Protein AF-0000000074277138 (afdb_homodimer)

Foldseek 3Di:
DLVVVLVVLLVVLLVLLVVLLVVLVVQLVVLPDDPDPPQPVDAAQEEEEEEAEDDDPCRVLLLLLQLLVLQQQVVLVARHAYEYEYEPPPDPVSVCCCCGVRPHHYHYDHFQQQPCCPPPQEDPNFRRQCSLLCQLVPQSHQKYKYAYSQKDFPHDDNLLSLEAAKEFECPDLQFTDDRIMMHGRDPVVSVVLSVCSVVPPDAPHSHPRRSVCSVPVCQSVAAADDRDPVRHHDYDYHYYACLVEVELVCCAFQVHDDRPDDDNTMYGDPDDPLLRLQFLQNPPVPPCSVVSVVSCCVGNGDNVQSVLLSVLSVVLSVLSVVCVVCLVVLVVVLVVVLEDPDLVCLVVLVVVLVVLLVCLQPVLLVSRDGRDHNVSSLSSNLSSSLSSLSVSCRNQVFRSVLSSLVSVLVVVLSCLSNPSPDRGNVSSVVSSVVSCVVSVVVNVVSVVRRSVSSVVSSVSSVVSHVVVVPPPPPPPPPPPD/DLVVVLVVLLVVLLVLLVVLLVVLVVQLVVQPDPPPPPQPVDAAQEEEEEEAEDDDPCRVLLLLLQLLVLQLQVVLVARHAYEYEYEPPPDPVSVCCCCGVRPHHYHYDHFQQQPCCPPPQEDPNFRRQCSLLCQLVPQSHQKYKYAYSQKDFPHDDNLLSLEAQKEFECPDLQFTDPRIMMHGRDPVVSVVLSVCSVVPQDAPHSHPRRSVCSVPVCQSVAAADDRDPVRHHDYDYHYYACLVEVELVCCAFQVHDDRPDDDNTMYGDPDDPLLRLQFLQNPPVPPCSVVSVVSCCVGNGDNVQSVLLSVLSVVLSVLSVVCVVCLVVLVVVLVVVLEDPDLVCLVVLVVVLVVLLVCLQPVLLVSRDGRDHNVSSLSSNLSSSLSSLSVSCRNQVFRSVLSSLVSVLVVVLSCLSNPSPDRGNVSSVVSSVVSCVVSVVVNVVSVVRRSVSSVVSSVSSVVSHVVVVPPPPPPPPPPPD

Solvent-accessible surface area (backbone atoms only — not comparable to full-atom values): 51748 Å² total; per-residue (Å²): 111,68,65,59,51,50,52,51,51,52,48,52,51,45,52,52,38,51,53,48,46,53,55,48,52,54,49,39,61,58,38,71,53,79,75,69,64,66,72,74,84,71,85,48,56,29,30,40,31,34,70,48,62,65,91,54,100,55,40,65,62,49,50,52,35,36,50,38,37,47,33,49,46,55,73,56,62,54,86,41,38,41,35,34,42,26,29,68,77,48,54,64,69,59,54,48,41,38,38,68,64,51,50,28,47,75,46,73,38,79,77,51,85,57,80,38,73,77,46,92,80,43,54,76,91,35,59,61,42,52,47,61,54,55,59,25,58,47,56,86,24,65,24,35,40,41,35,45,49,56,42,45,74,77,48,76,64,70,61,55,63,28,47,26,50,35,30,32,25,31,76,36,67,70,46,64,42,72,53,44,33,32,31,38,32,29,59,67,59,30,53,49,50,55,51,39,54,73,75,56,60,74,35,89,48,47,26,40,56,27,39,52,45,56,73,51,69,61,48,84,70,35,52,64,63,69,74,53,90,84,69,55,66,48,82,50,58,28,26,35,42,39,9,65,49,33,49,46,72,63,23,49,58,47,69,44,83,80,69,87,34,58,83,62,27,22,42,26,58,83,61,55,84,86,50,32,54,59,32,17,74,18,42,47,81,41,66,70,22,54,60,55,51,52,51,27,56,74,56,71,39,59,41,88,54,35,65,60,52,50,49,53,39,51,49,48,46,50,52,54,49,47,50,66,66,42,45,71,54,48,58,50,40,58,65,56,58,53,48,80,70,64,81,82,52,48,68,56,50,50,51,49,53,54,48,38,51,53,44,16,64,46,49,37,65,69,69,49,68,53,69,44,58,35,69,59,42,52,51,50,31,51,50,39,23,49,49,37,29,49,50,41,20,64,75,65,65,40,61,54,70,42,62,42,40,64,56,53,51,51,54,49,51,50,53,60,52,56,51,83,82,57,81,26,31,63,59,44,51,50,50,50,49,49,50,46,33,64,46,27,35,56,50,49,52,24,53,51,51,45,53,49,41,54,50,49,59,49,49,54,45,52,53,43,43,57,56,59,62,66,64,61,77,81,79,77,77,77,76,83,119,111,67,65,58,51,52,52,50,51,51,49,53,51,46,51,52,37,51,54,47,46,54,55,48,52,54,49,37,62,60,39,74,51,83,74,71,67,67,73,76,84,72,85,48,56,30,30,42,32,34,68,48,64,65,89,56,100,53,40,66,64,48,51,53,34,36,50,37,37,48,34,49,46,57,73,57,62,56,87,40,37,42,35,34,42,26,29,70,78,48,54,66,70,57,52,46,42,39,37,69,65,52,50,28,48,75,46,72,38,78,77,52,85,57,82,38,72,77,45,90,79,42,54,74,91,36,59,61,42,52,46,60,55,55,59,26,58,47,56,86,24,65,25,35,40,41,35,45,48,55,42,45,73,78,48,77,63,68,62,56,63,31,49,26,49,35,30,30,24,31,78,36,66,70,46,62,41,73,54,44,31,32,31,40,32,29,59,67,59,29,52,49,49,56,51,38,54,74,76,56,60,72,36,87,49,45,26,40,55,28,38,53,44,56,73,50,68,63,49,86,69,36,50,64,61,71,73,54,90,84,69,54,65,48,83,48,58,29,25,37,42,39,8,65,49,33,50,48,71,61,23,50,58,47,70,43,84,81,70,87,32,59,83,62,26,22,42,26,59,83,63,55,84,86,50,34,53,58,32,19,76,17,43,44,80,42,67,70,23,54,60,53,52,52,50,28,57,74,58,70,41,58,40,88,54,34,64,60,52,49,50,54,40,50,49,48,45,49,54,54,50,47,49,64,66,42,45,70,53,49,57,50,39,58,65,56,57,55,47,81,69,64,81,82,51,49,70,56,51,50,51,48,52,52,47,39,49,53,46,16,64,46,49,38,66,71,69,50,68,55,68,43,57,35,70,58,42,52,52,50,32,51,51,39,22,49,50,37,30,49,49,42,19,62,76,65,66,38,61,55,71,43,63,41,41,63,57,53,50,51,52,49,50,50,52,58,53,57,50,85,83,56,82,26,29,63,59,44,51,52,50,52,49,49,48,46,34,63,45,27,36,56,52,50,53,23,51,50,50,46,53,50,40,55,49,50,58,48,49,53,45,52,55,44,44,56,55,60,63,66,64,61,77,78,78,78,78,78,74,84,116

Nearest PDB structures (foldseek):
  3u2w-assembly1_A  TM=8.141E-01  e=4.197E-12  Homo sapiens
  1zcv-assembly1_A-2  TM=7.542E-01  e=2.803E-12  Oryctolagus cuniculus
  3v8y-assembly1_A  TM=7.923E-01  e=7.314E-12  Oryctolagus cuniculus
  1zdg-assembly1_A-2  TM=7.467E-01  e=5.403E-12  Oryctolagus cuniculus
  3rmw-assembly1_A-2  TM=7.458E-01  e=8.091E-12  Homo sapiens

pLDDT: mean 88.26, std 14.87, range [24.5, 98.81]

Structure (mmCIF, N/CA/C/O backbone):
data_AF-0000000074277138-model_v1
#
loop_
_entity.id
_entity.type
_entity.pdbx_description
1 polymer 'Glucuronosyltransferase PGSIP8'
#
loop_
_atom_site.group_PDB
_atom_site.id
_atom_site.type_symbol
_atom_site.label_atom_id
_atom_site.label_alt_id
_atom_site.label_comp_id
_atom_site.label_asym_id
_atom_site.label_entity_id
_atom_site.label_seq_id
_atom_site.pdbx_PDB_ins_code
_atom_site.Cartn_x
_atom_site.Cartn_y
_atom_site.Cartn_z
_atom_site.occupancy
_atom_site.B_iso_or_equiv
_atom_site.auth_seq_id
_atom_site.auth_comp_id
_atom_site.auth_asym_id
_atom_site.auth_atom_id
_atom_site.pdbx_PDB_model_num
ATOM 1 N N . MET A 1 1 ? 18.938 -34.469 -31.266 1 51.31 1 MET A N 1
ATOM 2 C CA . MET A 1 1 ? 18.141 -33.25 -31.062 1 51.31 1 MET A CA 1
ATOM 3 C C . MET A 1 1 ? 18.578 -32.531 -29.797 1 51.31 1 MET A C 1
ATOM 5 O O . MET A 1 1 ? 18.781 -31.297 -29.812 1 51.31 1 MET A O 1
ATOM 9 N N . ARG A 1 2 ? 18.922 -33.344 -28.875 1 66.44 2 ARG A N 1
ATOM 10 C CA . ARG A 1 2 ? 19.375 -32.75 -27.609 1 66.44 2 ARG A CA 1
ATOM 11 C C . ARG A 1 2 ? 20.734 -32.094 -27.766 1 66.44 2 ARG A C 1
ATOM 13 O O . ARG A 1 2 ? 20.969 -31.016 -27.219 1 66.44 2 ARG A O 1
ATOM 20 N N . ASP A 1 3 ? 21.547 -32.562 -28.547 1 66.44 3 ASP A N 1
ATOM 21 C CA . ASP A 1 3 ? 22.906 -32.031 -28.719 1 66.44 3 ASP A CA 1
ATOM 22 C C . ASP A 1 3 ? 22.891 -30.703 -29.469 1 66.44 3 ASP A C 1
ATOM 24 O O . ASP A 1 3 ? 23.656 -29.797 -29.141 1 66.44 3 ASP A O 1
ATOM 28 N N . LEU A 1 4 ? 21.953 -30.609 -30.359 1 63.91 4 LEU A N 1
ATOM 29 C CA . LEU A 1 4 ? 21.859 -29.375 -31.141 1 63.91 4 LEU A CA 1
ATOM 30 C C . LEU A 1 4 ? 21.328 -28.234 -30.266 1 63.91 4 LEU A C 1
ATOM 32 O O . LEU A 1 4 ? 21.797 -27.094 -30.391 1 63.91 4 LEU A O 1
ATOM 36 N N . GLU A 1 5 ? 20.453 -28.594 -29.422 1 74.69 5 GLU A N 1
ATOM 37 C CA . GLU A 1 5 ? 19.891 -27.594 -28.516 1 74.69 5 GLU A CA 1
ATOM 38 C C . GLU A 1 5 ? 20.953 -27.094 -27.531 1 74.69 5 GLU A C 1
ATOM 40 O O . GLU A 1 5 ? 21.062 -25.891 -27.281 1 74.69 5 GLU A O 1
ATOM 45 N N . THR A 1 6 ? 21.734 -27.938 -27.156 1 77.19 6 THR A N 1
ATOM 46 C CA . THR A 1 6 ? 22.781 -27.594 -26.188 1 77.19 6 THR A CA 1
ATOM 47 C C . THR A 1 6 ? 23.828 -26.703 -26.844 1 77.19 6 THR A C 1
ATOM 49 O O . THR A 1 6 ? 24.297 -25.734 -26.234 1 77.19 6 THR A O 1
ATOM 52 N N . MET A 1 7 ? 24.109 -27 -28.094 1 75.44 7 MET A N 1
ATOM 53 C CA . MET A 1 7 ? 25.109 -26.219 -28.797 1 75.44 7 MET A CA 1
ATOM 54 C C . MET A 1 7 ? 24.578 -24.812 -29.078 1 75.44 7 MET A C 1
ATOM 56 O O . MET A 1 7 ? 25.328 -23.828 -28.969 1 75.44 7 MET A O 1
ATOM 60 N N . ARG A 1 8 ? 23.375 -24.766 -29.375 1 80.81 8 ARG A N 1
ATOM 61 C CA . ARG A 1 8 ? 22.766 -23.469 -29.672 1 80.81 8 ARG A CA 1
ATOM 62 C C . ARG A 1 8 ? 22.688 -22.594 -28.438 1 80.81 8 ARG A C 1
ATOM 64 O O . ARG A 1 8 ? 23.031 -21.406 -28.484 1 80.81 8 ARG A O 1
ATOM 71 N N . ILE A 1 9 ? 22.375 -23.234 -27.391 1 82.88 9 ILE A N 1
ATOM 72 C CA . ILE A 1 9 ? 22.234 -22.484 -26.141 1 82.88 9 ILE A CA 1
ATOM 73 C C . ILE A 1 9 ? 23.609 -22.016 -25.688 1 82.88 9 ILE A C 1
ATOM 75 O O . ILE A 1 9 ? 23.781 -20.859 -25.266 1 82.88 9 ILE A O 1
ATOM 79 N N . GLY A 1 10 ? 24.562 -22.859 -25.797 1 84 10 GLY A N 1
ATOM 80 C CA . GLY A 1 10 ? 25.922 -22.469 -25.469 1 84 10 GLY A CA 1
ATOM 81 C C . GLY A 1 10 ? 26.438 -21.328 -26.312 1 84 10 GLY A C 1
ATOM 82 O O . GLY A 1 10 ? 27.109 -20.422 -25.812 1 84 10 GLY A O 1
ATOM 83 N N . GLY A 1 11 ? 26.062 -21.391 -27.531 1 84.75 11 GLY A N 1
ATOM 84 C CA . GLY A 1 11 ? 26.453 -20.312 -28.438 1 84.75 11 GLY A CA 1
ATOM 85 C C . GLY A 1 11 ? 25.812 -18.984 -28.078 1 84.75 11 GLY A C 1
ATOM 86 O O . GLY A 1 11 ? 26.5 -17.953 -28.062 1 84.75 11 GLY A O 1
ATOM 87 N N . VAL A 1 12 ? 24.609 -19.047 -27.797 1 83.62 12 VAL A N 1
ATOM 88 C CA . VAL A 1 12 ? 23.875 -17.828 -27.438 1 83.62 12 VAL A CA 1
ATOM 89 C C . VAL A 1 12 ? 24.453 -17.234 -26.172 1 83.62 12 VAL A C 1
ATOM 91 O O . VAL A 1 12 ? 24.672 -16.016 -26.078 1 83.62 12 VAL A O 1
ATOM 94 N N . LEU A 1 13 ? 24.797 -18.016 -25.266 1 85.19 13 LEU A N 1
ATOM 95 C CA . LEU A 1 13 ? 25.344 -17.547 -24 1 85.19 13 LEU A CA 1
ATOM 96 C C . LEU A 1 13 ? 26.719 -16.953 -24.188 1 85.19 13 LEU A C 1
ATOM 98 O O . LEU A 1 13 ? 27.062 -15.953 -23.547 1 85.19 13 LEU A O 1
ATOM 102 N N . ARG A 1 14 ? 27.422 -17.484 -25.047 1 86.56 14 ARG A N 1
ATOM 103 C CA . ARG A 1 14 ? 28.75 -16.938 -25.328 1 86.56 14 ARG A CA 1
ATOM 104 C C . ARG A 1 14 ? 28.656 -15.578 -26 1 86.56 14 ARG A C 1
ATOM 106 O O . ARG A 1 14 ? 29.391 -14.648 -25.641 1 86.56 14 ARG A O 1
ATOM 113 N N . ILE A 1 15 ? 27.75 -15.516 -26.875 1 85.06 15 ILE A N 1
ATOM 114 C CA . ILE A 1 15 ? 27.562 -14.242 -27.562 1 85.06 15 ILE A CA 1
ATOM 115 C C . ILE A 1 15 ? 27.109 -13.18 -26.562 1 85.06 15 ILE A C 1
ATOM 117 O O . ILE A 1 15 ? 27.625 -12.062 -26.562 1 85.06 15 ILE A O 1
ATOM 121 N N . LEU A 1 16 ? 26.219 -13.586 -25.75 1 83.06 16 LEU A N 1
ATOM 122 C CA . LEU A 1 16 ? 25.734 -12.656 -24.734 1 83.06 16 LEU A CA 1
ATOM 123 C C . LEU A 1 16 ? 26.859 -12.227 -23.797 1 83.06 16 LEU A C 1
ATOM 125 O O . LEU A 1 16 ? 26.969 -11.039 -23.469 1 83.06 16 LEU A O 1
ATOM 129 N N . ALA A 1 17 ? 27.672 -13.078 -23.484 1 84.19 17 ALA A N 1
ATOM 130 C CA . ALA A 1 17 ? 28.797 -12.781 -22.594 1 84.19 17 ALA A CA 1
ATOM 131 C C . ALA A 1 17 ? 29.781 -11.828 -23.266 1 84.19 17 ALA A C 1
ATOM 133 O O . ALA A 1 17 ? 30.25 -10.875 -22.656 1 84.19 17 ALA A O 1
ATOM 134 N N . VAL A 1 18 ? 29.953 -12.047 -24.484 1 84.25 18 VAL A N 1
ATOM 135 C CA . VAL A 1 18 ? 30.906 -11.211 -25.234 1 84.25 18 VAL A CA 1
ATOM 136 C C . VAL A 1 18 ? 30.344 -9.797 -25.375 1 84.25 18 VAL A C 1
ATOM 138 O O . VAL A 1 18 ? 31.062 -8.812 -25.172 1 84.25 18 VAL A O 1
ATOM 141 N N . VAL A 1 19 ? 29.125 -9.719 -25.688 1 83.69 19 VAL A N 1
ATOM 142 C CA . VAL A 1 19 ? 28.484 -8.422 -25.812 1 83.69 19 VAL A CA 1
ATOM 143 C C . VAL A 1 19 ? 28.531 -7.676 -24.484 1 83.69 19 VAL A C 1
ATOM 145 O O . VAL A 1 19 ? 28.812 -6.477 -24.438 1 83.69 19 VAL A O 1
ATOM 148 N N . LEU A 1 20 ? 28.406 -8.383 -23.469 1 83.62 20 LEU A N 1
ATOM 149 C CA . LEU A 1 20 ? 28.406 -7.773 -22.141 1 83.62 20 LEU A CA 1
ATOM 150 C C . LEU A 1 20 ? 29.812 -7.305 -21.766 1 83.62 20 LEU A C 1
ATOM 152 O O . LEU A 1 20 ? 29.969 -6.281 -21.094 1 83.62 20 LEU A O 1
ATOM 156 N N . VAL A 1 21 ? 30.75 -8.023 -22.203 1 82.69 21 VAL A N 1
ATOM 157 C CA . VAL A 1 21 ? 32.125 -7.633 -21.938 1 82.69 21 VAL A CA 1
ATOM 158 C C . VAL A 1 21 ? 32.438 -6.309 -22.641 1 82.69 21 VAL A C 1
ATOM 160 O O . VAL A 1 21 ? 33.031 -5.406 -22.047 1 82.69 21 VAL A O 1
ATOM 163 N N . VAL A 1 22 ? 31.906 -6.195 -23.766 1 79.56 22 VAL A N 1
ATOM 164 C CA . VAL A 1 22 ? 32.156 -4.992 -24.562 1 79.56 22 VAL A CA 1
ATOM 165 C C . VAL A 1 22 ? 31.453 -3.801 -23.922 1 79.56 22 VAL A C 1
ATOM 167 O O . VAL A 1 22 ? 32.031 -2.73 -23.766 1 79.56 22 VAL A O 1
ATOM 170 N N . LEU A 1 23 ? 30.312 -3.973 -23.516 1 78.5 23 LEU A N 1
ATOM 171 C CA . LEU A 1 23 ? 29.531 -2.908 -22.891 1 78.5 23 LEU A CA 1
ATOM 172 C C . LEU A 1 23 ? 30.141 -2.502 -21.547 1 78.5 23 LEU A C 1
ATOM 174 O O . LEU A 1 23 ? 30.25 -1.312 -21.25 1 78.5 23 LEU A O 1
ATOM 178 N N . ALA A 1 24 ? 30.516 -3.473 -20.844 1 78.5 24 ALA A N 1
ATOM 179 C CA . ALA A 1 24 ? 31.109 -3.215 -19.531 1 78.5 24 ALA A CA 1
ATOM 180 C C . ALA A 1 24 ? 32.438 -2.484 -19.672 1 78.5 24 ALA A C 1
ATOM 182 O O . ALA A 1 24 ? 32.75 -1.566 -18.906 1 78.5 24 ALA A O 1
ATOM 183 N N . ALA A 1 25 ? 33.156 -2.82 -20.609 1 74.31 25 ALA A N 1
ATOM 184 C CA . ALA A 1 25 ? 34.469 -2.188 -20.844 1 74.31 25 ALA A CA 1
ATOM 185 C C . ALA A 1 25 ? 34.281 -0.722 -21.234 1 74.31 25 ALA A C 1
ATOM 187 O O . ALA A 1 25 ? 35.094 0.133 -20.828 1 74.31 25 ALA A O 1
ATOM 188 N N . GLU A 1 26 ? 33.312 -0.42 -21.891 1 75.25 26 GLU A N 1
ATOM 189 C CA . GLU A 1 26 ? 33 0.953 -22.297 1 75.25 26 GLU A CA 1
ATOM 190 C C . GLU A 1 26 ? 32.625 1.814 -21.094 1 75.25 26 GLU A C 1
ATOM 192 O O . GLU A 1 26 ? 33.031 2.979 -21 1 75.25 26 GLU A O 1
ATOM 197 N N . VAL A 1 27 ? 32 1.201 -20.219 1 72.44 27 VAL A N 1
ATOM 198 C CA . VAL A 1 27 ? 31.562 1.933 -19.047 1 72.44 27 VAL A CA 1
ATOM 199 C C . VAL A 1 27 ? 32.75 2.217 -18.141 1 72.44 27 VAL A C 1
ATOM 201 O O . VAL A 1 27 ? 32.844 3.299 -17.547 1 72.44 27 VAL A O 1
ATOM 204 N N . VAL A 1 28 ? 33.656 1.329 -17.969 1 69.38 28 VAL A N 1
ATOM 205 C CA . VAL A 1 28 ? 34.875 1.495 -17.172 1 69.38 28 VAL A CA 1
ATOM 206 C C . VAL A 1 28 ? 35.688 2.668 -17.688 1 69.38 28 VAL A C 1
ATOM 208 O O . VAL A 1 28 ? 36.156 3.504 -16.922 1 69.38 28 VAL A O 1
ATOM 211 N N . GLU A 1 29 ? 35.75 2.766 -18.875 1 63.03 29 GLU A N 1
ATOM 212 C CA . GLU A 1 29 ? 36.531 3.809 -19.516 1 63.03 29 GLU A CA 1
ATOM 213 C C . GLU A 1 29 ? 35.938 5.188 -19.281 1 63.03 29 GLU A C 1
ATOM 215 O O . GLU A 1 29 ? 36.656 6.156 -19.031 1 63.03 29 GLU A O 1
ATOM 220 N N . GLU A 1 30 ? 34.688 5.32 -19.266 1 61.53 30 GLU A N 1
ATOM 221 C CA . GLU A 1 30 ? 34 6.594 -19.094 1 61.53 30 GLU A CA 1
ATOM 222 C C . GLU A 1 30 ? 34.062 7.074 -17.641 1 61.53 30 GLU A C 1
ATOM 224 O O . GLU A 1 30 ? 34.062 8.281 -17.391 1 61.53 30 GLU A O 1
ATOM 229 N N . SER A 1 31 ? 33.969 6.188 -16.688 1 59.88 31 SER A N 1
ATOM 230 C CA . SER A 1 31 ? 33.938 6.527 -15.266 1 59.88 31 SER A CA 1
ATOM 231 C C . SER A 1 31 ? 35.281 7.113 -14.805 1 59.88 31 SER A C 1
ATOM 233 O O . SER A 1 31 ? 35.312 7.898 -13.859 1 59.88 31 SER A O 1
ATOM 235 N N . VAL A 1 32 ? 36.312 6.715 -15.344 1 50.78 32 VAL A N 1
ATOM 236 C CA . VAL A 1 32 ? 37.594 7.266 -14.953 1 50.78 32 VAL A CA 1
ATOM 237 C C . VAL A 1 32 ? 37.656 8.75 -15.312 1 50.78 32 VAL A C 1
ATOM 239 O O . VAL A 1 32 ? 38.469 9.5 -14.75 1 50.78 32 VAL A O 1
ATOM 242 N N . ALA A 1 33 ? 36.75 9.227 -16.094 1 45.09 33 ALA A N 1
ATOM 243 C CA . ALA A 1 33 ? 36.844 10.641 -16.453 1 45.09 33 ALA A CA 1
ATOM 244 C C . ALA A 1 33 ? 36.562 11.531 -15.242 1 45.09 33 ALA A C 1
ATOM 246 O O . ALA A 1 33 ? 35.844 11.117 -14.32 1 45.09 33 ALA A O 1
ATOM 247 N N . GLU A 1 34 ? 36.906 12.906 -15.18 1 47.81 34 GLU A N 1
ATOM 248 C CA . GLU A 1 34 ? 37.438 13.953 -14.32 1 47.81 34 GLU A CA 1
ATOM 249 C C . GLU A 1 34 ? 36.344 14.547 -13.43 1 47.81 34 GLU A C 1
ATOM 251 O O . GLU A 1 34 ? 35.406 15.172 -13.93 1 47.81 34 GLU A O 1
ATOM 256 N N . TYR A 1 35 ? 35.688 13.641 -12.602 1 47.94 35 TYR A N 1
ATOM 257 C CA . TYR A 1 35 ? 35.031 14.508 -11.625 1 47.94 35 TYR A CA 1
ATOM 258 C C . TYR A 1 35 ? 35.969 15.609 -11.156 1 47.94 35 TYR A C 1
ATOM 260 O O . TYR A 1 35 ? 37.062 15.328 -10.617 1 47.94 35 TYR A O 1
ATOM 268 N N . THR A 1 36 ? 35.938 16.578 -11.773 1 48.44 36 THR A N 1
ATOM 269 C CA . THR A 1 36 ? 36.656 17.781 -11.367 1 48.44 36 THR A CA 1
ATOM 270 C C . THR A 1 36 ? 36.219 18.234 -9.977 1 48.44 36 THR A C 1
ATOM 272 O O . THR A 1 36 ? 35.031 18.375 -9.719 1 48.44 36 THR A O 1
ATOM 275 N N . LYS A 1 37 ? 37.125 18.078 -9 1 49.84 37 LYS A N 1
ATOM 276 C CA . LYS A 1 37 ? 37.094 18.531 -7.613 1 49.84 37 LYS A CA 1
ATOM 277 C C . LYS A 1 37 ? 36.469 19.922 -7.504 1 49.84 37 LYS A C 1
ATOM 279 O O . LYS A 1 37 ? 36.969 20.875 -8.102 1 49.84 37 LYS A O 1
ATOM 284 N N . ALA A 1 38 ? 35.281 20.062 -7.352 1 47.84 38 ALA A N 1
ATOM 285 C CA . ALA A 1 38 ? 34.812 21.406 -6.977 1 47.84 38 ALA A CA 1
ATOM 286 C C . ALA A 1 38 ? 35.406 21.828 -5.637 1 47.84 38 ALA A C 1
ATOM 288 O O . ALA A 1 38 ? 35.031 21.312 -4.586 1 47.84 38 ALA A O 1
ATOM 289 N N . LYS A 1 39 ? 36.594 22.125 -5.449 1 48.06 39 LYS A N 1
ATOM 290 C CA . LYS A 1 39 ? 37.188 22.625 -4.211 1 48.06 39 LYS A CA 1
ATOM 291 C C . LYS A 1 39 ? 36.562 23.984 -3.828 1 48.06 39 LYS A C 1
ATOM 293 O O . LYS A 1 39 ? 37 25.016 -4.312 1 48.06 39 LYS A O 1
ATOM 298 N N . THR A 1 40 ? 35.281 24.312 -3.846 1 49.59 40 THR A N 1
ATOM 299 C CA . THR A 1 40 ? 35.125 25.688 -3.379 1 49.59 40 THR A CA 1
ATOM 300 C C . THR A 1 40 ? 35.469 25.797 -1.896 1 49.59 40 THR A C 1
ATOM 302 O O . THR A 1 40 ? 34.812 25.141 -1.06 1 49.59 40 THR A O 1
ATOM 305 N N . THR A 1 41 ? 36.688 26.141 -1.51 1 55.22 41 THR A N 1
ATOM 306 C CA . THR A 1 41 ? 37.375 26.375 -0.231 1 55.22 41 THR A CA 1
ATOM 307 C C . THR A 1 41 ? 36.625 27.422 0.592 1 55.22 41 THR A C 1
ATOM 309 O O . THR A 1 41 ? 37.062 27.781 1.681 1 55.22 41 THR A O 1
ATOM 312 N N . THR A 1 42 ? 35.469 28.078 0.188 1 68.88 42 THR A N 1
ATOM 313 C CA . THR A 1 42 ? 34.938 29.156 1.021 1 68.88 42 THR A CA 1
ATOM 314 C C . THR A 1 42 ? 33.969 28.594 2.068 1 68.88 42 THR A C 1
ATOM 316 O O . THR A 1 42 ? 33.125 27.75 1.755 1 68.88 42 THR A O 1
ATOM 319 N N . LYS A 1 43 ? 34.281 28.844 3.318 1 86.12 43 LYS A N 1
ATOM 320 C CA . LYS A 1 43 ? 33.469 28.453 4.453 1 86.12 43 LYS A CA 1
ATOM 321 C C . LYS A 1 43 ? 32.094 29.141 4.398 1 86.12 43 LYS A C 1
ATOM 323 O O . LYS A 1 43 ? 32 30.359 4.203 1 86.12 43 LYS A O 1
ATOM 328 N N . HIS A 1 44 ? 31.062 28.328 4.406 1 95.25 44 HIS A N 1
ATOM 329 C CA . HIS A 1 44 ? 29.688 28.844 4.375 1 95.25 44 HIS A CA 1
ATOM 330 C C . HIS A 1 44 ? 29.109 28.938 5.777 1 95.25 44 HIS A C 1
ATOM 332 O O . HIS A 1 44 ? 29.625 28.312 6.715 1 95.25 44 HIS A O 1
ATOM 338 N N . ARG A 1 45 ? 28.062 29.672 5.875 1 96.56 45 ARG A N 1
ATOM 339 C CA . ARG A 1 45 ? 27.391 29.906 7.152 1 96.56 45 ARG A CA 1
ATOM 340 C C . ARG A 1 45 ? 26.422 28.766 7.473 1 96.56 45 ARG A C 1
ATOM 342 O O . ARG A 1 45 ? 26 28.609 8.617 1 96.56 45 ARG A O 1
ATOM 349 N N . ASN A 1 46 ? 25.953 28.125 6.465 1 98.25 46 ASN A N 1
ATOM 350 C CA . ASN A 1 46 ? 25.016 27.031 6.609 1 98.25 46 ASN A CA 1
ATOM 351 C C . ASN A 1 46 ? 25.609 25.719 6.113 1 98.25 46 ASN A C 1
ATOM 353 O O . ASN A 1 46 ? 26.672 25.703 5.484 1 98.25 46 ASN A O 1
ATOM 357 N N . ALA A 1 47 ? 24.906 24.609 6.461 1 98.62 47 ALA A N 1
ATOM 358 C CA . ALA A 1 47 ? 25.453 23.328 6.051 1 98.62 47 ALA A CA 1
ATOM 359 C C . ALA A 1 47 ? 24.328 22.312 5.773 1 98.62 47 ALA A C 1
ATOM 361 O O . ALA A 1 47 ? 23.281 22.375 6.41 1 98.62 47 ALA A O 1
ATOM 362 N N . TYR A 1 48 ? 24.516 21.547 4.762 1 98.69 48 TYR A N 1
ATOM 363 C CA . TYR A 1 48 ? 23.844 20.266 4.664 1 98.69 48 TYR A CA 1
ATOM 364 C C . TYR A 1 48 ? 24.656 19.172 5.348 1 98.69 48 TYR A C 1
ATOM 366 O O . TYR A 1 48 ? 25.859 19.047 5.113 1 98.69 48 TYR A O 1
ATOM 374 N N . ALA A 1 49 ? 24.016 18.406 6.215 1 98.75 49 ALA A N 1
ATOM 375 C CA . ALA A 1 49 ? 24.766 17.391 6.953 1 98.75 49 ALA A CA 1
ATOM 376 C C . ALA A 1 49 ? 24.109 16.016 6.793 1 98.75 49 ALA A C 1
ATOM 378 O O . ALA A 1 49 ? 22.891 15.914 6.68 1 98.75 49 ALA A O 1
ATOM 379 N N . SER A 1 50 ? 24.875 15.016 6.711 1 98.44 50 SER A N 1
ATOM 380 C CA . SER A 1 50 ? 24.453 13.617 6.766 1 98.44 50 SER A CA 1
ATOM 381 C C . SER A 1 50 ? 25.281 12.844 7.793 1 98.44 50 SER A C 1
ATOM 383 O O . SER A 1 50 ? 26.203 13.391 8.398 1 98.44 50 SER A O 1
ATOM 385 N N . MET A 1 51 ? 24.875 11.617 8.023 1 97.38 51 MET A N 1
ATOM 386 C CA . MET A 1 51 ? 25.562 10.82 9.039 1 97.38 51 MET A CA 1
ATOM 387 C C . MET A 1 51 ? 26.016 9.484 8.469 1 97.38 51 MET A C 1
ATOM 389 O O . MET A 1 51 ? 25.391 8.938 7.559 1 97.38 51 MET A O 1
ATOM 393 N N . MET A 1 52 ? 27.109 9.023 8.969 1 96.81 52 MET A N 1
ATOM 394 C CA . MET A 1 52 ? 27.641 7.723 8.594 1 96.81 52 MET A CA 1
ATOM 395 C C . MET A 1 52 ? 28.203 6.996 9.812 1 96.81 52 MET A C 1
ATOM 397 O O . MET A 1 52 ? 28.953 7.586 10.602 1 96.81 52 MET A O 1
ATOM 401 N N . TYR A 1 53 ? 27.828 5.781 10.031 1 94.88 53 TYR A N 1
ATOM 402 C CA . TYR A 1 53 ? 28.359 4.934 11.094 1 94.88 53 TYR A CA 1
ATOM 403 C C . TYR A 1 53 ? 28.594 3.516 10.586 1 94.88 53 TYR A C 1
ATOM 405 O O . TYR A 1 53 ? 28.25 3.188 9.445 1 94.88 53 TYR A O 1
ATOM 413 N N . MET A 1 54 ? 29.281 2.775 11.383 1 93.62 54 MET A N 1
ATOM 414 C CA . MET A 1 54 ? 29.656 1.412 11.016 1 93.62 54 MET A CA 1
ATOM 415 C C . MET A 1 54 ? 28.969 0.397 11.922 1 93.62 54 MET A C 1
ATOM 417 O O . MET A 1 54 ? 28.234 0.773 12.844 1 93.62 54 MET A O 1
ATOM 421 N N . GLY A 1 55 ? 29.062 -0.861 11.57 1 87.12 55 GLY A N 1
ATOM 422 C CA . GLY A 1 55 ? 28.609 -1.94 12.43 1 87.12 55 GLY A CA 1
ATOM 423 C C . GLY A 1 55 ? 27.266 -2.51 12.008 1 87.12 55 GLY A C 1
ATOM 424 O O . GLY A 1 55 ? 26.609 -3.215 12.781 1 87.12 55 GLY A O 1
ATOM 425 N N . THR A 1 56 ? 26.781 -2.154 10.906 1 84.81 56 THR A N 1
ATOM 426 C CA . THR A 1 56 ? 25.578 -2.738 10.336 1 84.81 56 THR A CA 1
ATOM 427 C C . THR A 1 56 ? 25.906 -3.572 9.102 1 84.81 56 THR A C 1
ATOM 429 O O . THR A 1 56 ? 26.984 -3.422 8.516 1 84.81 56 THR A O 1
ATOM 432 N N . PRO A 1 57 ? 25.062 -4.504 8.742 1 83.44 57 PRO A N 1
ATOM 433 C CA . PRO A 1 57 ? 25.375 -5.383 7.609 1 83.44 57 PRO A CA 1
ATOM 434 C C . PRO A 1 57 ? 25.406 -4.641 6.273 1 83.44 57 PRO A C 1
ATOM 436 O O . PRO A 1 57 ? 25.781 -5.215 5.25 1 83.44 57 PRO A O 1
ATOM 439 N N . ARG A 1 58 ? 25.219 -3.354 6.211 1 89.5 58 ARG A N 1
ATOM 440 C CA . ARG A 1 58 ? 25.062 -2.666 4.934 1 89.5 58 ARG A CA 1
ATOM 441 C C . ARG A 1 58 ? 25.844 -1.356 4.914 1 89.5 58 ARG A C 1
ATOM 443 O O . ARG A 1 58 ? 25.406 -0.376 4.305 1 89.5 58 ARG A O 1
ATOM 450 N N . ASP A 1 59 ? 27 -1.392 5.531 1 93.62 59 ASP A N 1
ATOM 451 C CA . ASP A 1 59 ? 27.797 -0.184 5.707 1 93.62 59 ASP A CA 1
ATOM 452 C C . ASP A 1 59 ? 28.312 0.34 4.367 1 93.62 59 ASP A C 1
ATOM 454 O O . ASP A 1 59 ? 28.234 1.541 4.098 1 93.62 59 ASP A O 1
ATOM 458 N N . TYR A 1 60 ? 28.75 -0.572 3.539 1 94.88 60 TYR A N 1
ATOM 459 C CA . TYR A 1 60 ? 29.328 -0.138 2.271 1 94.88 60 TYR A CA 1
ATOM 460 C C . TYR A 1 60 ? 28.266 0.507 1.385 1 94.88 60 TYR A C 1
ATOM 462 O O . TYR A 1 60 ? 28.531 1.534 0.75 1 94.88 60 TYR A O 1
ATOM 470 N N . GLU A 1 61 ? 27.125 -0.075 1.286 1 95.81 61 GLU A N 1
ATOM 471 C CA . GLU A 1 61 ? 26.047 0.455 0.455 1 95.81 61 GLU A CA 1
ATOM 472 C C . GLU A 1 61 ? 25.625 1.845 0.921 1 95.81 61 GLU A C 1
ATOM 474 O O . GLU A 1 61 ? 25.359 2.727 0.101 1 95.81 61 GLU A O 1
ATOM 479 N N . PHE A 1 62 ? 25.641 2.035 2.193 1 95 62 PHE A N 1
ATOM 480 C CA . PHE A 1 62 ? 25.266 3.338 2.732 1 95 62 PHE A CA 1
ATOM 481 C C . PHE A 1 62 ? 26.375 4.355 2.5 1 95 62 PHE A C 1
ATOM 483 O O . PHE A 1 62 ? 26.109 5.547 2.328 1 95 62 PHE A O 1
ATOM 490 N N . TYR A 1 63 ? 27.609 3.832 2.551 1 97.19 63 TYR A N 1
ATOM 491 C CA . TYR A 1 63 ? 28.734 4.684 2.17 1 97.19 63 TYR A CA 1
ATOM 492 C C . TYR A 1 63 ? 28.578 5.195 0.746 1 97.19 63 TYR A C 1
ATOM 494 O O . TYR A 1 63 ? 28.688 6.398 0.496 1 97.19 63 TYR A O 1
ATOM 502 N N . VAL A 1 64 ? 28.188 4.316 -0.14 1 96.94 64 VAL A N 1
ATOM 503 C CA . VAL A 1 64 ? 27.984 4.688 -1.536 1 96.94 64 VAL A CA 1
ATOM 504 C C . VAL A 1 64 ? 26.828 5.672 -1.646 1 96.94 64 VAL A C 1
ATOM 506 O O . VAL A 1 64 ? 26.922 6.68 -2.355 1 96.94 64 VAL A O 1
ATOM 509 N N . ALA A 1 65 ? 25.781 5.379 -0.945 1 97 65 ALA A N 1
ATOM 510 C CA . ALA A 1 65 ? 24.594 6.242 -0.961 1 97 65 ALA A CA 1
ATOM 511 C C . ALA A 1 65 ? 24.938 7.645 -0.467 1 97 65 ALA A C 1
ATOM 513 O O . ALA A 1 65 ? 24.484 8.641 -1.03 1 97 65 ALA A O 1
ATOM 514 N N . THR A 1 66 ? 25.734 7.703 0.565 1 97.94 66 THR A N 1
ATOM 515 C CA . THR A 1 66 ? 26.141 8.984 1.12 1 97.94 66 THR A CA 1
ATOM 516 C C . THR A 1 66 ? 26.969 9.781 0.101 1 97.94 66 THR A C 1
ATOM 518 O O . THR A 1 66 ? 26.766 10.984 -0.059 1 97.94 66 THR A O 1
ATOM 521 N N . ARG A 1 67 ? 27.844 9.117 -0.554 1 97.44 67 ARG A N 1
ATOM 522 C CA . ARG A 1 67 ? 28.656 9.789 -1.559 1 97.44 67 ARG A CA 1
ATOM 523 C C . ARG A 1 67 ? 27.797 10.344 -2.686 1 97.44 67 ARG A C 1
ATOM 525 O O . ARG A 1 67 ? 28.016 11.461 -3.146 1 97.44 67 ARG A O 1
ATOM 532 N N . VAL A 1 68 ? 26.812 9.547 -3.076 1 96.56 68 VAL A N 1
ATOM 533 C CA . VAL A 1 68 ? 25.906 10 -4.129 1 96.56 68 VAL A CA 1
ATOM 534 C C . VAL A 1 68 ? 25.141 11.234 -3.66 1 96.56 68 VAL A C 1
ATOM 536 O O . VAL A 1 68 ? 25 12.203 -4.41 1 96.56 68 VAL A O 1
ATOM 539 N N . LEU A 1 69 ? 24.703 11.203 -2.445 1 97.25 69 LEU A N 1
ATOM 540 C CA . LEU A 1 69 ? 24 12.328 -1.864 1 97.25 69 LEU A CA 1
ATOM 541 C C . LEU A 1 69 ? 24.859 13.578 -1.853 1 97.25 69 LEU A C 1
ATOM 543 O O . LEU A 1 69 ? 24.453 14.633 -2.334 1 97.25 69 LEU A O 1
ATOM 547 N N . ILE A 1 70 ? 26.078 13.469 -1.382 1 97 70 ILE A N 1
ATOM 548 C CA . ILE A 1 70 ? 27 14.594 -1.236 1 97 70 ILE A CA 1
ATOM 549 C C . ILE A 1 70 ? 27.344 15.156 -2.611 1 97 70 ILE A C 1
ATOM 551 O O . ILE A 1 70 ? 27.266 16.375 -2.828 1 97 70 ILE A O 1
ATOM 555 N N . ARG A 1 71 ? 27.641 14.328 -3.529 1 95.19 71 ARG A N 1
ATOM 556 C CA . ARG A 1 71 ? 28.016 14.773 -4.863 1 95.19 71 ARG A CA 1
ATOM 557 C C . ARG A 1 71 ? 26.828 15.398 -5.594 1 95.19 71 ARG A C 1
ATOM 559 O O . ARG A 1 71 ? 27 16.328 -6.383 1 95.19 71 ARG A O 1
ATOM 566 N N . SER A 1 72 ? 25.688 14.852 -5.32 1 93.56 72 SER A N 1
ATOM 567 C CA . SER A 1 72 ? 24.5 15.422 -5.918 1 93.56 72 SER A CA 1
ATOM 568 C C . SER A 1 72 ? 24.25 16.844 -5.418 1 93.56 72 SER A C 1
ATOM 570 O O . SER A 1 72 ? 23.891 17.719 -6.195 1 93.56 72 SER A O 1
ATOM 572 N N . LEU A 1 73 ? 24.438 17.062 -4.195 1 95.88 73 LEU A N 1
ATOM 573 C CA . LEU A 1 73 ? 24.281 18.391 -3.609 1 95.88 73 LEU A CA 1
ATOM 574 C C . LEU A 1 73 ? 25.359 19.344 -4.129 1 95.88 73 LEU A C 1
ATOM 576 O O . LEU A 1 73 ? 25.078 20.5 -4.402 1 95.88 73 LEU A O 1
ATOM 580 N N . ALA A 1 74 ? 26.547 18.828 -4.258 1 94.31 74 ALA A N 1
ATOM 581 C CA . ALA A 1 74 ? 27.641 19.625 -4.82 1 94.31 74 ALA A CA 1
ATOM 582 C C . ALA A 1 74 ? 27.312 20.062 -6.246 1 94.31 74 ALA A C 1
ATOM 584 O O . ALA A 1 74 ? 27.516 21.219 -6.605 1 94.31 74 ALA A O 1
ATOM 585 N N . LYS A 1 75 ? 26.797 19.156 -6.98 1 92.56 75 LYS A N 1
ATOM 586 C CA . LYS A 1 75 ? 26.453 19.438 -8.375 1 92.56 75 LYS A CA 1
ATOM 587 C C . LYS A 1 75 ? 25.359 20.5 -8.469 1 92.56 75 LYS A C 1
ATOM 589 O O . LYS A 1 75 ? 25.328 21.281 -9.422 1 92.56 75 LYS A O 1
ATOM 594 N N . LEU A 1 76 ? 24.5 20.516 -7.469 1 94.31 76 LEU A N 1
ATOM 595 C CA . LEU A 1 76 ? 23.422 21.5 -7.434 1 94.31 76 LEU A CA 1
ATOM 596 C C . LEU A 1 76 ? 23.938 22.875 -7.023 1 94.31 76 LEU A C 1
ATOM 598 O O . LEU A 1 76 ? 23.188 23.844 -7.02 1 94.31 76 LEU A O 1
ATOM 602 N N . ASN A 1 77 ? 25.172 23.016 -6.723 1 93.75 77 ASN A N 1
ATOM 603 C CA . ASN A 1 77 ? 25.812 24.266 -6.32 1 93.75 77 ASN A CA 1
ATOM 604 C C . ASN A 1 77 ? 25.078 24.922 -5.16 1 93.75 77 ASN A C 1
ATOM 606 O O . ASN A 1 77 ? 24.703 26.094 -5.246 1 93.75 77 ASN A O 1
ATOM 610 N N . VAL A 1 78 ? 24.922 24.172 -4.16 1 96.31 78 VAL A N 1
ATOM 611 C CA . VAL A 1 78 ? 24.234 24.688 -2.979 1 96.31 78 VAL A CA 1
ATOM 612 C C . VAL A 1 78 ? 25.125 25.719 -2.275 1 96.31 78 VAL A C 1
ATOM 614 O O . VAL A 1 78 ? 26.344 25.656 -2.381 1 96.31 78 VAL A O 1
ATOM 617 N N . ASP A 1 79 ? 24.516 26.641 -1.642 1 95.25 79 ASP A N 1
ATOM 618 C CA . ASP A 1 79 ? 25.219 27.656 -0.865 1 95.25 79 ASP A CA 1
ATOM 619 C C . ASP A 1 79 ? 25.406 27.203 0.582 1 95.25 79 ASP A C 1
ATOM 621 O O . ASP A 1 79 ? 24.938 27.859 1.51 1 95.25 79 ASP A O 1
ATOM 625 N N . ALA A 1 80 ? 26.125 26.172 0.803 1 97.69 80 ALA A N 1
ATOM 626 C CA . ALA A 1 80 ? 26.312 25.562 2.113 1 97.69 80 ALA A CA 1
ATOM 627 C C . ALA A 1 80 ? 27.484 24.578 2.09 1 97.69 80 ALA A C 1
ATOM 629 O O . ALA A 1 80 ? 27.859 24.078 1.028 1 97.69 80 ALA A O 1
ATOM 630 N N . ASP A 1 81 ? 28.078 24.438 3.223 1 97.94 81 ASP A N 1
ATOM 631 C CA . ASP A 1 81 ? 29.047 23.359 3.361 1 97.94 81 ASP A CA 1
ATOM 632 C C . ASP A 1 81 ? 28.359 22 3.379 1 97.94 81 ASP A C 1
ATOM 634 O O . ASP A 1 81 ? 27.188 21.906 3.756 1 97.94 81 ASP A O 1
ATOM 638 N N . LEU A 1 82 ? 29.031 21.062 2.855 1 98.19 82 LEU A N 1
ATOM 639 C CA . LEU A 1 82 ? 28.594 19.672 2.943 1 98.19 82 LEU A CA 1
ATOM 640 C C . LEU A 1 82 ? 29.344 18.922 4.043 1 98.19 82 LEU A C 1
ATOM 642 O O . LEU A 1 82 ? 30.562 18.828 4.004 1 98.19 82 LEU A O 1
ATOM 646 N N . VAL A 1 83 ? 28.594 18.484 5.027 1 98.5 83 VAL A N 1
ATOM 647 C CA . VAL A 1 83 ? 29.203 17.906 6.215 1 98.5 83 VAL A CA 1
ATOM 648 C C . VAL A 1 83 ? 28.766 16.453 6.379 1 98.5 83 VAL A C 1
ATOM 650 O O . VAL A 1 83 ? 27.609 16.109 6.133 1 98.5 83 VAL A O 1
ATOM 653 N N . VAL A 1 84 ? 29.656 15.547 6.719 1 98.69 84 VAL A N 1
ATOM 654 C CA . VAL A 1 84 ? 29.328 14.172 7.082 1 98.69 84 VAL A CA 1
ATOM 655 C C . VAL A 1 84 ? 29.766 13.906 8.523 1 98.69 84 VAL A C 1
ATOM 657 O O . VAL A 1 84 ? 30.953 13.953 8.836 1 98.69 84 VAL A O 1
ATOM 660 N N . ILE A 1 85 ? 28.797 13.711 9.375 1 98.5 85 ILE A N 1
ATOM 661 C CA . ILE A 1 85 ? 29.062 13.273 10.734 1 98.5 85 ILE A CA 1
ATOM 662 C C . ILE A 1 85 ? 29.391 11.781 10.742 1 98.5 85 ILE A C 1
ATOM 664 O O . ILE A 1 85 ? 28.516 10.945 10.508 1 98.5 85 ILE A O 1
ATOM 668 N N . ALA A 1 86 ? 30.578 11.445 11.008 1 98.19 86 ALA A N 1
ATOM 669 C CA . ALA A 1 86 ? 31.047 10.062 10.883 1 98.19 86 ALA A CA 1
ATOM 670 C C . ALA A 1 86 ? 31.5 9.508 12.234 1 98.19 86 ALA A C 1
ATOM 672 O O . ALA A 1 86 ? 32.219 10.188 12.969 1 98.19 86 ALA A O 1
ATOM 673 N N . SER A 1 87 ? 31.031 8.312 12.5 1 97.31 87 SER A N 1
ATOM 674 C CA . SER A 1 87 ? 31.578 7.652 13.68 1 97.31 87 SER A CA 1
ATOM 675 C C . SER A 1 87 ? 33.062 7.383 13.508 1 97.31 87 SER A C 1
ATOM 677 O O . SER A 1 87 ? 33.562 7.266 12.383 1 97.31 87 SER A O 1
ATOM 679 N N . ARG A 1 88 ? 33.781 7.223 14.586 1 96.31 88 ARG A N 1
ATOM 680 C CA . ARG A 1 88 ? 35.25 7.102 14.578 1 96.31 88 ARG A CA 1
ATOM 681 C C . ARG A 1 88 ? 35.688 5.797 13.914 1 96.31 88 ARG A C 1
ATOM 683 O O . ARG A 1 88 ? 36.812 5.688 13.43 1 96.31 88 ARG A O 1
ATOM 690 N N . ASP A 1 89 ? 34.812 4.871 13.844 1 95.38 89 ASP A N 1
ATOM 691 C CA . ASP A 1 89 ? 35.156 3.568 13.297 1 95.38 89 ASP A CA 1
ATOM 692 C C . ASP A 1 89 ? 34.969 3.535 11.781 1 95.38 89 ASP A C 1
ATOM 694 O O . ASP A 1 89 ? 35.188 2.506 11.141 1 95.38 89 ASP A O 1
ATOM 698 N N . VAL A 1 90 ? 34.562 4.59 11.156 1 97.62 90 VAL A N 1
ATOM 699 C CA . VAL A 1 90 ? 34.531 4.668 9.703 1 97.62 90 VAL A CA 1
ATOM 700 C C . VAL A 1 90 ? 35.938 4.57 9.133 1 97.62 90 VAL A C 1
ATOM 702 O O . VAL A 1 90 ? 36.844 5.262 9.594 1 97.62 90 VAL A O 1
ATOM 705 N N . PRO A 1 91 ? 36.156 3.764 8.172 1 97.25 91 PRO A N 1
ATOM 706 C CA . PRO A 1 91 ? 37.5 3.572 7.617 1 97.25 91 PRO A CA 1
ATOM 707 C C . PRO A 1 91 ? 38.125 4.875 7.113 1 97.25 91 PRO A C 1
ATOM 709 O O . PRO A 1 91 ? 37.438 5.695 6.5 1 97.25 91 PRO A O 1
ATOM 712 N N . VAL A 1 92 ? 39.344 4.961 7.297 1 97.19 92 VAL A N 1
ATOM 713 C CA . VAL A 1 92 ? 40.094 6.16 6.941 1 97.19 92 VAL A CA 1
ATOM 714 C C . VAL A 1 92 ? 40 6.402 5.438 1 97.19 92 VAL A C 1
ATOM 716 O O . VAL A 1 92 ? 39.906 7.551 4.992 1 97.19 92 VAL A O 1
ATOM 719 N N . ARG A 1 93 ? 40.031 5.375 4.691 1 97 93 ARG A N 1
ATOM 720 C CA . ARG A 1 93 ? 39.938 5.496 3.24 1 97 93 ARG A CA 1
ATOM 721 C C . ARG A 1 93 ? 38.625 6.141 2.824 1 97 93 ARG A C 1
ATOM 723 O O . ARG A 1 93 ? 38.562 6.906 1.859 1 97 93 ARG A O 1
ATOM 730 N N . TRP A 1 94 ? 37.531 5.793 3.51 1 97.94 94 TRP A N 1
ATOM 731 C CA . TRP A 1 94 ? 36.25 6.371 3.205 1 97.94 94 TRP A CA 1
ATOM 732 C C . TRP A 1 94 ? 36.188 7.848 3.574 1 97.94 94 TRP A C 1
ATOM 734 O O . TRP A 1 94 ? 35.656 8.664 2.828 1 97.94 94 TRP A O 1
ATOM 744 N N . VAL A 1 95 ? 36.781 8.18 4.691 1 97.88 95 VAL A N 1
ATOM 745 C CA . VAL A 1 95 ? 36.875 9.57 5.133 1 97.88 95 VAL A CA 1
ATOM 746 C C . VAL A 1 95 ? 37.625 10.391 4.105 1 97.88 95 VAL A C 1
ATOM 748 O O . VAL A 1 95 ? 37.188 11.484 3.732 1 97.88 95 VAL A O 1
ATOM 751 N N . ARG A 1 96 ? 38.688 9.867 3.662 1 97.06 96 ARG A N 1
ATOM 752 C CA . ARG A 1 96 ? 39.5 10.547 2.666 1 97.06 96 ARG A CA 1
ATOM 753 C C . ARG A 1 96 ? 38.719 10.766 1.373 1 97.06 96 ARG A C 1
ATOM 755 O O . ARG A 1 96 ? 38.812 11.836 0.765 1 97.06 96 ARG A O 1
ATOM 762 N N . ALA A 1 97 ? 38.062 9.781 0.974 1 96.06 97 ALA A N 1
ATOM 763 C CA . ALA A 1 97 ? 37.25 9.898 -0.245 1 96.06 97 ALA A CA 1
ATOM 764 C C . ALA A 1 97 ? 36.188 10.984 -0.106 1 96.06 97 ALA A C 1
ATOM 766 O O . ALA A 1 97 ? 36.031 11.805 -1.011 1 96.06 97 ALA A O 1
ATOM 767 N N . LEU A 1 98 ? 35.562 11.031 1.015 1 97.31 98 LEU A N 1
ATOM 768 C CA . LEU A 1 98 ? 34.5 12.023 1.26 1 97.31 98 LEU A CA 1
ATOM 769 C C . LEU A 1 98 ? 35.094 13.43 1.266 1 97.31 98 LEU A C 1
ATOM 771 O O . LEU A 1 98 ? 34.5 14.352 0.695 1 97.31 98 LEU A O 1
ATOM 775 N N . GLU A 1 99 ? 36.219 13.586 1.799 1 96.69 99 GLU A N 1
ATOM 776 C CA . GLU A 1 99 ? 36.812 14.898 1.947 1 96.69 99 GLU A CA 1
ATOM 777 C C . GLU A 1 99 ? 37.5 15.344 0.657 1 96.69 99 GLU A C 1
ATOM 779 O O . GLU A 1 99 ? 37.281 16.469 0.189 1 96.69 99 GLU A O 1
ATOM 784 N N . GLN A 1 100 ? 38.25 14.461 0.053 1 95.19 100 GLN A N 1
ATOM 785 C CA . GLN A 1 100 ? 39.125 14.844 -1.045 1 95.19 100 GLN A CA 1
ATOM 786 C C . GLN A 1 100 ? 38.406 14.68 -2.393 1 95.19 100 GLN A C 1
ATOM 788 O O . GLN A 1 100 ? 38.688 15.453 -3.322 1 95.19 100 GLN A O 1
ATOM 793 N N . GLU A 1 101 ? 37.594 13.695 -2.408 1 93.81 101 GLU A N 1
ATOM 794 C CA . GLU A 1 101 ? 36.969 13.43 -3.695 1 93.81 101 GLU A CA 1
ATOM 795 C C . GLU A 1 101 ? 35.594 14.078 -3.777 1 93.81 101 GLU A C 1
ATOM 797 O O . GLU A 1 101 ? 35.188 14.562 -4.836 1 93.81 101 GLU A O 1
ATOM 802 N N . ASP A 1 102 ? 34.906 14.109 -2.674 1 95 102 ASP A N 1
ATOM 803 C CA . ASP A 1 102 ? 33.5 14.523 -2.725 1 95 102 ASP A CA 1
ATOM 804 C C . ASP A 1 102 ? 33.344 15.953 -2.215 1 95 102 ASP A C 1
ATOM 806 O O . ASP A 1 102 ? 32.281 16.562 -2.422 1 95 102 ASP A O 1
ATOM 810 N N . GLY A 1 103 ? 34.312 16.469 -1.505 1 93.06 103 GLY A N 1
ATOM 811 C CA . GLY A 1 103 ? 34.281 17.859 -1.06 1 93.06 103 GLY A CA 1
ATOM 812 C C . GLY A 1 103 ? 33.5 18.047 0.235 1 93.06 103 GLY A C 1
ATOM 813 O O . GLY A 1 103 ? 33.031 19.141 0.53 1 93.06 103 GLY A O 1
ATOM 814 N N . ALA A 1 104 ? 33.375 17 0.969 1 97.12 104 ALA A N 1
ATOM 815 C CA . ALA A 1 104 ? 32.656 17.094 2.234 1 97.12 104 ALA A CA 1
ATOM 816 C C . ALA A 1 104 ? 33.625 17.344 3.396 1 97.12 104 ALA A C 1
ATOM 818 O O . ALA A 1 104 ? 34.781 16.984 3.33 1 97.12 104 ALA A O 1
ATOM 819 N N . ARG A 1 105 ? 33.125 18.094 4.328 1 97.62 105 ARG A N 1
ATOM 820 C CA . ARG A 1 105 ? 33.781 18.156 5.621 1 97.62 105 ARG A CA 1
ATOM 821 C C . ARG A 1 105 ? 33.344 17 6.527 1 97.62 105 ARG A C 1
ATOM 823 O O . ARG A 1 105 ? 32.188 16.875 6.836 1 97.62 105 ARG A O 1
ATOM 830 N N . VAL A 1 106 ? 34.312 16.172 6.984 1 98.25 106 VAL A N 1
ATOM 831 C CA . VAL A 1 106 ? 33.969 15.039 7.836 1 98.25 106 VAL A CA 1
ATOM 832 C C . VAL A 1 106 ? 34.219 15.398 9.297 1 98.25 106 VAL A C 1
ATOM 834 O O . VAL A 1 106 ? 35.281 15.891 9.648 1 98.25 106 VAL A O 1
ATOM 837 N N . VAL A 1 107 ? 33.188 15.305 10.086 1 98.19 107 VAL A N 1
ATOM 838 C CA . VAL A 1 107 ? 33.281 15.492 11.531 1 98.19 107 VAL A CA 1
ATOM 839 C C . VAL A 1 107 ? 33.219 14.141 12.234 1 98.19 107 VAL A C 1
ATOM 841 O O . VAL A 1 107 ? 32.156 13.516 12.281 1 98.19 107 VAL A O 1
ATOM 844 N N . SER A 1 108 ? 34.281 13.703 12.844 1 97.75 108 SER A N 1
ATOM 845 C CA . SER A 1 108 ? 34.344 12.406 13.508 1 97.75 108 SER A CA 1
ATOM 846 C C . SER A 1 108 ? 33.812 12.484 14.93 1 97.75 108 SER A C 1
ATOM 848 O O . SER A 1 108 ? 34.156 13.391 15.688 1 97.75 108 SER A O 1
ATOM 850 N N . VAL A 1 109 ? 32.969 11.539 15.289 1 97.5 109 VAL A N 1
ATOM 851 C CA . VAL A 1 109 ? 32.344 11.547 16.609 1 97.5 109 VAL A CA 1
ATOM 852 C C . VAL A 1 109 ? 32.375 10.141 17.188 1 97.5 109 VAL A C 1
ATOM 854 O O . VAL A 1 109 ? 32.562 9.164 16.469 1 97.5 109 VAL A O 1
ATOM 857 N N . ASP A 1 110 ? 32.156 10.07 18.578 1 96.62 110 ASP A N 1
ATOM 858 C CA . ASP A 1 110 ? 31.922 8.781 19.219 1 96.62 110 ASP A CA 1
ATOM 859 C C . ASP A 1 110 ? 30.453 8.391 19.125 1 96.62 110 ASP A C 1
ATOM 861 O O . ASP A 1 110 ? 29.562 9.242 19.188 1 96.62 110 ASP A O 1
ATOM 865 N N . ASN A 1 111 ? 30.25 7.109 18.938 1 95.81 111 ASN A N 1
ATOM 866 C CA . ASN A 1 111 ? 28.875 6.66 18.891 1 95.81 111 ASN A CA 1
ATOM 867 C C . ASN A 1 111 ? 28.141 6.98 20.188 1 95.81 111 ASN A C 1
ATOM 869 O O . ASN A 1 111 ? 28.688 6.801 21.281 1 95.81 111 ASN A O 1
ATOM 873 N N . VAL A 1 112 ? 26.953 7.48 20.031 1 94.94 112 VAL A N 1
ATOM 874 C CA . VAL A 1 112 ? 26.109 7.703 21.203 1 94.94 112 VAL A CA 1
ATOM 875 C C . VAL A 1 112 ? 25.656 6.359 21.781 1 94.94 112 VAL A C 1
ATOM 877 O O . VAL A 1 112 ? 25.203 5.48 21.047 1 94.94 112 VAL A O 1
ATOM 880 N N . ASN A 1 113 ? 25.812 6.215 23.094 1 91.19 113 ASN A N 1
ATOM 881 C CA . ASN A 1 113 ? 25.281 5.02 23.75 1 91.19 113 ASN A CA 1
ATOM 882 C C . ASN A 1 113 ? 23.75 5.016 23.75 1 91.19 113 ASN A C 1
ATOM 884 O O . ASN A 1 113 ? 23.125 5.918 24.312 1 91.19 113 ASN A O 1
ATOM 888 N N . ASN A 1 114 ? 23.203 4.023 23.141 1 91.94 114 ASN A N 1
ATOM 889 C CA . ASN A 1 114 ? 21.75 3.924 23.031 1 91.94 114 ASN A CA 1
ATOM 890 C C . ASN A 1 114 ? 21.156 3.066 24.156 1 91.94 114 ASN A C 1
ATOM 892 O O . ASN A 1 114 ? 21.25 1.839 24.109 1 91.94 114 ASN A O 1
ATOM 896 N N . PRO A 1 115 ? 20.516 3.645 25.109 1 91.25 115 PRO A N 1
ATOM 897 C CA . PRO A 1 115 ? 19.969 2.883 26.234 1 91.25 115 PRO A CA 1
ATOM 898 C C . PRO A 1 115 ? 18.703 2.117 25.859 1 91.25 115 PRO A C 1
ATOM 900 O O . PRO A 1 115 ? 18.234 1.273 26.625 1 91.25 115 PRO A O 1
ATOM 903 N N . TYR A 1 116 ? 18.172 2.326 24.703 1 90.56 116 TYR A N 1
ATOM 904 C CA . TYR A 1 116 ? 16.891 1.757 24.312 1 90.56 116 TYR A CA 1
ATOM 905 C C . TYR A 1 116 ? 17.078 0.427 23.594 1 90.56 116 TYR A C 1
ATOM 907 O O . TYR A 1 116 ? 16.109 -0.203 23.172 1 90.56 116 TYR A O 1
ATOM 915 N N . ARG A 1 117 ? 18.188 -0.06 23.406 1 85.5 117 ARG A N 1
ATOM 916 C CA . ARG A 1 117 ? 18.516 -1.214 22.578 1 85.5 117 ARG A CA 1
ATOM 917 C C . ARG A 1 117 ? 17.844 -2.477 23.094 1 85.5 117 ARG A C 1
ATOM 919 O O . ARG A 1 117 ? 17.672 -3.447 22.359 1 85.5 117 ARG A O 1
ATOM 926 N N . ASN A 1 118 ? 17.359 -2.404 24.297 1 83.12 118 ASN A N 1
ATOM 927 C CA . ASN A 1 118 ? 16.781 -3.611 24.875 1 83.12 118 ASN A CA 1
ATOM 928 C C . ASN A 1 118 ? 15.266 -3.545 24.906 1 83.12 118 ASN A C 1
ATOM 930 O O . ASN A 1 118 ? 14.609 -4.441 25.438 1 83.12 118 ASN A O 1
ATOM 934 N N . GLN A 1 119 ? 14.734 -2.625 24.266 1 84.69 119 GLN A N 1
ATOM 935 C CA . GLN A 1 119 ? 13.281 -2.52 24.203 1 84.69 119 GLN A CA 1
ATOM 936 C C . GLN A 1 119 ? 12.695 -3.596 23.297 1 84.69 119 GLN A C 1
ATOM 938 O O . GLN A 1 119 ? 13.359 -4.062 22.359 1 84.69 119 GLN A O 1
ATOM 943 N N . SER A 1 120 ? 11.523 -4.137 23.562 1 78.94 120 SER A N 1
ATOM 944 C CA . SER A 1 120 ? 10.883 -5.262 22.891 1 78.94 120 SER A CA 1
ATOM 945 C C . SER A 1 120 ? 10.719 -4.984 21.406 1 78.94 120 SER A C 1
ATOM 947 O O . SER A 1 120 ? 10.93 -5.875 20.578 1 78.94 120 SER A O 1
ATOM 949 N N . ASN A 1 121 ? 10.406 -3.842 20.953 1 77.25 121 ASN A N 1
ATOM 950 C CA . ASN A 1 121 ? 10.133 -3.559 19.547 1 77.25 121 ASN A CA 1
ATOM 951 C C . ASN A 1 121 ? 11.281 -2.791 18.891 1 77.25 121 ASN A C 1
ATOM 953 O O . ASN A 1 121 ? 11.094 -2.127 17.875 1 77.25 121 ASN A O 1
ATOM 957 N N . PHE A 1 122 ? 12.477 -3.107 19.438 1 83.69 122 PHE A N 1
ATOM 958 C CA . PHE A 1 122 ? 13.625 -2.354 18.938 1 83.69 122 PHE A CA 1
ATOM 959 C C . PHE A 1 122 ? 14.172 -2.98 17.656 1 83.69 122 PHE A C 1
ATOM 961 O O . PHE A 1 122 ? 14.375 -4.195 17.594 1 83.69 122 PHE A O 1
ATOM 968 N N . ASP A 1 123 ? 14.289 -2.176 16.688 1 79.5 123 ASP A N 1
ATOM 969 C CA . ASP A 1 123 ? 14.914 -2.584 15.43 1 79.5 123 ASP A CA 1
ATOM 970 C C . ASP A 1 123 ? 16.422 -2.35 15.461 1 79.5 123 ASP A C 1
ATOM 972 O O . ASP A 1 123 ? 16.875 -1.203 15.453 1 79.5 123 ASP A O 1
ATOM 976 N N . LYS A 1 124 ? 17.156 -3.369 15.391 1 79.88 124 LYS A N 1
ATOM 977 C CA . LYS A 1 124 ? 18.609 -3.307 15.523 1 79.88 124 LYS A CA 1
ATOM 978 C C . LYS A 1 124 ? 19.234 -2.498 14.391 1 79.88 124 LYS A C 1
ATOM 980 O O . LYS A 1 124 ? 20.344 -1.986 14.516 1 79.88 124 LYS A O 1
ATOM 985 N N . ARG A 1 125 ? 18.484 -2.301 13.352 1 77.88 125 ARG A N 1
ATOM 986 C CA . ARG A 1 125 ? 18.922 -1.505 12.211 1 77.88 125 ARG A CA 1
ATOM 987 C C . ARG A 1 125 ? 19.234 -0.069 12.633 1 77.88 125 ARG A C 1
ATOM 989 O O . ARG A 1 125 ? 20.062 0.598 12.023 1 77.88 125 ARG A O 1
ATOM 996 N N . PHE A 1 126 ? 18.609 0.321 13.773 1 76.44 126 PHE A N 1
ATOM 997 C CA . PHE A 1 126 ? 18.672 1.734 14.125 1 76.44 126 PHE A C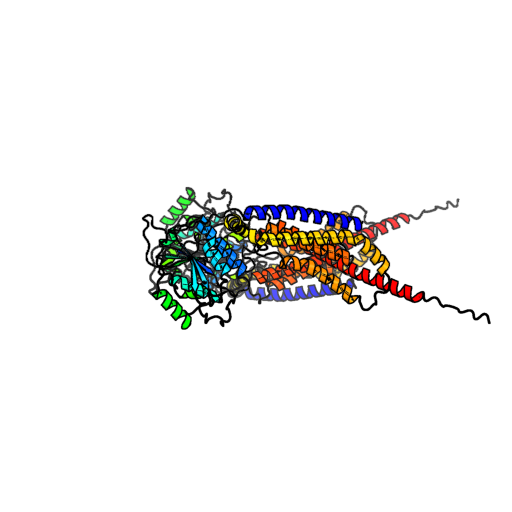A 1
ATOM 998 C C . PHE A 1 126 ? 19.453 1.937 15.414 1 76.44 126 PHE A C 1
ATOM 1000 O O . PHE A 1 126 ? 19.297 2.957 16.094 1 76.44 126 PHE A O 1
ATOM 1007 N N . LYS A 1 127 ? 20.328 1.035 15.719 1 82.88 127 LYS A N 1
ATOM 1008 C CA . LYS A 1 127 ? 21.031 1.017 17 1 82.88 127 LYS A CA 1
ATOM 1009 C C . LYS A 1 127 ? 21.922 2.244 17.141 1 82.88 127 LYS A C 1
ATOM 1011 O O . LYS A 1 127 ? 22.203 2.691 18.25 1 82.88 127 LYS A O 1
ATOM 1016 N N . LEU A 1 128 ? 22.328 2.826 16 1 90.06 128 LEU A N 1
ATOM 1017 C CA . LEU A 1 128 ? 23.297 3.914 16.094 1 90.06 128 LEU A CA 1
ATOM 1018 C C . LEU A 1 128 ? 22.703 5.207 15.523 1 90.06 128 LEU A C 1
ATOM 1020 O O . LEU A 1 128 ? 23.438 6.184 15.328 1 90.06 128 LEU A O 1
ATOM 1024 N N . THR A 1 129 ? 21.422 5.266 15.305 1 92.31 129 THR A N 1
ATOM 1025 C CA . THR A 1 129 ? 20.812 6.406 14.625 1 92.31 129 THR A CA 1
ATOM 1026 C C . THR A 1 129 ? 20.75 7.617 15.555 1 92.31 129 THR A C 1
ATOM 1028 O O . THR A 1 129 ? 20.547 8.742 15.102 1 92.31 129 THR A O 1
ATOM 1031 N N . LEU A 1 130 ? 21.047 7.395 16.859 1 95.94 130 LEU A N 1
ATOM 1032 C CA . LEU A 1 130 ? 21.078 8.516 17.781 1 95.94 130 LEU A CA 1
ATOM 1033 C C . LEU A 1 130 ? 22.281 9.422 17.516 1 95.94 130 LEU A C 1
ATOM 1035 O O . LEU A 1 130 ? 22.328 10.555 18 1 95.94 130 LEU A O 1
ATOM 1039 N N . ASN A 1 131 ? 23.219 8.953 16.75 1 96.56 131 ASN A N 1
ATOM 1040 C CA . ASN A 1 131 ? 24.328 9.805 16.312 1 96.56 131 ASN A CA 1
ATOM 1041 C C . ASN A 1 131 ? 23.812 11.031 15.562 1 96.56 131 ASN A C 1
ATOM 1043 O O . ASN A 1 131 ? 24.547 12.023 15.43 1 96.56 131 ASN A O 1
ATOM 1047 N N . LYS A 1 132 ? 22.656 10.93 15.102 1 97.19 132 LYS A N 1
ATOM 1048 C CA . LYS A 1 132 ? 22.016 12.047 14.398 1 97.19 132 LYS A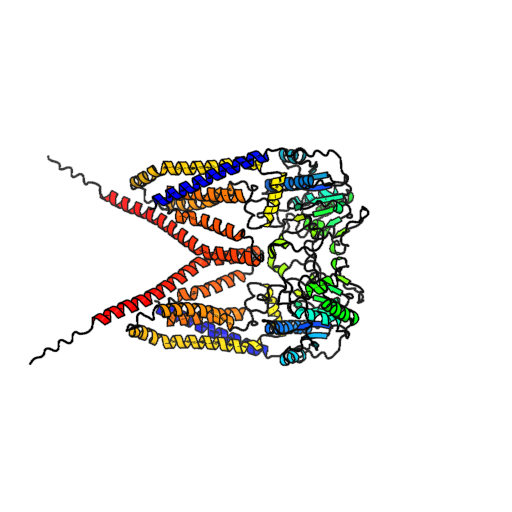 CA 1
ATOM 1049 C C . LYS A 1 132 ? 21.953 13.281 15.289 1 97.19 132 LYS A C 1
ATOM 1051 O O . LYS A 1 132 ? 21.906 14.414 14.797 1 97.19 132 LYS A O 1
ATOM 1056 N N . LEU A 1 133 ? 21.969 13.125 16.594 1 98.25 133 LEU A N 1
ATOM 1057 C CA . LEU A 1 133 ? 21.828 14.211 17.562 1 98.25 133 LEU A CA 1
ATOM 1058 C C . LEU A 1 133 ? 23.047 15.133 17.5 1 98.25 133 LEU A C 1
ATOM 1060 O O . LEU A 1 133 ? 22.969 16.297 17.906 1 98.25 133 LEU A O 1
ATOM 1064 N N . TYR A 1 134 ? 24.172 14.633 16.969 1 98.44 134 TYR A N 1
ATOM 1065 C CA . TYR A 1 134 ? 25.391 15.43 16.859 1 98.44 134 TYR A CA 1
ATOM 1066 C C . TYR A 1 134 ? 25.188 16.609 15.922 1 98.44 134 TYR A C 1
ATOM 1068 O O . TYR A 1 134 ? 25.984 17.547 15.914 1 98.44 134 TYR A O 1
ATOM 1076 N N . ALA A 1 135 ? 24.141 16.547 15.133 1 98.62 135 ALA A N 1
ATOM 1077 C CA . ALA A 1 135 ? 23.844 17.672 14.25 1 98.62 135 ALA A CA 1
ATOM 1078 C C . ALA A 1 135 ? 23.703 18.969 15.039 1 98.62 135 ALA A C 1
ATOM 1080 O O . ALA A 1 135 ? 24.094 20.031 14.562 1 98.62 135 ALA A O 1
ATOM 1081 N N . TRP A 1 136 ? 23.188 18.906 16.266 1 98.81 136 TRP A N 1
ATOM 1082 C CA . TRP A 1 136 ? 23 20.094 17.109 1 98.81 136 TRP A CA 1
ATOM 1083 C C . TRP A 1 136 ? 24.344 20.594 17.641 1 98.81 136 TRP A C 1
ATOM 1085 O O . TRP A 1 136 ? 24.438 21.719 18.125 1 98.81 136 TRP A O 1
ATOM 1095 N N . SER A 1 137 ? 25.375 19.797 17.531 1 98.38 137 SER A N 1
ATOM 1096 C CA . SER A 1 137 ? 26.688 20.203 18.016 1 98.38 137 SER A CA 1
ATOM 1097 C C . SER A 1 137 ? 27.469 20.969 16.953 1 98.38 137 SER A C 1
ATOM 1099 O O . SER A 1 137 ? 28.578 21.453 17.219 1 98.38 137 SER A O 1
ATOM 1101 N N . LEU A 1 138 ? 26.922 21.094 15.758 1 98.44 138 LEU A N 1
ATOM 1102 C CA . LEU A 1 138 ? 27.594 21.812 14.672 1 98.44 138 LEU A CA 1
ATOM 1103 C C . LEU A 1 138 ? 27.391 23.312 14.82 1 98.44 138 LEU A C 1
ATOM 1105 O O . LEU A 1 138 ? 26.891 23.969 13.898 1 98.44 138 LEU A O 1
ATOM 1109 N N . VAL A 1 139 ? 27.922 23.906 15.852 1 98.06 139 VAL A N 1
ATOM 1110 C CA . VAL A 1 139 ? 27.625 25.266 16.266 1 98.06 139 VAL A CA 1
ATOM 1111 C C . VAL A 1 139 ? 28.391 26.25 15.406 1 98.06 139 VAL A C 1
ATOM 1113 O O . VAL A 1 139 ? 28.172 27.469 15.484 1 98.06 139 VAL A O 1
ATOM 1116 N N . ASP A 1 140 ? 29.25 25.797 14.516 1 96.31 140 ASP A N 1
ATOM 1117 C CA . ASP A 1 140 ? 29.953 26.656 13.57 1 96.31 140 ASP A CA 1
ATOM 1118 C C . ASP A 1 140 ? 28.984 27.188 12.508 1 96.31 140 ASP A C 1
ATOM 1120 O O . ASP A 1 140 ? 29.328 28.141 11.789 1 96.31 140 ASP A O 1
ATOM 1124 N N . TYR A 1 141 ? 27.797 26.625 12.453 1 98.25 141 TYR A N 1
ATOM 1125 C CA . TYR A 1 141 ? 26.844 27 11.406 1 98.25 141 TYR A CA 1
ATOM 1126 C C . TYR A 1 141 ? 25.609 27.656 12 1 98.25 141 TYR A C 1
ATOM 1128 O O . TYR A 1 141 ? 25.25 27.406 13.148 1 98.25 141 TYR A O 1
ATOM 1136 N N . ASP A 1 142 ? 24.984 28.5 11.211 1 98 142 ASP A N 1
ATOM 1137 C CA . ASP A 1 142 ? 23.75 29.141 11.625 1 98 142 ASP A CA 1
ATOM 1138 C C . ASP A 1 142 ? 22.578 28.172 11.555 1 98 142 ASP A C 1
ATOM 1140 O O . ASP A 1 142 ? 21.734 28.141 12.461 1 98 142 ASP A O 1
ATOM 1144 N N . ARG A 1 143 ? 22.531 27.453 10.492 1 98.56 143 ARG A N 1
ATOM 1145 C CA . ARG A 1 143 ? 21.5 26.453 10.266 1 98.56 143 ARG A CA 1
ATOM 1146 C C . ARG A 1 143 ? 22.094 25.203 9.625 1 98.56 143 ARG A C 1
ATOM 1148 O O . ARG A 1 143 ? 23.047 25.281 8.859 1 98.56 143 ARG A O 1
ATOM 1155 N N . VAL A 1 144 ? 21.453 24.109 9.977 1 98.75 144 VAL A N 1
ATOM 1156 C CA . VAL A 1 144 ? 21.875 22.828 9.414 1 98.75 144 VAL A CA 1
ATOM 1157 C C . VAL A 1 144 ? 20.656 22.078 8.898 1 98.75 144 VAL A C 1
ATOM 1159 O O . VAL A 1 144 ? 19.641 21.984 9.586 1 98.75 144 VAL A O 1
ATOM 1162 N N . VAL A 1 145 ? 20.672 21.625 7.68 1 98.75 145 VAL A N 1
ATOM 1163 C CA . VAL A 1 145 ? 19.719 20.641 7.164 1 98.75 145 VAL A CA 1
ATOM 1164 C C . VAL A 1 145 ? 20.281 19.234 7.316 1 98.75 145 VAL A C 1
ATOM 1166 O O . VAL A 1 145 ? 21.234 18.859 6.629 1 98.75 145 VAL A O 1
ATOM 1169 N N . MET A 1 146 ? 19.75 18.484 8.234 1 98.75 146 MET A N 1
ATOM 1170 C CA . MET A 1 146 ? 20.188 17.109 8.484 1 98.75 146 MET A CA 1
ATOM 1171 C C . MET A 1 146 ? 19.469 16.156 7.535 1 98.75 146 MET A C 1
ATOM 1173 O O . MET A 1 146 ? 18.25 16.188 7.398 1 98.75 146 MET A O 1
ATOM 1177 N N . LEU A 1 147 ? 20.25 15.227 6.914 1 98.06 147 LEU A N 1
ATOM 1178 C CA . LEU A 1 147 ? 19.734 14.367 5.855 1 98.06 147 LEU A CA 1
ATOM 1179 C C . LEU A 1 147 ? 20.094 12.906 6.109 1 98.06 147 LEU A C 1
ATOM 1181 O O . LEU A 1 147 ? 21.203 12.609 6.547 1 98.06 147 LEU A O 1
ATOM 1185 N N . ASP A 1 148 ? 19.125 12.023 5.84 1 96.44 148 ASP A N 1
ATOM 1186 C CA . ASP A 1 148 ? 19.469 10.617 5.656 1 96.44 148 ASP A CA 1
ATOM 1187 C C . ASP A 1 148 ? 20.109 10.391 4.289 1 96.44 148 ASP A C 1
ATOM 1189 O O . ASP A 1 148 ? 19.922 11.188 3.369 1 96.44 148 ASP A O 1
ATOM 1193 N N . SER A 1 149 ? 20.781 9.305 4.207 1 95.69 149 SER A N 1
ATOM 1194 C CA . SER A 1 149 ? 21.531 9.023 2.98 1 95.69 149 SER A CA 1
ATOM 1195 C C . SER A 1 149 ? 20.594 8.609 1.853 1 95.69 149 SER A C 1
ATOM 1197 O O . SER A 1 149 ? 20.984 8.594 0.685 1 95.69 149 SER A O 1
ATOM 1199 N N . ASP A 1 150 ? 19.375 8.234 2.174 1 95.69 150 ASP A N 1
ATOM 1200 C CA . ASP A 1 150 ? 18.469 7.727 1.154 1 95.69 150 ASP A CA 1
ATOM 1201 C C . ASP A 1 150 ? 17.594 8.852 0.596 1 95.69 150 ASP A C 1
ATOM 1203 O O . ASP A 1 150 ? 16.438 8.617 0.209 1 95.69 150 ASP A O 1
ATOM 1207 N N . ASN A 1 151 ? 18.078 10.047 0.627 1 96.94 151 ASN A N 1
ATOM 1208 C CA . ASN A 1 151 ? 17.438 11.195 -0.018 1 96.94 151 ASN A CA 1
ATOM 1209 C C . ASN A 1 151 ? 18.062 11.484 -1.382 1 96.94 151 ASN A C 1
ATOM 1211 O O . ASN A 1 151 ? 19.266 11.328 -1.565 1 96.94 151 ASN A O 1
ATOM 1215 N N . LEU A 1 152 ? 17.297 11.852 -2.289 1 96.19 152 LEU A N 1
ATOM 1216 C CA . LEU A 1 152 ? 17.719 12.289 -3.617 1 96.19 152 LEU A CA 1
ATOM 1217 C C . LEU A 1 152 ? 17.188 13.688 -3.926 1 96.19 152 LEU A C 1
ATOM 1219 O O . LEU A 1 152 ? 15.977 13.875 -4.07 1 96.19 152 LEU A O 1
ATOM 1223 N N . PHE A 1 153 ? 18.031 14.68 -4.098 1 96.12 153 PHE A N 1
ATOM 1224 C CA . PHE A 1 153 ? 17.641 16.062 -4.375 1 96.12 153 PHE A CA 1
ATOM 1225 C C . PHE A 1 153 ? 17.375 16.266 -5.863 1 96.12 153 PHE A C 1
ATOM 1227 O O . PHE A 1 153 ? 18.219 15.906 -6.699 1 96.12 153 PHE A O 1
ATOM 1234 N N . LEU A 1 154 ? 16.234 16.719 -6.148 1 94.5 154 LEU A N 1
ATOM 1235 C CA . LEU A 1 154 ? 15.867 17.094 -7.516 1 94.5 154 LEU A CA 1
ATOM 1236 C C . LEU A 1 154 ? 16.203 18.547 -7.797 1 94.5 154 LEU A C 1
ATOM 1238 O O . LEU A 1 154 ? 16.484 18.922 -8.938 1 94.5 154 LEU A O 1
ATOM 1242 N N . GLN A 1 155 ? 16.141 19.344 -6.789 1 95 155 GLN A N 1
ATOM 1243 C CA . GLN A 1 155 ? 16.5 20.766 -6.793 1 95 155 GLN A CA 1
ATOM 1244 C C . GLN A 1 155 ? 17.109 21.172 -5.453 1 95 155 GLN A C 1
ATOM 1246 O O . GLN A 1 155 ? 16.969 20.469 -4.457 1 95 155 GLN A O 1
ATOM 1251 N N . LYS A 1 156 ? 17.859 22.281 -5.531 1 94.06 156 LYS A N 1
ATOM 1252 C CA . LYS A 1 156 ? 18.438 22.75 -4.266 1 94.06 156 LYS A CA 1
ATOM 1253 C C . LYS A 1 156 ? 17.359 23.344 -3.363 1 94.06 156 LYS A C 1
ATOM 1255 O O . LYS A 1 156 ? 16.359 23.875 -3.85 1 94.06 156 LYS A O 1
ATOM 1260 N N . THR A 1 157 ? 17.547 23.234 -2.139 1 97.44 157 THR A N 1
ATOM 1261 C CA . THR A 1 157 ? 16.578 23.688 -1.156 1 97.44 157 THR A CA 1
ATOM 1262 C C . THR A 1 157 ? 17.219 24.625 -0.138 1 97.44 157 THR A C 1
ATOM 1264 O O . THR A 1 157 ? 17 24.484 1.066 1 97.44 157 THR A O 1
ATOM 1267 N N . ASP A 1 158 ? 18 25.578 -0.622 1 97.75 158 ASP A N 1
ATOM 1268 C CA . ASP A 1 158 ? 18.719 26.484 0.269 1 97.75 158 ASP A CA 1
ATOM 1269 C C . ASP A 1 158 ? 17.75 27.359 1.058 1 97.75 158 ASP A C 1
ATOM 1271 O O . ASP A 1 158 ? 18.109 27.906 2.107 1 97.75 158 ASP A O 1
ATOM 1275 N N . GLU A 1 159 ? 16.531 27.516 0.588 1 97.88 159 GLU A N 1
ATOM 1276 C CA . GLU A 1 159 ? 15.531 28.297 1.297 1 97.88 159 GLU A CA 1
ATOM 1277 C C . GLU A 1 159 ? 15.234 27.703 2.672 1 97.88 159 GLU A C 1
ATOM 1279 O O . GLU A 1 159 ? 14.688 28.391 3.543 1 97.88 159 GLU A O 1
ATOM 1284 N N . LEU A 1 160 ? 15.586 26.453 2.898 1 98.31 160 LEU A N 1
ATOM 1285 C CA . LEU A 1 160 ? 15.352 25.797 4.176 1 98.31 160 LEU A CA 1
ATOM 1286 C C . LEU A 1 160 ? 16.188 26.438 5.281 1 98.31 160 LEU A C 1
ATOM 1288 O O . LEU A 1 160 ? 15.836 26.328 6.461 1 98.31 160 LEU A O 1
ATOM 1292 N N . PHE A 1 161 ? 17.25 27.109 4.918 1 98.44 161 PHE A N 1
ATOM 1293 C CA . PHE A 1 161 ? 18.109 27.75 5.91 1 98.44 161 PHE A CA 1
ATOM 1294 C C . PHE A 1 161 ? 17.406 28.953 6.523 1 98.44 161 PHE A C 1
ATOM 1296 O O . PHE A 1 161 ? 17.875 29.5 7.535 1 98.44 161 PHE A O 1
ATOM 1303 N N . GLN A 1 162 ? 16.312 29.344 5.93 1 98.12 162 GLN A N 1
ATOM 1304 C CA . GLN A 1 162 ? 15.516 30.438 6.469 1 98.12 162 GLN A CA 1
ATOM 1305 C C . GLN A 1 162 ? 14.539 29.953 7.531 1 98.12 162 GLN A C 1
ATOM 1307 O O . GLN A 1 162 ? 13.852 30.75 8.172 1 98.12 162 GLN A O 1
ATOM 1312 N N . CYS A 1 163 ? 14.5 28.641 7.711 1 96.69 163 CYS A N 1
ATOM 1313 C CA . CYS A 1 163 ? 13.547 28.078 8.664 1 96.69 163 CYS A CA 1
ATOM 1314 C C . CYS A 1 163 ? 14.016 28.312 10.102 1 96.69 163 CYS A C 1
ATOM 1316 O O . CYS A 1 163 ? 15.164 28.719 10.328 1 96.69 163 CYS A O 1
ATOM 1318 N N . GLY A 1 164 ? 13.211 28.141 11.125 1 94.75 164 GLY A N 1
ATOM 1319 C CA . GLY A 1 164 ? 13.469 28.5 12.516 1 94.75 164 GLY A CA 1
ATOM 1320 C C . GLY A 1 164 ? 14.383 27.5 13.219 1 94.75 164 GLY A C 1
ATOM 1321 O O . GLY A 1 164 ? 15.344 27.016 12.641 1 94.75 164 GLY A O 1
ATOM 1322 N N . GLN A 1 165 ? 14.188 27.281 14.57 1 97.69 165 GLN A N 1
ATOM 1323 C CA . GLN A 1 165 ? 15.055 26.469 15.414 1 97.69 165 GLN A CA 1
ATOM 1324 C C . GLN A 1 165 ? 14.922 24.984 15.086 1 97.69 165 GLN A C 1
ATOM 1326 O O . GLN A 1 165 ? 15.867 24.219 15.242 1 97.69 165 GLN A O 1
ATOM 1331 N N . PHE A 1 166 ? 13.703 24.594 14.695 1 98.56 166 PHE A N 1
ATOM 1332 C CA . PHE A 1 166 ? 13.469 23.219 14.289 1 98.56 166 PHE A CA 1
ATOM 1333 C C . PHE A 1 166 ? 12.336 23.141 13.266 1 98.56 166 PHE A C 1
ATOM 1335 O O . PHE A 1 166 ? 11.242 23.656 13.5 1 98.56 166 PHE A O 1
ATOM 1342 N N . CYS A 1 167 ? 12.562 22.531 12.125 1 98.62 167 CYS A N 1
ATOM 1343 C CA . CYS A 1 167 ? 11.57 22.297 11.078 1 98.62 167 CYS A CA 1
ATOM 1344 C C . CYS A 1 167 ? 11.664 20.875 10.547 1 98.62 167 CYS A C 1
ATOM 1346 O O . CYS A 1 167 ? 12.758 20.359 10.32 1 98.62 167 CYS A O 1
ATOM 1348 N N . ALA A 1 168 ? 10.578 20.234 10.406 1 98.62 168 ALA A N 1
ATOM 1349 C CA . ALA A 1 168 ? 10.562 18.859 9.898 1 98.62 168 ALA A CA 1
ATOM 1350 C C . ALA A 1 168 ? 9.312 18.609 9.055 1 98.62 168 ALA A C 1
ATOM 1352 O O . ALA A 1 168 ? 8.359 19.375 9.094 1 98.62 168 ALA A O 1
ATOM 1353 N N . VAL A 1 169 ? 9.367 17.578 8.273 1 97.75 169 VAL A N 1
ATOM 1354 C CA . VAL A 1 169 ? 8.281 17.219 7.359 1 97.75 169 VAL A CA 1
ATOM 1355 C C . VAL A 1 169 ? 7.414 16.141 7.992 1 97.75 169 VAL A C 1
ATOM 1357 O O . VAL A 1 169 ? 7.926 15.156 8.539 1 97.75 169 VAL A O 1
ATOM 1360 N N . PHE A 1 170 ? 6.125 16.344 7.898 1 94.69 170 PHE A N 1
ATOM 1361 C CA . PHE A 1 170 ? 5.199 15.281 8.266 1 94.69 170 PHE A CA 1
ATOM 1362 C C . PHE A 1 170 ? 4.953 14.352 7.086 1 94.69 170 PHE A C 1
ATOM 1364 O O . PHE A 1 170 ? 4.371 14.758 6.078 1 94.69 170 PHE A O 1
ATOM 1371 N N . ILE A 1 171 ? 5.379 13.148 7.227 1 88.94 171 ILE A N 1
ATOM 1372 C CA . ILE A 1 171 ? 5.211 12.195 6.137 1 88.94 171 ILE A CA 1
ATOM 1373 C C . ILE A 1 171 ? 3.879 11.461 6.289 1 88.94 171 ILE A C 1
ATOM 1375 O O . ILE A 1 171 ? 3.467 10.719 5.398 1 88.94 171 ILE A O 1
ATOM 1379 N N . ASN A 1 172 ? 3.297 11.547 7.355 1 90.38 172 ASN A N 1
ATOM 1380 C CA . ASN A 1 172 ? 1.887 11.258 7.598 1 90.38 172 ASN A CA 1
ATOM 1381 C C . ASN A 1 172 ? 1.232 12.352 8.445 1 90.38 172 ASN A C 1
ATOM 1383 O O . ASN A 1 172 ? 1.919 13.219 8.977 1 90.38 172 ASN A O 1
ATOM 1387 N N . PRO A 1 173 ? -0.038 12.312 8.617 1 93.62 173 PRO A N 1
ATOM 1388 C CA . PRO A 1 173 ? -0.692 13.469 9.227 1 93.62 173 PRO A CA 1
ATOM 1389 C C . PRO A 1 173 ? -0.376 13.602 10.719 1 93.62 173 PRO A C 1
ATOM 1391 O O . PRO A 1 173 ? -0.682 14.633 11.328 1 93.62 173 PRO A O 1
ATOM 1394 N N . CYS A 1 174 ? 0.327 12.594 11.344 1 94.12 174 CYS A N 1
ATOM 1395 C CA . CYS A 1 174 ? 0.515 12.625 12.797 1 94.12 174 CYS A CA 1
ATOM 1396 C C . CYS A 1 174 ? 1.993 12.727 13.148 1 94.12 174 CYS A C 1
ATOM 1398 O O . CYS A 1 174 ? 2.352 13.281 14.188 1 94.12 174 CYS A O 1
ATOM 1400 N N . ILE A 1 175 ? 2.816 12.242 12.32 1 93 175 ILE A N 1
ATOM 1401 C CA . ILE A 1 175 ? 4.203 12.023 12.711 1 93 175 ILE A CA 1
ATOM 1402 C C . ILE A 1 175 ? 5.133 12.672 11.688 1 93 175 ILE A C 1
ATOM 1404 O O . ILE A 1 175 ? 4.996 12.453 10.484 1 93 175 ILE A O 1
ATOM 1408 N N . PHE A 1 176 ? 6.02 13.508 12.203 1 95.94 176 PHE A N 1
ATOM 1409 C CA . PHE A 1 176 ? 7.031 14.031 11.297 1 95.94 176 PHE A CA 1
ATOM 1410 C C . PHE A 1 176 ? 8.211 13.07 11.18 1 95.94 176 PHE A C 1
ATOM 1412 O O . PHE A 1 176 ? 8.414 12.227 12.055 1 95.94 176 PHE A O 1
ATOM 1419 N N . HIS A 1 177 ? 8.945 13.156 10.141 1 94.75 177 HIS A N 1
ATOM 1420 C CA . HIS A 1 177 ? 10.039 12.258 9.82 1 94.75 177 HIS A CA 1
ATOM 1421 C C . HIS A 1 177 ? 11.391 12.938 10.008 1 94.75 177 HIS A C 1
ATOM 1423 O O . HIS A 1 177 ? 11.516 14.148 9.789 1 94.75 177 HIS A O 1
ATOM 1429 N N . THR A 1 178 ? 12.328 12.102 10.383 1 96.44 178 THR A N 1
ATOM 1430 C CA . THR A 1 178 ? 13.648 12.648 10.664 1 96.44 178 THR A CA 1
ATOM 1431 C C . THR A 1 178 ? 14.625 12.336 9.531 1 96.44 178 THR A C 1
ATOM 1433 O O . THR A 1 178 ? 15.836 12.328 9.734 1 96.44 178 THR A O 1
ATOM 1436 N N . GLY A 1 179 ? 14.094 12.039 8.383 1 96.12 179 GLY A N 1
ATOM 1437 C CA . GLY A 1 179 ? 14.945 11.844 7.223 1 96.12 179 GLY A CA 1
ATOM 1438 C C . GLY A 1 179 ? 15.492 13.148 6.664 1 96.12 179 GLY A C 1
ATOM 1439 O O . GLY A 1 179 ? 16.531 13.156 6.012 1 96.12 179 GLY A O 1
ATOM 1440 N N . LEU A 1 180 ? 14.766 14.164 6.875 1 97.88 180 LEU A N 1
ATOM 1441 C CA . LEU A 1 180 ? 15.156 15.539 6.566 1 97.88 180 LEU A CA 1
ATOM 1442 C C . LEU A 1 180 ? 14.562 16.516 7.574 1 97.88 180 LEU A C 1
ATOM 1444 O O . LEU A 1 180 ? 13.344 16.547 7.773 1 97.88 180 LEU A O 1
ATOM 1448 N N . PHE A 1 181 ? 15.391 17.25 8.242 1 98.62 181 PHE A N 1
ATOM 1449 C CA . PHE A 1 181 ? 14.914 18.312 9.125 1 98.62 181 PHE A CA 1
ATOM 1450 C C . PHE A 1 181 ? 15.93 19.438 9.211 1 98.62 181 PHE A C 1
ATOM 1452 O O . PHE A 1 181 ? 17.109 19.25 8.883 1 98.62 181 PHE A O 1
ATOM 1459 N N . VAL A 1 182 ? 15.492 20.578 9.578 1 98.69 182 VAL A N 1
ATOM 1460 C CA . VAL A 1 182 ? 16.312 21.766 9.758 1 98.69 182 VAL A CA 1
ATOM 1461 C C . VAL A 1 182 ? 16.469 22.062 11.25 1 98.69 182 VAL A C 1
ATOM 1463 O O . VAL A 1 182 ? 15.531 21.875 12.031 1 98.69 182 VAL A O 1
ATOM 1466 N N . LEU A 1 183 ? 17.625 22.469 11.602 1 98.81 183 LEU A N 1
ATOM 1467 C CA . LEU A 1 183 ? 17.828 22.797 13 1 98.81 183 LEU A CA 1
ATOM 1468 C C . LEU A 1 183 ? 18.797 23.984 13.148 1 98.81 183 LEU A C 1
ATOM 1470 O O . LEU A 1 183 ? 19.578 24.25 12.242 1 98.81 183 LEU A O 1
ATOM 1474 N N . GLU A 1 184 ? 18.641 24.719 14.164 1 98.75 184 GLU A N 1
ATOM 1475 C CA . GLU A 1 184 ? 19.641 25.672 14.648 1 98.75 184 GLU A CA 1
ATOM 1476 C C . GLU A 1 184 ? 20.578 25 15.648 1 98.75 184 GLU A C 1
ATOM 1478 O O . GLU A 1 184 ? 20.172 24.656 16.766 1 98.75 184 GLU A O 1
ATOM 1483 N N . PRO A 1 185 ? 21.828 24.812 15.195 1 98.62 185 PRO A N 1
ATOM 1484 C CA . PRO A 1 185 ? 22.766 24.203 16.141 1 98.62 185 PRO A CA 1
ATOM 1485 C C . PRO A 1 185 ? 22.875 24.969 17.453 1 98.62 185 PRO A C 1
ATOM 1487 O O . PRO A 1 185 ? 22.844 26.188 17.469 1 98.62 185 PRO A O 1
ATOM 1490 N N . SER A 1 186 ? 22.938 24.234 18.5 1 98.38 186 SER A N 1
ATOM 1491 C CA . SER A 1 186 ? 23.016 24.781 19.859 1 98.38 186 SER A CA 1
ATOM 1492 C C . SER A 1 186 ? 23.672 23.781 20.812 1 98.38 186 SER A C 1
ATOM 1494 O O . SER A 1 186 ? 23.125 22.688 21.031 1 98.38 186 SER A O 1
ATOM 1496 N N . LYS A 1 187 ? 24.734 24.172 21.375 1 97.94 187 LYS A N 1
ATOM 1497 C CA . LYS A 1 187 ? 25.406 23.312 22.344 1 97.94 187 LYS A CA 1
ATOM 1498 C C . LYS A 1 187 ? 24.5 23 23.531 1 97.94 187 LYS A C 1
ATOM 1500 O O . LYS A 1 187 ? 24.5 21.891 24.047 1 97.94 187 LYS A O 1
ATOM 1505 N N . ARG A 1 188 ? 23.766 23.953 23.906 1 98.06 188 ARG A N 1
ATOM 1506 C CA . ARG A 1 188 ? 22.828 23.781 25.016 1 98.06 188 ARG A CA 1
ATOM 1507 C C . ARG A 1 188 ? 21.797 22.688 24.688 1 98.06 188 ARG A C 1
ATOM 1509 O O . ARG A 1 188 ? 21.578 21.797 25.5 1 98.06 188 ARG A O 1
ATOM 1516 N N . VAL A 1 189 ? 21.203 22.828 23.547 1 98.25 189 VAL A N 1
ATOM 1517 C CA . VAL A 1 189 ? 20.188 21.859 23.141 1 98.25 189 VAL A CA 1
ATOM 1518 C C . VAL A 1 189 ? 20.828 20.484 23 1 98.25 189 VAL A C 1
ATOM 1520 O O . VAL A 1 189 ? 20.25 19.469 23.438 1 98.25 189 VAL A O 1
ATOM 1523 N N . PHE A 1 190 ? 22 20.438 22.453 1 98.31 190 PHE A N 1
ATOM 1524 C CA . PHE A 1 190 ? 22.719 19.172 22.297 1 98.31 190 PHE A CA 1
ATOM 1525 C C . PHE A 1 190 ? 22.938 18.516 23.641 1 98.31 190 PHE A C 1
ATOM 1527 O O . PHE A 1 190 ? 22.641 17.328 23.812 1 98.31 190 PHE A O 1
ATOM 1534 N N . ASP A 1 191 ? 23.469 19.297 24.531 1 98.19 191 ASP A N 1
ATOM 1535 C CA . ASP A 1 191 ? 23.75 18.766 25.859 1 98.19 191 ASP A CA 1
ATOM 1536 C C . ASP A 1 191 ? 22.469 18.297 26.547 1 98.19 191 ASP A C 1
ATOM 1538 O O . ASP A 1 191 ? 22.469 17.266 27.219 1 98.19 191 ASP A O 1
ATOM 1542 N N . ASP A 1 192 ? 21.469 19.031 26.375 1 98.25 192 ASP A N 1
ATOM 1543 C CA . ASP A 1 192 ? 20.188 18.641 26.938 1 98.25 192 ASP A CA 1
ATOM 1544 C C . ASP A 1 192 ? 19.703 17.328 26.328 1 98.25 192 ASP A C 1
ATOM 1546 O O . ASP A 1 192 ? 19.203 16.453 27.047 1 98.25 192 ASP A O 1
ATOM 1550 N N . MET A 1 193 ? 19.797 17.172 25.047 1 98 193 MET A N 1
ATOM 1551 C CA . MET A 1 193 ? 19.391 15.961 24.359 1 98 193 MET A CA 1
ATOM 1552 C C . MET A 1 193 ? 20.172 14.75 24.859 1 98 193 MET A C 1
ATOM 1554 O O . MET A 1 193 ? 19.594 13.703 25.156 1 98 193 MET A O 1
ATOM 1558 N N . ILE A 1 194 ? 21.453 14.922 24.938 1 97.38 194 ILE A N 1
ATOM 1559 C CA . ILE A 1 194 ? 22.312 13.828 25.391 1 97.38 194 ILE A CA 1
ATOM 1560 C C . ILE A 1 194 ? 21.938 13.438 26.828 1 97.38 194 ILE A C 1
ATOM 1562 O O . ILE A 1 194 ? 21.891 12.25 27.156 1 97.38 194 ILE A O 1
ATOM 1566 N N . ASN A 1 195 ? 21.672 14.422 27.641 1 97.56 195 ASN A N 1
ATOM 1567 C CA . ASN A 1 195 ? 21.234 14.148 29 1 97.56 195 ASN A CA 1
ATOM 1568 C C . ASN A 1 195 ? 19.906 13.383 29.016 1 97.56 195 ASN A C 1
ATOM 1570 O O . ASN A 1 195 ? 19.734 12.445 29.797 1 97.56 195 ASN A O 1
ATOM 1574 N N . GLU A 1 196 ? 18.969 13.82 28.188 1 97.19 196 GLU A N 1
ATOM 1575 C CA . GLU A 1 196 ? 17.656 13.164 28.109 1 97.19 196 GLU A CA 1
ATOM 1576 C C . GLU A 1 196 ? 17.797 11.719 27.641 1 97.19 196 GLU A C 1
ATOM 1578 O O . GLU A 1 196 ? 17.031 10.852 28.062 1 97.19 196 GLU A O 1
ATOM 1583 N N . VAL A 1 197 ? 18.719 11.453 26.734 1 95.69 197 VAL A N 1
ATOM 1584 C CA . VAL A 1 197 ? 19 10.086 26.312 1 95.69 197 VAL A CA 1
ATOM 1585 C C . VAL A 1 197 ? 19.484 9.258 27.516 1 95.69 197 VAL A C 1
ATOM 1587 O O . VAL A 1 197 ? 19.016 8.141 27.719 1 95.69 197 VAL A O 1
ATOM 1590 N N . ARG A 1 198 ? 20.328 9.773 28.266 1 93.62 198 ARG A N 1
ATOM 1591 C CA . ARG A 1 198 ? 20.922 9.078 29.406 1 93.62 198 ARG A CA 1
ATOM 1592 C C . ARG A 1 198 ? 19.875 8.758 30.469 1 93.62 198 ARG A C 1
ATOM 1594 O O . ARG A 1 198 ? 19.859 7.668 31.031 1 93.62 198 ARG A O 1
ATOM 1601 N N . VAL A 1 199 ? 18.938 9.68 30.703 1 93.31 199 VAL A N 1
ATOM 1602 C CA . VAL A 1 199 ? 17.938 9.531 31.75 1 93.31 199 VAL A CA 1
ATOM 1603 C C . VAL A 1 199 ? 16.812 8.617 31.266 1 93.31 199 VAL A C 1
ATOM 1605 O O . VAL A 1 199 ? 16.078 8.047 32.062 1 93.31 199 VAL A O 1
ATOM 1608 N N . GLY A 1 200 ? 16.641 8.547 29.969 1 89.69 200 GLY A N 1
ATOM 1609 C CA . GLY A 1 200 ? 15.672 7.613 29.438 1 89.69 200 GLY A CA 1
ATOM 1610 C C . GLY A 1 200 ? 14.352 8.273 29.062 1 89.69 200 GLY A C 1
ATOM 1611 O O . GLY A 1 200 ? 13.281 7.809 29.469 1 89.69 200 GLY A O 1
ATOM 1612 N N . ARG A 1 201 ? 14.391 9.352 28.344 1 92.12 201 ARG A N 1
ATOM 1613 C CA . ARG A 1 201 ? 13.18 9.945 27.781 1 92.12 201 ARG A CA 1
ATOM 1614 C C . ARG A 1 201 ? 12.352 8.906 27.031 1 92.12 201 ARG A C 1
ATOM 1616 O O . ARG A 1 201 ? 12.906 7.977 26.453 1 92.12 201 ARG A O 1
ATOM 1623 N N . LYS A 1 202 ? 11.031 9.102 27.062 1 89.38 202 LYS A N 1
ATOM 1624 C CA . LYS A 1 202 ? 10.148 8.219 26.312 1 89.38 202 LYS A CA 1
ATOM 1625 C C . LYS A 1 202 ? 10.516 8.203 24.828 1 89.38 202 LYS A C 1
ATOM 1627 O O . LYS A 1 202 ? 10.633 9.266 24.203 1 89.38 202 LYS A O 1
ATOM 1632 N N . ASN A 1 203 ? 10.773 7.062 24.297 1 91.06 203 ASN A N 1
ATOM 1633 C CA . ASN A 1 203 ? 11.195 6.84 22.906 1 91.06 203 ASN A CA 1
ATOM 1634 C C . ASN A 1 203 ? 10.57 5.574 22.328 1 91.06 203 ASN A C 1
ATOM 1636 O O . ASN A 1 203 ? 11.109 4.48 22.5 1 91.06 203 ASN A O 1
ATOM 1640 N N . PRO A 1 204 ? 9.445 5.734 21.609 1 85.88 204 PRO A N 1
ATOM 1641 C CA . PRO A 1 204 ? 8.648 4.582 21.172 1 85.88 204 PRO A CA 1
ATOM 1642 C C . PRO A 1 204 ? 9.438 3.617 20.297 1 85.88 204 PRO A C 1
ATOM 1644 O O . PRO A 1 204 ? 9.219 2.404 20.359 1 85.88 204 PRO A O 1
ATOM 1647 N N . ASP A 1 205 ? 10.336 4.113 19.453 1 88.12 205 ASP A N 1
ATOM 1648 C CA . ASP A 1 205 ? 11.031 3.205 18.531 1 88.12 205 ASP A CA 1
ATOM 1649 C C . ASP A 1 205 ? 12.461 2.945 19 1 88.12 205 ASP A C 1
ATOM 1651 O O . ASP A 1 205 ? 13.18 2.148 18.391 1 88.12 205 ASP A O 1
ATOM 1655 N N . GLY A 1 206 ? 12.898 3.703 20 1 91.69 206 GLY A N 1
ATOM 1656 C CA . GLY A 1 206 ? 14.242 3.539 20.516 1 91.69 206 GLY A CA 1
ATOM 1657 C C . GLY A 1 206 ? 15.32 4.09 19.594 1 91.69 206 GLY A C 1
ATOM 1658 O O . GLY A 1 206 ? 16.5 3.85 19.812 1 91.69 206 GLY A O 1
ATOM 1659 N N . ALA A 1 207 ? 14.922 4.781 18.594 1 93.56 207 ALA A N 1
ATOM 1660 C CA . ALA A 1 207 ? 15.82 5.336 17.578 1 93.56 207 ALA A CA 1
ATOM 1661 C C . ALA A 1 207 ? 15.664 6.852 17.484 1 93.56 207 ALA A C 1
ATOM 1663 O O . ALA A 1 207 ? 15.109 7.484 18.375 1 93.56 207 ALA A O 1
ATOM 1664 N N . ASP A 1 208 ? 16.297 7.449 16.5 1 95.25 208 ASP A N 1
ATOM 1665 C CA . ASP A 1 208 ? 16.266 8.906 16.359 1 95.25 208 ASP A CA 1
ATOM 1666 C C . ASP A 1 208 ? 14.852 9.422 16.156 1 95.25 208 ASP A C 1
ATOM 1668 O O . ASP A 1 208 ? 14.469 10.453 16.703 1 95.25 208 ASP A O 1
ATOM 1672 N N . GLN A 1 209 ? 14.031 8.734 15.383 1 93.88 209 GLN A N 1
ATOM 1673 C CA . GLN A 1 209 ? 12.672 9.156 15.055 1 93.88 209 GLN A CA 1
ATOM 1674 C C . GLN A 1 209 ? 11.836 9.336 16.312 1 93.88 209 GLN A C 1
ATOM 1676 O O . GLN A 1 209 ? 11.172 10.359 16.5 1 93.88 209 GLN A O 1
ATOM 1681 N N . GLY A 1 210 ? 11.836 8.281 17.125 1 93.81 210 GLY A N 1
ATOM 1682 C CA . GLY A 1 210 ? 11.07 8.344 18.359 1 93.81 210 GLY A CA 1
ATOM 1683 C C . GLY A 1 210 ? 11.602 9.391 19.328 1 93.81 210 GLY A C 1
ATOM 1684 O O . GLY A 1 210 ? 10.82 10.086 19.984 1 93.81 210 GLY A O 1
ATOM 1685 N N . PHE A 1 211 ? 12.922 9.531 19.5 1 96.44 211 PHE A N 1
ATOM 1686 C CA . PHE A 1 211 ? 13.531 10.461 20.438 1 96.44 211 PHE A CA 1
ATOM 1687 C C . PHE A 1 211 ? 13.25 11.906 20.031 1 96.44 211 PHE A C 1
ATOM 1689 O O . PHE A 1 211 ? 12.75 12.695 20.828 1 96.44 211 PHE A O 1
ATOM 1696 N N . ILE A 1 212 ? 13.555 12.227 18.781 1 97.56 212 ILE A N 1
ATOM 1697 C CA . ILE A 1 212 ? 13.391 13.594 18.312 1 97.56 212 ILE A CA 1
ATOM 1698 C C . ILE A 1 212 ? 11.906 13.961 18.312 1 97.56 212 ILE A C 1
ATOM 1700 O O . ILE A 1 212 ? 11.531 15.094 18.625 1 97.56 212 ILE A O 1
ATOM 1704 N N . GLY A 1 213 ? 11.07 12.984 17.953 1 95.75 213 GLY A N 1
ATOM 1705 C CA . GLY A 1 213 ? 9.633 13.188 18.031 1 95.75 213 GLY A CA 1
ATOM 1706 C C . GLY A 1 213 ? 9.164 13.555 19.422 1 95.75 213 GLY A C 1
ATOM 1707 O O . GLY A 1 213 ? 8.32 14.438 19.594 1 95.75 213 GLY A O 1
ATOM 1708 N N . SER A 1 214 ? 9.695 12.891 20.391 1 95.5 214 SER A N 1
ATOM 1709 C CA . SER A 1 214 ? 9.328 13.148 21.781 1 95.5 214 SER A CA 1
ATOM 1710 C C . SER A 1 214 ? 9.938 14.453 22.281 1 95.5 214 SER A C 1
ATOM 1712 O O . SER A 1 214 ? 9.383 15.109 23.172 1 95.5 214 SER A O 1
ATOM 1714 N N . TYR A 1 215 ? 11.078 14.82 21.734 1 96.94 215 TYR A N 1
ATOM 1715 C CA . TYR A 1 215 ? 11.773 16.031 22.156 1 96.94 215 TYR A CA 1
ATOM 1716 C C . TYR A 1 215 ? 11.062 17.266 21.609 1 96.94 215 TYR A C 1
ATOM 1718 O O . TYR A 1 215 ? 11.062 18.328 22.25 1 96.94 215 TYR A O 1
ATOM 1726 N N . PHE A 1 216 ? 10.453 17.188 20.453 1 96.81 216 PHE A N 1
ATOM 1727 C CA . PHE A 1 216 ? 9.664 18.234 19.844 1 96.81 216 PHE A CA 1
ATOM 1728 C C . PHE A 1 216 ? 8.211 17.812 19.688 1 96.81 216 PHE A C 1
ATOM 1730 O O . PHE A 1 216 ? 7.688 17.734 18.578 1 96.81 216 PHE A O 1
ATOM 1737 N N . PRO A 1 217 ? 7.5 17.656 20.719 1 93 217 PRO A N 1
ATOM 1738 C CA . PRO A 1 217 ? 6.172 17.047 20.719 1 93 217 PRO A CA 1
ATOM 1739 C C . PRO A 1 217 ? 5.105 17.953 20.109 1 93 217 PRO A C 1
ATOM 1741 O O . PRO A 1 217 ? 4.047 17.469 19.688 1 93 217 PRO A O 1
ATOM 1744 N N . ASP A 1 218 ? 5.293 19.234 19.953 1 95.06 218 ASP A N 1
ATOM 1745 C CA . ASP A 1 218 ? 4.234 20.172 19.578 1 95.06 218 ASP A CA 1
ATOM 1746 C C . ASP A 1 218 ? 4.367 20.609 18.125 1 95.06 218 ASP A C 1
ATOM 1748 O O . ASP A 1 218 ? 3.791 21.625 17.719 1 95.06 218 ASP A O 1
ATOM 1752 N N . LEU A 1 219 ? 5.203 19.891 17.375 1 96.69 219 LEU A N 1
ATOM 1753 C CA . LEU A 1 219 ? 5.457 20.344 16.016 1 96.69 219 LEU A CA 1
ATOM 1754 C C . LEU A 1 219 ? 4.172 20.344 15.195 1 96.69 219 LEU A C 1
ATOM 1756 O O . LEU A 1 219 ? 3.982 21.203 14.336 1 96.69 219 LEU A O 1
ATOM 1760 N N . LEU A 1 220 ? 3.264 19.422 15.484 1 95.12 220 LEU A N 1
ATOM 1761 C CA . LEU A 1 220 ? 2.016 19.297 14.742 1 95.12 220 LEU A CA 1
ATOM 1762 C C . LEU A 1 220 ? 1.182 20.562 14.852 1 95.12 220 LEU A C 1
ATOM 1764 O O . LEU A 1 220 ? 0.418 20.891 13.938 1 95.12 220 LEU A O 1
ATOM 1768 N N . ASN A 1 221 ? 1.332 21.359 15.891 1 95.75 221 ASN A N 1
ATOM 1769 C CA . ASN A 1 221 ? 0.549 22.562 16.156 1 95.75 221 ASN A CA 1
ATOM 1770 C C . ASN A 1 221 ? 1.266 23.828 15.656 1 95.75 221 ASN A C 1
ATOM 1772 O O . ASN A 1 221 ? 0.767 24.938 15.828 1 95.75 221 ASN A O 1
ATOM 1776 N N . ARG A 1 222 ? 2.414 23.641 15.078 1 96.75 222 ARG A N 1
ATOM 1777 C CA . ARG A 1 222 ? 3.201 24.781 14.617 1 96.75 222 ARG A CA 1
ATOM 1778 C C . ARG A 1 222 ? 2.82 25.172 13.188 1 96.75 222 ARG A C 1
ATOM 1780 O O . ARG A 1 222 ? 2.186 24.391 12.477 1 96.75 222 ARG A O 1
ATOM 1787 N N . PRO A 1 223 ? 3.133 26.391 12.766 1 95.81 223 PRO A N 1
ATOM 1788 C CA . PRO A 1 223 ? 2.783 26.844 11.414 1 95.81 223 PRO A CA 1
ATOM 1789 C C . PRO A 1 223 ? 3.607 26.156 10.336 1 95.81 223 PRO A C 1
ATOM 1791 O O . PRO A 1 223 ? 4.645 25.547 10.633 1 95.81 223 PRO A O 1
ATOM 1794 N N . MET A 1 224 ? 3.068 26.203 9.125 1 96.44 224 MET A N 1
ATOM 1795 C CA . MET A 1 224 ? 3.783 25.719 7.949 1 96.44 224 MET A CA 1
ATOM 1796 C C . MET A 1 224 ? 4.863 26.703 7.523 1 96.44 224 MET A C 1
ATOM 1798 O O . MET A 1 224 ? 4.641 27.922 7.543 1 96.44 224 MET A O 1
ATOM 1802 N N . PHE A 1 225 ? 5.969 26.188 7.102 1 97.31 225 PHE A N 1
ATOM 1803 C CA . PHE A 1 225 ? 7.07 27.047 6.66 1 97.31 225 PHE A CA 1
ATOM 1804 C C . PHE A 1 225 ? 6.883 27.453 5.207 1 97.31 225 PHE A C 1
ATOM 1806 O O . PHE A 1 225 ? 6.691 26.609 4.332 1 97.31 225 PHE A O 1
ATOM 1813 N N . TYR A 1 226 ? 6.934 28.719 5.02 1 96 226 TYR A N 1
ATOM 1814 C CA . TYR A 1 226 ? 7.07 29.344 3.711 1 96 226 TYR A CA 1
ATOM 1815 C C . TYR A 1 226 ? 8.242 30.312 3.697 1 96 226 TYR A C 1
ATOM 1817 O O . TYR A 1 226 ? 8.344 31.188 4.562 1 96 226 TYR A O 1
ATOM 1825 N N . PRO A 1 227 ? 9.102 30.141 2.75 1 96.31 227 PRO A N 1
ATOM 1826 C CA . PRO A 1 227 ? 10.273 31.031 2.736 1 96.31 227 PRO A CA 1
ATOM 1827 C C . PRO A 1 227 ? 9.906 32.5 2.586 1 96.31 227 PRO A C 1
ATOM 1829 O O . PRO A 1 227 ? 9.188 32.875 1.649 1 96.31 227 PRO A O 1
ATOM 1832 N N . PRO A 1 228 ? 10.5 33.312 3.463 1 95.69 228 PRO A N 1
ATOM 1833 C CA . PRO A 1 228 ? 10.258 34.75 3.295 1 95.69 228 PRO A CA 1
ATOM 1834 C C . PRO A 1 228 ? 10.891 35.312 2.02 1 95.69 228 PRO A C 1
ATOM 1836 O O . PRO A 1 228 ? 12.008 34.938 1.663 1 95.69 228 PRO A O 1
ATOM 1839 N N . SER A 1 229 ? 10.211 36.188 1.424 1 93.5 229 SER A N 1
ATOM 1840 C CA . SER A 1 229 ? 10.68 36.75 0.163 1 93.5 229 SER A CA 1
ATOM 1841 C C . SER A 1 229 ? 11.836 37.719 0.388 1 93.5 229 SER A C 1
ATOM 1843 O O . SER A 1 229 ? 12.656 37.938 -0.502 1 93.5 229 SER A O 1
ATOM 1845 N N . ASN A 1 230 ? 11.93 38.25 1.597 1 93.81 230 ASN A N 1
ATOM 1846 C CA . ASN A 1 230 ? 12.953 39.25 1.873 1 93.81 230 ASN A CA 1
ATOM 1847 C C . ASN A 1 230 ? 14.25 38.625 2.367 1 93.81 230 ASN A C 1
ATOM 1849 O O . ASN A 1 230 ? 15.164 39.312 2.799 1 93.81 230 ASN A O 1
ATOM 1853 N N . GLY A 1 231 ? 14.32 37.344 2.465 1 91.38 231 GLY A N 1
ATOM 1854 C CA . GLY A 1 231 ? 15.547 36.656 2.816 1 91.38 231 GLY A CA 1
ATOM 1855 C C . GLY A 1 231 ? 15.75 36.5 4.312 1 91.38 231 GLY A C 1
ATOM 1856 O O . GLY A 1 231 ? 16.75 35.938 4.762 1 91.38 231 GLY A O 1
ATOM 1857 N N . SER A 1 232 ? 14.797 36.906 5.074 1 94.88 232 SER A N 1
ATOM 1858 C CA . SER A 1 232 ? 14.938 36.875 6.527 1 94.88 232 SER A CA 1
ATOM 1859 C C . SER A 1 232 ? 14.836 35.438 7.039 1 94.88 232 SER A C 1
ATOM 1861 O O . SER A 1 232 ? 14.305 34.562 6.352 1 94.88 232 SER A O 1
ATOM 1863 N N . VAL A 1 233 ? 15.391 35.219 8.195 1 96.38 233 VAL A N 1
ATOM 1864 C CA . VAL A 1 233 ? 15.352 33.938 8.867 1 96.38 233 VAL A CA 1
ATOM 1865 C C . VAL A 1 233 ? 14.258 33.938 9.938 1 96.38 233 VAL A C 1
ATOM 1867 O O . VAL A 1 233 ? 14.164 34.875 10.734 1 96.38 233 VAL A O 1
ATOM 1870 N N . LEU A 1 234 ? 13.484 32.906 9.922 1 96.94 234 LEU A N 1
ATOM 1871 C CA . LEU A 1 234 ? 12.359 32.844 10.844 1 96.94 234 LEU A CA 1
ATOM 1872 C C . LEU A 1 234 ? 12.805 32.312 12.203 1 96.94 234 LEU A C 1
ATOM 1874 O O . LEU A 1 234 ? 13.852 31.656 12.305 1 96.94 234 LEU A O 1
ATOM 1878 N N . GLY A 1 235 ? 12.023 32.625 13.242 1 96.62 235 GLY A N 1
ATOM 1879 C CA . GLY A 1 235 ? 12.219 32.062 14.57 1 96.62 235 GLY A CA 1
ATOM 1880 C C . GLY A 1 235 ? 11.094 31.156 15.008 1 96.62 235 GLY A C 1
ATOM 1881 O O . GLY A 1 235 ? 9.93 31.391 14.672 1 96.62 235 GLY A O 1
ATOM 1882 N N . GLY A 1 236 ? 11.523 30.078 15.758 1 97.06 236 GLY A N 1
ATOM 1883 C CA . GLY A 1 236 ? 10.531 29.125 16.234 1 97.06 236 GLY A CA 1
ATOM 1884 C C . GLY A 1 236 ? 10.578 27.812 15.492 1 97.06 236 GLY A C 1
ATOM 1885 O O . GLY A 1 236 ? 11.594 27.469 14.875 1 97.06 236 GLY A O 1
ATOM 1886 N N . ASN A 1 237 ? 9.578 26.984 15.773 1 98.06 237 ASN A N 1
ATOM 1887 C CA . ASN A 1 237 ? 9.461 25.688 15.117 1 98.06 237 ASN A CA 1
ATOM 1888 C C . ASN A 1 237 ? 8.406 25.703 14.016 1 98.06 237 ASN A C 1
ATOM 1890 O O . ASN A 1 237 ? 7.387 26.391 14.133 1 98.06 237 ASN A O 1
ATOM 1894 N N . TYR A 1 238 ? 8.656 25.016 12.922 1 98.19 238 TYR A N 1
ATOM 1895 C CA . TYR A 1 238 ? 7.75 25.031 11.781 1 98.19 238 TYR A CA 1
ATOM 1896 C C . TYR A 1 238 ? 7.582 23.625 11.203 1 98.19 238 TYR A C 1
ATOM 1898 O O . TYR A 1 238 ? 8.508 22.812 11.258 1 98.19 238 TYR A O 1
ATOM 1906 N N . ARG A 1 239 ? 6.414 23.328 10.656 1 97.88 239 ARG A N 1
ATOM 1907 C CA . ARG A 1 239 ? 6.203 22.172 9.789 1 97.88 239 ARG A CA 1
ATOM 1908 C C . ARG A 1 239 ? 6.691 22.453 8.375 1 97.88 239 ARG A C 1
ATOM 1910 O O . ARG A 1 239 ? 6.516 23.547 7.855 1 97.88 239 ARG A O 1
ATOM 1917 N N . LEU A 1 240 ? 7.312 21.484 7.809 1 98.12 240 LEU A N 1
ATOM 1918 C CA . LEU A 1 240 ? 7.711 21.594 6.406 1 98.12 240 LEU A CA 1
ATOM 1919 C C . LEU A 1 240 ? 6.699 20.906 5.5 1 98.12 240 LEU A C 1
ATOM 1921 O O . LEU A 1 240 ? 6.172 19.844 5.844 1 98.12 240 LEU A O 1
ATOM 1925 N N . PRO A 1 241 ? 6.438 21.516 4.348 1 96.56 241 PRO A N 1
ATOM 1926 C CA . PRO A 1 241 ? 5.582 20.812 3.387 1 96.56 241 PRO A CA 1
ATOM 1927 C C . PRO A 1 241 ? 6.168 19.469 2.943 1 96.56 241 PRO A C 1
ATOM 1929 O O . PRO A 1 241 ? 7.391 19.312 2.895 1 96.56 241 PRO A O 1
ATOM 1932 N N . LEU A 1 242 ? 5.301 18.625 2.537 1 96.69 242 LEU A N 1
ATOM 1933 C CA . LEU A 1 242 ? 5.676 17.266 2.152 1 96.69 242 LEU A CA 1
ATOM 1934 C C . LEU A 1 242 ? 6.613 17.281 0.949 1 96.69 242 LEU A C 1
ATOM 1936 O O . LEU A 1 242 ? 7.434 16.375 0.785 1 96.69 242 LEU A O 1
ATOM 1940 N N . GLY A 1 243 ? 6.551 18.328 0.191 1 96.69 243 GLY A N 1
ATOM 1941 C CA . GLY A 1 243 ? 7.359 18.438 -1.01 1 96.69 243 GLY A CA 1
ATOM 1942 C C . GLY A 1 243 ? 8.852 18.453 -0.724 1 96.69 243 GLY A C 1
ATOM 1943 O O . GLY A 1 243 ? 9.664 18.219 -1.619 1 96.69 243 GLY A O 1
ATOM 1944 N N . TYR A 1 244 ? 9.25 18.734 0.513 1 97.56 244 TYR A N 1
ATOM 1945 C CA . TYR A 1 244 ? 10.656 18.75 0.892 1 97.56 244 TYR A CA 1
ATOM 1946 C C . TYR A 1 244 ? 11.141 17.344 1.225 1 97.56 244 TYR A C 1
ATOM 1948 O O . TYR A 1 244 ? 12.344 17.125 1.404 1 97.56 244 TYR A O 1
ATOM 1956 N N . GLN A 1 245 ? 10.289 16.453 1.342 1 96.19 245 GLN A N 1
ATOM 1957 C CA . GLN A 1 245 ? 10.602 15.047 1.603 1 96.19 245 GLN A CA 1
ATOM 1958 C C . GLN A 1 245 ? 9.547 14.125 0.999 1 96.19 245 GLN A C 1
ATOM 1960 O O . GLN A 1 245 ? 8.766 13.5 1.727 1 96.19 245 GLN A O 1
ATOM 1965 N N . MET A 1 246 ? 9.609 14 -0.261 1 95.25 246 MET A N 1
ATOM 1966 C CA . MET A 1 246 ? 8.633 13.195 -0.99 1 95.25 246 MET A CA 1
ATOM 1967 C C . MET A 1 246 ? 8.859 11.711 -0.749 1 95.25 246 MET A C 1
ATOM 1969 O O . MET A 1 246 ? 9.648 11.078 -1.449 1 95.25 246 MET A O 1
ATOM 1973 N N . ASP A 1 247 ? 8.141 11.219 0.141 1 93.44 247 ASP A N 1
ATOM 1974 C CA . ASP A 1 247 ? 8.211 9.789 0.436 1 93.44 247 ASP A CA 1
ATOM 1975 C C . ASP A 1 247 ? 7.805 8.953 -0.777 1 93.44 247 ASP A C 1
ATOM 1977 O O . ASP A 1 247 ? 6.699 9.117 -1.303 1 93.44 247 ASP A O 1
ATOM 1981 N N . ALA A 1 248 ? 8.633 8.023 -1.177 1 93.81 248 ALA A N 1
ATOM 1982 C CA . ALA A 1 248 ? 8.453 7.254 -2.402 1 93.81 248 ALA A CA 1
ATOM 1983 C C . ALA A 1 248 ? 7.18 6.41 -2.33 1 93.81 248 ALA A C 1
ATOM 1985 O O . ALA A 1 248 ? 6.648 5.984 -3.359 1 93.81 248 ALA A O 1
ATOM 1986 N N . SER A 1 249 ? 6.715 6.102 -1.146 1 89.19 249 SER A N 1
ATOM 1987 C CA . SER A 1 249 ? 5.492 5.32 -0.994 1 89.19 249 SER A CA 1
ATOM 1988 C C . SER A 1 249 ? 4.305 6.016 -1.644 1 89.19 249 SER A C 1
ATOM 1990 O O . SER A 1 249 ? 3.379 5.359 -2.127 1 89.19 249 SER A O 1
ATOM 1992 N N . TYR A 1 250 ? 4.332 7.371 -1.714 1 90.75 250 TYR A N 1
ATOM 1993 C CA . TYR A 1 250 ? 3.25 8.133 -2.324 1 90.75 250 TYR A CA 1
ATOM 1994 C C . TYR A 1 250 ? 3.258 7.973 -3.84 1 90.75 250 TYR A C 1
ATOM 1996 O O . TYR A 1 250 ? 2.258 8.258 -4.504 1 90.75 250 TYR A O 1
ATOM 2004 N N . TYR A 1 251 ? 4.32 7.523 -4.371 1 93.81 251 TYR A N 1
ATOM 2005 C CA . TYR A 1 251 ? 4.449 7.312 -5.809 1 93.81 251 TYR A CA 1
ATOM 2006 C C . TYR A 1 251 ? 3.906 5.945 -6.211 1 93.81 251 TYR A C 1
ATOM 2008 O O . TYR A 1 251 ? 3.207 5.82 -7.219 1 93.81 251 TYR A O 1
ATOM 2016 N N . TYR A 1 252 ? 4.188 4.922 -5.449 1 91.44 252 TYR A N 1
ATOM 2017 C CA . TYR A 1 252 ? 4.059 3.533 -5.883 1 91.44 252 TYR A CA 1
ATOM 2018 C C . TYR A 1 252 ? 2.596 3.123 -5.973 1 91.44 252 TYR A C 1
ATOM 2020 O O . TYR A 1 252 ? 2.234 2.254 -6.77 1 91.44 252 TYR A O 1
ATOM 2028 N N . LEU A 1 253 ? 1.752 3.717 -5.219 1 84.12 253 LEU A N 1
ATOM 2029 C CA . LEU A 1 253 ? 0.34 3.352 -5.273 1 84.12 253 LEU A CA 1
ATOM 2030 C C . LEU A 1 253 ? -0.277 3.771 -6.605 1 84.12 253 LEU A C 1
ATOM 2032 O O . LEU A 1 253 ? -1.081 3.033 -7.18 1 84.12 253 LEU A O 1
ATOM 2036 N N . LYS A 1 254 ? 0.094 4.906 -7.137 1 88.44 254 LYS A N 1
ATOM 2037 C CA . LYS A 1 254 ? -0.472 5.434 -8.375 1 88.44 254 LYS A CA 1
ATOM 2038 C C . LYS A 1 254 ? 0.541 5.367 -9.516 1 88.44 254 LYS A C 1
ATOM 2040 O O . LYS A 1 254 ? 0.185 5.555 -10.68 1 88.44 254 LYS A O 1
ATOM 2045 N N . LEU A 1 255 ? 1.802 5.098 -9.203 1 93.31 255 LEU A N 1
ATOM 2046 C CA . LEU A 1 255 ? 2.906 5.074 -10.148 1 93.31 255 LEU A CA 1
ATOM 2047 C C . LEU A 1 255 ? 3.096 6.441 -10.797 1 93.31 255 LEU A C 1
ATOM 2049 O O . LEU A 1 255 ? 3.418 6.535 -11.984 1 93.31 255 LEU A O 1
ATOM 2053 N N . ARG A 1 256 ? 2.686 7.484 -10.047 1 92.44 256 ARG A N 1
ATOM 2054 C CA . ARG A 1 256 ? 2.912 8.891 -10.359 1 92.44 256 ARG A CA 1
ATOM 2055 C C . ARG A 1 256 ? 2.896 9.742 -9.094 1 92.44 256 ARG A C 1
ATOM 2057 O O . ARG A 1 256 ? 2.27 9.375 -8.102 1 92.44 256 ARG A O 1
ATOM 2064 N N . TRP A 1 257 ? 3.602 10.812 -9.148 1 92.19 257 TRP A N 1
ATOM 2065 C CA . TRP A 1 257 ? 3.625 11.711 -8 1 92.19 257 TRP A CA 1
ATOM 2066 C C . TRP A 1 257 ? 2.322 12.5 -7.898 1 92.19 257 TRP A C 1
ATOM 2068 O O . TRP A 1 257 ? 1.779 12.945 -8.914 1 92.19 257 TRP A O 1
ATOM 2078 N N . SER A 1 258 ? 1.722 12.539 -6.684 1 87.62 258 SER A N 1
ATOM 2079 C CA . SER A 1 258 ? 0.563 13.375 -6.379 1 87.62 258 SER A CA 1
ATOM 2080 C C . SER A 1 258 ? 0.742 14.102 -5.051 1 87.62 258 SER A C 1
ATOM 2082 O O . SER A 1 258 ? -0.013 13.875 -4.105 1 87.62 258 SER A O 1
ATOM 2084 N N . ILE A 1 259 ? 1.757 14.961 -5.023 1 91.94 259 ILE A N 1
ATOM 2085 C CA . ILE A 1 259 ? 2.084 15.758 -3.844 1 91.94 259 ILE A CA 1
ATOM 2086 C C . ILE A 1 259 ? 1.902 17.234 -4.156 1 91.94 259 ILE A C 1
ATOM 2088 O O . ILE A 1 259 ? 2.82 17.891 -4.664 1 91.94 259 ILE A O 1
ATOM 2092 N N . PRO A 1 260 ? 0.766 17.781 -3.82 1 91.25 260 PRO A N 1
ATOM 2093 C CA . PRO A 1 260 ? 0.46 19.156 -4.242 1 91.25 260 PRO A CA 1
ATOM 2094 C C . PRO A 1 260 ? 1.034 20.203 -3.293 1 91.25 260 PRO A C 1
ATOM 2096 O O . PRO A 1 260 ? 0.93 21.406 -3.561 1 91.25 260 PRO A O 1
ATOM 2099 N N . CYS A 1 261 ? 1.613 19.844 -2.189 1 94.12 261 CYS A N 1
ATOM 2100 C CA . CYS A 1 261 ? 2.113 20.844 -1.254 1 94.12 261 CYS A CA 1
ATOM 2101 C C . CYS A 1 261 ? 3.637 20.859 -1.232 1 94.12 261 CYS A C 1
ATOM 2103 O O . CYS A 1 261 ? 4.27 19.812 -1.139 1 94.12 261 CYS A O 1
ATOM 2105 N N . GLY A 1 262 ? 4.191 22.062 -1.35 1 92.88 262 GLY A N 1
ATOM 2106 C CA . GLY A 1 262 ? 5.637 22.234 -1.333 1 92.88 262 GLY A CA 1
ATOM 2107 C C . GLY A 1 262 ? 6.258 22.188 -2.715 1 92.88 262 GLY A C 1
ATOM 2108 O O . GLY A 1 262 ? 5.555 22.016 -3.713 1 92.88 262 GLY A O 1
ATOM 2109 N N . PRO A 1 263 ? 7.574 22.312 -2.807 1 94.25 263 PRO A N 1
ATOM 2110 C CA . PRO A 1 263 ? 8.258 22.469 -4.09 1 94.25 263 PRO A CA 1
ATOM 2111 C C . PRO A 1 263 ? 8.602 21.125 -4.738 1 94.25 263 PRO A C 1
ATOM 2113 O O . PRO A 1 263 ? 9.078 21.078 -5.875 1 94.25 263 PRO A O 1
ATOM 2116 N N . ASN A 1 264 ? 8.352 19.969 -4.129 1 94.38 264 ASN A N 1
ATOM 2117 C CA . ASN A 1 264 ? 8.695 18.641 -4.645 1 94.38 264 ASN A CA 1
ATOM 2118 C C . ASN A 1 264 ? 10.18 18.547 -5 1 94.38 264 ASN A C 1
ATOM 2120 O O . ASN A 1 264 ? 10.531 18.219 -6.137 1 94.38 264 ASN A O 1
ATOM 2124 N N . SER A 1 265 ? 11.047 18.688 -4 1 96 265 SER A N 1
ATOM 2125 C CA . SER A 1 265 ? 12.469 18.922 -4.238 1 96 265 SER A CA 1
ATOM 2126 C C . SER A 1 265 ? 13.297 17.703 -3.832 1 96 265 SER A C 1
ATOM 2128 O O . SER A 1 265 ? 14.43 17.531 -4.305 1 96 265 SER A O 1
ATOM 2130 N N . VAL A 1 266 ? 12.789 16.875 -2.99 1 97.06 266 VAL A N 1
ATOM 2131 C CA . VAL A 1 266 ? 13.609 15.812 -2.426 1 97.06 266 VAL A CA 1
ATOM 2132 C C . VAL A 1 266 ? 12.812 14.516 -2.383 1 97.06 266 VAL A C 1
ATOM 2134 O O . VAL A 1 266 ? 11.734 14.453 -1.781 1 97.06 266 VAL A O 1
ATOM 2137 N N . ILE A 1 267 ? 13.297 13.477 -3.035 1 96.44 267 ILE A N 1
ATOM 2138 C CA . ILE A 1 267 ? 12.711 12.148 -2.947 1 96.44 267 ILE A CA 1
ATOM 2139 C C . ILE A 1 267 ? 13.367 11.367 -1.803 1 96.44 267 ILE A C 1
ATOM 2141 O O . ILE A 1 267 ? 14.586 11.383 -1.652 1 96.44 267 ILE A O 1
ATOM 2145 N N . THR A 1 268 ? 12.602 10.781 -0.96 1 96.12 268 THR A N 1
ATOM 2146 C CA . THR A 1 268 ? 13.102 9.93 0.11 1 96.12 268 THR A CA 1
ATOM 2147 C C . THR A 1 268 ? 12.688 8.477 -0.12 1 96.12 268 THR A C 1
ATOM 2149 O O . THR A 1 268 ? 11.531 8.203 -0.444 1 96.12 268 THR A O 1
ATOM 2152 N N . TYR A 1 269 ? 13.578 7.586 0.078 1 94.81 269 TYR A N 1
ATOM 2153 C CA . TYR A 1 269 ? 13.352 6.16 -0.129 1 94.81 269 TYR A CA 1
ATOM 2154 C C . TYR A 1 269 ? 13.242 5.426 1.201 1 94.81 269 TYR A C 1
ATOM 2156 O O . TYR A 1 269 ? 14.164 4.711 1.598 1 94.81 269 TYR A O 1
ATOM 2164 N N . PRO A 1 270 ? 12.102 5.469 2.004 1 81.06 270 PRO A N 1
ATOM 2165 C CA . PRO A 1 270 ? 11.977 4.883 3.338 1 81.06 270 PRO A CA 1
ATOM 2166 C C . PRO A 1 270 ? 11.859 3.359 3.305 1 81.06 270 PRO A C 1
ATOM 2168 O O . PRO A 1 270 ? 11.984 2.703 4.34 1 81.06 270 PRO A O 1
ATOM 2171 N N . GLY A 1 271 ? 11.781 2.701 2.238 1 74.25 271 GLY A N 1
ATOM 2172 C CA . GLY A 1 271 ? 11.438 1.3 2.062 1 74.25 271 GLY A CA 1
ATOM 2173 C C . GLY A 1 271 ? 12.328 0.361 2.855 1 74.25 271 GLY A C 1
ATOM 2174 O O . GLY A 1 271 ? 13.141 0.807 3.666 1 74.25 271 GLY A O 1
ATOM 2175 N N . ALA A 1 272 ? 12.07 -0.868 2.824 1 81.12 272 ALA A N 1
ATOM 2176 C CA . ALA A 1 272 ? 12.844 -1.946 3.438 1 81.12 272 ALA A CA 1
ATOM 2177 C C . ALA A 1 272 ? 14.32 -1.839 3.076 1 81.12 272 ALA A C 1
ATOM 2179 O O . ALA A 1 272 ? 14.672 -1.46 1.954 1 81.12 272 ALA A O 1
ATOM 2180 N N . SER A 1 273 ? 15.109 -2.207 4.059 1 85.62 273 SER A N 1
ATOM 2181 C CA . SER A 1 273 ? 16.547 -2.045 3.906 1 85.62 273 SER A CA 1
ATOM 2182 C C . SER A 1 273 ? 17.062 -2.807 2.691 1 85.62 273 SER A C 1
ATOM 2184 O O . SER A 1 273 ? 17.984 -2.346 2.006 1 85.62 273 SER A O 1
ATOM 2186 N N . TRP A 1 274 ? 16.453 -3.852 2.414 1 89.56 274 TRP A N 1
ATOM 2187 C CA . TRP A 1 274 ? 16.953 -4.688 1.333 1 89.56 274 TRP A CA 1
ATOM 2188 C C . TRP A 1 274 ? 16.391 -4.242 -0.011 1 89.56 274 TRP A C 1
ATOM 2190 O O . TRP A 1 274 ? 16.75 -4.789 -1.057 1 89.56 274 TRP A O 1
ATOM 2200 N N . LEU A 1 275 ? 15.539 -3.178 0.013 1 93.94 275 LEU A N 1
ATOM 2201 C CA . LEU A 1 275 ? 14.977 -2.693 -1.242 1 93.94 275 LEU A CA 1
ATOM 2202 C C . LEU A 1 275 ? 15.336 -1.228 -1.469 1 93.94 275 LEU A C 1
ATOM 2204 O O . LEU A 1 275 ? 14.664 -0.533 -2.236 1 93.94 275 LEU A O 1
ATOM 2208 N N . LYS A 1 276 ? 16.328 -0.82 -0.814 1 95.88 276 LYS A N 1
ATOM 2209 C CA . LYS A 1 276 ? 16.859 0.516 -1.085 1 95.88 276 LYS A CA 1
ATOM 2210 C C . LYS A 1 276 ? 17.312 0.643 -2.533 1 95.88 276 LYS A C 1
ATOM 2212 O O . LYS A 1 276 ? 17.656 -0.356 -3.174 1 95.88 276 LYS A O 1
ATOM 2217 N N . PRO A 1 277 ? 17.375 1.809 -3.061 1 96.12 277 PRO A N 1
ATOM 2218 C CA . PRO A 1 277 ? 17.594 1.968 -4.5 1 96.12 277 PRO A CA 1
ATOM 2219 C C . PRO A 1 277 ? 19 1.575 -4.938 1 96.12 277 PRO A C 1
ATOM 2221 O O . PRO A 1 277 ? 19.219 1.285 -6.117 1 96.12 277 PRO A O 1
ATOM 2224 N N . TRP A 1 278 ? 19.969 1.537 -4.066 1 96.81 278 TRP A N 1
ATOM 2225 C CA . TRP A 1 278 ? 21.344 1.255 -4.473 1 96.81 278 TRP A CA 1
ATOM 2226 C C . TRP A 1 278 ? 21.547 -0.243 -4.656 1 96.81 278 TRP A C 1
ATOM 2228 O O . TRP A 1 278 ? 22.625 -0.673 -5.098 1 96.81 278 TRP A O 1
ATOM 2238 N N . TYR A 1 279 ? 20.625 -1.043 -4.328 1 96.88 279 TYR A N 1
ATOM 2239 C CA . TYR A 1 279 ? 20.703 -2.463 -4.648 1 96.88 279 TYR A CA 1
ATOM 2240 C C . TYR A 1 279 ? 20.203 -2.734 -6.059 1 96.88 279 TYR A C 1
ATOM 2242 O O . TYR A 1 279 ? 19.094 -2.318 -6.422 1 96.88 279 TYR A O 1
ATOM 2250 N N . TRP A 1 280 ? 20.953 -3.512 -6.773 1 96.5 280 TRP A N 1
ATOM 2251 C CA . TRP A 1 280 ? 20.641 -3.701 -8.188 1 96.5 280 TRP A CA 1
ATOM 2252 C C . TRP A 1 280 ? 19.344 -4.484 -8.352 1 96.5 280 TRP A C 1
ATOM 2254 O O . TRP A 1 280 ? 18.641 -4.32 -9.352 1 96.5 280 TRP A O 1
ATOM 2264 N N . TRP A 1 281 ? 18.969 -5.242 -7.375 1 97.12 281 TRP A N 1
ATOM 2265 C CA . TRP A 1 281 ? 17.766 -6.07 -7.512 1 97.12 281 TRP A CA 1
ATOM 2266 C C . TRP A 1 281 ? 16.516 -5.281 -7.156 1 97.12 281 TRP A C 1
ATOM 2268 O O . TRP A 1 281 ? 15.398 -5.766 -7.344 1 97.12 281 TRP A O 1
ATOM 2278 N N . SER A 1 282 ? 16.625 -4.043 -6.602 1 96.75 282 SER A N 1
ATOM 2279 C CA . SER A 1 282 ? 15.477 -3.26 -6.18 1 96.75 282 SER A CA 1
ATOM 2280 C C . SER A 1 282 ? 14.656 -2.797 -7.379 1 96.75 282 SER A C 1
ATOM 2282 O O . SER A 1 282 ? 13.422 -2.723 -7.309 1 96.75 282 SER A O 1
ATOM 2284 N N . TRP A 1 283 ? 15.344 -2.498 -8.43 1 94.81 283 TRP A N 1
ATOM 2285 C CA . TRP A 1 283 ? 14.633 -2.244 -9.688 1 94.81 283 TRP A CA 1
ATOM 2286 C C . TRP A 1 283 ? 14.523 -3.518 -10.516 1 94.81 283 TRP A C 1
ATOM 2288 O O . TRP A 1 283 ? 15.484 -4.285 -10.617 1 94.81 283 TRP A O 1
ATOM 2298 N N . PRO A 1 284 ? 13.43 -3.912 -10.984 1 96.06 284 PRO A N 1
ATOM 2299 C CA . PRO A 1 284 ? 12.242 -3.084 -11.203 1 96.06 284 PRO A CA 1
ATOM 2300 C C . PRO A 1 284 ? 11.156 -3.314 -10.148 1 96.06 284 PRO A C 1
ATOM 2302 O O . PRO A 1 284 ? 10.016 -2.893 -10.336 1 96.06 284 PRO A O 1
ATOM 2305 N N . VAL A 1 285 ? 11.5 -3.926 -9.047 1 94.25 285 VAL A N 1
ATOM 2306 C CA . VAL A 1 285 ? 10.523 -4.09 -7.977 1 94.25 285 VAL A CA 1
ATOM 2307 C C . VAL A 1 285 ? 9.969 -2.727 -7.57 1 94.25 285 VAL A C 1
ATOM 2309 O O . VAL A 1 285 ? 8.75 -2.547 -7.484 1 94.25 285 VAL A O 1
ATOM 2312 N N . LEU A 1 286 ? 10.852 -1.8 -7.371 1 95.06 286 LEU A N 1
ATOM 2313 C CA . LEU A 1 286 ? 10.508 -0.407 -7.109 1 95.06 286 LEU A CA 1
ATOM 2314 C C . LEU A 1 286 ? 11.031 0.499 -8.219 1 95.06 286 LEU A C 1
ATOM 2316 O O . LEU A 1 286 ? 12.227 0.809 -8.266 1 95.06 286 LEU A O 1
ATOM 2320 N N . PRO A 1 287 ? 10.188 0.974 -8.977 1 93.44 287 PRO A N 1
ATOM 2321 C CA . PRO A 1 287 ? 10.586 1.632 -10.227 1 93.44 287 PRO A CA 1
ATOM 2322 C C . PRO A 1 287 ? 11.336 2.941 -9.984 1 93.44 287 PRO A C 1
ATOM 2324 O O . PRO A 1 287 ? 12.148 3.352 -10.82 1 93.44 287 PRO A O 1
ATOM 2327 N N . LEU A 1 288 ? 11.18 3.604 -8.922 1 93.75 288 LEU A N 1
ATOM 2328 C CA . LEU A 1 288 ? 11.773 4.914 -8.68 1 93.75 288 LEU A CA 1
ATOM 2329 C C . LEU A 1 288 ? 13.281 4.801 -8.461 1 93.75 288 LEU A C 1
ATOM 2331 O O . LEU A 1 288 ? 13.992 5.805 -8.477 1 93.75 288 LEU A O 1
ATOM 2335 N N . GLY A 1 289 ? 13.719 3.566 -8.25 1 94 289 GLY A N 1
ATOM 2336 C CA . GLY A 1 289 ? 15.141 3.352 -8.031 1 94 289 GLY A CA 1
ATOM 2337 C C . GLY A 1 289 ? 15.992 3.781 -9.203 1 94 289 GLY A C 1
ATOM 2338 O O . GLY A 1 289 ? 17.156 4.133 -9.031 1 94 289 GLY A O 1
ATOM 2339 N N . LEU A 1 290 ? 15.43 3.828 -10.367 1 93.94 290 LEU A N 1
ATOM 2340 C CA . LEU A 1 290 ? 16.172 4.195 -11.562 1 93.94 290 LEU A CA 1
ATOM 2341 C C . LEU A 1 290 ? 16.594 5.66 -11.516 1 93.94 290 LEU A C 1
ATOM 2343 O O . LEU A 1 290 ? 17.656 6.027 -12.039 1 93.94 290 LEU A O 1
ATOM 2347 N N . GLN A 1 291 ? 15.805 6.465 -10.914 1 94.56 291 GLN A N 1
ATOM 2348 C CA . GLN A 1 291 ? 16.156 7.875 -10.773 1 94.56 291 GLN A CA 1
ATOM 2349 C C . GLN A 1 291 ? 17.406 8.047 -9.914 1 94.56 291 GLN A C 1
ATOM 2351 O O . GLN A 1 291 ? 18.25 8.914 -10.188 1 94.56 291 GLN A O 1
ATOM 2356 N N . TRP A 1 292 ? 17.484 7.211 -8.922 1 96.31 292 TRP A N 1
ATOM 2357 C CA . TRP A 1 292 ? 18.688 7.23 -8.086 1 96.31 292 TRP A CA 1
ATOM 2358 C C . TRP A 1 292 ? 19.906 6.828 -8.898 1 96.31 292 TRP A C 1
ATOM 2360 O O . TRP A 1 292 ? 20.953 7.477 -8.812 1 96.31 292 TRP A O 1
ATOM 2370 N N . HIS A 1 293 ? 19.797 5.812 -9.688 1 96.06 293 HIS A N 1
ATOM 2371 C CA . HIS A 1 293 ? 20.922 5.332 -10.492 1 96.06 293 HIS A CA 1
ATOM 2372 C C . HIS A 1 293 ? 21.281 6.332 -11.578 1 96.06 293 HIS A C 1
ATOM 2374 O O . HIS A 1 293 ? 22.453 6.434 -11.969 1 96.06 293 HIS A O 1
ATOM 2380 N N . GLU A 1 294 ? 20.328 7.051 -12.023 1 94.19 294 GLU A N 1
ATOM 2381 C CA . GLU A 1 294 ? 20.641 8.117 -12.969 1 94.19 294 GLU A CA 1
ATOM 2382 C C . GLU A 1 294 ? 21.516 9.188 -12.328 1 94.19 294 GLU A C 1
ATOM 2384 O O . GLU A 1 294 ? 22.484 9.648 -12.93 1 94.19 294 GLU A O 1
ATOM 2389 N N . GLN A 1 295 ? 21.172 9.516 -11.156 1 93.12 295 GLN A N 1
ATOM 2390 C CA . GLN A 1 295 ? 21.984 10.484 -10.43 1 93.12 295 GLN A CA 1
ATOM 2391 C C . GLN A 1 295 ? 23.375 9.938 -10.125 1 93.12 295 GLN A C 1
ATOM 2393 O O . GLN A 1 295 ? 24.375 10.656 -10.227 1 93.12 295 GLN A O 1
ATOM 2398 N N . ARG A 1 296 ? 23.438 8.719 -9.703 1 94.75 296 ARG A N 1
ATOM 2399 C CA . ARG A 1 296 ? 24.719 8.102 -9.438 1 94.75 296 ARG A CA 1
ATOM 2400 C C . ARG A 1 296 ? 25.594 8.102 -10.688 1 94.75 296 ARG A C 1
ATOM 2402 O O . ARG A 1 296 ? 26.797 8.406 -10.617 1 94.75 296 ARG A O 1
ATOM 2409 N N . ARG A 1 297 ? 25 7.742 -11.758 1 92.69 297 ARG A N 1
ATOM 2410 C CA . ARG A 1 297 ? 25.734 7.703 -13.016 1 92.69 297 ARG A CA 1
ATOM 2411 C C . ARG A 1 297 ? 26.328 9.062 -13.344 1 92.69 297 ARG A C 1
ATOM 2413 O O . ARG A 1 297 ? 27.469 9.156 -13.828 1 92.69 297 ARG A O 1
ATOM 2420 N N . ARG A 1 298 ? 25.688 10.117 -13.016 1 91.06 298 ARG A N 1
ATOM 2421 C CA . ARG A 1 298 ? 26.109 11.469 -13.359 1 91.06 298 ARG A CA 1
ATOM 2422 C C . ARG A 1 298 ? 27.094 12.016 -12.328 1 91.06 298 ARG A C 1
ATOM 2424 O O . ARG A 1 298 ? 27.766 13.023 -12.578 1 91.06 298 ARG A O 1
ATOM 2431 N N . THR A 1 299 ? 27.203 11.398 -11.234 1 91.12 299 THR A N 1
ATOM 2432 C CA . THR A 1 299 ? 28.016 11.977 -10.172 1 91.12 299 THR A CA 1
ATOM 2433 C C . THR A 1 299 ? 29.172 11.062 -9.805 1 91.12 299 THR A C 1
ATOM 2435 O O . THR A 1 299 ? 30.297 11.273 -10.25 1 91.12 299 THR A O 1
ATOM 2438 N N . LEU A 1 300 ? 28.906 9.906 -9.25 1 92.06 300 LEU A N 1
ATOM 2439 C CA . LEU A 1 300 ? 29.906 8.984 -8.711 1 92.06 300 LEU A CA 1
ATOM 2440 C C . LEU A 1 300 ? 30.344 7.984 -9.773 1 92.06 300 LEU A C 1
ATOM 2442 O O . LEU A 1 300 ? 31.5 7.586 -9.812 1 92.06 300 LEU A O 1
ATOM 2446 N N . GLY A 1 301 ? 29.359 7.625 -10.633 1 92.38 301 GLY A N 1
ATOM 2447 C CA . GLY A 1 301 ? 29.641 6.59 -11.609 1 92.38 301 GLY A CA 1
ATOM 2448 C C . GLY A 1 301 ? 29.703 5.199 -11.008 1 92.38 301 GLY A C 1
ATOM 2449 O O . GLY A 1 301 ? 29.297 4.996 -9.859 1 92.38 301 GLY A O 1
ATOM 2450 N N . TYR A 1 302 ? 30.203 4.215 -11.859 1 93.5 302 TYR A N 1
ATOM 2451 C CA . TYR A 1 302 ? 30.25 2.822 -11.43 1 93.5 302 TYR A CA 1
ATOM 2452 C C . TYR A 1 302 ? 31.656 2.248 -11.617 1 93.5 302 TYR A C 1
ATOM 2454 O O . TYR A 1 302 ? 31.828 1.028 -11.656 1 93.5 302 TYR A O 1
ATOM 2462 N N . GLY A 1 303 ? 32.562 3.057 -11.727 1 88.88 303 GLY A N 1
ATOM 2463 C CA . GLY A 1 303 ? 33.938 2.652 -12.031 1 88.88 303 GLY A CA 1
ATOM 2464 C C . GLY A 1 303 ? 34.5 1.716 -11 1 88.88 303 GLY A C 1
ATOM 2465 O O . GLY A 1 303 ? 35.25 0.798 -11.336 1 88.88 303 GLY A O 1
ATOM 2466 N N . ALA A 1 304 ? 34.188 1.876 -9.773 1 88 304 ALA A N 1
ATOM 2467 C CA . ALA A 1 304 ? 34.75 1.087 -8.68 1 88 304 ALA A CA 1
ATOM 2468 C C . ALA A 1 304 ? 34.312 -0.374 -8.781 1 88 304 ALA A C 1
ATOM 2470 O O . ALA A 1 304 ? 35.062 -1.274 -8.383 1 88 304 ALA A O 1
ATOM 2471 N N . GLU A 1 305 ? 33.156 -0.667 -9.383 1 92.88 305 GLU A N 1
ATOM 2472 C CA . GLU A 1 305 ? 32.594 -2.016 -9.414 1 92.88 305 GLU A CA 1
ATOM 2473 C C . GLU A 1 305 ? 32.906 -2.703 -10.742 1 92.88 305 GLU A C 1
ATOM 2475 O O . GLU A 1 305 ? 32.781 -3.926 -10.852 1 92.88 305 GLU A O 1
ATOM 2480 N N . MET A 1 306 ? 33.344 -2.043 -11.781 1 91.88 306 MET A N 1
ATOM 2481 C CA . MET A 1 306 ? 33.406 -2.559 -13.148 1 91.88 306 MET A CA 1
ATOM 2482 C C . MET A 1 306 ? 34.469 -3.648 -13.266 1 91.88 306 MET A C 1
ATOM 2484 O O . MET A 1 306 ? 34.281 -4.625 -14 1 91.88 306 MET A O 1
ATOM 2488 N N . PRO A 1 307 ? 35.625 -3.502 -12.586 1 91.38 307 PRO A N 1
ATOM 2489 C CA . PRO A 1 307 ? 36.562 -4.609 -12.672 1 91.38 307 PRO A CA 1
ATOM 2490 C C . PRO A 1 307 ? 35.969 -5.938 -12.211 1 91.38 307 PRO A C 1
ATOM 2492 O O . PRO A 1 307 ? 36.219 -6.977 -12.836 1 91.38 307 PRO A O 1
ATOM 2495 N N . LEU A 1 308 ? 35.25 -5.895 -11.188 1 93.56 308 LEU A N 1
ATOM 2496 C CA . LEU A 1 308 ? 34.594 -7.113 -10.695 1 93.56 308 LEU A CA 1
ATOM 2497 C C . LEU A 1 308 ? 33.562 -7.629 -11.703 1 93.56 308 LEU A C 1
ATOM 2499 O O . LEU A 1 308 ? 33.406 -8.836 -11.875 1 93.56 308 LEU A O 1
ATOM 2503 N N . VAL A 1 309 ? 32.875 -6.742 -12.312 1 95 309 VAL A N 1
ATOM 2504 C CA . VAL A 1 309 ? 31.891 -7.094 -13.336 1 95 309 VAL A CA 1
ATOM 2505 C C . VAL A 1 309 ? 32.594 -7.797 -14.5 1 95 309 VAL A C 1
ATOM 2507 O O . VAL A 1 309 ? 32.156 -8.852 -14.961 1 95 309 VAL A O 1
ATOM 2510 N N . LEU A 1 310 ? 33.688 -7.285 -14.906 1 93.81 310 LEU A N 1
ATOM 2511 C CA . LEU A 1 310 ? 34.469 -7.852 -16.016 1 93.81 310 LEU A CA 1
ATOM 2512 C C . LEU A 1 310 ? 34.969 -9.242 -15.664 1 93.81 310 LEU A C 1
ATOM 2514 O O . LEU A 1 310 ? 34.938 -10.148 -16.484 1 93.81 310 LEU A O 1
ATOM 2518 N N . ILE A 1 311 ? 35.406 -9.344 -14.477 1 94.44 311 ILE A N 1
ATOM 2519 C CA . ILE A 1 311 ? 35.906 -10.641 -14.023 1 94.44 311 ILE A CA 1
ATOM 2520 C C . ILE A 1 311 ? 34.781 -11.672 -14.078 1 94.44 311 ILE A C 1
ATOM 2522 O O . ILE A 1 311 ? 35 -12.805 -14.516 1 94.44 311 ILE A O 1
ATOM 2526 N N . GLU A 1 312 ? 33.656 -11.32 -13.617 1 95.25 312 GLU A N 1
ATOM 2527 C CA . GLU A 1 312 ? 32.531 -12.234 -13.617 1 95.25 312 GLU A CA 1
ATOM 2528 C C . GLU A 1 312 ? 32.125 -12.641 -15.039 1 95.25 312 GLU A C 1
ATOM 2530 O O . GLU A 1 312 ? 31.797 -13.805 -15.289 1 95.25 312 GLU A O 1
ATOM 2535 N N . ILE A 1 313 ? 32.156 -11.742 -15.977 1 95.06 313 ILE A N 1
ATOM 2536 C CA . ILE A 1 313 ? 31.844 -12.039 -17.375 1 95.06 313 ILE A CA 1
ATOM 2537 C C . ILE A 1 313 ? 32.875 -12.992 -17.953 1 95.06 313 ILE A C 1
ATOM 2539 O O . ILE A 1 313 ? 32.531 -13.969 -18.625 1 95.06 313 ILE A O 1
ATOM 2543 N N . LEU A 1 314 ? 34.125 -12.758 -17.641 1 94.56 314 LEU A N 1
ATOM 2544 C CA . LEU A 1 314 ? 35.219 -13.602 -18.125 1 94.56 314 LEU A CA 1
ATOM 2545 C C . LEU A 1 314 ? 35.125 -15.008 -17.547 1 94.56 314 LEU A C 1
ATOM 2547 O O . LEU A 1 314 ? 35.406 -15.992 -18.234 1 94.56 314 LEU A O 1
ATOM 2551 N N . LEU A 1 315 ? 34.75 -15.031 -16.328 1 95.12 315 LEU A N 1
ATOM 2552 C CA . LEU A 1 315 ? 34.531 -16.344 -15.711 1 95.12 315 LEU A CA 1
ATOM 2553 C C . LEU A 1 315 ? 33.438 -17.109 -16.406 1 95.12 315 LEU A C 1
ATOM 2555 O O . LEU A 1 315 ? 33.562 -18.312 -16.641 1 95.12 315 LEU A O 1
ATOM 2559 N N . CYS A 1 316 ? 32.344 -16.5 -16.719 1 95.25 316 CYS A N 1
ATOM 2560 C CA . CYS A 1 316 ? 31.25 -17.141 -17.453 1 95.25 316 CYS A CA 1
ATOM 2561 C C . CYS A 1 316 ? 31.719 -17.625 -18.828 1 95.25 316 CYS A C 1
ATOM 2563 O O . CYS A 1 316 ? 31.422 -18.75 -19.234 1 95.25 316 CYS A O 1
ATOM 2565 N N . LEU A 1 317 ? 32.5 -16.797 -19.469 1 93.75 317 LEU A N 1
ATOM 2566 C CA . LEU A 1 317 ? 33.062 -17.172 -20.781 1 93.75 317 LEU A CA 1
ATOM 2567 C C . LEU A 1 317 ? 34 -18.375 -20.656 1 93.75 317 LEU A C 1
ATOM 2569 O O . LEU A 1 317 ? 33.969 -19.266 -21.5 1 93.75 317 LEU A O 1
ATOM 2573 N N . GLY A 1 318 ? 34.75 -18.312 -19.625 1 94.19 318 GLY A N 1
ATOM 2574 C CA . GLY A 1 318 ? 35.625 -19.453 -19.375 1 94.19 318 GLY A CA 1
ATOM 2575 C C . GLY A 1 318 ? 34.875 -20.75 -19.156 1 94.19 318 GLY A C 1
ATOM 2576 O O . GLY A 1 318 ? 35.25 -21.781 -19.719 1 94.19 318 GLY A O 1
ATOM 2577 N N . ILE A 1 319 ? 33.875 -20.672 -18.375 1 94.38 319 ILE A N 1
ATOM 2578 C CA . ILE A 1 319 ? 33.062 -21.859 -18.094 1 94.38 319 ILE A CA 1
ATOM 2579 C C . ILE A 1 319 ? 32.406 -22.344 -19.391 1 94.38 319 ILE A C 1
ATOM 2581 O O . ILE A 1 319 ? 32.406 -23.547 -19.688 1 94.38 319 ILE A O 1
ATOM 2585 N N . LEU A 1 320 ? 31.906 -21.516 -20.219 1 92.88 320 LEU A N 1
ATOM 2586 C CA . LEU A 1 320 ? 31.25 -21.859 -21.469 1 92.88 320 LEU A CA 1
ATOM 2587 C C . LEU A 1 320 ? 32.219 -22.5 -22.438 1 92.88 320 LEU A C 1
ATOM 2589 O O . LEU A 1 320 ? 31.891 -23.453 -23.141 1 92.88 320 LEU A O 1
ATOM 2593 N N . THR A 1 321 ? 33.406 -22.016 -22.438 1 91.25 321 THR A N 1
ATOM 2594 C CA . THR A 1 321 ? 34.469 -22.594 -23.297 1 91.25 321 THR A CA 1
ATOM 2595 C C . THR A 1 321 ? 34.844 -23.984 -22.812 1 91.25 321 THR A C 1
ATOM 2597 O O . THR A 1 321 ? 35.062 -24.891 -23.609 1 91.25 321 THR A O 1
ATOM 2600 N N . MET A 1 322 ? 34.906 -24 -21.594 1 90.75 322 MET A N 1
ATOM 2601 C CA . MET A 1 322 ? 35.25 -25.297 -21.016 1 90.75 322 MET A CA 1
ATOM 2602 C C . MET A 1 322 ? 34.188 -26.344 -21.359 1 90.75 322 MET A C 1
ATOM 2604 O O . MET A 1 322 ? 34.531 -27.484 -21.656 1 90.75 322 MET A O 1
ATOM 2608 N N . ILE A 1 323 ? 32.969 -25.969 -21.219 1 89.06 323 ILE A N 1
ATOM 2609 C CA . ILE A 1 323 ? 31.875 -26.875 -21.547 1 89.06 323 ILE A CA 1
ATOM 2610 C C . ILE A 1 323 ? 31.969 -27.297 -23 1 89.06 323 ILE A C 1
ATOM 2612 O O . ILE A 1 323 ? 31.781 -28.469 -23.328 1 89.06 323 ILE A O 1
ATOM 2616 N N . ARG A 1 324 ? 32.281 -26.422 -23.875 1 85.62 324 ARG A N 1
ATOM 2617 C CA . ARG A 1 324 ? 32.406 -26.703 -25.297 1 85.62 324 ARG A CA 1
ATOM 2618 C C . ARG A 1 324 ? 33.531 -27.688 -25.562 1 85.62 324 ARG A C 1
ATOM 2620 O O . ARG A 1 324 ? 33.406 -28.594 -26.391 1 85.62 324 ARG A O 1
ATOM 2627 N N . LEU A 1 325 ? 34.562 -27.594 -24.828 1 84.88 325 LEU A N 1
ATOM 2628 C CA . LEU A 1 325 ? 35.719 -28.438 -25.031 1 84.88 325 LEU A CA 1
ATOM 2629 C C . LEU A 1 325 ? 35.531 -29.797 -24.391 1 84.88 325 LEU A C 1
ATOM 2631 O O . LEU A 1 325 ? 36.062 -30.797 -24.891 1 84.88 325 LEU A O 1
ATOM 2635 N N . ALA A 1 326 ? 34.844 -29.75 -23.344 1 80.56 326 ALA A N 1
ATOM 2636 C CA . ALA A 1 326 ? 34.688 -30.984 -22.578 1 80.56 326 ALA A CA 1
ATOM 2637 C C . ALA A 1 326 ? 33.562 -31.828 -23.109 1 80.56 326 ALA A C 1
ATOM 2639 O O . ALA A 1 326 ? 33.5 -33.031 -22.859 1 80.56 326 ALA A O 1
ATOM 2640 N N . ARG A 1 327 ? 32.656 -31.359 -23.766 1 75.94 327 ARG A N 1
ATOM 2641 C CA . ARG A 1 327 ? 31.422 -32 -24.156 1 75.94 327 ARG A CA 1
ATOM 2642 C C . ARG A 1 327 ? 31.688 -33.281 -24.953 1 75.94 327 ARG A C 1
ATOM 2644 O O . ARG A 1 327 ? 31.109 -34.312 -24.656 1 75.94 327 ARG A O 1
ATOM 2651 N N . PRO A 1 328 ? 32.594 -33.25 -25.969 1 67.75 328 PRO A N 1
ATOM 2652 C CA . PRO A 1 328 ? 32.844 -34.5 -26.688 1 67.75 328 PRO A CA 1
ATOM 2653 C C . PRO A 1 328 ? 33.406 -35.625 -25.797 1 67.75 328 PRO A C 1
ATOM 2655 O O . PRO A 1 328 ? 33.062 -36.781 -25.969 1 67.75 328 PRO A O 1
ATOM 2658 N N . ASN A 1 329 ? 34.094 -35.219 -24.797 1 67.44 329 ASN A N 1
ATOM 2659 C CA . ASN A 1 329 ? 34.688 -36.219 -23.891 1 67.44 329 ASN A CA 1
ATOM 2660 C C . ASN A 1 329 ? 33.688 -36.75 -22.875 1 67.44 329 ASN A C 1
ATOM 2662 O O . ASN A 1 329 ? 33.719 -37.906 -22.484 1 67.44 329 ASN A O 1
ATOM 2666 N N . LEU A 1 330 ? 32.75 -35.906 -22.469 1 64 330 LEU A N 1
ATOM 2667 C CA . LEU A 1 330 ? 31.766 -36.281 -21.469 1 64 330 LEU A CA 1
ATOM 2668 C C . LEU A 1 330 ? 30.766 -37.281 -22.047 1 64 330 LEU A C 1
ATOM 2670 O O . LEU A 1 330 ? 30.359 -38.219 -21.359 1 64 330 LEU A O 1
ATOM 2674 N N . ILE A 1 331 ? 30.438 -37.062 -23.234 1 59.56 331 ILE A N 1
ATOM 2675 C CA . ILE A 1 331 ? 29.547 -38 -23.906 1 59.56 331 ILE A CA 1
ATOM 2676 C C . ILE A 1 331 ? 30.234 -39.344 -24.062 1 59.56 331 ILE A C 1
ATOM 2678 O O . ILE A 1 331 ? 29.625 -40.406 -23.859 1 59.56 331 ILE A O 1
ATOM 2682 N N . LYS A 1 332 ? 31.594 -39.344 -24.281 1 59.38 332 LYS A N 1
ATOM 2683 C CA . LYS A 1 332 ? 32.375 -40.562 -24.406 1 59.38 332 LYS A CA 1
ATOM 2684 C C . LYS A 1 332 ? 32.5 -41.281 -23.062 1 59.38 332 LYS A C 1
ATOM 2686 O O . LYS A 1 332 ? 32.375 -42.5 -22.984 1 59.38 332 LYS A O 1
ATOM 2691 N N . LEU A 1 333 ? 32.719 -40.438 -22.109 1 55.78 333 LEU A N 1
ATOM 2692 C CA . LEU A 1 333 ? 32.875 -41 -20.781 1 55.78 333 LEU A CA 1
ATOM 2693 C C . LEU A 1 333 ? 31.547 -41.594 -20.281 1 55.78 333 LEU A C 1
ATOM 2695 O O . LEU A 1 333 ? 31.531 -42.625 -19.609 1 55.78 333 LEU A O 1
ATOM 2699 N N . SER A 1 334 ? 30.5 -40.844 -20.516 1 56.97 334 SER A N 1
ATOM 2700 C CA . SER A 1 334 ? 29.188 -41.344 -20.141 1 56.97 334 SER A CA 1
ATOM 2701 C C . SER A 1 334 ? 28.906 -42.688 -20.797 1 56.97 334 SER A C 1
ATOM 2703 O O . SER A 1 334 ? 28.297 -43.562 -20.203 1 56.97 334 SER A O 1
ATOM 2705 N N . HIS A 1 335 ? 29.438 -42.812 -21.984 1 53.12 335 HIS A N 1
ATOM 2706 C CA . HIS A 1 335 ? 29.312 -44.094 -22.656 1 53.12 335 HIS A CA 1
ATOM 2707 C C . HIS A 1 335 ? 30.234 -45.125 -22.031 1 53.12 335 HIS A C 1
ATOM 2709 O O . HIS A 1 335 ? 29.922 -46.312 -22 1 53.12 335 HIS A O 1
ATOM 2715 N N . ARG A 1 336 ? 31.344 -44.625 -21.531 1 51.53 336 ARG A N 1
ATOM 2716 C CA . ARG A 1 336 ? 32.312 -45.531 -20.938 1 51.53 336 ARG A CA 1
ATOM 2717 C C . ARG A 1 336 ? 32 -45.812 -19.484 1 51.53 336 ARG A C 1
ATOM 2719 O O . ARG A 1 336 ? 32.312 -46.875 -18.953 1 51.53 336 ARG A O 1
ATOM 2726 N N . ARG A 1 337 ? 31.688 -44.781 -18.797 1 49.53 337 ARG A N 1
ATOM 2727 C CA . ARG A 1 337 ? 31.406 -44.875 -17.375 1 49.53 337 ARG A CA 1
ATOM 2728 C C . ARG A 1 337 ? 30.188 -45.781 -17.109 1 49.53 337 ARG A C 1
ATOM 2730 O O . ARG A 1 337 ? 29.797 -45.969 -15.969 1 49.53 337 ARG A O 1
ATOM 2737 N N . LEU A 1 338 ? 29.422 -46.062 -18.203 1 44.56 338 LEU A N 1
ATOM 2738 C CA . LEU A 1 338 ? 28.406 -47.094 -18.078 1 44.56 338 LEU A CA 1
ATOM 2739 C C . LEU A 1 338 ? 28.938 -48.281 -17.312 1 44.56 338 LEU A C 1
ATOM 2741 O O . LEU A 1 338 ? 28.219 -49.281 -17.109 1 44.56 338 LEU A O 1
ATOM 2745 N N . GLU A 1 339 ? 30.203 -48.188 -17.078 1 46.97 339 GLU A N 1
ATOM 2746 C CA . GLU A 1 339 ? 30.578 -49.344 -16.25 1 46.97 339 GLU A CA 1
ATOM 2747 C C . GLU A 1 339 ? 30.031 -49.188 -14.836 1 46.97 339 GLU A C 1
ATOM 2749 O O . GLU A 1 339 ? 29.406 -48.188 -14.508 1 46.97 339 GLU A O 1
ATOM 2754 N N . LYS A 1 340 ? 30.859 -49.656 -13.539 1 49.22 340 LYS A N 1
ATOM 2755 C CA . LYS A 1 340 ? 30.5 -50.125 -12.203 1 49.22 340 LYS A CA 1
ATOM 2756 C C . LYS A 1 340 ? 30.125 -48.969 -11.297 1 49.22 340 LYS A C 1
ATOM 2758 O O . LYS A 1 340 ? 30.953 -48.469 -10.539 1 49.22 340 LYS A O 1
ATOM 2763 N N . PRO A 1 341 ? 29.266 -47.938 -11.547 1 49.78 341 PRO A N 1
ATOM 2764 C CA . PRO A 1 341 ? 29.172 -47.156 -10.312 1 49.78 341 PRO A CA 1
ATOM 2765 C C . PRO A 1 341 ? 28.516 -47.938 -9.172 1 49.78 341 PRO A C 1
ATOM 2767 O O . PRO A 1 341 ? 27.562 -48.688 -9.398 1 49.78 341 PRO A O 1
ATOM 2770 N N . ALA A 1 342 ? 29.172 -48.219 -8.062 1 49.97 342 ALA A N 1
ATOM 2771 C CA . ALA A 1 342 ? 28.609 -48.875 -6.875 1 49.97 342 ALA A CA 1
ATOM 2772 C C . ALA A 1 342 ? 27.25 -48.312 -6.516 1 49.97 342 ALA A C 1
ATOM 2774 O O . ALA A 1 342 ? 27.016 -47.094 -6.684 1 49.97 342 ALA A O 1
ATOM 2775 N N . ALA A 1 343 ? 26.203 -49.125 -6.457 1 54.72 343 ALA A N 1
ATOM 2776 C CA . ALA A 1 343 ? 24.844 -48.938 -5.969 1 54.72 343 ALA A CA 1
ATOM 2777 C C . ALA A 1 343 ? 24.797 -47.812 -4.93 1 54.72 343 ALA A C 1
ATOM 2779 O O . ALA A 1 343 ? 23.812 -47.062 -4.867 1 54.72 343 ALA A O 1
ATOM 2780 N N . SER A 1 344 ? 25.875 -47.656 -4.074 1 57.16 344 SER A N 1
ATOM 2781 C CA . SER A 1 344 ? 25.859 -46.844 -2.873 1 57.16 344 SER A CA 1
ATOM 2782 C C . SER A 1 344 ? 25.969 -45.344 -3.219 1 57.16 344 SER A C 1
ATOM 2784 O O . SER A 1 344 ? 25.641 -44.5 -2.4 1 57.16 344 SER A O 1
ATOM 2786 N N . PHE A 1 345 ? 26.281 -45 -4.465 1 63 345 PHE A N 1
ATOM 2787 C CA . PHE A 1 345 ? 26.594 -43.594 -4.688 1 63 345 PHE A CA 1
ATOM 2788 C C . PHE A 1 345 ? 25.438 -42.906 -5.387 1 63 345 PHE A C 1
ATOM 2790 O O . PHE A 1 345 ? 25.516 -41.688 -5.664 1 63 345 PHE A O 1
ATOM 2797 N N . GLN A 1 346 ? 24.266 -43.625 -5.383 1 74.06 346 GLN A N 1
ATOM 2798 C CA . GLN A 1 346 ? 23.156 -43.125 -6.188 1 74.06 346 GLN A CA 1
ATOM 2799 C C . GLN A 1 346 ? 22.438 -41.969 -5.492 1 74.06 346 GLN A C 1
ATOM 2801 O O . GLN A 1 346 ? 22.219 -40.906 -6.094 1 74.06 346 GLN A O 1
ATOM 2806 N N . PRO A 1 347 ? 22.156 -42.125 -4.203 1 77.25 347 PRO A N 1
ATOM 2807 C CA . PRO A 1 347 ? 21.5 -41 -3.539 1 77.25 347 PRO A CA 1
ATOM 2808 C C . PRO A 1 347 ? 22.391 -39.75 -3.471 1 77.25 347 PRO A C 1
ATOM 2810 O O . PRO A 1 347 ? 21.891 -38.625 -3.541 1 77.25 347 PRO A O 1
ATOM 2813 N N . ALA A 1 348 ? 23.609 -39.969 -3.479 1 82.56 348 ALA A N 1
ATOM 2814 C CA . ALA A 1 348 ? 24.531 -38.844 -3.406 1 82.56 348 ALA A CA 1
ATOM 2815 C C . ALA A 1 348 ? 24.594 -38.094 -4.73 1 82.56 348 ALA A C 1
ATOM 2817 O O . ALA A 1 348 ? 24.688 -36.875 -4.746 1 82.56 348 ALA A O 1
ATOM 2818 N N . LEU A 1 349 ? 24.469 -38.812 -5.77 1 81.44 349 LEU A N 1
ATOM 2819 C CA . LEU A 1 349 ? 24.5 -38.188 -7.078 1 81.44 349 LEU A CA 1
ATOM 2820 C C . LEU A 1 349 ? 23.234 -37.375 -7.32 1 81.44 349 LEU A C 1
ATOM 2822 O O . LEU A 1 349 ? 23.297 -36.281 -7.898 1 81.44 349 LEU A O 1
ATOM 2826 N N . LYS A 1 350 ? 22.156 -37.938 -6.809 1 85.12 350 LYS A N 1
ATOM 2827 C CA . LYS A 1 350 ? 20.906 -37.188 -6.902 1 85.12 350 LYS A CA 1
ATOM 2828 C C . LYS A 1 350 ? 20.969 -35.875 -6.125 1 85.12 350 LYS A C 1
ATOM 2830 O O . LYS A 1 350 ? 20.578 -34.812 -6.633 1 85.12 350 LYS A O 1
ATOM 2835 N N . LEU A 1 351 ? 21.469 -35.969 -5.035 1 89.62 351 LEU A N 1
ATOM 2836 C CA . LEU A 1 351 ? 21.578 -34.812 -4.172 1 89.62 351 LEU A CA 1
ATOM 2837 C C . LEU A 1 351 ? 22.531 -33.781 -4.77 1 89.62 351 LEU A C 1
ATOM 2839 O O . LEU A 1 351 ? 22.281 -32.594 -4.703 1 89.62 351 LEU A O 1
ATOM 2843 N N . ALA A 1 352 ? 23.5 -34.281 -5.363 1 91.69 352 ALA A N 1
ATOM 2844 C CA . ALA A 1 352 ? 24.484 -33.375 -5.98 1 91.69 352 ALA A CA 1
ATOM 2845 C C . ALA A 1 352 ? 23.891 -32.656 -7.172 1 91.69 352 ALA A C 1
ATOM 2847 O O . ALA A 1 352 ? 24.172 -31.469 -7.383 1 91.69 352 ALA A O 1
ATOM 2848 N N . ALA A 1 353 ? 23.125 -33.344 -7.918 1 90.81 353 ALA A N 1
ATOM 2849 C CA . ALA A 1 353 ? 22.469 -32.719 -9.07 1 90.81 353 ALA A CA 1
ATOM 2850 C C . ALA A 1 353 ? 21.5 -31.625 -8.625 1 90.81 353 ALA A C 1
ATOM 2852 O O . ALA A 1 353 ? 21.516 -30.516 -9.164 1 90.81 353 ALA A O 1
ATOM 2853 N N . PHE A 1 354 ? 20.797 -31.938 -7.598 1 90.44 354 PHE A N 1
ATOM 2854 C CA . PHE A 1 354 ? 19.828 -30.969 -7.086 1 90.44 354 PHE A CA 1
ATOM 2855 C C . PHE A 1 354 ? 20.547 -29.75 -6.508 1 90.44 354 PHE A C 1
ATOM 2857 O O . PHE A 1 354 ? 20.156 -28.609 -6.762 1 90.44 354 PHE A O 1
ATOM 2864 N N . TRP A 1 355 ? 21.531 -29.984 -5.852 1 93.44 355 TRP A N 1
ATOM 2865 C CA . TRP A 1 355 ? 22.297 -28.906 -5.23 1 93.44 355 TRP A CA 1
ATOM 2866 C C . TRP A 1 355 ? 22.984 -28.047 -6.285 1 93.44 355 TRP A C 1
ATOM 2868 O O . TRP A 1 355 ? 23.125 -26.828 -6.105 1 93.44 355 TRP A O 1
ATOM 2878 N N . SER A 1 356 ? 23.359 -28.688 -7.328 1 94.94 356 SER A N 1
ATOM 2879 C CA . SER A 1 356 ? 24.016 -27.922 -8.383 1 94.94 356 SER A CA 1
ATOM 2880 C C . SER A 1 356 ? 23.078 -26.922 -9.023 1 94.94 356 SER A C 1
ATOM 2882 O O . SER A 1 356 ? 23.484 -25.828 -9.414 1 94.94 356 SER A O 1
ATOM 2884 N N . ILE A 1 357 ? 21.828 -27.297 -9.062 1 94.56 357 ILE A N 1
ATOM 2885 C CA . ILE A 1 357 ? 20.844 -26.375 -9.625 1 94.56 357 ILE A CA 1
ATOM 2886 C C . ILE A 1 357 ? 20.594 -25.219 -8.656 1 94.56 357 ILE A C 1
ATOM 2888 O O . ILE A 1 357 ? 20.547 -24.062 -9.07 1 94.56 357 ILE A O 1
ATOM 2892 N N . ILE A 1 358 ? 20.531 -25.5 -7.406 1 95.19 358 ILE A N 1
ATOM 2893 C CA . ILE A 1 358 ? 20.312 -24.484 -6.391 1 95.19 358 ILE A CA 1
ATOM 2894 C C . ILE A 1 358 ? 21.5 -23.516 -6.391 1 95.19 358 ILE A C 1
ATOM 2896 O O . ILE A 1 358 ? 21.312 -22.297 -6.34 1 95.19 358 ILE A O 1
ATOM 2900 N N . VAL A 1 359 ? 22.625 -24.016 -6.523 1 96.38 359 VAL A N 1
ATOM 2901 C CA . VAL A 1 359 ? 23.844 -23.219 -6.547 1 96.38 359 VAL A CA 1
ATOM 2902 C C . VAL A 1 359 ? 23.859 -22.344 -7.797 1 96.38 359 VAL A C 1
ATOM 2904 O O . VAL A 1 359 ? 24.281 -21.188 -7.746 1 96.38 359 VAL A O 1
ATOM 2907 N N . ALA A 1 360 ? 23.406 -22.891 -8.875 1 97.12 360 ALA A N 1
ATOM 2908 C CA . ALA A 1 360 ? 23.406 -22.172 -10.141 1 97.12 360 ALA A CA 1
ATOM 2909 C C . ALA A 1 360 ? 22.578 -20.891 -10.039 1 97.12 360 ALA A C 1
ATOM 2911 O O . ALA A 1 360 ? 22.906 -19.875 -10.664 1 97.12 360 ALA A O 1
ATOM 2912 N N . TYR A 1 361 ? 21.594 -20.891 -9.188 1 96.81 361 TYR A N 1
ATOM 2913 C CA . TYR A 1 361 ? 20.703 -19.734 -9.133 1 96.81 361 TYR A CA 1
ATOM 2914 C C . TYR A 1 361 ? 20.984 -18.906 -7.891 1 96.81 361 TYR A C 1
ATOM 2916 O O . TYR A 1 361 ? 20.516 -17.766 -7.785 1 96.81 361 TYR A O 1
ATOM 2924 N N . SER A 1 362 ? 21.812 -19.359 -6.961 1 97.38 362 SER A N 1
ATOM 2925 C CA . SER A 1 362 ? 22.094 -18.609 -5.734 1 97.38 362 SER A CA 1
ATOM 2926 C C . SER A 1 362 ? 23.453 -17.906 -5.812 1 97.38 362 SER A C 1
ATOM 2928 O O . SER A 1 362 ? 23.562 -16.734 -5.449 1 97.38 362 SER A O 1
ATOM 2930 N N . VAL A 1 363 ? 24.406 -18.484 -6.367 1 96.88 363 VAL A N 1
ATOM 2931 C CA . VAL A 1 363 ? 25.797 -18.016 -6.32 1 96.88 363 VAL A CA 1
ATOM 2932 C C . VAL A 1 363 ? 25.938 -16.719 -7.125 1 96.88 363 VAL A C 1
ATOM 2934 O O . VAL A 1 363 ? 26.531 -15.75 -6.656 1 96.88 363 VAL A O 1
ATOM 2937 N N . PRO A 1 364 ? 25.375 -16.688 -8.344 1 96.88 364 PRO A N 1
ATOM 2938 C CA . PRO A 1 364 ? 25.516 -15.43 -9.086 1 96.88 364 PRO A CA 1
ATOM 2939 C C . PRO A 1 364 ? 24.938 -14.227 -8.336 1 96.88 364 PRO A C 1
ATOM 2941 O O . PRO A 1 364 ? 25.484 -13.125 -8.414 1 96.88 364 PRO A O 1
ATOM 2944 N N . PHE A 1 365 ? 23.906 -14.422 -7.617 1 96.81 365 PHE A N 1
ATOM 2945 C CA . PHE A 1 365 ? 23.281 -13.344 -6.863 1 96.81 365 PHE A CA 1
ATOM 2946 C C . PHE A 1 365 ? 24.203 -12.836 -5.77 1 96.81 365 PHE A C 1
ATOM 2948 O O . PHE A 1 365 ? 24.234 -11.633 -5.484 1 96.81 365 PHE A O 1
ATOM 2955 N N . LEU A 1 366 ? 24.984 -13.703 -5.242 1 95.75 366 LEU A N 1
ATOM 2956 C CA . LEU A 1 366 ? 25.812 -13.391 -4.086 1 95.75 366 LEU A CA 1
ATOM 2957 C C . LEU A 1 366 ? 27.109 -12.719 -4.523 1 95.75 366 LEU A C 1
ATOM 2959 O O . LEU A 1 366 ? 27.703 -11.953 -3.762 1 95.75 366 LEU A O 1
ATOM 2963 N N . ILE A 1 367 ? 27.531 -12.953 -5.707 1 96.06 367 ILE A N 1
ATOM 2964 C CA . ILE A 1 367 ? 28.859 -12.516 -6.105 1 96.06 367 ILE A CA 1
ATOM 2965 C C . ILE A 1 367 ? 28.766 -11.164 -6.82 1 96.06 367 ILE A C 1
ATOM 2967 O O . ILE A 1 367 ? 29.75 -10.422 -6.891 1 96.06 367 ILE A O 1
ATOM 2971 N N . ILE A 1 368 ? 27.656 -10.805 -7.359 1 97.06 368 ILE A N 1
ATOM 2972 C CA . ILE A 1 368 ? 27.469 -9.539 -8.062 1 97.06 368 ILE A CA 1
ATOM 2973 C C . ILE A 1 368 ? 27.531 -8.375 -7.07 1 97.06 368 ILE A C 1
ATOM 2975 O O . ILE A 1 368 ? 26.875 -8.414 -6.023 1 97.06 368 ILE A O 1
ATOM 2979 N N . PRO A 1 369 ? 28.312 -7.383 -7.383 1 96.19 369 PRO A N 1
ATOM 2980 C CA . PRO A 1 369 ? 28.344 -6.227 -6.484 1 96.19 369 PRO A CA 1
ATOM 2981 C C . PRO A 1 369 ? 26.953 -5.605 -6.289 1 96.19 369 PRO A C 1
ATOM 2983 O O . PRO A 1 369 ? 26.234 -5.387 -7.262 1 96.19 369 PRO A O 1
ATOM 2986 N N . THR A 1 370 ? 26.641 -5.25 -5.133 1 96.25 370 THR A N 1
ATOM 2987 C CA . THR A 1 370 ? 25.281 -4.871 -4.762 1 96.25 370 THR A CA 1
ATOM 2988 C C . THR A 1 370 ? 24.906 -3.523 -5.379 1 96.25 370 THR A C 1
ATOM 2990 O O . THR A 1 370 ? 23.734 -3.275 -5.684 1 96.25 370 THR A O 1
ATOM 2993 N N . THR A 1 371 ? 25.859 -2.672 -5.609 1 95.88 371 THR A N 1
ATOM 2994 C CA . THR A 1 371 ? 25.547 -1.279 -5.914 1 95.88 371 THR A CA 1
ATOM 2995 C C . THR A 1 371 ? 25.688 -1.011 -7.41 1 95.88 371 THR A C 1
ATOM 2997 O O . THR A 1 371 ? 25.719 0.146 -7.84 1 95.88 371 THR A O 1
ATOM 3000 N N . ILE A 1 372 ? 25.875 -2.08 -8.219 1 95.81 372 ILE A N 1
ATOM 3001 C CA . ILE A 1 372 ? 25.969 -1.859 -9.656 1 95.81 372 ILE A CA 1
ATOM 3002 C C . ILE A 1 372 ? 24.609 -1.442 -10.211 1 95.81 372 ILE A C 1
ATOM 3004 O O . ILE A 1 372 ? 23.609 -1.491 -9.508 1 95.81 372 ILE A O 1
ATOM 3008 N N . HIS A 1 373 ? 24.625 -0.887 -11.445 1 95.75 373 HIS A N 1
ATOM 3009 C CA . HIS A 1 373 ? 23.375 -0.509 -12.102 1 95.75 373 HIS A CA 1
ATOM 3010 C C . HIS A 1 373 ? 22.453 -1.709 -12.258 1 95.75 373 HIS A C 1
ATOM 3012 O O . HIS A 1 373 ? 22.906 -2.811 -12.578 1 95.75 373 HIS A O 1
ATOM 3018 N N . PRO A 1 374 ? 21.156 -1.535 -12.047 1 96.06 374 PRO A N 1
ATOM 3019 C CA . PRO A 1 374 ? 20.219 -2.664 -12.07 1 96.06 374 PRO A CA 1
ATOM 3020 C C . PRO A 1 374 ? 20.219 -3.406 -13.406 1 96.06 374 PRO A C 1
ATOM 3022 O O . PRO A 1 374 ? 20.125 -4.637 -13.438 1 96.06 374 PRO A O 1
ATOM 3025 N N . PHE A 1 375 ? 20.375 -2.717 -14.555 1 94.62 375 PHE A N 1
ATOM 3026 C CA . PHE A 1 375 ? 20.391 -3.371 -15.852 1 94.62 375 PHE A CA 1
ATOM 3027 C C . PHE A 1 375 ? 21.562 -4.348 -15.945 1 94.62 375 PHE A C 1
ATOM 3029 O O . PHE A 1 375 ? 21.391 -5.496 -16.359 1 94.62 375 PHE A O 1
ATOM 3036 N N . LEU A 1 376 ? 22.656 -3.859 -15.508 1 94.69 376 LEU A N 1
ATOM 3037 C CA . LEU A 1 376 ? 23.844 -4.703 -15.547 1 94.69 376 LEU A CA 1
ATOM 3038 C C . LEU A 1 376 ? 23.734 -5.828 -14.523 1 94.69 376 LEU A C 1
ATOM 3040 O O . LEU A 1 376 ? 24.156 -6.957 -14.797 1 94.69 376 LEU A O 1
ATOM 3044 N N . GLY A 1 377 ? 23.219 -5.492 -13.32 1 96.25 377 GLY A N 1
ATOM 3045 C CA . GLY A 1 377 ? 23.047 -6.508 -12.297 1 96.25 377 GLY A CA 1
ATOM 3046 C C . GLY A 1 377 ? 22.172 -7.668 -12.742 1 96.25 377 GLY A C 1
ATOM 3047 O O . GLY A 1 377 ? 22.578 -8.828 -12.617 1 96.25 377 GLY A O 1
ATOM 3048 N N . TRP A 1 378 ? 21.078 -7.41 -13.32 1 96.44 378 TRP A N 1
ATOM 3049 C CA . TRP A 1 378 ? 20.141 -8.453 -13.75 1 96.44 378 TRP A CA 1
ATOM 3050 C C . TRP A 1 378 ? 20.703 -9.211 -14.945 1 96.44 378 TRP A C 1
ATOM 3052 O O . TRP A 1 378 ? 20.547 -10.438 -15.047 1 96.44 378 TRP A O 1
ATOM 3062 N N . LEU A 1 379 ? 21.375 -8.5 -15.922 1 95.19 379 LEU A N 1
ATOM 3063 C CA . LEU A 1 379 ? 21.969 -9.172 -17.062 1 95.19 379 LEU A CA 1
ATOM 3064 C C . LEU A 1 379 ? 23.062 -10.133 -16.625 1 95.19 379 LEU A C 1
ATOM 3066 O O . LEU A 1 379 ? 23.141 -11.258 -17.109 1 95.19 379 LEU A O 1
ATOM 3070 N N . LEU A 1 380 ? 23.859 -9.664 -15.688 1 96.31 380 LEU A N 1
ATOM 3071 C CA . LEU A 1 380 ? 24.922 -10.508 -15.148 1 96.31 380 LEU A CA 1
ATOM 3072 C C . LEU A 1 380 ? 24.328 -11.703 -14.406 1 96.31 380 LEU A C 1
ATOM 3074 O O . LEU A 1 380 ? 24.859 -12.812 -14.492 1 96.31 380 LEU A O 1
ATOM 3078 N N . TYR A 1 381 ? 23.297 -11.484 -13.656 1 97.56 381 TYR A N 1
ATOM 3079 C CA . TYR A 1 381 ? 22.656 -12.555 -12.914 1 97.56 381 TYR A CA 1
ATOM 3080 C C . TYR A 1 381 ? 22.094 -13.617 -13.852 1 97.56 381 TYR A C 1
ATOM 3082 O O . TYR A 1 381 ? 22.312 -14.812 -13.633 1 97.56 381 TYR A O 1
ATOM 3090 N N . LEU A 1 382 ? 21.391 -13.18 -14.898 1 96.88 382 LEU A N 1
ATOM 3091 C CA . LEU A 1 382 ? 20.812 -14.125 -15.844 1 96.88 382 LEU A CA 1
ATOM 3092 C C . LEU A 1 382 ? 21.891 -14.875 -16.609 1 96.88 382 LEU A C 1
ATOM 3094 O O . LEU A 1 382 ? 21.766 -16.078 -16.844 1 96.88 382 LEU A O 1
ATOM 3098 N N . LEU A 1 383 ? 22.969 -14.156 -16.969 1 96 383 LEU A N 1
ATOM 3099 C CA . LEU A 1 383 ? 24.078 -14.812 -17.641 1 96 383 LEU A CA 1
ATOM 3100 C C . LEU A 1 383 ? 24.734 -15.836 -16.734 1 96 383 LEU A C 1
ATOM 3102 O O . LEU A 1 383 ? 24.984 -16.984 -17.141 1 96 383 LEU A O 1
ATOM 3106 N N . GLY A 1 384 ? 24.984 -15.383 -15.508 1 97.12 384 GLY A N 1
ATOM 3107 C CA . GLY A 1 384 ? 25.625 -16.266 -14.547 1 97.12 384 GLY A CA 1
ATOM 3108 C C . GLY A 1 384 ? 24.781 -17.484 -14.219 1 97.12 384 GLY A C 1
ATOM 3109 O O . GLY A 1 384 ? 25.281 -18.625 -14.242 1 97.12 384 GLY A O 1
ATOM 3110 N N . SER A 1 385 ? 23.531 -17.312 -13.945 1 97.25 385 SER A N 1
ATOM 3111 C CA . SER A 1 385 ? 22.641 -18.422 -13.594 1 97.25 385 SER A CA 1
ATOM 3112 C C . SER A 1 385 ? 22.453 -19.375 -14.766 1 97.25 385 SER A C 1
ATOM 3114 O O . SER A 1 385 ? 22.438 -20.594 -14.586 1 97.25 385 SER A O 1
ATOM 3116 N N . SER A 1 386 ? 22.328 -18.875 -15.984 1 96.25 386 SER A N 1
ATOM 3117 C CA . SER A 1 386 ? 22.156 -19.703 -17.156 1 96.25 386 SER A CA 1
ATOM 3118 C C . SER A 1 386 ? 23.438 -20.5 -17.469 1 96.25 386 SER A C 1
ATOM 3120 O O . SER A 1 386 ? 23.375 -21.672 -17.844 1 96.25 386 SER A O 1
ATOM 3122 N N . THR A 1 387 ? 24.578 -19.828 -17.266 1 96.06 387 THR A N 1
ATOM 3123 C CA . THR A 1 387 ? 25.859 -20.5 -17.5 1 96.06 387 THR A CA 1
ATOM 3124 C C . THR A 1 387 ? 26.062 -21.641 -16.516 1 96.06 387 THR A C 1
ATOM 3126 O O . THR A 1 387 ? 26.406 -22.766 -16.922 1 96.06 387 THR A O 1
ATOM 3129 N N . LEU A 1 388 ? 25.797 -21.375 -15.312 1 96.38 388 LEU A N 1
ATOM 3130 C CA . LEU A 1 388 ? 25.969 -22.406 -14.297 1 9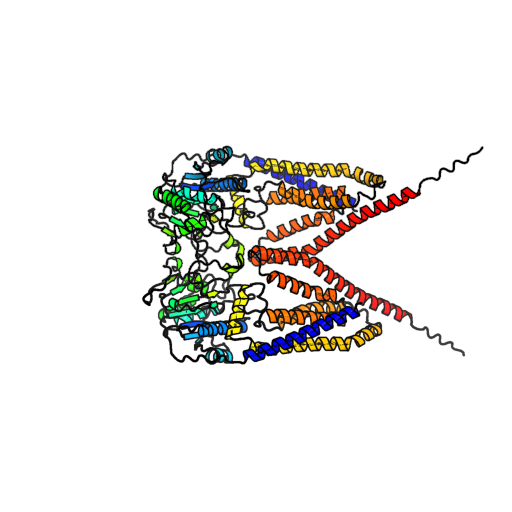6.38 388 LEU A CA 1
ATOM 3131 C C . LEU A 1 388 ? 24.922 -23.5 -14.453 1 96.38 388 LEU A C 1
ATOM 3133 O O . LEU A 1 388 ? 25.203 -24.672 -14.188 1 96.38 388 LEU A O 1
ATOM 3137 N N . SER A 1 389 ? 23.75 -23.172 -14.836 1 95.38 389 SER A N 1
ATOM 3138 C CA . SER A 1 389 ? 22.734 -24.156 -15.141 1 95.38 389 SER A CA 1
ATOM 3139 C C . SER A 1 389 ? 23.141 -25.047 -16.312 1 95.38 389 SER A C 1
ATOM 3141 O O . SER A 1 389 ? 22.906 -26.25 -16.297 1 95.38 389 SER A O 1
ATOM 3143 N N . PHE A 1 390 ? 23.703 -24.406 -17.297 1 93.56 390 PHE A N 1
ATOM 3144 C CA . PHE A 1 390 ? 24.219 -25.141 -18.453 1 93.56 390 PHE A CA 1
ATOM 3145 C C . PHE A 1 390 ? 25.312 -26.109 -18.031 1 93.56 390 PHE A C 1
ATOM 3147 O O . PHE A 1 390 ? 25.328 -27.266 -18.484 1 93.56 390 PHE A O 1
ATOM 3154 N N . LEU A 1 391 ? 26.156 -25.672 -17.203 1 93.31 391 LEU A N 1
ATOM 3155 C CA . LEU A 1 391 ? 27.203 -26.531 -16.672 1 93.31 391 LEU A CA 1
ATOM 3156 C C . LEU A 1 391 ? 26.594 -27.703 -15.914 1 93.31 391 LEU A C 1
ATOM 3158 O O . LEU A 1 391 ? 26.984 -28.859 -16.141 1 93.31 391 LEU A O 1
ATOM 3162 N N . ALA A 1 392 ? 25.672 -27.422 -15.055 1 92.81 392 ALA A N 1
ATOM 3163 C CA . ALA A 1 392 ? 25.016 -28.469 -14.273 1 92.81 392 ALA A CA 1
ATOM 3164 C C . ALA A 1 392 ? 24.312 -29.469 -15.18 1 92.81 392 ALA A C 1
ATOM 3166 O O . ALA A 1 392 ? 24.391 -30.688 -14.969 1 92.81 392 ALA A O 1
ATOM 3167 N N . ALA A 1 393 ? 23.594 -28.953 -16.156 1 92.25 393 ALA A N 1
ATOM 3168 C CA . ALA A 1 393 ? 22.859 -29.812 -17.078 1 92.25 393 ALA A CA 1
ATOM 3169 C C . ALA A 1 393 ? 23.812 -30.719 -17.859 1 92.25 393 ALA A C 1
ATOM 3171 O O . ALA A 1 393 ? 23.5 -31.891 -18.109 1 92.25 393 ALA A O 1
ATOM 3172 N N . THR A 1 394 ? 25.016 -30.188 -18.219 1 89 394 THR A N 1
ATOM 3173 C CA . THR A 1 394 ? 26 -30.953 -18.984 1 89 394 THR A CA 1
ATOM 3174 C C . THR A 1 394 ? 26.656 -32 -18.109 1 89 394 THR A C 1
ATOM 3176 O O . THR A 1 394 ? 26.844 -33.156 -18.531 1 89 394 THR A O 1
ATOM 3179 N N . VAL A 1 395 ? 26.984 -31.641 -16.922 1 87.19 395 VAL A N 1
ATOM 3180 C CA . VAL A 1 395 ? 27.688 -32.562 -16.016 1 87.19 395 VAL A CA 1
ATOM 3181 C C . VAL A 1 395 ? 26.766 -33.688 -15.586 1 87.19 395 VAL A C 1
ATOM 3183 O O . VAL A 1 395 ? 27.188 -34.844 -15.547 1 87.19 395 VAL A O 1
ATOM 3186 N N . PHE A 1 396 ? 25.531 -33.406 -15.336 1 88.56 396 PHE A N 1
ATOM 3187 C CA . PHE A 1 396 ? 24.609 -34.406 -14.789 1 88.56 396 PHE A CA 1
ATOM 3188 C C . PHE A 1 396 ? 23.656 -34.906 -15.859 1 88.56 396 PHE A C 1
ATOM 3190 O O . PHE A 1 396 ? 22.672 -35.594 -15.555 1 88.56 396 PHE A O 1
ATOM 3197 N N . LEU A 1 397 ? 23.844 -34.5 -17.062 1 86 397 LEU A N 1
ATOM 3198 C CA . LEU A 1 397 ? 23.062 -34.938 -18.219 1 86 397 LEU A CA 1
ATOM 3199 C C . LEU A 1 397 ? 21.578 -34.656 -18.016 1 86 397 LEU A C 1
ATOM 3201 O O . LEU A 1 397 ? 20.75 -35.562 -18.188 1 86 397 LEU A O 1
ATOM 3205 N N . LEU A 1 398 ? 21.266 -33.531 -17.547 1 91.06 398 LEU A N 1
ATOM 3206 C CA . LEU A 1 398 ? 19.891 -33.094 -17.328 1 91.06 398 LEU A CA 1
ATOM 3207 C C . LEU A 1 398 ? 19.344 -32.406 -18.562 1 91.06 398 LEU A C 1
ATOM 3209 O O . LEU A 1 398 ? 20.109 -31.922 -19.406 1 91.06 398 LEU A O 1
ATOM 3213 N N . PRO A 1 399 ? 18 -32.438 -18.703 1 92.31 399 PRO A N 1
ATOM 3214 C CA . PRO A 1 399 ? 17.406 -31.656 -19.812 1 92.31 399 PRO A CA 1
ATOM 3215 C C . PRO A 1 399 ? 17.641 -30.156 -19.672 1 92.31 399 PRO A C 1
ATOM 3217 O O . PRO A 1 399 ? 17.047 -29.516 -18.797 1 92.31 399 PRO A O 1
ATOM 3220 N N . ILE A 1 400 ? 18.344 -29.594 -20.578 1 91.38 400 ILE A N 1
ATOM 3221 C CA . ILE A 1 400 ? 18.828 -28.234 -20.469 1 91.38 400 ILE A CA 1
ATOM 3222 C C . ILE A 1 400 ? 17.641 -27.266 -20.469 1 91.38 400 ILE A C 1
ATOM 3224 O O . ILE A 1 400 ? 17.656 -26.266 -19.75 1 91.38 400 ILE A O 1
ATOM 3228 N N . LEU A 1 401 ? 16.641 -27.516 -21.25 1 93.44 401 LEU A N 1
ATOM 3229 C CA . LEU A 1 401 ? 15.5 -26.609 -21.359 1 93.44 401 LEU A CA 1
ATOM 3230 C C . LEU A 1 401 ? 14.758 -26.531 -20.031 1 93.44 401 LEU A C 1
ATOM 3232 O O . LEU A 1 401 ? 14.297 -25.453 -19.641 1 93.44 401 LEU A O 1
ATOM 3236 N N . SER A 1 402 ? 14.68 -27.656 -19.328 1 95.44 402 SER A N 1
ATOM 3237 C CA . SER A 1 402 ? 14 -27.672 -18.047 1 95.44 402 SER A CA 1
ATOM 3238 C C . SER A 1 402 ? 14.812 -26.953 -16.984 1 95.44 402 SER A C 1
ATOM 3240 O O . SER A 1 402 ? 14.25 -26.25 -16.141 1 95.44 402 SER A O 1
ATOM 3242 N N . VAL A 1 403 ? 16.094 -27.062 -17.094 1 95.5 403 VAL A N 1
ATOM 3243 C CA . VAL A 1 403 ? 16.969 -26.469 -16.094 1 95.5 403 VAL A CA 1
ATOM 3244 C C . VAL A 1 403 ? 17 -24.953 -16.266 1 95.5 403 VAL A C 1
ATOM 3246 O O . VAL A 1 403 ? 17.219 -24.203 -15.305 1 95.5 403 VAL A O 1
ATOM 3249 N N . LEU A 1 404 ? 16.672 -24.469 -17.469 1 96 404 LEU A N 1
ATOM 3250 C CA . LEU A 1 404 ? 16.734 -23.047 -17.781 1 96 404 LEU A CA 1
ATOM 3251 C C . LEU A 1 404 ? 15.375 -22.375 -17.594 1 96 404 LEU A C 1
ATOM 3253 O O . LEU A 1 404 ? 15.258 -21.156 -17.719 1 96 404 LEU A O 1
ATOM 3257 N N . VAL A 1 405 ? 14.352 -23.109 -17.203 1 96.19 405 VAL A N 1
ATOM 3258 C CA . VAL A 1 405 ? 13 -22.578 -17.062 1 96.19 405 VAL A CA 1
ATOM 3259 C C . VAL A 1 405 ? 12.977 -21.5 -15.992 1 96.19 405 VAL A C 1
ATOM 3261 O O . VAL A 1 405 ? 12.359 -20.438 -16.188 1 96.19 405 VAL A O 1
ATOM 3264 N N . PRO A 1 406 ? 13.664 -21.672 -14.836 1 96.06 406 PRO A N 1
ATOM 3265 C CA . PRO A 1 406 ? 13.664 -20.594 -13.836 1 96.06 406 PRO A CA 1
ATOM 3266 C C . PRO A 1 406 ? 14.258 -19.297 -14.359 1 96.06 406 PRO A C 1
ATOM 3268 O O . PRO A 1 406 ? 13.734 -18.219 -14.078 1 96.06 406 PRO A O 1
ATOM 3271 N N . SER A 1 407 ? 15.305 -19.391 -15.141 1 96.44 407 SER A N 1
ATOM 3272 C CA . SER A 1 407 ? 15.914 -18.203 -15.711 1 96.44 407 SER A CA 1
ATOM 3273 C C . SER A 1 407 ? 14.961 -17.5 -16.688 1 96.44 407 SER A C 1
ATOM 3275 O O . SER A 1 407 ? 14.867 -16.266 -16.688 1 96.44 407 SER A O 1
ATOM 3277 N N . ALA A 1 408 ? 14.328 -18.297 -17.484 1 96.25 408 ALA A N 1
ATOM 3278 C CA . ALA A 1 408 ? 13.336 -17.75 -18.406 1 96.25 408 ALA A CA 1
ATOM 3279 C C . ALA A 1 408 ? 12.18 -17.109 -17.641 1 96.25 408 ALA A C 1
ATOM 3281 O O . ALA A 1 408 ? 11.672 -16.047 -18.031 1 96.25 408 ALA A O 1
ATOM 3282 N N . GLY A 1 409 ? 11.742 -17.781 -16.609 1 97.19 409 GLY A N 1
ATOM 3283 C CA . GLY A 1 409 ? 10.688 -17.234 -15.766 1 97.19 409 GLY A CA 1
ATOM 3284 C C . GLY A 1 409 ? 11.07 -15.914 -15.117 1 97.19 409 GLY A C 1
ATOM 3285 O O . GLY A 1 409 ? 10.266 -14.984 -15.062 1 97.19 409 GLY A O 1
ATOM 3286 N N . ILE A 1 410 ? 12.297 -15.82 -14.633 1 97.56 410 ILE A N 1
ATOM 3287 C CA . ILE A 1 410 ? 12.797 -14.602 -14 1 97.56 410 ILE A CA 1
ATOM 3288 C C . ILE A 1 410 ? 12.859 -13.484 -15.039 1 97.56 410 ILE A C 1
ATOM 3290 O O . ILE A 1 410 ? 12.461 -12.352 -14.758 1 97.56 410 ILE A O 1
ATOM 3294 N N . PHE A 1 411 ? 13.359 -13.859 -16.188 1 97.25 411 PHE A N 1
ATOM 3295 C CA . PHE A 1 411 ? 13.383 -12.867 -17.266 1 97.25 411 PHE A CA 1
ATOM 3296 C C . PHE A 1 411 ? 11.977 -12.352 -17.562 1 97.25 411 PHE A C 1
ATOM 3298 O O . PHE A 1 411 ? 11.773 -11.148 -17.719 1 97.25 411 PHE A O 1
ATOM 3305 N N . GLY A 1 412 ? 11.008 -13.203 -17.609 1 97.69 412 GLY A N 1
ATOM 3306 C CA . GLY A 1 412 ? 9.625 -12.828 -17.859 1 97.69 412 GLY A CA 1
ATOM 3307 C C . GLY A 1 412 ? 9.055 -11.898 -16.812 1 97.69 412 GLY A C 1
ATOM 3308 O O . GLY A 1 412 ? 8.398 -10.914 -17.141 1 97.69 412 GLY A O 1
ATOM 3309 N N . VAL A 1 413 ? 9.273 -12.203 -15.547 1 97.56 413 VAL A N 1
ATOM 3310 C CA . VAL A 1 413 ? 8.695 -11.375 -14.492 1 97.56 413 VAL A CA 1
ATOM 3311 C C . VAL A 1 413 ? 9.352 -10 -14.492 1 97.56 413 VAL A C 1
ATOM 3313 O O . VAL A 1 413 ? 8.711 -9 -14.172 1 97.56 413 VAL A O 1
ATOM 3316 N N . LEU A 1 414 ? 10.648 -9.922 -14.844 1 97.75 414 LEU A N 1
ATOM 3317 C CA . LEU A 1 414 ? 11.32 -8.633 -14.969 1 97.75 414 LEU A CA 1
ATOM 3318 C C . LEU A 1 414 ? 10.648 -7.77 -16.031 1 97.75 414 LEU A C 1
ATOM 3320 O O . LEU A 1 414 ? 10.461 -6.566 -15.836 1 97.75 414 LEU A O 1
ATOM 3324 N N . LEU A 1 415 ? 10.258 -8.398 -17.125 1 97.56 415 LEU A N 1
ATOM 3325 C CA . LEU A 1 415 ? 9.555 -7.684 -18.188 1 97.56 415 LEU A CA 1
ATOM 3326 C C . LEU A 1 415 ? 8.195 -7.191 -17.703 1 97.56 415 LEU A C 1
ATOM 3328 O O . LEU A 1 415 ? 7.805 -6.059 -17.984 1 97.56 415 LEU A O 1
ATOM 3332 N N . VAL A 1 416 ? 7.539 -8.039 -16.906 1 97.88 416 VAL A N 1
ATOM 3333 C CA . VAL A 1 416 ? 6.23 -7.672 -16.375 1 97.88 416 VAL A CA 1
ATOM 3334 C C . VAL A 1 416 ? 6.375 -6.508 -15.398 1 97.88 416 VAL A C 1
ATOM 3336 O O . VAL A 1 416 ? 5.586 -5.562 -15.43 1 97.88 416 VAL A O 1
ATOM 3339 N N . MET A 1 417 ? 7.34 -6.527 -14.586 1 97.5 417 MET A N 1
ATOM 3340 C CA . MET A 1 417 ? 7.539 -5.492 -13.578 1 97.5 417 MET A CA 1
ATOM 3341 C C . MET A 1 417 ? 7.977 -4.184 -14.227 1 97.5 417 MET A C 1
ATOM 3343 O O . MET A 1 417 ? 7.586 -3.102 -13.773 1 97.5 417 MET A O 1
ATOM 3347 N N . ALA A 1 418 ? 8.727 -4.273 -15.281 1 96.12 418 ALA A N 1
ATOM 3348 C CA . ALA A 1 418 ? 9.312 -3.088 -15.898 1 96.12 418 ALA A CA 1
ATOM 3349 C C . ALA A 1 418 ? 8.359 -2.463 -16.906 1 96.12 418 ALA A C 1
ATOM 3351 O O . ALA A 1 418 ? 8.625 -1.382 -17.438 1 96.12 418 ALA A O 1
ATOM 3352 N N . TYR A 1 419 ? 7.234 -3.156 -17.172 1 94.56 419 TYR A N 1
ATOM 3353 C CA . TYR A 1 419 ? 6.258 -2.633 -18.125 1 94.56 419 TYR A CA 1
ATOM 3354 C C . TYR A 1 419 ? 5.793 -1.24 -17.719 1 94.56 419 TYR A C 1
ATOM 3356 O O . TYR A 1 419 ? 5.355 -1.032 -16.578 1 94.56 419 TYR A O 1
ATOM 3364 N N . PRO A 1 420 ? 5.816 -0.161 -18.609 1 90.44 420 PRO A N 1
ATOM 3365 C CA . PRO A 1 420 ? 5.633 1.235 -18.219 1 90.44 420 PRO A CA 1
ATOM 3366 C C . PRO A 1 420 ? 4.172 1.672 -18.234 1 90.44 420 PRO A C 1
ATOM 3368 O O . PRO A 1 420 ? 3.832 2.744 -17.734 1 90.44 420 PRO A O 1
ATOM 3371 N N . TRP A 1 421 ? 3.256 0.876 -18.719 1 92.56 421 TRP A N 1
ATOM 3372 C CA . TRP A 1 421 ? 1.928 1.418 -18.984 1 92.56 421 TRP A CA 1
ATOM 3373 C C . TRP A 1 421 ? 0.899 0.842 -18.016 1 92.56 421 TRP A C 1
ATOM 3375 O O . TRP A 1 421 ? -0.252 0.609 -18.391 1 92.56 421 TRP A O 1
ATOM 3385 N N . TYR A 1 422 ? 1.324 0.624 -16.797 1 94.94 422 TYR A N 1
ATOM 3386 C CA . TYR A 1 422 ? 0.346 0.247 -15.781 1 94.94 422 TYR A CA 1
ATOM 3387 C C . TYR A 1 422 ? -0.456 1.458 -15.32 1 94.94 422 TYR A C 1
ATOM 3389 O O . TYR A 1 422 ? 0.085 2.559 -15.203 1 94.94 422 TYR A O 1
ATOM 3397 N N . SER A 1 423 ? -1.711 1.343 -15.086 1 91.5 423 SER A N 1
ATOM 3398 C CA . SER A 1 423 ? -2.566 2.428 -14.617 1 91.5 423 SER A CA 1
ATOM 3399 C C . SER A 1 423 ? -2.225 2.826 -13.188 1 91.5 423 SER A C 1
ATOM 3401 O O . SER A 1 423 ? -2.23 4.012 -12.844 1 91.5 423 SER A O 1
ATOM 3403 N N . ASP A 1 424 ? -1.963 1.867 -12.328 1 92 424 ASP A N 1
ATOM 3404 C CA . ASP A 1 424 ? -1.582 2.129 -10.945 1 92 424 ASP A CA 1
ATOM 3405 C C . ASP A 1 424 ? -0.826 0.943 -10.352 1 92 424 ASP A C 1
ATOM 3407 O O . ASP A 1 424 ? -0.546 -0.034 -11.047 1 92 424 ASP A O 1
ATOM 3411 N N . GLY A 1 425 ? -0.462 1.112 -9.148 1 92.62 425 GLY A N 1
ATOM 3412 C CA . GLY A 1 425 ? 0.342 0.096 -8.484 1 92.62 425 GLY A CA 1
ATOM 3413 C C . GLY A 1 425 ? -0.426 -1.181 -8.203 1 92.62 425 GLY A C 1
ATOM 3414 O O . GLY A 1 425 ? 0.159 -2.264 -8.148 1 92.62 425 GLY A O 1
ATOM 3415 N N . VAL A 1 426 ? -1.735 -1.11 -8.031 1 89.19 426 VAL A N 1
ATOM 3416 C CA . VAL A 1 426 ? -2.551 -2.285 -7.738 1 89.19 426 VAL A CA 1
ATOM 3417 C C . VAL A 1 426 ? -2.623 -3.184 -8.969 1 89.19 426 VAL A C 1
ATOM 3419 O O . VAL A 1 426 ? -2.404 -4.395 -8.875 1 89.19 426 VAL A O 1
ATOM 3422 N N . VAL A 1 427 ? -2.865 -2.543 -10.086 1 93.75 427 VAL A N 1
ATOM 3423 C CA . VAL A 1 427 ? -2.924 -3.291 -11.336 1 93.75 427 VAL A CA 1
ATOM 3424 C C . VAL A 1 427 ? -1.569 -3.938 -11.617 1 93.75 427 VAL A C 1
ATOM 3426 O O . VAL A 1 427 ? -1.501 -5.102 -12.023 1 93.75 427 VAL A O 1
ATOM 3429 N N . ARG A 1 428 ? -0.536 -3.227 -11.375 1 96.19 428 ARG A N 1
ATOM 3430 C CA . ARG A 1 428 ? 0.812 -3.76 -11.547 1 96.19 428 ARG A CA 1
ATOM 3431 C C . ARG A 1 428 ? 1.035 -4.984 -10.664 1 96.19 428 ARG A C 1
ATOM 3433 O O . ARG A 1 428 ? 1.515 -6.016 -11.141 1 96.19 428 ARG A O 1
ATOM 3440 N N . GLY A 1 429 ? 0.691 -4.836 -9.406 1 94.56 429 GLY A N 1
ATOM 3441 C CA . GLY A 1 429 ? 0.827 -5.961 -8.492 1 94.56 429 GLY A CA 1
ATOM 3442 C C . GLY A 1 429 ? 0.027 -7.176 -8.914 1 94.56 429 GLY A C 1
ATOM 3443 O O . GLY A 1 429 ? 0.527 -8.305 -8.867 1 94.56 429 GLY A O 1
ATOM 3444 N N . LEU A 1 430 ? -1.157 -6.98 -9.398 1 93.94 430 LEU A N 1
ATOM 3445 C CA . LEU A 1 430 ? -2.02 -8.07 -9.836 1 93.94 430 LEU A CA 1
ATOM 3446 C C . LEU A 1 430 ? -1.434 -8.766 -11.062 1 93.94 430 LEU A C 1
ATOM 3448 O O . LEU A 1 430 ? -1.529 -9.984 -11.195 1 93.94 430 LEU A O 1
ATOM 3452 N N . CYS A 1 431 ? -0.858 -7.992 -11.898 1 97.12 431 CYS A N 1
ATOM 3453 C CA . CYS A 1 431 ? -0.237 -8.57 -13.086 1 97.12 431 CYS A CA 1
ATOM 3454 C C . CYS A 1 431 ? 0.968 -9.422 -12.711 1 97.12 431 CYS A C 1
ATOM 3456 O O . CYS A 1 431 ? 1.188 -10.484 -13.297 1 97.12 431 CYS A O 1
ATOM 3458 N N . ILE A 1 432 ? 1.75 -8.945 -11.805 1 97 432 ILE A N 1
ATOM 3459 C CA . ILE A 1 432 ? 2.898 -9.711 -11.336 1 97 432 ILE A CA 1
ATOM 3460 C C . ILE A 1 432 ? 2.424 -11.031 -10.719 1 97 432 ILE A C 1
ATOM 3462 O O . ILE A 1 432 ? 2.984 -12.094 -11 1 97 432 ILE A O 1
ATOM 3466 N N . PHE A 1 433 ? 1.379 -10.953 -9.992 1 95.62 433 PHE A N 1
ATOM 3467 C CA . PHE A 1 433 ? 0.812 -12.133 -9.359 1 95.62 433 PHE A CA 1
ATOM 3468 C C . PHE A 1 433 ? 0.259 -13.094 -10.406 1 95.62 433 PHE A C 1
ATOM 3470 O O . PHE A 1 433 ? 0.448 -14.312 -10.297 1 95.62 433 PHE A O 1
ATOM 3477 N N . LEU A 1 434 ? -0.411 -12.523 -11.336 1 96.56 434 LEU A N 1
ATOM 3478 C CA . LEU A 1 434 ? -0.962 -13.336 -12.406 1 96.56 434 LEU A CA 1
ATOM 3479 C C . LEU A 1 434 ? 0.148 -14.055 -13.172 1 96.56 434 LEU A C 1
ATOM 3481 O O . LEU A 1 434 ? 0.021 -15.234 -13.5 1 96.56 434 LEU A O 1
ATOM 3485 N N . TYR A 1 435 ? 1.182 -13.359 -13.414 1 97.62 435 TYR A N 1
ATOM 3486 C CA . TYR A 1 435 ? 2.32 -13.969 -14.094 1 97.62 435 TYR A CA 1
ATOM 3487 C C . TYR A 1 435 ? 2.865 -15.141 -13.281 1 97.62 435 TYR A C 1
ATOM 3489 O O . TYR A 1 435 ? 3.107 -16.219 -13.82 1 97.62 435 TYR A O 1
ATOM 3497 N N . ALA A 1 436 ? 3.09 -14.875 -12.008 1 96.81 436 ALA A N 1
ATOM 3498 C CA . ALA A 1 436 ? 3.617 -15.922 -11.141 1 96.81 436 ALA A CA 1
ATOM 3499 C C . ALA A 1 436 ? 2.682 -17.125 -11.102 1 96.81 436 ALA A C 1
ATOM 3501 O O . ALA A 1 436 ? 3.137 -18.266 -11.102 1 96.81 436 ALA A O 1
ATOM 3502 N N . PHE A 1 437 ? 1.402 -16.875 -11.078 1 96.44 437 PHE A N 1
ATOM 3503 C CA . PHE A 1 437 ? 0.398 -17.938 -11.078 1 96.44 437 PHE A CA 1
ATOM 3504 C C . PHE A 1 437 ? 0.48 -18.766 -12.352 1 96.44 437 PHE A C 1
ATOM 3506 O O . PHE A 1 437 ? 0.4 -20 -12.297 1 96.44 437 PHE A O 1
ATOM 3513 N N . CYS A 1 438 ? 0.745 -18.125 -13.445 1 96.75 438 CYS A N 1
ATOM 3514 C CA . CYS A 1 438 ? 0.725 -18.797 -14.742 1 96.75 438 CYS A CA 1
ATOM 3515 C C . CYS A 1 438 ? 2.027 -19.547 -14.992 1 96.75 438 CYS A C 1
ATOM 3517 O O . CYS A 1 438 ? 2.039 -20.562 -15.688 1 96.75 438 CYS A O 1
ATOM 3519 N N . ILE A 1 439 ? 3.059 -19.062 -14.406 1 97.12 439 ILE A N 1
ATOM 3520 C CA . ILE A 1 439 ? 4.348 -19.672 -14.695 1 97.12 439 ILE A CA 1
ATOM 3521 C C . ILE A 1 439 ? 4.59 -20.828 -13.727 1 97.12 439 ILE A C 1
ATOM 3523 O O . ILE A 1 439 ? 5.438 -21.688 -13.984 1 97.12 439 ILE A O 1
ATOM 3527 N N . ALA A 1 440 ? 3.906 -20.891 -12.648 1 97.25 440 ALA A N 1
ATOM 3528 C CA . ALA A 1 440 ? 4.121 -21.891 -11.594 1 97.25 440 ALA A CA 1
ATOM 3529 C C . ALA A 1 440 ? 3.965 -23.297 -12.141 1 97.25 440 ALA A C 1
ATOM 3531 O O . ALA A 1 440 ? 4.82 -24.156 -11.906 1 97.25 440 ALA A O 1
ATOM 3532 N N . PRO A 1 441 ? 2.92 -23.609 -12.938 1 96.88 441 PRO A N 1
ATOM 3533 C CA . PRO A 1 441 ? 2.805 -24.969 -13.492 1 96.88 441 PRO A CA 1
ATOM 3534 C C . PRO A 1 441 ? 3.949 -25.312 -14.438 1 96.88 441 PRO A C 1
ATOM 3536 O O . PRO A 1 441 ? 4.371 -26.469 -14.508 1 96.88 441 PRO A O 1
ATOM 3539 N N . VAL A 1 442 ? 4.41 -24.328 -15.141 1 97.19 442 VAL A N 1
ATOM 3540 C CA . VAL A 1 442 ? 5.531 -24.547 -16.047 1 97.19 442 VAL A CA 1
ATOM 3541 C C . VAL A 1 442 ? 6.785 -24.906 -15.242 1 97.19 442 VAL A C 1
ATOM 3543 O O . VAL A 1 442 ? 7.508 -25.844 -15.586 1 97.19 442 VAL A O 1
ATOM 3546 N N . LEU A 1 443 ? 6.988 -24.203 -14.195 1 96.69 443 LEU A N 1
ATOM 3547 C CA . LEU A 1 443 ? 8.125 -24.453 -13.32 1 96.69 443 LEU A CA 1
ATOM 3548 C C . LEU A 1 443 ? 8.016 -25.844 -12.68 1 96.69 443 LEU A C 1
ATOM 3550 O O . LEU A 1 443 ? 9 -26.562 -12.586 1 96.69 443 LEU A O 1
ATOM 3554 N N . TRP A 1 444 ? 6.848 -26.203 -12.297 1 95.62 444 TRP A N 1
ATOM 3555 C CA . TRP A 1 444 ? 6.613 -27.516 -11.68 1 95.62 444 TRP A CA 1
ATOM 3556 C C . TRP A 1 444 ? 6.902 -28.641 -12.664 1 95.62 444 TRP A C 1
ATOM 3558 O O . TRP A 1 444 ? 7.531 -29.641 -12.312 1 95.62 444 TRP A O 1
ATOM 3568 N N . THR A 1 445 ? 6.438 -28.469 -13.859 1 95.69 445 THR A N 1
ATOM 3569 C CA . THR A 1 445 ? 6.68 -29.484 -14.883 1 95.69 445 THR A CA 1
ATOM 3570 C C . THR A 1 445 ? 8.18 -29.641 -15.141 1 95.69 445 THR A C 1
ATOM 3572 O O . THR A 1 445 ? 8.664 -30.75 -15.336 1 95.69 445 THR A O 1
ATOM 3575 N N . ALA A 1 446 ? 8.867 -28.516 -15.109 1 95.88 446 ALA A N 1
ATOM 3576 C CA . ALA A 1 446 ? 10.32 -28.562 -15.289 1 95.88 446 ALA A CA 1
ATOM 3577 C C . ALA A 1 446 ? 10.992 -29.312 -14.156 1 95.88 446 ALA A C 1
ATOM 3579 O O . ALA A 1 446 ? 11.883 -30.141 -14.391 1 95.88 446 ALA A O 1
ATOM 3580 N N . VAL A 1 447 ? 10.594 -29.109 -12.977 1 94.31 447 VAL A N 1
ATOM 3581 C CA . VAL A 1 447 ? 11.164 -29.766 -11.805 1 94.31 447 VAL A CA 1
ATOM 3582 C C . VAL A 1 447 ? 10.906 -31.281 -11.883 1 94.31 447 VAL A C 1
ATOM 3584 O O . VAL A 1 447 ? 11.789 -32.094 -11.594 1 94.31 447 VAL A O 1
ATOM 3587 N N . VAL A 1 448 ? 9.727 -31.672 -12.32 1 93.94 448 VAL A N 1
ATOM 3588 C CA . VAL A 1 448 ? 9.367 -33.094 -12.438 1 93.94 448 VAL A CA 1
ATOM 3589 C C . VAL A 1 448 ? 10.219 -33.75 -13.516 1 93.94 448 VAL A C 1
ATOM 3591 O O . VAL A 1 448 ? 10.703 -34.875 -13.328 1 93.94 448 VAL A O 1
ATOM 3594 N N . ARG A 1 449 ? 10.406 -33.062 -14.586 1 94.62 449 ARG A N 1
ATOM 3595 C CA . ARG A 1 449 ? 11.227 -33.594 -15.672 1 94.62 449 ARG A CA 1
ATOM 3596 C C . ARG A 1 449 ? 12.672 -33.781 -15.219 1 94.62 449 ARG A C 1
ATOM 3598 O O . ARG A 1 449 ? 13.32 -34.75 -15.578 1 94.62 449 ARG A O 1
ATOM 3605 N N . ILE A 1 450 ? 13.156 -32.844 -14.508 1 94.06 450 ILE A N 1
ATOM 3606 C CA . ILE A 1 450 ? 14.516 -32.906 -13.984 1 94.06 450 ILE A CA 1
ATOM 3607 C C . ILE A 1 450 ? 14.625 -34.094 -13.016 1 94.06 450 ILE A C 1
ATOM 3609 O O . ILE A 1 450 ? 15.57 -34.875 -13.102 1 94.06 450 ILE A O 1
ATOM 3613 N N . ALA A 1 451 ? 13.648 -34.219 -12.141 1 92.06 451 ALA A N 1
ATOM 3614 C CA . ALA A 1 451 ? 13.641 -35.312 -11.18 1 92.06 451 ALA A CA 1
ATOM 3615 C C . ALA A 1 451 ? 13.57 -36.656 -11.898 1 92.06 451 ALA A C 1
ATOM 3617 O O . ALA A 1 451 ? 14.25 -37.625 -11.516 1 92.06 451 ALA A O 1
ATOM 3618 N N . ALA A 1 452 ? 12.789 -36.719 -12.922 1 92.19 452 ALA A N 1
ATOM 3619 C CA . ALA A 1 452 ? 12.664 -37.938 -13.711 1 92.19 452 ALA A CA 1
ATOM 3620 C C . ALA A 1 452 ? 13.977 -38.281 -14.422 1 92.19 452 ALA A C 1
ATOM 3622 O O . ALA A 1 452 ? 14.375 -39.438 -14.508 1 92.19 452 ALA A O 1
ATOM 3623 N N . ALA A 1 453 ? 14.625 -37.25 -14.906 1 90 453 ALA A N 1
ATOM 3624 C CA . ALA A 1 453 ? 15.898 -37.438 -15.594 1 90 453 ALA A CA 1
ATOM 3625 C C . ALA A 1 453 ? 16.969 -37.906 -14.633 1 90 453 ALA A C 1
ATOM 3627 O O . ALA A 1 453 ? 17.781 -38.781 -14.984 1 90 453 ALA A O 1
ATOM 3628 N N . ILE A 1 454 ? 16.953 -37.375 -13.484 1 86.94 454 ILE A N 1
ATOM 3629 C CA . ILE A 1 454 ? 17.906 -37.812 -12.469 1 86.94 454 ILE A CA 1
ATOM 3630 C C . ILE A 1 454 ? 17.656 -39.25 -12.078 1 86.94 454 ILE A C 1
ATOM 3632 O O . ILE A 1 454 ? 18.594 -40.031 -11.93 1 86.94 454 ILE A O 1
ATOM 3636 N N . GLN A 1 455 ? 16.359 -39.688 -12.016 1 85.56 455 GLN A N 1
ATOM 3637 C CA . GLN A 1 455 ? 16 -41.062 -11.664 1 85.56 455 GLN A CA 1
ATOM 3638 C C . GLN A 1 455 ? 16.344 -42.031 -12.781 1 85.56 455 GLN A C 1
ATOM 3640 O O . GLN A 1 455 ? 16.828 -43.125 -12.523 1 85.56 455 GLN A O 1
ATOM 3645 N N . SER A 1 456 ? 16.109 -41.625 -13.977 1 84 456 SER A N 1
ATOM 3646 C CA . SER A 1 456 ? 16.406 -42.5 -15.117 1 84 456 SER A CA 1
ATOM 3647 C C . SER A 1 456 ? 17.906 -42.75 -15.258 1 84 456 SER A C 1
ATOM 3649 O O . SER A 1 456 ? 18.328 -43.812 -15.664 1 84 456 SER A O 1
ATOM 3651 N N . SER A 1 457 ? 18.656 -41.719 -15.047 1 75.81 457 SER A N 1
ATOM 3652 C CA . SER A 1 457 ? 20.109 -41.875 -15.141 1 75.81 457 SER A CA 1
ATOM 3653 C C . SER A 1 457 ? 20.641 -42.844 -14.094 1 75.81 457 SER A C 1
ATOM 3655 O O . SER A 1 457 ? 21.578 -43.594 -14.359 1 75.81 457 SER A O 1
ATOM 3657 N N . ILE A 1 458 ? 19.953 -42.969 -13.008 1 72.69 458 ILE A N 1
ATOM 3658 C CA . ILE A 1 458 ? 20.344 -43.875 -11.93 1 72.69 458 ILE A CA 1
ATOM 3659 C C . ILE A 1 458 ? 19.922 -45.281 -12.258 1 72.69 458 ILE A C 1
ATOM 3661 O O . ILE A 1 458 ? 20.672 -46.25 -12.031 1 72.69 458 ILE A O 1
ATOM 3665 N N . ASP A 1 459 ? 18.75 -45.406 -12.836 1 73.25 459 ASP A N 1
ATOM 3666 C CA . ASP A 1 459 ? 18.234 -46.719 -13.172 1 73.25 459 ASP A CA 1
ATOM 3667 C C . ASP A 1 459 ? 19.031 -47.375 -14.305 1 73.25 459 ASP A C 1
ATOM 3669 O O . ASP A 1 459 ? 19.25 -48.562 -14.312 1 73.25 459 ASP A O 1
ATOM 3673 N N . ARG A 1 460 ? 19.406 -46.656 -15.211 1 67.44 460 ARG A N 1
ATOM 3674 C CA . ARG A 1 460 ? 20.234 -47.156 -16.297 1 67.44 460 ARG A CA 1
ATOM 3675 C C . ARG A 1 460 ? 21.578 -47.625 -15.789 1 67.44 460 ARG A C 1
ATOM 3677 O O . ARG A 1 460 ? 22.078 -48.688 -16.234 1 67.44 460 ARG A O 1
ATOM 3684 N N . ASP A 1 461 ? 22.047 -46.969 -14.859 1 62.75 461 ASP A N 1
ATOM 3685 C CA . ASP A 1 461 ? 23.328 -47.375 -14.289 1 62.75 461 ASP A CA 1
ATOM 3686 C C . ASP A 1 461 ? 23.172 -48.656 -13.469 1 62.75 461 ASP A C 1
ATOM 3688 O O . ASP A 1 461 ? 24.047 -49.531 -13.5 1 62.75 461 ASP A O 1
ATOM 3692 N N . ALA A 1 462 ? 22.078 -48.812 -12.836 1 59.28 462 ALA A N 1
ATOM 3693 C CA . ALA A 1 462 ? 21.812 -50 -12.039 1 59.28 462 ALA A CA 1
ATOM 3694 C C . ALA A 1 462 ? 21.594 -51.219 -12.938 1 59.28 462 ALA A C 1
ATOM 3696 O O . ALA A 1 462 ? 22.078 -52.312 -12.625 1 59.28 462 ALA A O 1
ATOM 3697 N N . PHE A 1 463 ? 20.875 -51.094 -13.992 1 56.25 463 PHE A N 1
ATOM 3698 C CA . PHE A 1 463 ? 20.594 -52.188 -14.922 1 56.25 463 PHE A CA 1
ATOM 3699 C C . PHE A 1 463 ? 21.875 -52.688 -15.578 1 56.25 463 PHE A C 1
ATOM 3701 O O . PHE A 1 463 ? 22.062 -53.875 -15.75 1 56.25 463 PHE A O 1
ATOM 3708 N N . PHE A 1 464 ? 22.75 -51.875 -15.922 1 53.47 464 PHE A N 1
ATOM 3709 C CA . PHE A 1 464 ? 24 -52.281 -16.578 1 53.47 464 PHE A CA 1
ATOM 3710 C C . PHE A 1 464 ? 24.953 -52.938 -15.578 1 53.47 464 PHE A C 1
ATOM 3712 O O . PHE A 1 464 ? 25.672 -53.844 -15.93 1 53.47 464 PHE A O 1
ATOM 3719 N N . ALA A 1 465 ? 24.922 -52.531 -14.359 1 53.72 465 ALA A N 1
ATOM 3720 C CA . ALA A 1 465 ? 25.719 -53.188 -13.312 1 53.72 465 ALA A CA 1
ATOM 3721 C C . ALA A 1 465 ? 25.266 -54.625 -13.078 1 53.72 465 ALA A C 1
ATOM 3723 O O . ALA A 1 465 ? 26.094 -55.5 -12.852 1 53.72 465 ALA A O 1
ATOM 3724 N N . VAL A 1 466 ? 24.016 -54.875 -13.125 1 54.41 466 VAL A N 1
ATOM 3725 C CA . VAL A 1 466 ? 23.469 -56.219 -12.938 1 54.41 466 VAL A CA 1
ATOM 3726 C C . VAL A 1 466 ? 23.859 -57.094 -14.133 1 54.41 466 VAL A C 1
ATOM 3728 O O . VAL A 1 466 ? 24.219 -58.25 -13.961 1 54.41 466 VAL A O 1
ATOM 3731 N N . LYS A 1 467 ? 23.891 -56.625 -15.312 1 57.81 467 LYS A N 1
ATOM 3732 C CA . LYS A 1 467 ? 24.203 -57.406 -16.5 1 57.81 467 LYS A CA 1
ATOM 3733 C C . LYS A 1 467 ? 25.688 -57.719 -16.594 1 57.81 467 LYS A C 1
ATOM 3735 O O . LYS A 1 467 ? 26.094 -58.812 -17.031 1 57.81 467 LYS A O 1
ATOM 3740 N N . SER A 1 468 ? 26.438 -56.875 -16.219 1 52.84 468 SER A N 1
ATOM 3741 C CA . SER A 1 468 ? 27.875 -57.125 -16.25 1 52.84 468 SER A CA 1
ATOM 3742 C C . SER A 1 468 ? 28.312 -58.094 -15.188 1 52.84 468 SER A C 1
ATOM 3744 O O . SER A 1 468 ? 29.328 -58.781 -15.328 1 52.84 468 SER A O 1
ATOM 3746 N N . GLY A 1 469 ? 27.547 -58.156 -14.109 1 51.38 469 GLY A N 1
ATOM 3747 C CA . GLY A 1 469 ? 27.812 -59.156 -13.094 1 51.38 469 GLY A CA 1
ATOM 3748 C C . GLY A 1 469 ? 27.531 -60.562 -13.57 1 51.38 469 GLY A C 1
ATOM 3749 O O . GLY A 1 469 ? 28.062 -61.531 -13 1 51.38 469 GLY A O 1
ATOM 3750 N N . GLU A 1 470 ? 26.625 -60.781 -14.484 1 49.91 470 GLU A N 1
ATOM 3751 C CA . GLU A 1 470 ? 26.281 -62.125 -14.922 1 49.91 470 GLU A CA 1
ATOM 3752 C C . GLU A 1 470 ? 27.312 -62.656 -15.906 1 49.91 470 GLU A C 1
ATOM 3754 O O . GLU A 1 470 ? 27.344 -63.875 -16.203 1 49.91 470 GLU A O 1
ATOM 3759 N N . THR A 1 471 ? 28.109 -61.812 -16.547 1 44.56 471 THR A N 1
ATOM 3760 C CA . THR A 1 471 ? 28.984 -62.406 -17.562 1 44.56 471 THR A CA 1
ATOM 3761 C C . THR A 1 471 ? 30.281 -62.875 -16.938 1 44.56 471 THR A C 1
ATOM 3763 O O . THR A 1 471 ? 31.312 -62.219 -17.047 1 44.56 471 THR A O 1
ATOM 3766 N N . SER A 1 472 ? 30.266 -63.312 -15.641 1 44.09 472 SER A N 1
ATOM 3767 C CA . SER A 1 472 ? 31.5 -63.969 -15.25 1 44.09 472 SER A CA 1
ATOM 3768 C C . SER A 1 472 ? 31.75 -65.25 -16.078 1 44.09 472 SER A C 1
ATOM 3770 O O . SER A 1 472 ? 30.875 -66.125 -16.156 1 44.09 472 SER A O 1
ATOM 3772 N N . PRO A 1 473 ? 32.562 -65.188 -17.078 1 41.94 473 PRO A N 1
ATOM 3773 C CA . PRO A 1 473 ? 32.938 -66.375 -17.844 1 41.94 473 PRO A CA 1
ATOM 3774 C C . PRO A 1 473 ? 33.344 -67.562 -16.953 1 41.94 473 PRO A C 1
ATOM 3776 O O . PRO A 1 473 ? 34 -67.312 -15.914 1 41.94 473 PRO A O 1
ATOM 3779 N N . SER A 1 474 ? 32.5 -68.562 -16.75 1 41.66 474 SER A N 1
ATOM 3780 C CA . SER A 1 474 ? 32.906 -69.875 -16.234 1 41.66 474 SER A CA 1
ATOM 3781 C C . SER A 1 474 ? 34.125 -70.375 -16.984 1 41.66 474 SER A C 1
ATOM 3783 O O . SER A 1 474 ? 34.062 -70.562 -18.203 1 41.66 474 SER A O 1
ATOM 3785 N N . SER A 1 475 ? 35.344 -70 -16.688 1 38.84 475 SER A N 1
ATOM 3786 C CA . SER A 1 475 ? 36.562 -70.625 -17.125 1 38.84 475 SER A CA 1
ATOM 3787 C C . SER A 1 475 ? 36.562 -72.125 -16.891 1 38.84 475 SER A C 1
ATOM 3789 O O . SER A 1 475 ? 36.531 -72.625 -15.742 1 38.84 475 SER A O 1
ATOM 3791 N N . ARG A 1 476 ? 35.781 -73.062 -17.625 1 36.03 476 ARG A N 1
ATOM 3792 C CA . ARG A 1 476 ? 35.969 -74.5 -17.688 1 36.03 476 ARG A CA 1
ATOM 3793 C C . ARG A 1 476 ? 37.375 -74.875 -18.078 1 36.03 476 ARG A C 1
ATOM 3795 O O . ARG A 1 476 ? 37.812 -74.625 -19.203 1 36.03 476 ARG A O 1
ATOM 3802 N N . PHE A 1 477 ? 38.344 -74.812 -17.156 1 37.72 477 PHE A N 1
ATOM 3803 C CA . PHE A 1 477 ? 39.625 -75.5 -17.203 1 37.72 477 PHE A CA 1
ATOM 3804 C C . PHE A 1 477 ? 39.438 -77 -17.516 1 37.72 477 PHE A C 1
ATOM 3806 O O . PHE A 1 477 ? 38.906 -77.688 -16.688 1 37.72 477 PHE A O 1
ATOM 3813 N N . ASN A 1 478 ? 39.031 -77.375 -18.781 1 35.03 478 ASN A N 1
ATOM 3814 C CA . ASN A 1 478 ? 39.188 -78.75 -19.25 1 35.03 478 ASN A CA 1
ATOM 3815 C C . ASN A 1 478 ? 40.594 -79.312 -18.969 1 35.03 478 ASN A C 1
ATOM 3817 O O . ASN A 1 478 ? 41.594 -78.75 -19.422 1 35.03 478 ASN A O 1
ATOM 3821 N N . LYS A 1 479 ? 40.812 -79.875 -17.766 1 34.62 479 LYS A N 1
ATOM 3822 C CA . LYS A 1 479 ? 41.875 -80.75 -17.328 1 34.62 479 LYS A CA 1
ATOM 3823 C C . LYS A 1 479 ? 42.094 -81.938 -18.312 1 34.62 479 LYS A C 1
ATOM 3825 O O . LYS A 1 479 ? 41.281 -82.812 -18.359 1 34.62 479 LYS A O 1
ATOM 3830 N N . TRP A 1 480 ? 42.5 -81.688 -19.625 1 29.44 480 TRP A N 1
ATOM 3831 C CA . TRP A 1 480 ? 43.125 -82.75 -20.422 1 29.44 480 TRP A CA 1
ATOM 3832 C C . TRP A 1 480 ? 44.344 -83.312 -19.703 1 29.44 480 TRP A C 1
ATOM 3834 O O . TRP A 1 480 ? 45.312 -82.625 -19.453 1 29.44 480 TRP A O 1
ATOM 3844 N N . CYS A 1 481 ? 44.125 -83.875 -18.484 1 24.5 481 CYS A N 1
ATOM 3845 C CA . CYS A 1 481 ? 45 -85 -18.219 1 24.5 481 CYS A CA 1
ATOM 3846 C C . CYS A 1 481 ? 44.5 -86.25 -18.969 1 24.5 481 CYS A C 1
ATOM 3848 O O . CYS A 1 481 ? 43.281 -86.438 -19.094 1 24.5 481 CYS A O 1
ATOM 3850 N N . MET B 1 1 ? -14.398 -47.438 -7.09 1 51.44 1 MET B N 1
ATOM 3851 C CA . MET B 1 1 ? -13.703 -46.438 -6.262 1 51.44 1 MET B CA 1
ATOM 3852 C C . MET B 1 1 ? -14.242 -45.031 -6.523 1 51.44 1 MET B C 1
ATOM 3854 O O . MET B 1 1 ? -14.547 -44.312 -5.582 1 51.44 1 MET B O 1
ATOM 3858 N N . ARG B 1 2 ? -14.555 -44.875 -7.754 1 66.56 2 ARG B N 1
ATOM 3859 C CA . ARG B 1 2 ? -15.094 -43.594 -8.125 1 66.56 2 ARG B CA 1
ATOM 3860 C C . ARG B 1 2 ? -16.5 -43.375 -7.57 1 66.56 2 ARG B C 1
ATOM 3862 O O . ARG B 1 2 ? -16.828 -42.312 -7.09 1 66.56 2 ARG B O 1
ATOM 3869 N N . ASP B 1 3 ? -17.234 -44.344 -7.449 1 66.38 3 ASP B N 1
ATOM 3870 C CA . ASP B 1 3 ? -18.625 -44.25 -6.992 1 66.38 3 ASP B CA 1
ATOM 3871 C C . ASP B 1 3 ? -18.688 -44 -5.492 1 66.38 3 ASP B C 1
ATOM 3873 O O . ASP B 1 3 ? -19.531 -43.219 -5.031 1 66.38 3 ASP B O 1
ATOM 3877 N N . LEU B 1 4 ? -17.734 -44.531 -4.816 1 63.69 4 LEU B N 1
ATOM 3878 C CA . LEU B 1 4 ? -17.703 -44.344 -3.371 1 63.69 4 LEU B CA 1
ATOM 3879 C C . LEU B 1 4 ? -17.297 -42.938 -3.021 1 63.69 4 LEU B C 1
ATOM 3881 O O . LEU B 1 4 ? -17.844 -42.344 -2.094 1 63.69 4 LEU B O 1
ATOM 3885 N N . GLU B 1 5 ? -16.422 -42.438 -3.812 1 74.62 5 GLU B N 1
ATOM 3886 C CA . GLU B 1 5 ? -15.977 -41.062 -3.598 1 74.62 5 GLU B CA 1
ATOM 3887 C C . GLU B 1 5 ? -17.109 -40.062 -3.863 1 74.62 5 GLU B C 1
ATOM 3889 O O . GLU B 1 5 ? -17.312 -39.125 -3.098 1 74.62 5 GLU B O 1
ATOM 3894 N N . THR B 1 6 ? -17.828 -40.344 -4.801 1 77.06 6 THR B N 1
ATOM 3895 C CA . THR B 1 6 ? -18.938 -39.469 -5.18 1 77.06 6 THR B CA 1
ATOM 3896 C C . THR B 1 6 ? -20.031 -39.5 -4.113 1 77.06 6 THR B C 1
ATOM 3898 O O . THR B 1 6 ? -20.594 -38.469 -3.789 1 77.06 6 THR B O 1
ATOM 3901 N N . MET B 1 7 ? -20.234 -40.688 -3.578 1 75.25 7 MET B N 1
ATOM 3902 C CA . MET B 1 7 ? -21.266 -40.812 -2.549 1 75.25 7 MET B CA 1
ATOM 3903 C C . MET B 1 7 ? -20.844 -40.094 -1.268 1 75.25 7 MET B C 1
ATOM 3905 O O . MET B 1 7 ? -21.656 -39.438 -0.617 1 75.25 7 MET B O 1
ATOM 3909 N N . ARG B 1 8 ? -19.625 -40.188 -1 1 80.75 8 ARG B N 1
ATOM 3910 C CA . ARG B 1 8 ? -19.125 -39.562 0.213 1 80.75 8 ARG B CA 1
ATOM 3911 C C . ARG B 1 8 ? -19.156 -38.062 0.101 1 80.75 8 ARG B C 1
ATOM 3913 O O . ARG B 1 8 ? -19.594 -37.375 1.031 1 80.75 8 ARG B O 1
ATOM 3920 N N . ILE B 1 9 ? -18.812 -37.625 -1.048 1 82.81 9 ILE B N 1
ATOM 3921 C CA . ILE B 1 9 ? -18.781 -36.188 -1.258 1 82.81 9 ILE B CA 1
ATOM 3922 C C . ILE B 1 9 ? -20.219 -35.625 -1.241 1 82.81 9 ILE B C 1
ATOM 3924 O O . ILE B 1 9 ? -20.469 -34.594 -0.625 1 82.81 9 ILE B O 1
ATOM 3928 N N . GLY B 1 10 ? -21.094 -36.344 -1.847 1 83.81 10 GLY B N 1
ATOM 3929 C CA . GLY B 1 10 ? -22.484 -35.938 -1.81 1 83.81 10 GLY B CA 1
ATOM 3930 C C . GLY B 1 10 ? -23.062 -35.906 -0.406 1 83.81 10 GLY B C 1
ATOM 3931 O O . GLY B 1 10 ? -23.812 -34.969 -0.06 1 83.81 10 GLY B O 1
ATOM 3932 N N . GLY B 1 11 ? -22.641 -36.844 0.326 1 84.62 11 GLY B N 1
ATOM 3933 C CA . GLY B 1 11 ? -23.094 -36.875 1.709 1 84.62 11 GLY B CA 1
ATOM 3934 C C . GLY B 1 11 ? -22.578 -35.719 2.541 1 84.62 11 GLY B C 1
ATOM 3935 O O . GLY B 1 11 ? -23.328 -35.125 3.295 1 84.62 11 GLY B O 1
ATOM 3936 N N . VAL B 1 12 ? -21.359 -35.469 2.369 1 83.56 12 VAL B N 1
ATOM 3937 C CA . VAL B 1 12 ? -20.75 -34.375 3.105 1 83.56 12 VAL B CA 1
ATOM 3938 C C . VAL B 1 12 ? -21.422 -33.031 2.734 1 83.56 12 VAL B C 1
ATOM 3940 O O . VAL B 1 12 ? -21.734 -32.219 3.607 1 83.56 12 VAL B O 1
ATOM 3943 N N . LEU B 1 13 ? -21.734 -32.875 1.553 1 84.75 13 LEU B N 1
ATOM 3944 C CA . LEU B 1 13 ? -22.344 -31.641 1.079 1 84.75 13 LEU B CA 1
ATOM 3945 C C . LEU B 1 13 ? -23.766 -31.5 1.611 1 84.75 13 LEU B C 1
ATOM 3947 O O . LEU B 1 13 ? -24.203 -30.406 1.959 1 84.75 13 LEU B O 1
ATOM 3951 N N . ARG B 1 14 ? -24.406 -32.562 1.713 1 86.25 14 ARG B N 1
ATOM 3952 C CA . ARG B 1 14 ? -25.75 -32.531 2.254 1 86.25 14 ARG B CA 1
ATOM 3953 C C . ARG B 1 14 ? -25.75 -32.188 3.736 1 86.25 14 ARG B C 1
ATOM 3955 O O . ARG B 1 14 ? -26.562 -31.375 4.191 1 86.25 14 ARG B O 1
ATOM 3962 N N . ILE B 1 15 ? -24.812 -32.75 4.371 1 84.56 15 ILE B N 1
ATOM 3963 C CA . ILE B 1 15 ? -24.688 -32.469 5.797 1 84.56 15 ILE B CA 1
ATOM 3964 C C . ILE B 1 15 ? -24.359 -30.984 6.004 1 84.56 15 ILE B C 1
ATOM 3966 O O . ILE B 1 15 ? -24.953 -30.312 6.848 1 84.56 15 ILE B O 1
ATOM 3970 N N . LEU B 1 16 ? -23.484 -30.547 5.211 1 82.69 16 LEU B N 1
ATOM 3971 C CA . LEU B 1 16 ? -23.094 -29.141 5.297 1 82.69 16 LEU B CA 1
ATOM 3972 C C . LEU B 1 16 ? -24.281 -28.234 5 1 82.69 16 LEU B C 1
ATOM 3974 O O . LEU B 1 16 ? -24.5 -27.234 5.691 1 82.69 16 LEU B O 1
ATOM 3978 N N . ALA B 1 17 ? -25.031 -28.578 4.098 1 84.06 17 ALA B N 1
ATOM 3979 C CA . ALA B 1 17 ? -26.203 -27.797 3.723 1 84.06 17 ALA B CA 1
ATOM 3980 C C . ALA B 1 17 ? -27.234 -27.781 4.848 1 84.06 17 ALA B C 1
ATOM 3982 O O . ALA B 1 17 ? -27.812 -26.734 5.164 1 84.06 17 ALA B O 1
ATOM 3983 N N . VAL B 1 18 ? -27.359 -28.875 5.449 1 83 18 VAL B N 1
ATOM 3984 C CA . VAL B 1 18 ? -28.344 -28.984 6.52 1 83 18 VAL B CA 1
ATOM 3985 C C . VAL B 1 18 ? -27.891 -28.172 7.727 1 83 18 VAL B C 1
ATOM 3987 O O . VAL B 1 18 ? -28.688 -27.438 8.328 1 83 18 VAL B O 1
ATOM 3990 N N . VAL B 1 19 ? -26.672 -28.25 8.039 1 83.31 19 VAL B N 1
ATOM 3991 C CA . VAL B 1 19 ? -26.125 -27.484 9.148 1 83.31 19 VAL B CA 1
ATOM 3992 C C . VAL B 1 19 ? -26.281 -25.984 8.867 1 83.31 19 VAL B C 1
ATOM 3994 O O . VAL B 1 19 ? -26.656 -25.219 9.758 1 83.31 19 VAL B O 1
ATOM 3997 N N . LEU B 1 20 ? -26.125 -25.641 7.676 1 83.31 20 LEU B N 1
ATOM 3998 C CA . LEU B 1 20 ? -26.219 -24.234 7.301 1 83.31 20 LEU B CA 1
ATOM 3999 C C . LEU B 1 20 ? -27.656 -23.766 7.363 1 83.31 20 LEU B C 1
ATOM 4001 O O . LEU B 1 20 ? -27.922 -22.609 7.719 1 83.31 20 LEU B O 1
ATOM 4005 N N . VAL B 1 21 ? -28.531 -24.609 7.047 1 81.88 21 VAL B N 1
ATOM 4006 C CA . VAL B 1 21 ? -29.938 -24.266 7.117 1 81.88 21 VAL B CA 1
ATOM 4007 C C . VAL B 1 21 ? -30.328 -24 8.562 1 81.88 21 VAL B C 1
ATOM 4009 O O . VAL B 1 21 ? -31.031 -23.016 8.852 1 81.88 21 VAL B O 1
ATOM 4012 N N . VAL B 1 22 ? -29.797 -24.75 9.398 1 78.94 22 VAL B N 1
ATOM 4013 C CA . VAL B 1 22 ? -30.125 -24.609 10.812 1 78.94 22 VAL B CA 1
ATOM 4014 C C . VAL B 1 22 ? -29.531 -23.312 11.367 1 78.94 22 VAL B C 1
ATOM 4016 O O . VAL B 1 22 ? -30.219 -22.562 12.055 1 78.94 22 VAL B O 1
ATOM 4019 N N . LEU B 1 23 ? -28.391 -23.031 11.023 1 78.12 23 LEU B N 1
ATOM 4020 C CA . LEU B 1 23 ? -27.719 -21.828 11.484 1 78.12 23 LEU B CA 1
ATOM 4021 C C . LEU B 1 23 ? -28.391 -20.578 10.922 1 78.12 23 LEU B C 1
ATOM 4023 O O . LEU B 1 23 ? -28.609 -19.594 11.648 1 78.12 23 LEU B O 1
ATOM 4027 N N . ALA B 1 24 ? -28.719 -20.672 9.695 1 78.06 24 ALA B N 1
ATOM 4028 C CA . ALA B 1 24 ? -29.375 -19.547 9.039 1 78.06 24 ALA B CA 1
ATOM 4029 C C . ALA B 1 24 ? -30.766 -19.297 9.625 1 78.06 24 ALA B C 1
ATOM 4031 O O . ALA B 1 24 ? -31.156 -18.141 9.828 1 78.06 24 ALA B O 1
ATOM 4032 N N . ALA B 1 25 ? -31.438 -20.266 9.922 1 73.44 25 ALA B N 1
ATOM 4033 C CA . ALA B 1 25 ? -32.781 -20.156 10.5 1 73.44 25 ALA B CA 1
ATOM 4034 C C . ALA B 1 25 ? -32.719 -19.516 11.891 1 73.44 25 ALA B C 1
ATOM 4036 O O . ALA B 1 25 ? -33.594 -18.719 12.25 1 73.44 25 ALA B O 1
ATOM 4037 N N . GLU B 1 26 ? -31.719 -19.766 12.594 1 74.44 26 GLU B N 1
ATOM 4038 C CA . GLU B 1 26 ? -31.547 -19.188 13.922 1 74.44 26 GLU B CA 1
ATOM 4039 C C . GLU B 1 26 ? -31.266 -17.688 13.844 1 74.44 26 GLU B C 1
ATOM 4041 O O . GLU B 1 26 ? -31.75 -16.906 14.672 1 74.44 26 GLU B O 1
ATOM 4046 N N . VAL B 1 27 ? -30.6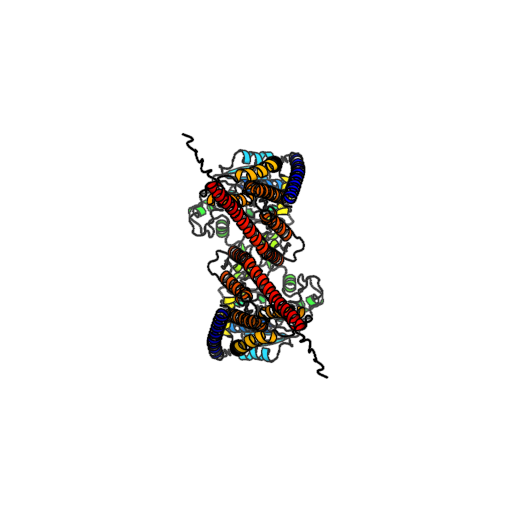09 -17.359 12.852 1 71.81 27 VAL B N 1
ATOM 4047 C CA . VAL B 1 27 ? -30.266 -15.945 12.68 1 71.81 27 VAL B CA 1
ATOM 4048 C C . VAL B 1 27 ? -31.5 -15.164 12.266 1 71.81 27 VAL B C 1
ATOM 4050 O O . VAL B 1 27 ? -31.719 -14.039 12.719 1 71.81 27 VAL B O 1
ATOM 4053 N N . VAL B 1 28 ? -32.344 -15.664 11.422 1 68.88 28 VAL B N 1
ATOM 4054 C CA . VAL B 1 28 ? -33.562 -15.023 10.977 1 68.88 28 VAL B CA 1
ATOM 4055 C C . VAL B 1 28 ? -34.469 -14.75 12.172 1 68.88 28 VAL B C 1
ATOM 4057 O O . VAL B 1 28 ? -35.031 -13.656 12.305 1 68.88 28 VAL B O 1
ATOM 4060 N N . GLU B 1 29 ? -34.531 -15.578 12.984 1 62 29 GLU B N 1
ATOM 4061 C CA . GLU B 1 29 ? -35.406 -15.477 14.156 1 62 29 GLU B CA 1
ATOM 4062 C C . GLU B 1 29 ? -34.906 -14.375 15.102 1 62 29 GLU B C 1
ATOM 4064 O O . GLU B 1 29 ? -35.719 -13.625 15.648 1 62 29 GLU B O 1
ATOM 4069 N N . GLU B 1 30 ? -33.688 -14.211 15.258 1 60.53 30 GLU B N 1
ATOM 4070 C CA . GLU B 1 30 ? -33.094 -13.227 16.172 1 60.53 30 GLU B CA 1
ATOM 4071 C C . GLU B 1 30 ? -33.25 -11.812 15.625 1 60.53 30 GLU B C 1
ATOM 4073 O O . GLU B 1 30 ? -33.375 -10.852 16.391 1 60.53 30 GLU B O 1
ATOM 4078 N N . SER B 1 31 ? -33.125 -11.602 14.305 1 59.19 31 SER B N 1
ATOM 4079 C CA . SER B 1 31 ? -33.156 -10.289 13.672 1 59.19 31 SER B CA 1
ATOM 4080 C C . SER B 1 31 ? -34.531 -9.672 13.758 1 59.19 31 SER B C 1
ATOM 4082 O O . SER B 1 31 ? -34.656 -8.445 13.773 1 59.19 31 SER B O 1
ATOM 4084 N N . VAL B 1 32 ? -35.594 -10.359 13.641 1 50.81 32 VAL B N 1
ATOM 4085 C CA . VAL B 1 32 ? -36.938 -9.812 13.727 1 50.81 32 VAL B CA 1
ATOM 4086 C C . VAL B 1 32 ? -37.156 -9.172 15.094 1 50.81 32 VAL B C 1
ATOM 4088 O O . VAL B 1 32 ? -37.938 -8.242 15.242 1 50.81 32 VAL B O 1
ATOM 4091 N N . ALA B 1 33 ? -36.375 -9.477 16.031 1 45.06 33 ALA B N 1
ATOM 4092 C CA . ALA B 1 33 ? -36.656 -8.93 17.359 1 45.06 33 ALA B CA 1
ATOM 4093 C C . ALA B 1 33 ? -36.469 -7.418 17.375 1 45.06 33 ALA B C 1
ATOM 4095 O O . ALA B 1 33 ? -35.812 -6.855 16.484 1 45.06 33 ALA B O 1
ATOM 4096 N N . GLU B 1 34 ? -36 -6.621 18.641 1 46.78 34 GLU B N 1
ATOM 4097 C CA . GLU B 1 34 ? -36.469 -5.457 19.391 1 46.78 34 GLU B CA 1
ATOM 4098 C C . GLU B 1 34 ? -35.719 -4.195 18.984 1 46.78 34 GLU B C 1
ATOM 4100 O O . GLU B 1 34 ? -34.594 -3.947 19.453 1 46.78 34 GLU B O 1
ATOM 4105 N N . TYR B 1 35 ? -35.344 -4.105 17.672 1 47.12 35 TYR B N 1
ATOM 4106 C CA . TYR B 1 35 ? -34.844 -2.734 17.672 1 47.12 35 TYR B CA 1
ATOM 4107 C C . TYR B 1 35 ? -35.906 -1.773 18.188 1 47.12 35 TYR B C 1
ATOM 4109 O O . TYR B 1 35 ? -37 -1.677 17.609 1 47.12 35 TYR B O 1
ATOM 4117 N N . THR B 1 36 ? -35.906 -1.549 19.312 1 47.47 36 THR B N 1
ATOM 4118 C CA . THR B 1 36 ? -36.75 -0.534 19.938 1 47.47 36 THR B CA 1
ATOM 4119 C C . THR B 1 36 ? -36.438 0.852 19.375 1 47.47 36 THR B C 1
ATOM 4121 O O . THR B 1 36 ? -35.25 1.25 19.344 1 47.47 36 THR B O 1
ATOM 4124 N N . LYS B 1 37 ? -37.375 1.396 18.641 1 49.28 37 LYS B N 1
ATOM 4125 C CA . LYS B 1 37 ? -37.469 2.744 18.094 1 49.28 37 LYS B CA 1
ATOM 4126 C C . LYS B 1 37 ? -36.938 3.779 19.078 1 49.28 37 LYS B C 1
ATOM 4128 O O . LYS B 1 37 ? -37.469 3.91 20.188 1 49.28 37 LYS B O 1
ATOM 4133 N N . ALA B 1 38 ? -35.75 4.133 19.094 1 48.22 38 ALA B N 1
ATOM 4134 C CA . ALA B 1 38 ? -35.406 5.316 19.875 1 48.22 38 ALA B CA 1
ATOM 4135 C C . ALA B 1 38 ? -36.094 6.559 19.328 1 48.22 38 ALA B C 1
ATOM 4137 O O . ALA B 1 38 ? -35.75 7.051 18.25 1 48.22 38 ALA B O 1
ATOM 4138 N N . LYS B 1 39 ? -37.281 6.793 19.406 1 47.91 39 LYS B N 1
ATOM 4139 C CA . LYS B 1 39 ? -37.938 8.023 18.984 1 47.91 39 LYS B CA 1
ATOM 4140 C C . LYS B 1 39 ? -37.469 9.211 19.812 1 47.91 39 LYS B C 1
ATOM 4142 O O . LYS B 1 39 ? -37.938 9.453 20.922 1 47.91 39 LYS B O 1
ATOM 4147 N N . THR B 1 40 ? -36.188 9.562 20.078 1 49.72 40 THR B N 1
ATOM 4148 C CA . THR B 1 40 ? -36.156 10.805 20.844 1 49.72 40 THR B CA 1
ATOM 4149 C C . THR B 1 40 ? -36.594 11.992 20 1 49.72 40 THR B C 1
ATOM 4151 O O . THR B 1 40 ? -36 12.273 18.969 1 49.72 40 THR B O 1
ATOM 4154 N N . THR B 1 41 ? -37.844 12.406 20.031 1 55.62 41 THR B N 1
ATOM 4155 C CA . THR B 1 41 ? -38.594 13.484 19.391 1 55.62 41 THR B CA 1
ATOM 4156 C C . THR B 1 41 ? -37.969 14.836 19.688 1 55.62 41 THR B C 1
ATOM 4158 O O . THR B 1 41 ? -38.469 15.875 19.266 1 55.62 41 THR B O 1
ATOM 4161 N N . THR B 1 42 ? -36.844 15.055 20.484 1 69.25 42 THR B N 1
ATOM 4162 C CA . THR B 1 42 ? -36.406 16.406 20.797 1 69.25 42 THR B CA 1
ATOM 4163 C C . THR B 1 42 ? -35.469 16.938 19.719 1 69.25 42 THR B C 1
ATOM 4165 O O . THR B 1 42 ? -34.531 16.234 19.312 1 69.25 42 THR B O 1
ATOM 4168 N N . LYS B 1 43 ? -35.844 18.031 19.109 1 86.19 43 LYS B N 1
ATOM 4169 C CA . LYS B 1 43 ? -35.031 18.719 18.109 1 86.19 43 LYS B CA 1
ATOM 4170 C C . LYS B 1 43 ? -33.719 19.219 18.719 1 86.19 43 LYS B C 1
ATOM 4172 O O . LYS B 1 43 ? -33.719 19.844 19.797 1 86.19 43 LYS B O 1
ATOM 4177 N N . HIS B 1 44 ? -32.625 18.812 18.125 1 95.31 44 HIS B N 1
ATOM 4178 C CA . HIS B 1 44 ? -31.312 19.219 18.594 1 95.31 44 HIS B CA 1
ATOM 4179 C C . HIS B 1 44 ? -30.797 20.406 17.781 1 95.31 44 HIS B C 1
ATOM 4181 O O . HIS B 1 44 ? -31.297 20.688 16.703 1 95.31 44 HIS B O 1
ATOM 4187 N N . ARG B 1 45 ? -29.797 21.031 18.328 1 96.56 45 ARG B N 1
ATOM 4188 C CA . ARG B 1 45 ? -29.203 22.203 17.703 1 96.56 45 ARG B CA 1
ATOM 4189 C C . ARG B 1 45 ? -28.156 21.812 16.672 1 96.56 45 ARG B C 1
ATOM 4191 O O . ARG B 1 45 ? -27.781 22.625 15.82 1 96.56 45 ARG B O 1
ATOM 4198 N N . ASN B 1 46 ? -27.609 20.672 16.844 1 98.25 46 ASN B N 1
ATOM 4199 C CA . ASN B 1 46 ? -26.594 20.156 15.93 1 98.25 46 ASN B CA 1
ATOM 4200 C C . ASN B 1 46 ? -27.062 18.906 15.203 1 98.25 46 ASN B C 1
ATOM 4202 O O . ASN B 1 46 ? -28.094 18.328 15.562 1 98.25 46 ASN B O 1
ATOM 4206 N N . ALA B 1 47 ? -26.297 18.531 14.164 1 98.62 47 ALA B N 1
ATOM 4207 C CA . ALA B 1 47 ? -26.719 17.359 13.406 1 98.62 47 ALA B CA 1
ATOM 4208 C C . ALA B 1 47 ? -25.516 16.594 12.852 1 98.62 47 ALA B C 1
ATOM 4210 O O . ALA B 1 47 ? -24.5 17.188 12.523 1 98.62 47 ALA B O 1
ATOM 4211 N N . TYR B 1 48 ? -25.609 15.305 12.914 1 98.69 48 TYR B N 1
ATOM 4212 C CA . TYR B 1 48 ? -24.828 14.469 12.008 1 98.69 48 TYR B CA 1
ATOM 4213 C C . TYR B 1 48 ? -25.578 14.234 10.703 1 98.69 48 TYR B C 1
ATOM 4215 O O . TYR B 1 48 ? -26.766 13.875 10.711 1 98.69 48 TYR B O 1
ATOM 4223 N N . ALA B 1 49 ? -24.922 14.477 9.586 1 98.75 49 ALA B N 1
ATOM 4224 C CA . ALA B 1 49 ? -25.609 14.344 8.305 1 98.75 49 ALA B CA 1
ATOM 4225 C C . ALA B 1 49 ? -24.844 13.406 7.375 1 98.75 49 ALA B C 1
ATOM 4227 O O . ALA B 1 49 ? -23.609 13.344 7.406 1 98.75 49 ALA B O 1
ATOM 4228 N N . SER B 1 50 ? -25.516 12.641 6.625 1 98.44 50 SER B N 1
ATOM 4229 C CA . SER B 1 50 ? -25 11.828 5.527 1 98.44 50 SER B CA 1
ATOM 4230 C C . SER B 1 50 ? -25.797 12.07 4.246 1 98.44 50 SER B C 1
ATOM 4232 O O . SER B 1 50 ? -26.766 12.82 4.242 1 98.44 50 SER B O 1
ATOM 4234 N N . MET B 1 51 ? -25.312 11.5 3.176 1 97.38 51 MET B N 1
ATOM 4235 C CA . MET B 1 51 ? -25.969 11.727 1.892 1 97.38 51 MET B CA 1
ATOM 4236 C C . MET B 1 51 ? -26.297 10.398 1.207 1 97.38 51 MET B C 1
ATOM 4238 O O . MET B 1 51 ? -25.578 9.414 1.391 1 97.38 51 MET B O 1
ATOM 4242 N N . MET B 1 52 ? -27.359 10.414 0.489 1 96.81 52 MET B N 1
ATOM 4243 C CA . MET B 1 52 ? -27.781 9.258 -0.296 1 96.81 52 MET B CA 1
ATOM 4244 C C . MET B 1 52 ? -28.328 9.695 -1.65 1 96.81 52 MET B C 1
ATOM 4246 O O . MET B 1 52 ? -29.141 10.617 -1.729 1 96.81 52 MET B O 1
ATOM 4250 N N . TYR B 1 53 ? -27.875 9.125 -2.711 1 94.88 53 TYR B N 1
ATOM 4251 C CA . TYR B 1 53 ? -28.375 9.367 -4.059 1 94.88 53 TYR B CA 1
ATOM 4252 C C . TYR B 1 53 ? -28.484 8.062 -4.84 1 94.88 53 TYR B C 1
ATOM 4254 O O . TYR B 1 53 ? -28.078 7.004 -4.352 1 94.88 53 TYR B O 1
ATOM 4262 N N . MET B 1 54 ? -29.141 8.156 -5.949 1 93.62 54 MET B N 1
ATOM 4263 C CA . MET B 1 54 ? -29.375 6.977 -6.777 1 93.62 54 MET B CA 1
ATOM 4264 C C . MET B 1 54 ? -28.641 7.09 -8.109 1 93.62 54 MET B C 1
ATOM 4266 O O . MET B 1 54 ? -27.984 8.094 -8.375 1 93.62 54 MET B O 1
ATOM 4270 N N . GLY B 1 55 ? -28.641 6.02 -8.859 1 87.06 55 GLY B N 1
ATOM 4271 C CA . GLY B 1 55 ? -28.125 6.039 -10.219 1 87.06 55 GLY B CA 1
ATOM 4272 C C . GLY B 1 55 ? -26.734 5.461 -10.336 1 87.06 55 GLY B C 1
ATOM 4273 O O . GLY B 1 55 ? -26.062 5.664 -11.344 1 87.06 55 GLY B O 1
ATOM 4274 N N . THR B 1 56 ? -26.234 4.867 -9.352 1 84.62 56 THR B N 1
ATOM 4275 C CA . THR B 1 56 ? -24.969 4.152 -9.391 1 84.62 56 THR B CA 1
ATOM 4276 C C . THR B 1 56 ? -25.188 2.65 -9.258 1 84.62 56 THR B C 1
ATOM 4278 O O . THR B 1 56 ? -26.25 2.211 -8.797 1 84.62 56 THR B O 1
ATOM 4281 N N . PRO B 1 57 ? -24.266 1.836 -9.719 1 82.56 57 PRO B N 1
ATOM 4282 C CA . PRO B 1 57 ? -24.469 0.385 -9.688 1 82.56 57 PRO B CA 1
ATOM 4283 C C . PRO B 1 57 ? -24.5 -0.172 -8.266 1 82.56 57 PRO B C 1
ATOM 4285 O O . PRO B 1 57 ? -24.812 -1.349 -8.07 1 82.56 57 PRO B O 1
ATOM 4288 N N . ARG B 1 58 ? -24.406 0.6 -7.234 1 89 58 ARG B N 1
ATOM 4289 C CA . ARG B 1 58 ? -24.25 0.062 -5.887 1 89 58 ARG B CA 1
ATOM 4290 C C . ARG B 1 58 ? -25.125 0.822 -4.891 1 89 58 ARG B C 1
ATOM 4292 O O . ARG B 1 58 ? -24.734 1.011 -3.736 1 89 58 ARG B O 1
ATOM 4299 N N . ASP B 1 59 ? -26.312 1.178 -5.348 1 93.56 59 ASP B N 1
ATOM 4300 C CA . ASP B 1 59 ? -27.203 2.02 -4.559 1 93.56 59 ASP B CA 1
ATOM 4301 C C . ASP B 1 59 ? -27.703 1.281 -3.32 1 93.56 59 ASP B C 1
ATOM 4303 O O . ASP B 1 59 ? -27.719 1.839 -2.221 1 93.56 59 ASP B O 1
ATOM 4307 N N . TYR B 1 60 ? -28.047 0.028 -3.508 1 94.81 60 TYR B N 1
ATOM 4308 C CA . TYR B 1 60 ? -28.609 -0.719 -2.387 1 94.81 60 TYR B CA 1
ATOM 4309 C C . TYR B 1 60 ? -27.578 -0.909 -1.286 1 94.81 60 TYR B C 1
ATOM 4311 O O . TYR B 1 60 ? -27.891 -0.765 -0.101 1 94.81 60 TYR B O 1
ATOM 4319 N N . GLU B 1 61 ? -26.391 -1.262 -1.627 1 95.75 61 GLU B N 1
ATOM 4320 C CA . GLU B 1 61 ? -25.328 -1.479 -0.65 1 95.75 61 GLU B CA 1
ATOM 4321 C C . GLU B 1 61 ? -25.031 -0.206 0.138 1 95.75 61 GLU B C 1
ATOM 4323 O O . GLU B 1 61 ? -24.812 -0.257 1.35 1 95.75 61 GLU B O 1
ATOM 4328 N N . PHE B 1 62 ? -25.109 0.895 -0.531 1 94.94 62 PHE B N 1
ATOM 4329 C CA . PHE B 1 62 ? -24.859 2.164 0.143 1 94.94 62 PHE B CA 1
ATOM 4330 C C . PHE B 1 62 ? -26.031 2.543 1.034 1 94.94 62 PHE B C 1
ATOM 4332 O O . PHE B 1 62 ? -25.859 3.184 2.07 1 94.94 62 PHE B O 1
ATOM 4339 N N . TYR B 1 63 ? -27.219 2.146 0.55 1 97.12 63 TYR B N 1
ATOM 4340 C CA . TYR B 1 63 ? -28.391 2.305 1.406 1 97.12 63 TYR B CA 1
ATOM 4341 C C . TYR B 1 63 ? -28.219 1.546 2.717 1 97.12 63 TYR B C 1
ATOM 4343 O O . TYR B 1 63 ? -28.422 2.107 3.797 1 97.12 63 TYR B O 1
ATOM 4351 N N . VAL B 1 64 ? -27.734 0.341 2.623 1 96.94 64 VAL B N 1
ATOM 4352 C CA . VAL B 1 64 ? -27.516 -0.482 3.807 1 96.94 64 VAL B CA 1
ATOM 4353 C C . VAL B 1 64 ? -26.422 0.15 4.676 1 96.94 64 VAL B C 1
ATOM 4355 O O . VAL B 1 64 ? -26.578 0.234 5.898 1 96.94 64 VAL B O 1
ATOM 4358 N N . ALA B 1 65 ? -25.391 0.584 4.043 1 96.94 65 ALA B N 1
ATOM 4359 C CA . ALA B 1 65 ? -24.281 1.213 4.758 1 96.94 65 ALA B CA 1
ATOM 4360 C C . ALA B 1 65 ? -24.75 2.455 5.512 1 96.94 65 ALA B C 1
ATOM 4362 O O . ALA B 1 65 ? -24.344 2.689 6.652 1 96.94 65 ALA B O 1
ATOM 4363 N N . THR B 1 66 ? -25.578 3.227 4.871 1 97.88 66 THR B N 1
ATOM 4364 C CA . THR B 1 66 ? -26.109 4.434 5.488 1 97.88 66 THR B CA 1
ATOM 4365 C C . THR B 1 66 ? -26.953 4.086 6.719 1 97.88 66 THR B C 1
ATOM 4367 O O . THR B 1 66 ? -26.844 4.738 7.758 1 97.88 66 THR B O 1
ATOM 4370 N N . ARG B 1 67 ? -27.75 3.092 6.594 1 97.44 67 ARG B N 1
ATOM 4371 C CA . ARG B 1 67 ? -28.578 2.678 7.719 1 97.44 67 ARG B CA 1
ATOM 4372 C C . ARG B 1 67 ? -27.719 2.229 8.898 1 97.44 67 ARG B C 1
ATOM 4374 O O . ARG B 1 67 ? -28.016 2.568 10.047 1 97.44 67 ARG B O 1
ATOM 4381 N N . VAL B 1 68 ? -26.672 1.506 8.57 1 96.5 68 VAL B N 1
ATOM 4382 C CA . VAL B 1 68 ? -25.766 1.052 9.625 1 96.5 68 VAL B CA 1
ATOM 4383 C C . VAL B 1 68 ? -25.125 2.256 10.305 1 96.5 68 VAL B C 1
ATOM 4385 O O . VAL B 1 68 ? -25.016 2.301 11.531 1 96.5 68 VAL B O 1
ATOM 4388 N N . LEU B 1 69 ? -24.719 3.195 9.516 1 97.25 69 LEU B N 1
ATOM 4389 C CA . LEU B 1 69 ? -24.125 4.414 10.047 1 97.25 69 LEU B CA 1
ATOM 4390 C C . LEU B 1 69 ? -25.094 5.148 10.969 1 97.25 69 LEU B C 1
ATOM 4392 O O . LEU B 1 69 ? -24.734 5.477 12.102 1 97.25 69 LEU B O 1
ATOM 4396 N N . ILE B 1 70 ? -26.312 5.348 10.539 1 96.94 70 ILE B N 1
ATOM 4397 C CA . ILE B 1 70 ? -27.328 6.098 11.281 1 96.94 70 ILE B CA 1
ATOM 4398 C C . ILE B 1 70 ? -27.656 5.371 12.578 1 96.94 70 ILE B C 1
ATOM 4400 O O . ILE B 1 70 ? -27.672 5.977 13.648 1 96.94 70 ILE B O 1
ATOM 4404 N N . ARG B 1 71 ? -27.844 4.121 12.508 1 95.25 71 ARG B N 1
ATOM 4405 C CA . ARG B 1 71 ? -28.219 3.348 13.695 1 95.25 71 ARG B CA 1
ATOM 4406 C C . ARG B 1 71 ? -27.062 3.27 14.68 1 95.25 71 ARG B C 1
ATOM 4408 O O . ARG B 1 71 ? -27.266 3.242 15.898 1 95.25 71 ARG B O 1
ATOM 4415 N N . SER B 1 72 ? -25.891 3.215 14.125 1 93.62 72 SER B N 1
ATOM 4416 C CA . SER B 1 72 ? -24.719 3.211 14.992 1 93.62 72 SER B CA 1
ATOM 4417 C C . SER B 1 72 ? -24.609 4.516 15.773 1 93.62 72 SER B C 1
ATOM 4419 O O . SER B 1 72 ? -24.281 4.504 16.969 1 93.62 72 SER B O 1
ATOM 4421 N N . LEU B 1 73 ? -24.859 5.582 15.164 1 95.88 73 LEU B N 1
ATOM 4422 C CA . LEU B 1 73 ? -24.828 6.887 15.812 1 95.88 73 LEU B CA 1
ATOM 4423 C C . LEU B 1 73 ? -25.938 7.008 16.844 1 95.88 73 LEU B C 1
ATOM 4425 O O . LEU B 1 73 ? -25.75 7.555 17.922 1 95.88 73 LEU B O 1
ATOM 4429 N N . ALA B 1 74 ? -27.094 6.484 16.484 1 94.31 74 ALA B N 1
ATOM 4430 C CA . ALA B 1 74 ? -28.203 6.48 17.422 1 94.31 74 ALA B CA 1
ATOM 4431 C C . ALA B 1 74 ? -27.875 5.684 18.672 1 94.31 74 ALA B C 1
ATOM 4433 O O . ALA B 1 74 ? -28.156 6.125 19.797 1 94.31 74 ALA B O 1
ATOM 4434 N N . LYS B 1 75 ? -27.25 4.586 18.469 1 92.56 75 LYS B N 1
ATOM 4435 C CA . LYS B 1 75 ? -26.891 3.717 19.578 1 92.56 75 LYS B CA 1
ATOM 4436 C C . LYS B 1 75 ? -25.875 4.395 20.5 1 92.56 75 LYS B C 1
ATOM 4438 O O . LYS B 1 75 ? -25.875 4.164 21.703 1 92.56 75 LYS B O 1
ATOM 4443 N N . LEU B 1 76 ? -25.062 5.242 19.906 1 94.31 76 LEU B N 1
ATOM 4444 C CA . LEU B 1 76 ? -24.047 5.969 20.672 1 94.31 76 LEU B CA 1
ATOM 4445 C C . LEU B 1 76 ? -24.688 7.117 21.453 1 94.31 76 LEU B C 1
ATOM 4447 O O . LEU B 1 76 ? -24.016 7.797 22.234 1 94.31 76 LEU B O 1
ATOM 4451 N N . ASN B 1 77 ? -25.938 7.348 21.328 1 93.81 77 ASN B N 1
ATOM 4452 C CA . ASN B 1 77 ? -26.688 8.398 22.016 1 93.81 77 ASN B CA 1
ATOM 4453 C C . ASN B 1 77 ? -26.047 9.766 21.797 1 93.81 77 ASN B C 1
ATOM 4455 O O . ASN B 1 77 ? -25.766 10.477 22.766 1 93.81 77 ASN B O 1
ATOM 4459 N N . VAL B 1 78 ? -25.875 10.078 20.594 1 96.31 78 VAL B N 1
ATOM 4460 C CA . VAL B 1 78 ? -25.281 11.367 20.266 1 96.31 78 VAL B CA 1
ATOM 4461 C C . VAL B 1 78 ? -26.266 12.484 20.578 1 96.31 78 VAL B C 1
ATOM 4463 O O . VAL B 1 78 ? -27.484 12.273 20.547 1 96.31 78 VAL B O 1
ATOM 4466 N N . ASP B 1 79 ? -25.734 13.602 20.906 1 95.31 79 ASP B N 1
ATOM 4467 C CA . ASP B 1 79 ? -26.562 14.781 21.156 1 95.31 79 ASP B CA 1
ATOM 4468 C C . ASP B 1 79 ? -26.766 15.602 19.891 1 95.31 79 ASP B C 1
ATOM 4470 O O . ASP B 1 79 ? -26.375 16.766 19.828 1 95.31 79 ASP B O 1
ATOM 4474 N N . ALA B 1 80 ? -27.406 15.07 18.938 1 97.75 80 ALA B N 1
ATOM 4475 C CA . ALA B 1 80 ? -27.609 15.68 17.625 1 97.75 80 ALA B CA 1
ATOM 4476 C C . ALA B 1 80 ? -28.703 14.945 16.844 1 97.75 80 ALA B C 1
ATOM 4478 O O . ALA B 1 80 ? -28.984 13.781 17.109 1 97.75 80 ALA B O 1
ATOM 4479 N N . ASP B 1 81 ? -29.312 15.68 15.992 1 97.94 81 ASP B N 1
ATOM 4480 C CA . ASP B 1 81 ? -30.203 15.023 15.039 1 97.94 81 ASP B CA 1
ATOM 4481 C C . ASP B 1 81 ? -29.406 14.234 14 1 97.94 81 ASP B C 1
ATOM 4483 O O . ASP B 1 81 ? -28.25 14.547 13.727 1 97.94 81 ASP B O 1
ATOM 4487 N N . LEU B 1 82 ? -30 13.18 13.578 1 98.19 82 LEU B N 1
ATOM 4488 C CA . LEU B 1 82 ? -29.453 12.406 12.469 1 98.19 82 LEU B CA 1
ATOM 4489 C C . LEU B 1 82 ? -30.172 12.727 11.172 1 98.19 82 LEU B C 1
ATOM 4491 O O . LEU B 1 82 ? -31.391 12.531 11.07 1 98.19 82 LEU B O 1
ATOM 4495 N N . VAL B 1 83 ? -29.422 13.242 10.219 1 98.5 83 VAL B N 1
ATOM 4496 C CA . VAL B 1 83 ? -30.047 13.75 9 1 98.5 83 VAL B CA 1
ATOM 4497 C C . VAL B 1 83 ? -29.5 12.992 7.789 1 98.5 83 VAL B C 1
ATOM 4499 O O . VAL B 1 83 ? -28.312 12.68 7.73 1 98.5 83 VAL B O 1
ATOM 4502 N N . VAL B 1 84 ? -30.328 12.617 6.844 1 98.69 84 VAL B N 1
ATOM 4503 C CA . VAL B 1 84 ? -29.922 12.055 5.566 1 98.69 84 VAL B CA 1
ATOM 4504 C C . VAL B 1 84 ? -30.375 12.961 4.426 1 98.69 84 VAL B C 1
ATOM 4506 O O . VAL B 1 84 ? -31.578 13.141 4.219 1 98.69 84 VAL B O 1
ATOM 4509 N N . ILE B 1 85 ? -29.422 13.57 3.771 1 98.5 85 ILE B N 1
ATOM 4510 C CA . ILE B 1 85 ? -29.703 14.32 2.553 1 98.5 85 ILE B CA 1
ATOM 4511 C C . ILE B 1 85 ? -29.922 13.352 1.389 1 98.5 85 ILE B C 1
ATOM 4513 O O . ILE B 1 85 ? -28.969 12.711 0.935 1 98.5 85 ILE B O 1
ATOM 4517 N N . ALA B 1 86 ? -31.094 13.258 0.908 1 98.19 86 ALA B N 1
ATOM 4518 C CA . ALA B 1 86 ? -31.438 12.25 -0.091 1 98.19 86 ALA B CA 1
ATOM 4519 C C . ALA B 1 86 ? -31.906 12.906 -1.389 1 98.19 86 ALA B C 1
ATOM 4521 O O . ALA B 1 86 ? -32.688 13.844 -1.367 1 98.19 86 ALA B O 1
ATOM 4522 N N . SER B 1 87 ? -31.344 12.383 -2.469 1 97.31 87 SER B N 1
ATOM 4523 C CA . SER B 1 87 ? -31.875 12.828 -3.748 1 97.31 87 SER B CA 1
ATOM 4524 C C . SER B 1 87 ? -33.344 12.414 -3.902 1 97.31 87 SER B C 1
ATOM 4526 O O . SER B 1 87 ? -33.781 11.438 -3.289 1 97.31 87 SER B O 1
ATOM 4528 N N . ARG B 1 88 ? -34.094 13.094 -4.742 1 96.31 88 ARG B N 1
ATOM 4529 C CA . ARG B 1 88 ? -35.531 12.891 -4.875 1 96.31 88 ARG B CA 1
ATOM 4530 C C . ARG B 1 88 ? -35.844 11.523 -5.473 1 96.31 88 ARG B C 1
ATOM 4532 O O . ARG B 1 88 ? -36.938 10.992 -5.281 1 96.31 88 ARG B O 1
ATOM 4539 N N . ASP B 1 89 ? -34.875 10.945 -6.105 1 95.38 89 ASP B N 1
ATOM 4540 C CA . ASP B 1 89 ? -35.125 9.664 -6.77 1 95.38 89 ASP B CA 1
ATOM 4541 C C . ASP B 1 89 ? -34.875 8.5 -5.824 1 95.38 89 ASP B C 1
ATOM 4543 O O . ASP B 1 89 ? -35 7.336 -6.219 1 95.38 89 ASP B O 1
ATOM 4547 N N . VAL B 1 90 ? -34.531 8.719 -4.605 1 97.62 90 VAL B N 1
ATOM 4548 C CA . VAL B 1 90 ? -34.438 7.648 -3.615 1 97.62 90 VAL B CA 1
ATOM 4549 C C . VAL B 1 90 ? -35.812 7.035 -3.383 1 97.62 90 VAL B C 1
ATOM 4551 O O . VAL B 1 90 ? -36.781 7.758 -3.18 1 97.62 90 VAL B O 1
ATOM 4554 N N . PRO B 1 91 ? -35.906 5.766 -3.396 1 97.25 91 PRO B N 1
ATOM 4555 C CA . PRO B 1 91 ? -37.219 5.109 -3.238 1 97.25 91 PRO B CA 1
ATOM 4556 C C . PRO B 1 91 ? -37.938 5.5 -1.939 1 97.25 91 PRO B C 1
ATOM 4558 O O . PRO B 1 91 ? -37.281 5.602 -0.892 1 97.25 91 PRO B O 1
ATOM 4561 N N . VAL B 1 92 ? -39.156 5.609 -2.043 1 97.19 92 VAL B N 1
ATOM 4562 C CA . VAL B 1 92 ? -40 6.035 -0.92 1 97.19 92 VAL B CA 1
ATOM 4563 C C . VAL B 1 92 ? -39.875 5.039 0.228 1 97.19 92 VAL B C 1
ATOM 4565 O O . VAL B 1 92 ? -39.844 5.43 1.398 1 97.19 92 VAL B O 1
ATOM 4568 N N . ARG B 1 93 ? -39.781 3.82 -0.082 1 97 93 ARG B N 1
ATOM 4569 C CA . ARG B 1 93 ? -39.656 2.787 0.939 1 97 93 ARG B CA 1
ATOM 4570 C C . ARG B 1 93 ? -38.375 2.977 1.748 1 97 93 ARG B C 1
ATOM 4572 O O . ARG B 1 93 ? -38.344 2.723 2.955 1 97 93 ARG B O 1
ATOM 4579 N N . TRP B 1 94 ? -37.312 3.359 1.076 1 97.94 94 TRP B N 1
ATOM 4580 C CA . TRP B 1 94 ? -36.031 3.592 1.766 1 97.94 94 TRP B CA 1
ATOM 4581 C C . TRP B 1 94 ? -36.125 4.816 2.672 1 97.94 94 TRP B C 1
ATOM 4583 O O . TRP B 1 94 ? -35.625 4.801 3.799 1 97.94 94 TRP B O 1
ATOM 4593 N N . VAL B 1 95 ? -36.781 5.84 2.191 1 97.81 95 VAL B N 1
ATOM 4594 C CA . VAL B 1 95 ? -37 7.051 2.977 1 97.81 95 VAL B CA 1
ATOM 4595 C C . VAL B 1 95 ? -37.781 6.723 4.238 1 97.81 95 VAL B C 1
ATOM 4597 O O . VAL B 1 95 ? -37.438 7.16 5.336 1 97.81 95 VAL B O 1
ATOM 4600 N N . ARG B 1 96 ? -38.781 5.969 4.078 1 97.06 96 ARG B N 1
ATOM 4601 C CA . ARG B 1 96 ? -39.594 5.57 5.207 1 97.06 96 ARG B CA 1
ATOM 4602 C C . ARG B 1 96 ? -38.812 4.773 6.23 1 97.06 96 ARG B C 1
ATOM 4604 O O . ARG B 1 96 ? -38.969 4.977 7.438 1 97.06 96 ARG B O 1
ATOM 4611 N N . ALA B 1 97 ? -38.031 3.889 5.746 1 96.06 97 ALA B N 1
ATOM 4612 C CA . ALA B 1 97 ? -37.188 3.086 6.641 1 96.06 97 ALA B CA 1
ATOM 4613 C C . ALA B 1 97 ? -36.25 3.965 7.434 1 96.06 97 ALA B C 1
ATOM 4615 O O . ALA B 1 97 ? -36.094 3.803 8.648 1 96.06 97 ALA B O 1
ATOM 4616 N N . LEU B 1 98 ? -35.656 4.906 6.781 1 97.31 98 LEU B N 1
ATOM 4617 C CA . LEU B 1 98 ? -34.688 5.805 7.43 1 97.31 98 LEU B CA 1
ATOM 4618 C C . LEU B 1 98 ? -35.375 6.656 8.492 1 97.31 98 LEU B C 1
ATOM 4620 O O . LEU B 1 98 ? -34.844 6.844 9.586 1 97.31 98 LEU B O 1
ATOM 4624 N N . GLU B 1 99 ? -36.531 7.074 8.227 1 96.69 99 GLU B N 1
ATOM 4625 C CA . GLU B 1 99 ? -37.25 7.977 9.125 1 96.69 99 GLU B CA 1
ATOM 4626 C C . GLU B 1 99 ? -37.906 7.207 10.258 1 96.69 99 GLU B C 1
ATOM 4628 O O . GLU B 1 99 ? -37.781 7.566 11.43 1 96.69 99 GLU B O 1
ATOM 4633 N N . GLN B 1 100 ? -38.562 6.141 9.945 1 95.19 100 GLN B N 1
ATOM 4634 C CA . GLN B 1 100 ? -39.406 5.465 10.906 1 95.19 100 GLN B CA 1
ATOM 4635 C C . GLN B 1 100 ? -38.656 4.383 11.664 1 95.19 100 GLN B C 1
ATOM 4637 O O . GLN B 1 100 ? -38.938 4.141 12.844 1 95.19 100 GLN B O 1
ATOM 4642 N N . GLU B 1 101 ? -37.781 3.799 10.953 1 93.69 101 GLU B N 1
ATOM 4643 C CA . GLU B 1 101 ? -37.062 2.691 11.594 1 93.69 101 GLU B CA 1
ATOM 4644 C C . GLU B 1 101 ? -35.75 3.154 12.195 1 93.69 101 GLU B C 1
ATOM 4646 O O . GLU B 1 101 ? -35.344 2.686 13.266 1 93.69 101 GLU B O 1
ATOM 4651 N N . ASP B 1 102 ? -35.125 4.062 11.539 1 95 102 ASP B N 1
ATOM 4652 C CA . ASP B 1 102 ? -33.75 4.398 11.938 1 95 102 ASP B CA 1
ATOM 4653 C C . ASP B 1 102 ? -33.719 5.711 12.719 1 95 102 ASP B C 1
ATOM 4655 O O . ASP B 1 102 ? -32.719 6.027 13.367 1 95 102 ASP B O 1
ATOM 4659 N N . GLY B 1 103 ? -34.75 6.52 12.625 1 93.06 103 GLY B N 1
ATOM 4660 C CA . GLY B 1 103 ? -34.844 7.742 13.406 1 93.06 103 GLY B CA 1
ATOM 4661 C C . GLY B 1 103 ? -34.125 8.914 12.758 1 93.06 103 GLY B C 1
ATOM 4662 O O . GLY B 1 103 ? -33.781 9.883 13.43 1 93.06 103 GLY B O 1
ATOM 4663 N N . ALA B 1 104 ? -33.938 8.82 11.5 1 97.12 104 ALA B N 1
ATOM 4664 C CA . ALA B 1 104 ? -33.281 9.914 10.789 1 97.12 104 ALA B CA 1
ATOM 4665 C C . ALA B 1 104 ? -34.281 10.891 10.211 1 97.12 104 ALA B C 1
ATOM 4667 O O . ALA B 1 104 ? -35.438 10.523 9.945 1 97.12 104 ALA B O 1
ATOM 4668 N N . ARG B 1 105 ? -33.906 12.117 10.195 1 97.69 105 ARG B N 1
ATOM 4669 C CA . ARG B 1 105 ? -34.625 13.102 9.391 1 97.69 105 ARG B CA 1
ATOM 4670 C C . ARG B 1 105 ? -34.125 13.109 7.953 1 97.69 105 ARG B C 1
ATOM 4672 O O . ARG B 1 105 ? -32.938 13.352 7.695 1 97.69 105 ARG B O 1
ATOM 4679 N N . VAL B 1 106 ? -35.031 12.836 6.984 1 98.31 106 VAL B N 1
ATOM 4680 C CA . VAL B 1 106 ? -34.625 12.805 5.582 1 98.31 106 VAL B CA 1
ATOM 4681 C C . VAL B 1 106 ? -34.969 14.141 4.918 1 98.31 106 VAL B C 1
ATOM 4683 O O . VAL B 1 106 ? -36.094 14.633 5.02 1 98.31 106 VAL B O 1
ATOM 4686 N N . VAL B 1 107 ? -33.969 14.781 4.379 1 98.19 107 VAL B N 1
ATOM 4687 C CA . VAL B 1 107 ? -34.125 16.016 3.604 1 98.19 107 VAL B CA 1
ATOM 4688 C C . VAL B 1 107 ? -33.969 15.703 2.115 1 98.19 107 VAL B C 1
ATOM 4690 O O . VAL B 1 107 ? -32.875 15.422 1.64 1 98.19 107 VAL B O 1
ATOM 4693 N N . SER B 1 108 ? -35 15.805 1.354 1 97.75 108 SER B N 1
ATOM 4694 C CA . SER B 1 108 ? -35 15.492 -0.07 1 97.75 108 SER B CA 1
ATOM 4695 C C . SER B 1 108 ? -34.5 16.688 -0.895 1 97.75 108 SER B C 1
ATOM 4697 O O . SER B 1 108 ? -34.969 17.812 -0.692 1 97.75 108 SER B O 1
ATOM 4699 N N . VAL B 1 109 ? -33.625 16.422 -1.82 1 97.44 109 VAL B N 1
ATOM 4700 C CA . VAL B 1 109 ? -33.062 17.484 -2.633 1 97.44 109 VAL B CA 1
ATOM 4701 C C . VAL B 1 109 ? -32.969 17.047 -4.09 1 97.44 109 VAL B C 1
ATOM 4703 O O . VAL B 1 109 ? -33.062 15.852 -4.391 1 97.44 109 VAL B O 1
ATOM 4706 N N . ASP B 1 110 ? -32.844 18.062 -5.016 1 96.62 110 ASP B N 1
ATOM 4707 C CA . ASP B 1 110 ? -32.5 17.766 -6.41 1 96.62 110 ASP B CA 1
ATOM 4708 C C . ASP B 1 110 ? -31.016 17.562 -6.598 1 96.62 110 ASP B C 1
ATOM 4710 O O . ASP B 1 110 ? -30.203 18.234 -5.953 1 96.62 110 ASP B O 1
ATOM 4714 N N . ASN B 1 111 ? -30.719 16.625 -7.461 1 95.88 111 ASN B N 1
ATOM 4715 C CA . ASN B 1 111 ? -29.297 16.406 -7.73 1 95.88 111 ASN B CA 1
ATOM 4716 C C . ASN B 1 111 ? -28.641 17.672 -8.289 1 95.88 111 ASN B C 1
ATOM 4718 O O . ASN B 1 111 ? -29.219 18.344 -9.133 1 95.88 111 ASN B O 1
ATOM 4722 N N . VAL B 1 112 ? -27.484 17.969 -7.754 1 94.94 112 VAL B N 1
ATOM 4723 C CA . VAL B 1 112 ? -26.703 19.078 -8.297 1 94.94 112 VAL B CA 1
ATOM 4724 C C . VAL B 1 112 ? -26.172 18.703 -9.68 1 94.94 112 VAL B C 1
ATOM 4726 O O . VAL B 1 112 ? -25.625 17.609 -9.875 1 94.94 112 VAL B O 1
ATOM 4729 N N . ASN B 1 113 ? -26.359 19.609 -10.633 1 91.25 113 ASN B N 1
ATOM 4730 C CA . ASN B 1 113 ? -25.75 19.391 -11.945 1 91.25 113 ASN B CA 1
ATOM 4731 C C . ASN B 1 113 ? -24.234 19.516 -11.891 1 91.25 113 ASN B C 1
ATOM 4733 O O . ASN B 1 113 ? -23.703 20.562 -11.531 1 91.25 113 ASN B O 1
ATOM 4737 N N . ASN B 1 114 ? -23.594 18.453 -12.234 1 92 114 ASN B N 1
ATOM 4738 C CA . ASN B 1 114 ? -22.125 18.422 -12.195 1 92 114 ASN B CA 1
ATOM 4739 C C . ASN B 1 114 ? -21.531 18.781 -13.547 1 92 114 ASN B C 1
ATOM 4741 O O . ASN B 1 114 ? -21.516 17.969 -14.469 1 92 114 ASN B O 1
ATOM 4745 N N . PRO B 1 115 ? -20.969 19.938 -13.688 1 91.38 115 PRO B N 1
ATOM 4746 C CA . PRO B 1 115 ? -20.391 20.359 -14.961 1 91.38 115 PRO B CA 1
ATOM 4747 C C . PRO B 1 115 ? -19.047 19.688 -15.266 1 91.38 115 PRO B C 1
ATOM 4749 O O . PRO B 1 115 ? -18.547 19.781 -16.391 1 91.38 115 PRO B O 1
ATOM 4752 N N . TYR B 1 116 ? -18.5 18.984 -14.352 1 90.75 116 TYR B N 1
ATOM 4753 C CA . TYR B 1 116 ? -17.156 18.422 -14.492 1 90.75 116 TYR B CA 1
ATOM 4754 C C . TYR B 1 116 ? -17.219 17 -15.062 1 90.75 116 TYR B C 1
ATOM 4756 O O . TYR B 1 116 ? -16.188 16.359 -15.234 1 90.75 116 TYR B O 1
ATOM 4764 N N . ARG B 1 117 ? -18.281 16.453 -15.367 1 85.69 117 ARG B N 1
ATOM 4765 C CA . ARG B 1 117 ? -18.5 15.062 -15.727 1 85.69 117 ARG B CA 1
ATOM 4766 C C . ARG B 1 117 ? -17.734 14.711 -17 1 85.69 117 ARG B C 1
ATOM 4768 O O . ARG B 1 117 ? -17.469 13.539 -17.281 1 85.69 117 ARG B O 1
ATOM 4775 N N . ASN B 1 118 ? -17.312 15.711 -17.703 1 83.38 118 ASN B N 1
ATOM 4776 C CA . ASN B 1 118 ? -16.672 15.438 -18.984 1 83.38 118 ASN B CA 1
ATOM 4777 C C . ASN B 1 118 ? -15.156 15.617 -18.891 1 83.38 118 ASN B C 1
ATOM 4779 O O . ASN B 1 118 ? -14.453 15.508 -19.891 1 83.38 118 ASN B O 1
ATOM 4783 N N . GLN B 1 119 ? -14.688 15.766 -17.75 1 85 119 GLN B N 1
ATOM 4784 C CA . GLN B 1 119 ? -13.242 15.898 -17.578 1 85 119 GLN B CA 1
ATOM 4785 C C . GLN B 1 119 ? -12.539 14.562 -17.797 1 85 119 GLN B C 1
ATOM 4787 O O . GLN B 1 119 ? -13.133 13.5 -17.578 1 85 119 GLN B O 1
ATOM 4792 N N . SER B 1 120 ? -11.336 14.516 -18.328 1 79.5 120 SER B N 1
ATOM 4793 C CA . SER B 1 120 ? -10.586 13.328 -18.734 1 79.5 120 SER B CA 1
ATOM 4794 C C . SER B 1 120 ? -10.391 12.375 -17.562 1 79.5 120 SER B C 1
ATOM 4796 O O . SER B 1 120 ? -10.492 11.156 -17.719 1 79.5 120 SER B O 1
ATOM 4798 N N . ASN B 1 121 ? -10.133 12.789 -16.406 1 77.75 121 ASN B N 1
ATOM 4799 C CA . ASN B 1 121 ? -9.828 11.906 -15.273 1 77.75 121 ASN B CA 1
ATOM 4800 C C . ASN B 1 121 ? -11.008 11.805 -14.312 1 77.75 121 ASN B C 1
ATOM 4802 O O . ASN B 1 121 ? -10.828 11.445 -13.148 1 77.75 121 ASN B O 1
ATOM 4806 N N . PHE B 1 122 ? -12.203 11.945 -14.961 1 84.5 122 PHE B N 1
ATOM 4807 C CA . PHE B 1 122 ? -13.383 11.945 -14.109 1 84.5 122 PHE B CA 1
ATOM 4808 C C . PHE B 1 122 ? -13.836 10.516 -13.805 1 84.5 122 PHE B C 1
ATOM 4810 O O . PHE B 1 122 ? -13.93 9.688 -14.703 1 84.5 122 PHE B O 1
ATOM 4817 N N . ASP B 1 123 ? -13.984 10.273 -12.547 1 80.44 123 ASP B N 1
ATOM 4818 C CA . ASP B 1 123 ? -14.523 9 -12.086 1 80.44 123 ASP B CA 1
ATOM 4819 C C . ASP B 1 123 ? -16.047 9.047 -11.992 1 80.44 123 ASP B C 1
ATOM 4821 O O . ASP B 1 123 ? -16.594 9.727 -11.125 1 80.44 123 ASP B O 1
ATOM 4825 N N . LYS B 1 124 ? -16.703 8.281 -12.758 1 80.44 124 LYS B N 1
ATOM 4826 C CA . LYS B 1 124 ? -18.156 8.297 -12.852 1 80.44 124 LYS B CA 1
ATOM 4827 C C . LYS B 1 124 ? -18.797 7.883 -11.531 1 80.44 124 LYS B C 1
ATOM 4829 O O . LYS B 1 124 ? -19.953 8.211 -11.273 1 80.44 124 LYS B O 1
ATOM 4834 N N . ARG B 1 125 ? -18.031 7.273 -10.68 1 78.38 125 ARG B N 1
ATOM 4835 C CA . ARG B 1 125 ? -18.5 6.867 -9.359 1 78.38 125 ARG B CA 1
ATOM 4836 C C . ARG B 1 125 ? -18.938 8.078 -8.539 1 78.38 125 ARG B C 1
ATOM 4838 O O . ARG B 1 125 ? -19.797 7.965 -7.668 1 78.38 125 ARG B O 1
ATOM 4845 N N . PHE B 1 126 ? -18.391 9.25 -8.945 1 77.12 126 PHE B N 1
ATOM 4846 C CA . PHE B 1 126 ? -18.562 10.414 -8.086 1 77.12 126 PHE B CA 1
ATOM 4847 C C . PHE B 1 126 ? -19.422 11.469 -8.781 1 77.12 126 PHE B C 1
ATOM 4849 O O . PHE B 1 126 ? -19.359 12.648 -8.422 1 77.12 126 PHE B O 1
ATOM 4856 N N . LYS B 1 127 ? -20.234 11.062 -9.711 1 83.38 127 LYS B N 1
ATOM 4857 C CA . LYS B 1 127 ? -20.984 11.977 -10.562 1 83.38 127 LYS B CA 1
ATOM 4858 C C . LYS B 1 127 ? -21.984 12.797 -9.75 1 83.38 127 LYS B C 1
ATOM 4860 O O . LYS B 1 127 ? -22.328 13.914 -10.133 1 83.38 127 LYS B O 1
ATOM 4865 N N . LEU B 1 128 ? -22.359 12.266 -8.578 1 90.31 128 LEU B N 1
ATOM 4866 C CA . LEU B 1 128 ? -23.422 12.953 -7.84 1 90.31 128 LEU B CA 1
ATOM 4867 C C . LEU B 1 128 ? -22.922 13.383 -6.461 1 90.31 128 LEU B C 1
ATOM 4869 O O . LEU B 1 128 ? -23.719 13.789 -5.609 1 90.31 128 LEU B O 1
ATOM 4873 N N . THR B 1 129 ? -21.625 13.352 -6.227 1 92.44 129 THR B N 1
ATOM 4874 C CA . THR B 1 129 ? -21.094 13.609 -4.895 1 92.44 129 THR B CA 1
ATOM 4875 C C . THR B 1 129 ? -21.156 15.094 -4.559 1 92.44 129 THR B C 1
ATOM 4877 O O . THR B 1 129 ? -21.031 15.477 -3.393 1 92.44 129 THR B O 1
ATOM 4880 N N . LEU B 1 130 ? -21.484 15.93 -5.57 1 96 130 LEU B N 1
ATOM 4881 C CA . LEU B 1 130 ? -21.641 17.359 -5.301 1 96 130 LEU B CA 1
ATOM 4882 C C . LEU B 1 130 ? -22.891 17.625 -4.477 1 96 130 LEU B C 1
ATOM 4884 O O . LEU B 1 130 ? -23.047 18.703 -3.912 1 96 130 LEU B O 1
ATOM 4888 N N . ASN B 1 131 ? -23.766 16.656 -4.387 1 96.62 131 ASN B N 1
ATOM 4889 C CA . ASN B 1 131 ? -24.906 16.781 -3.494 1 96.62 131 ASN B CA 1
ATOM 4890 C C . ASN B 1 131 ? -24.484 17.016 -2.051 1 96.62 131 ASN B C 1
ATOM 4892 O O . ASN B 1 131 ? -25.266 17.484 -1.233 1 96.62 131 ASN B O 1
ATOM 4896 N N . LYS B 1 132 ? -23.297 16.688 -1.794 1 97.19 132 LYS B N 1
ATOM 4897 C CA . LYS B 1 132 ? -22.734 16.906 -0.466 1 97.19 132 LYS B CA 1
ATOM 4898 C C . LYS B 1 132 ? -22.781 18.391 -0.079 1 97.19 132 LYS B C 1
ATOM 4900 O O . LYS B 1 132 ? -22.812 18.719 1.106 1 97.19 132 LYS B O 1
ATOM 4905 N N . LEU B 1 133 ? -22.844 19.281 -1.027 1 98.25 133 LEU B N 1
ATOM 4906 C CA . LEU B 1 133 ? -22.828 20.734 -0.8 1 98.25 133 LEU B CA 1
ATOM 4907 C C . LEU B 1 133 ? -24.109 21.172 -0.109 1 98.25 133 LEU B C 1
ATOM 4909 O O . LEU B 1 133 ? -24.141 22.219 0.539 1 98.25 133 LEU B O 1
ATOM 4913 N N . TYR B 1 134 ? -25.156 20.359 -0.182 1 98.44 134 TYR B N 1
ATOM 4914 C CA . TYR B 1 134 ? -26.438 20.672 0.454 1 98.44 134 TYR B CA 1
ATOM 4915 C C . TYR B 1 134 ? -26.297 20.719 1.971 1 98.44 134 TYR B C 1
ATOM 4917 O O . TYR B 1 134 ? -27.156 21.25 2.668 1 98.44 134 TYR B O 1
ATOM 4925 N N . ALA B 1 135 ? -25.219 20.156 2.459 1 98.62 135 ALA B N 1
ATOM 4926 C CA . ALA B 1 135 ? -24.969 20.219 3.898 1 98.62 135 ALA B CA 1
ATOM 4927 C C . ALA B 1 135 ? -24.969 21.656 4.402 1 98.62 135 ALA B C 1
ATOM 4929 O O . ALA B 1 135 ? -25.422 21.922 5.512 1 98.62 135 ALA B O 1
ATOM 4930 N N . TRP B 1 136 ? -24.484 22.609 3.59 1 98.81 136 TRP B N 1
ATOM 4931 C CA . TRP B 1 136 ? -24.438 24.016 3.963 1 98.81 136 TRP B CA 1
ATOM 4932 C C . TRP B 1 136 ? -25.828 24.625 3.973 1 98.81 136 TRP B C 1
ATOM 4934 O O . TRP B 1 136 ? -26.031 25.719 4.52 1 98.81 136 TRP B O 1
ATOM 4944 N N . SER B 1 137 ? -26.781 23.969 3.393 1 98.38 137 SER B N 1
ATOM 4945 C CA . SER B 1 137 ? -28.141 24.5 3.334 1 98.38 137 SER B CA 1
ATOM 4946 C C . SER B 1 137 ? -28.953 24.109 4.57 1 98.38 137 SER B C 1
ATOM 4948 O O . SER B 1 137 ? -30.094 24.516 4.734 1 98.38 137 SER B O 1
ATOM 4950 N N . LEU B 1 138 ? -28.375 23.297 5.457 1 98.44 138 LEU B N 1
ATOM 4951 C CA . LEU B 1 138 ? -29.047 22.875 6.668 1 98.44 138 LEU B CA 1
ATOM 4952 C C . LEU B 1 138 ? -28.984 23.953 7.746 1 98.44 138 LEU B C 1
ATOM 4954 O O . LEU B 1 138 ? -28.5 23.703 8.852 1 98.44 138 LEU B O 1
ATOM 4958 N N . VAL B 1 139 ? -29.594 25.078 7.52 1 98.06 139 VAL B N 1
ATOM 4959 C CA . VAL B 1 139 ? -29.406 26.281 8.312 1 98.06 139 VAL B CA 1
ATOM 4960 C C . VAL B 1 139 ? -30.219 26.188 9.602 1 98.06 139 VAL B C 1
ATOM 4962 O O . VAL B 1 139 ? -30.094 27.031 10.492 1 98.06 139 VAL B O 1
ATOM 4965 N N . ASP B 1 140 ? -31 25.141 9.781 1 96.31 140 ASP B N 1
ATOM 4966 C CA . ASP B 1 140 ? -31.734 24.891 11.023 1 96.31 140 ASP B CA 1
ATOM 4967 C C . ASP B 1 140 ? -30.781 24.5 12.148 1 96.31 140 ASP B C 1
ATOM 4969 O O . ASP B 1 140 ? -31.156 24.516 13.32 1 96.31 140 ASP B O 1
ATOM 4973 N N . TYR B 1 141 ? -29.547 24.203 11.789 1 98.25 141 TYR B N 1
ATOM 4974 C CA . TYR B 1 141 ? -28.594 23.703 12.773 1 98.25 141 TYR B CA 1
ATOM 4975 C C . TYR B 1 141 ? -27.438 24.672 12.953 1 98.25 141 TYR B C 1
ATOM 4977 O O . TYR B 1 141 ? -27.094 25.422 12.039 1 98.25 141 TYR B O 1
ATOM 4985 N N . ASP B 1 142 ? -26.844 24.641 14.125 1 98 142 ASP B N 1
ATOM 4986 C CA . ASP B 1 142 ? -25.672 25.469 14.406 1 98 142 ASP B CA 1
ATOM 4987 C C . ASP B 1 142 ? -24.422 24.891 13.742 1 98 142 ASP B C 1
ATOM 4989 O O . ASP B 1 142 ? -23.625 25.625 13.172 1 98 142 ASP B O 1
ATOM 4993 N N . ARG B 1 143 ? -24.297 23.625 13.875 1 98.56 143 ARG B N 1
ATOM 4994 C CA . ARG B 1 143 ? -23.188 22.891 13.281 1 98.56 143 ARG B CA 1
ATOM 4995 C C . ARG B 1 143 ? -23.641 21.562 12.711 1 98.56 143 ARG B C 1
ATOM 4997 O O . ARG B 1 143 ? -24.594 20.953 13.219 1 98.56 143 ARG B O 1
ATOM 5004 N N . VAL B 1 144 ? -22.953 21.188 11.664 1 98.75 144 VAL B N 1
ATOM 5005 C CA . VAL B 1 144 ? -23.234 19.922 11.023 1 98.75 144 VAL B CA 1
ATOM 5006 C C . VAL B 1 144 ? -21.953 19.141 10.812 1 98.75 144 VAL B C 1
ATOM 5008 O O . VAL B 1 144 ? -20.953 19.688 10.352 1 98.75 144 VAL B O 1
ATOM 5011 N N . VAL B 1 145 ? -21.875 17.891 11.25 1 98.75 145 VAL B N 1
ATOM 5012 C CA . VAL B 1 145 ? -20.828 16.953 10.859 1 98.75 145 VAL B CA 1
ATOM 5013 C C . VAL B 1 145 ? -21.297 16.141 9.656 1 98.75 145 VAL B C 1
ATOM 5015 O O . VAL B 1 145 ? -22.188 15.297 9.773 1 98.75 145 VAL B O 1
ATOM 5018 N N . MET B 1 146 ? -20.75 16.422 8.516 1 98.75 146 MET B N 1
ATOM 5019 C CA . MET B 1 146 ? -21.078 15.711 7.281 1 98.75 146 MET B CA 1
ATOM 5020 C C . MET B 1 146 ? -20.266 14.43 7.168 1 98.75 146 MET B C 1
ATOM 5022 O O . MET B 1 146 ? -19.047 14.445 7.332 1 98.75 146 MET B O 1
ATOM 5026 N N . LEU B 1 147 ? -20.938 13.305 6.82 1 98.06 147 LEU B N 1
ATOM 5027 C CA . LEU B 1 147 ? -20.312 11.984 6.852 1 98.06 147 LEU B CA 1
ATOM 5028 C C . LEU B 1 147 ? -20.578 11.227 5.555 1 98.06 147 LEU B C 1
ATOM 5030 O O . LEU B 1 147 ? -21.688 11.289 5.012 1 98.06 147 LEU B O 1
ATOM 5034 N N . ASP B 1 148 ? -19.531 10.539 5.078 1 96.5 148 ASP B N 1
ATOM 5035 C CA . ASP B 1 148 ? -19.75 9.477 4.102 1 96.5 148 ASP B CA 1
ATOM 5036 C C . ASP B 1 148 ? -20.328 8.227 4.773 1 96.5 148 ASP B C 1
ATOM 5038 O O . ASP B 1 148 ? -20.172 8.047 5.984 1 96.5 148 ASP B O 1
ATOM 5042 N N . SER B 1 149 ? -20.906 7.43 3.969 1 95.62 149 SER B N 1
ATOM 5043 C CA . SER B 1 149 ? -21.578 6.246 4.504 1 95.62 149 SER B CA 1
ATOM 5044 C C . SER B 1 149 ? -20.562 5.188 4.934 1 95.62 149 SER B C 1
ATOM 5046 O O . SER B 1 149 ? -20.906 4.242 5.648 1 95.62 149 SER B O 1
ATOM 5048 N N . ASP B 1 150 ? -19.344 5.297 4.484 1 95.56 150 ASP B N 1
ATOM 5049 C CA . ASP B 1 150 ? -18.344 4.27 4.781 1 95.56 150 ASP B CA 1
ATOM 5050 C C . ASP B 1 150 ? -17.547 4.621 6.031 1 95.56 150 ASP B C 1
ATOM 5052 O O . ASP B 1 150 ? -16.375 4.281 6.137 1 95.56 150 ASP B O 1
ATOM 5056 N N . ASN B 1 151 ? -18.141 5.359 6.922 1 96.88 151 ASN B N 1
ATOM 5057 C CA . ASN B 1 151 ? -17.562 5.637 8.234 1 96.88 151 ASN B CA 1
ATOM 5058 C C . ASN B 1 151 ? -18.156 4.723 9.305 1 96.88 151 ASN B C 1
ATOM 5060 O O . ASN B 1 151 ? -19.344 4.387 9.258 1 96.88 151 ASN B O 1
ATOM 5064 N N . LEU B 1 152 ? -17.375 4.32 10.195 1 96.19 152 LEU B N 1
ATOM 5065 C CA . LEU B 1 152 ? -17.781 3.539 11.359 1 96.19 152 LEU B CA 1
ATOM 5066 C C . LEU B 1 152 ? -17.359 4.227 12.648 1 96.19 152 LEU B C 1
ATOM 5068 O O . LEU B 1 152 ? -16.156 4.328 12.938 1 96.19 152 LEU B O 1
ATOM 5072 N N . PHE B 1 153 ? -18.281 4.656 13.5 1 96.19 153 PHE B N 1
ATOM 5073 C CA . PHE B 1 153 ? -17.984 5.348 14.75 1 96.19 153 PHE B CA 1
ATOM 5074 C C . PHE B 1 153 ? -17.688 4.348 15.859 1 96.19 153 PHE B C 1
ATOM 5076 O O . PHE B 1 153 ? -18.469 3.418 16.094 1 96.19 153 PHE B O 1
ATOM 5083 N N . LEU B 1 154 ? -16.562 4.508 16.438 1 94.56 154 LEU B N 1
ATOM 5084 C CA . LEU B 1 154 ? -16.188 3.713 17.594 1 94.56 154 LEU B CA 1
ATOM 5085 C C . LEU B 1 154 ? -16.609 4.395 18.891 1 94.56 154 LEU B C 1
ATOM 5087 O O . LEU B 1 154 ? -16.891 3.723 19.891 1 94.56 154 LEU B O 1
ATOM 5091 N N . GLN B 1 155 ? -16.641 5.684 18.875 1 95 155 GLN B N 1
ATOM 5092 C CA . GLN B 1 155 ? -17.125 6.543 19.953 1 95 155 GLN B CA 1
ATOM 5093 C C . GLN B 1 155 ? -17.812 7.793 19.391 1 95 155 GLN B C 1
ATOM 5095 O O . GLN B 1 155 ? -17.641 8.117 18.219 1 95 155 GLN B O 1
ATOM 5100 N N . LYS B 1 156 ? -18.656 8.375 20.281 1 94.06 156 LYS B N 1
ATOM 5101 C CA . LYS B 1 156 ? -19.312 9.594 19.797 1 94.06 156 LYS B CA 1
ATOM 5102 C C . LYS B 1 156 ? -18.312 10.758 19.734 1 94.06 156 LYS B C 1
ATOM 5104 O O . LYS B 1 156 ? -17.344 10.789 20.484 1 94.06 156 LYS B O 1
ATOM 5109 N N . THR B 1 157 ? -18.547 11.617 18.859 1 97.44 157 THR B N 1
ATOM 5110 C CA . THR B 1 157 ? -17.641 12.734 18.609 1 97.44 157 THR B CA 1
ATOM 5111 C C . THR B 1 157 ? -18.391 14.062 18.672 1 97.44 157 THR B C 1
ATOM 5113 O O . THR B 1 157 ? -18.203 14.922 17.797 1 97.44 157 THR B O 1
ATOM 5116 N N . ASP B 1 158 ? -19.234 14.227 19.672 1 97.81 158 ASP B N 1
ATOM 5117 C CA . ASP B 1 158 ? -20.047 15.43 19.781 1 97.81 158 ASP B CA 1
ATOM 5118 C C . ASP B 1 158 ? -19.172 16.672 19.984 1 97.81 158 ASP B C 1
ATOM 5120 O O . ASP B 1 158 ? -19.609 17.781 19.719 1 97.81 158 ASP B O 1
ATOM 5124 N N . GLU B 1 159 ? -17.953 16.5 20.453 1 97.81 159 GLU B N 1
ATOM 5125 C CA . GLU B 1 159 ? -17.047 17.625 20.641 1 97.81 159 GLU B CA 1
ATOM 5126 C C . GLU B 1 159 ? -16.75 18.328 19.312 1 97.81 159 GLU B C 1
ATOM 5128 O O . GLU B 1 159 ? -16.297 19.484 19.312 1 97.81 159 GLU B O 1
ATOM 5133 N N . LEU B 1 160 ? -17.016 17.672 18.203 1 98.31 160 LEU B N 1
ATOM 5134 C CA . LEU B 1 160 ? -16.781 18.25 16.891 1 98.31 160 LEU B CA 1
ATOM 5135 C C . LEU B 1 160 ? -17.688 19.453 16.641 1 98.31 160 LEU B C 1
ATOM 5137 O O . LEU B 1 160 ? -17.391 20.312 15.82 1 98.31 160 LEU B O 1
ATOM 5141 N N . PHE B 1 161 ? -18.797 19.516 17.359 1 98.44 161 PHE B N 1
ATOM 5142 C CA . PHE B 1 161 ? -19.75 20.625 17.188 1 98.44 161 PHE B CA 1
ATOM 5143 C C . PHE B 1 161 ? -19.172 21.922 17.75 1 98.44 161 PHE B C 1
ATOM 5145 O O . PHE B 1 161 ? -19.703 23 17.5 1 98.44 161 PHE B O 1
ATOM 5152 N N . GLN B 1 162 ? -18.078 21.797 18.453 1 98.12 162 GLN B N 1
ATOM 5153 C CA . GLN B 1 162 ? -17.391 22.969 18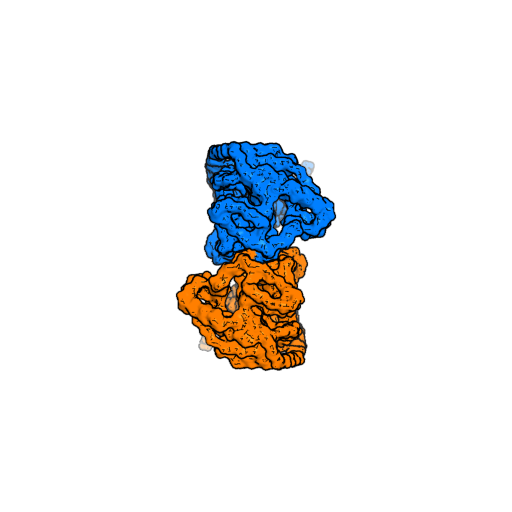.984 1 98.12 162 GLN B CA 1
ATOM 5154 C C . GLN B 1 162 ? -16.422 23.547 17.969 1 98.12 162 GLN B C 1
ATOM 5156 O O . GLN B 1 162 ? -15.836 24.609 18.188 1 98.12 162 GLN B O 1
ATOM 5161 N N . CYS B 1 163 ? -16.281 22.859 16.844 1 96.75 163 CYS B N 1
ATOM 5162 C CA . CYS B 1 163 ? -15.328 23.328 15.844 1 96.75 163 CYS B CA 1
ATOM 5163 C C . CYS B 1 163 ? -15.867 24.531 15.094 1 96.75 163 CYS B C 1
ATOM 5165 O O . CYS B 1 163 ? -17.047 24.859 15.211 1 96.75 163 CYS B O 1
ATOM 5167 N N . GLY B 1 164 ? -15.086 25.266 14.32 1 94.88 164 GLY B N 1
ATOM 5168 C CA . GLY B 1 164 ? -15.43 26.547 13.703 1 94.88 164 GLY B CA 1
ATOM 5169 C C . GLY B 1 164 ? -16.281 26.391 12.461 1 94.88 164 GLY B C 1
ATOM 5170 O O . GLY B 1 164 ? -17.188 25.547 12.414 1 94.88 164 GLY B O 1
ATOM 5171 N N . GLN B 1 165 ? -16.125 27.297 11.438 1 97.75 165 GLN B N 1
ATOM 5172 C CA . GLN B 1 165 ? -16.953 27.375 10.242 1 97.75 165 GLN B CA 1
ATOM 5173 C C . GLN B 1 165 ? -16.688 26.188 9.312 1 97.75 165 GLN B C 1
ATOM 5175 O O . GLN B 1 165 ? -17.578 25.75 8.578 1 97.75 165 GLN B O 1
ATOM 5180 N N . PHE B 1 166 ? -15.43 25.719 9.32 1 98.56 166 PHE B N 1
ATOM 5181 C CA . PHE B 1 166 ? -15.078 24.547 8.523 1 98.56 166 PHE B CA 1
ATOM 5182 C C . PHE B 1 166 ? -13.906 23.797 9.148 1 98.56 166 PHE B C 1
ATOM 5184 O O . PHE B 1 166 ? -12.867 24.391 9.438 1 98.56 166 PHE B O 1
ATOM 5191 N N . CYS B 1 167 ? -14.039 22.531 9.414 1 98.62 167 CYS B N 1
ATOM 5192 C CA . CYS B 1 167 ? -12.992 21.656 9.93 1 98.62 167 CYS B CA 1
ATOM 5193 C C . CYS B 1 167 ? -12.953 20.344 9.172 1 98.62 167 CYS B C 1
ATOM 5195 O O . CYS B 1 167 ? -14 19.75 8.875 1 98.62 167 CYS B O 1
ATOM 5197 N N . ALA B 1 168 ? -11.812 19.906 8.805 1 98.62 168 ALA B N 1
ATOM 5198 C CA . ALA B 1 168 ? -11.68 18.656 8.07 1 98.62 168 ALA B CA 1
ATOM 5199 C C . ALA B 1 168 ? -10.383 17.938 8.445 1 98.62 168 ALA B C 1
ATOM 5201 O O . ALA B 1 168 ? -9.492 18.531 9.055 1 98.62 168 ALA B O 1
ATOM 5202 N N . VAL B 1 169 ? -10.328 16.672 8.156 1 97.75 169 VAL B N 1
ATOM 5203 C CA . VAL B 1 169 ? -9.188 15.836 8.5 1 97.75 169 VAL B CA 1
ATOM 5204 C C . VAL B 1 169 ? -8.258 15.703 7.297 1 97.75 169 VAL B C 1
ATOM 5206 O O . VAL B 1 169 ? -8.711 15.461 6.176 1 97.75 169 VAL B O 1
ATOM 5209 N N . PHE B 1 170 ? -6.984 15.867 7.57 1 94.75 170 PHE B N 1
ATOM 5210 C CA . PHE B 1 170 ? -5.996 15.547 6.547 1 94.75 170 PHE B CA 1
ATOM 5211 C C . PHE B 1 170 ? -5.633 14.07 6.59 1 94.75 170 PHE B C 1
ATOM 5213 O O . PHE B 1 170 ? -5.059 13.594 7.574 1 94.75 170 PHE B O 1
ATOM 5220 N N . ILE B 1 171 ? -5.957 13.375 5.555 1 89 171 ILE B N 1
ATOM 5221 C CA . ILE B 1 171 ? -5.676 11.945 5.52 1 89 171 ILE B CA 1
ATOM 5222 C C . ILE B 1 171 ? -4.297 11.711 4.91 1 89 171 ILE B C 1
ATOM 5224 O O . ILE B 1 171 ? -3.789 10.586 4.922 1 89 171 ILE B O 1
ATOM 5228 N N . ASN B 1 172 ? -3.771 12.625 4.312 1 90.56 172 ASN B N 1
ATOM 5229 C CA . ASN B 1 172 ? -2.352 12.75 4 1 90.56 172 ASN B CA 1
ATOM 5230 C C . ASN B 1 172 ? -1.822 14.141 4.324 1 90.56 172 ASN B C 1
ATOM 5232 O O . ASN B 1 172 ? -2.6 15.055 4.617 1 90.56 172 ASN B O 1
ATOM 5236 N N . PRO B 1 173 ? -0.563 14.352 4.246 1 93.75 173 PRO B N 1
ATOM 5237 C CA . PRO B 1 173 ? -0.031 15.617 4.77 1 93.75 173 PRO B CA 1
ATOM 5238 C C . PRO B 1 173 ? -0.417 16.812 3.91 1 93.75 173 PRO B C 1
ATOM 5240 O O . PRO B 1 173 ? -0.224 17.969 4.324 1 93.75 173 PRO B O 1
ATOM 5243 N N . CYS B 1 174 ? -1.048 16.609 2.703 1 94.19 174 CYS B N 1
ATOM 5244 C CA . CYS B 1 174 ? -1.291 17.734 1.8 1 94.19 174 CYS B CA 1
ATOM 5245 C C . CYS B 1 174 ? -2.785 17.938 1.589 1 94.19 174 CYS B C 1
ATOM 5247 O O . CYS B 1 174 ? -3.225 19.062 1.331 1 94.19 174 CYS B O 1
ATOM 5249 N N . ILE B 1 175 ? -3.535 16.922 1.717 1 93.06 175 ILE B N 1
ATOM 5250 C CA . ILE B 1 175 ? -4.914 16.984 1.248 1 93.06 175 ILE B CA 1
ATOM 5251 C C . ILE B 1 175 ? -5.855 16.531 2.363 1 93.06 175 ILE B C 1
ATOM 5253 O O . ILE B 1 175 ? -5.66 15.477 2.963 1 93.06 175 ILE B O 1
ATOM 5257 N N . PHE B 1 176 ? -6.82 17.391 2.643 1 95.94 176 PHE B N 1
ATOM 5258 C CA . PHE B 1 176 ? -7.836 16.953 3.592 1 95.94 176 PHE B CA 1
ATOM 5259 C C . PHE B 1 176 ? -8.93 16.156 2.883 1 95.94 176 PHE B C 1
ATOM 5261 O O . PHE B 1 176 ? -9.109 16.281 1.667 1 95.94 176 PHE B O 1
ATOM 5268 N N . HIS B 1 177 ? -9.625 15.352 3.592 1 94.69 177 HIS B N 1
ATOM 5269 C CA . HIS B 1 177 ? -10.641 14.445 3.062 1 94.69 177 HIS B CA 1
ATOM 5270 C C . HIS B 1 177 ? -12.047 14.922 3.418 1 94.69 177 HIS B C 1
ATOM 5272 O O . HIS B 1 177 ? -12.258 15.5 4.488 1 94.69 177 HIS B O 1
ATOM 5278 N N . THR B 1 178 ? -12.93 14.609 2.496 1 96.44 178 THR B N 1
ATOM 5279 C CA . THR B 1 178 ? -14.297 15.078 2.691 1 96.44 178 THR B CA 1
ATOM 5280 C C . THR B 1 178 ? -15.203 13.93 3.139 1 96.44 178 THR B C 1
ATOM 5282 O O . THR B 1 178 ? -16.422 13.984 2.959 1 96.44 178 THR B O 1
ATOM 5285 N N . GLY B 1 179 ? -14.609 12.891 3.654 1 96.12 179 GLY B N 1
ATOM 5286 C CA . GLY B 1 179 ? -15.406 11.805 4.215 1 96.12 179 GLY B CA 1
ATOM 5287 C C . GLY B 1 179 ? -16.031 12.156 5.555 1 96.12 179 GLY B C 1
ATOM 5288 O O . GLY B 1 179 ? -17.047 11.586 5.938 1 96.12 179 GLY B O 1
ATOM 5289 N N . LEU B 1 180 ? -15.391 13.023 6.23 1 97.88 180 LEU B N 1
ATOM 5290 C CA . LEU B 1 180 ? -15.883 13.617 7.469 1 97.88 180 LEU B CA 1
ATOM 5291 C C . LEU B 1 180 ? -15.398 15.062 7.598 1 97.88 180 LEU B C 1
ATOM 5293 O O . LEU B 1 180 ? -14.195 15.328 7.543 1 97.88 180 LEU B O 1
ATOM 5297 N N . PHE B 1 181 ? -16.312 15.984 7.711 1 98.62 181 PHE B N 1
ATOM 5298 C CA . PHE B 1 181 ? -15.945 17.375 7.98 1 98.62 181 PHE B CA 1
ATOM 5299 C C . PHE B 1 181 ? -17.047 18.078 8.758 1 98.62 181 PHE B C 1
ATOM 5301 O O . PHE B 1 181 ? -18.188 17.625 8.781 1 98.62 181 PHE B O 1
ATOM 5308 N N . VAL B 1 182 ? -16.703 19.109 9.414 1 98.69 182 VAL B N 1
ATOM 5309 C CA . VAL B 1 182 ? -17.625 19.938 10.188 1 98.69 182 VAL B CA 1
ATOM 5310 C C . VAL B 1 182 ? -17.859 21.266 9.461 1 98.69 182 VAL B C 1
ATOM 5312 O O . VAL B 1 182 ? -16.938 21.812 8.852 1 98.69 182 VAL B O 1
ATOM 5315 N N . LEU B 1 183 ? -19.047 21.703 9.5 1 98.81 183 LEU B N 1
ATOM 5316 C CA . LEU B 1 183 ? -19.344 22.969 8.852 1 98.81 183 LEU B CA 1
ATOM 5317 C C . LEU B 1 183 ? -20.391 23.75 9.633 1 98.81 183 LEU B C 1
ATOM 5319 O O . LEU B 1 183 ? -21.172 23.172 10.398 1 98.81 183 LEU B O 1
ATOM 5323 N N . GLU B 1 184 ? -20.344 25.016 9.57 1 98.75 184 GLU B N 1
ATOM 5324 C CA . GLU B 1 184 ? -21.422 25.906 9.953 1 98.75 184 GLU B CA 1
ATOM 5325 C C . GLU B 1 184 ? -22.359 26.188 8.766 1 98.75 184 GLU B C 1
ATOM 5327 O O . GLU B 1 184 ? -21.953 26.859 7.809 1 98.75 184 GLU B O 1
ATOM 5332 N N . PRO B 1 185 ? -23.578 25.625 8.867 1 98.62 185 PRO B N 1
ATOM 5333 C CA . PRO B 1 185 ? -24.5 25.875 7.762 1 98.62 185 PRO B CA 1
ATOM 5334 C C . PRO B 1 185 ? -24.703 27.375 7.504 1 98.62 185 PRO B C 1
ATOM 5336 O O . PRO B 1 185 ? -24.781 28.156 8.453 1 98.62 185 PRO B O 1
ATOM 5339 N N . SER B 1 186 ? -24.75 27.719 6.277 1 98.38 186 SER B N 1
ATOM 5340 C CA . SER B 1 186 ? -24.922 29.094 5.828 1 98.38 186 SER B CA 1
ATOM 5341 C C . SER B 1 186 ? -25.516 29.156 4.426 1 98.38 186 SER B C 1
ATOM 5343 O O . SER B 1 186 ? -24.906 28.688 3.465 1 98.38 186 SER B O 1
ATOM 5345 N N . LYS B 1 187 ? -26.641 29.75 4.344 1 97.94 187 LYS B N 1
ATOM 5346 C CA . LYS B 1 187 ? -27.281 29.891 3.035 1 97.94 187 LYS B CA 1
ATOM 5347 C C . LYS B 1 187 ? -26.391 30.688 2.078 1 97.94 187 LYS B C 1
ATOM 5349 O O . LYS B 1 187 ? -26.328 30.375 0.888 1 97.94 187 LYS B O 1
ATOM 5354 N N . ARG B 1 188 ? -25.75 31.625 2.596 1 98.06 188 ARG B N 1
ATOM 5355 C CA . ARG B 1 188 ? -24.844 32.438 1.792 1 98.06 188 ARG B CA 1
ATOM 5356 C C . ARG B 1 188 ? -23.719 31.594 1.196 1 98.06 188 ARG B C 1
ATOM 5358 O O . ARG B 1 188 ? -23.453 31.656 -0.004 1 98.06 188 ARG B O 1
ATOM 5365 N N . VAL B 1 189 ? -23.094 30.844 2.057 1 98.31 189 VAL B N 1
ATOM 5366 C CA . VAL B 1 189 ? -22 29.984 1.6 1 98.31 189 VAL B CA 1
ATOM 5367 C C . VAL B 1 189 ? -22.516 28.953 0.6 1 98.31 189 VAL B C 1
ATOM 5369 O O . VAL B 1 189 ? -21.891 28.703 -0.426 1 98.31 189 VAL B O 1
ATOM 5372 N N . PHE B 1 190 ? -23.672 28.422 0.88 1 98.31 190 PHE B N 1
ATOM 5373 C CA . PHE B 1 190 ? -24.281 27.453 -0.019 1 98.31 190 PHE B CA 1
ATOM 5374 C C . PHE B 1 190 ? -24.5 28.047 -1.4 1 98.31 190 PHE B C 1
ATOM 5376 O O . PHE B 1 190 ? -24.109 27.469 -2.41 1 98.31 190 PHE B O 1
ATOM 5383 N N . ASP B 1 191 ? -25.125 29.188 -1.382 1 98.19 191 ASP B N 1
ATOM 5384 C CA . ASP B 1 191 ? -25.406 29.859 -2.646 1 98.19 191 ASP B CA 1
ATOM 5385 C C . ASP B 1 191 ? -24.125 30.172 -3.404 1 98.19 191 ASP B C 1
ATOM 5387 O O . ASP B 1 191 ? -24.062 30.047 -4.629 1 98.19 191 ASP B O 1
ATOM 5391 N N . ASP B 1 192 ? -23.172 30.594 -2.684 1 98.25 192 ASP B N 1
ATOM 5392 C CA . ASP B 1 192 ? -21.891 30.875 -3.301 1 98.25 192 ASP B CA 1
ATOM 5393 C C . ASP B 1 192 ? -21.266 29.625 -3.908 1 98.25 192 ASP B C 1
ATOM 5395 O O . ASP B 1 192 ? -20.734 29.656 -5.02 1 98.25 192 ASP B O 1
ATOM 5399 N N . MET B 1 193 ? -21.312 28.531 -3.205 1 98 193 MET B N 1
ATOM 5400 C CA . MET B 1 193 ? -20.781 27.25 -3.686 1 98 193 MET B CA 1
ATOM 5401 C C . MET B 1 193 ? -21.484 26.812 -4.965 1 98 193 MET B C 1
ATOM 5403 O O . MET B 1 193 ? -20.844 26.422 -5.934 1 98 193 MET B O 1
ATOM 5407 N N . ILE B 1 194 ? -22.781 26.891 -4.949 1 97.38 194 ILE B N 1
ATOM 5408 C CA . ILE B 1 194 ? -23.562 26.469 -6.109 1 97.38 194 ILE B CA 1
ATOM 5409 C C . ILE B 1 194 ? -23.219 27.359 -7.305 1 97.38 194 ILE B C 1
ATOM 5411 O O . ILE B 1 194 ? -23.094 26.875 -8.43 1 97.38 194 ILE B O 1
ATOM 5415 N N . ASN B 1 195 ? -23.062 28.625 -7.055 1 97.5 195 ASN B N 1
ATOM 5416 C CA . ASN B 1 195 ? -22.641 29.547 -8.109 1 97.5 195 ASN B CA 1
ATOM 5417 C C . ASN B 1 195 ? -21.266 29.172 -8.664 1 97.5 195 ASN B C 1
ATOM 5419 O O . ASN B 1 195 ? -21.062 29.203 -9.875 1 97.5 195 ASN B O 1
ATOM 5423 N N . GLU B 1 196 ? -20.328 28.891 -7.766 1 97.12 196 GLU B N 1
ATOM 5424 C CA . GLU B 1 196 ? -18.984 28.516 -8.18 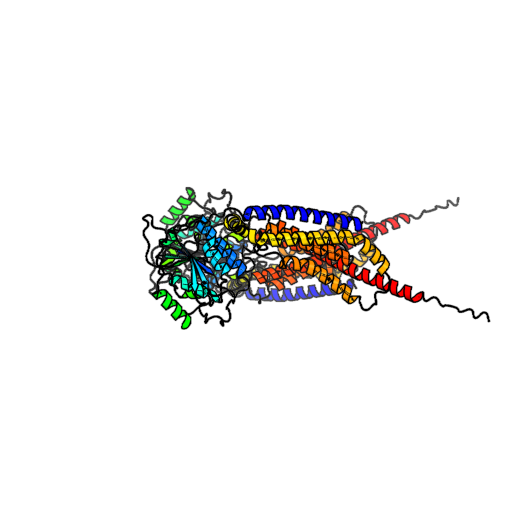1 97.12 196 GLU B CA 1
ATOM 5425 C C . GLU B 1 196 ? -18.984 27.234 -9 1 97.12 196 GLU B C 1
ATOM 5427 O O . GLU B 1 196 ? -18.172 27.062 -9.898 1 97.12 196 GLU B O 1
ATOM 5432 N N . VAL B 1 197 ? -19.859 26.281 -8.656 1 95.69 197 VAL B N 1
ATOM 5433 C CA . VAL B 1 197 ? -20.016 25.078 -9.453 1 95.69 197 VAL B CA 1
ATOM 5434 C C . VAL B 1 197 ? -20.469 25.438 -10.867 1 95.69 197 VAL B C 1
ATOM 5436 O O . VAL B 1 197 ? -19.922 24.922 -11.852 1 95.69 197 VAL B O 1
ATOM 5439 N N . ARG B 1 198 ? -21.375 26.281 -10.992 1 93.69 198 ARG B N 1
ATOM 5440 C CA . ARG B 1 198 ? -21.953 26.672 -12.273 1 93.69 198 ARG B CA 1
ATOM 5441 C C . ARG B 1 198 ? -20.906 27.359 -13.148 1 93.69 198 ARG B C 1
ATOM 5443 O O . ARG B 1 198 ? -20.844 27.109 -14.352 1 93.69 198 ARG B O 1
ATOM 5450 N N . VAL B 1 199 ? -20.062 28.203 -12.547 1 93.31 199 VAL B N 1
ATOM 5451 C CA . VAL B 1 199 ? -19.078 28.984 -13.281 1 93.31 199 VAL B CA 1
ATOM 5452 C C . VAL B 1 199 ? -17.875 28.125 -13.641 1 93.31 199 VAL B C 1
ATOM 5454 O O . VAL B 1 199 ? -17.125 28.438 -14.57 1 93.31 199 VAL B O 1
ATOM 5457 N N . GLY B 1 200 ? -17.672 27.109 -12.867 1 89.75 200 GLY B N 1
ATOM 5458 C CA . GLY B 1 200 ? -16.609 26.172 -13.211 1 89.75 200 GLY B CA 1
ATOM 5459 C C . GLY B 1 200 ? -15.328 26.406 -12.422 1 89.75 200 GLY B C 1
ATOM 5460 O O . GLY B 1 200 ? -14.25 26.516 -13 1 89.75 200 GLY B O 1
ATOM 5461 N N . ARG B 1 201 ? -15.43 26.531 -11.125 1 92.12 201 ARG B N 1
ATOM 5462 C CA . ARG B 1 201 ? -14.25 26.578 -10.266 1 92.12 201 ARG B CA 1
ATOM 5463 C C . ARG B 1 201 ? -13.312 25.406 -10.555 1 92.12 201 ARG B C 1
ATOM 5465 O O . ARG B 1 201 ? -13.766 24.312 -10.914 1 92.12 201 ARG B O 1
ATOM 5472 N N . LYS B 1 202 ? -12.008 25.641 -10.375 1 89.38 202 LYS B N 1
ATOM 5473 C CA . LYS B 1 202 ? -11.023 24.562 -10.531 1 89.38 202 LYS B CA 1
ATOM 5474 C C . LYS B 1 202 ? -11.344 23.391 -9.609 1 89.38 202 LYS B C 1
ATOM 5476 O O . LYS B 1 202 ? -11.523 23.578 -8.406 1 89.38 202 LYS B O 1
ATOM 5481 N N . ASN B 1 203 ? -11.5 22.234 -10.164 1 91.19 203 ASN B N 1
ATOM 5482 C CA . ASN B 1 203 ? -11.852 21 -9.477 1 91.19 203 ASN B CA 1
ATOM 5483 C C . ASN B 1 203 ? -11.109 19.797 -10.055 1 91.19 203 ASN B C 1
ATOM 5485 O O . ASN B 1 203 ? -11.57 19.188 -11.023 1 91.19 203 ASN B O 1
ATOM 5489 N N . PRO B 1 204 ? -9.969 19.438 -9.422 1 86 204 PRO B N 1
ATOM 5490 C CA . PRO B 1 204 ? -9.07 18.438 -10 1 86 204 PRO B CA 1
ATOM 5491 C C . PRO B 1 204 ? -9.75 17.094 -10.211 1 86 204 PRO B C 1
ATOM 5493 O O . PRO B 1 204 ? -9.438 16.375 -11.172 1 86 204 PRO B O 1
ATOM 5496 N N . ASP B 1 205 ? -10.656 16.688 -9.328 1 88.25 205 ASP B N 1
ATOM 5497 C CA . ASP B 1 205 ? -11.234 15.352 -9.461 1 88.25 205 ASP B CA 1
ATOM 5498 C C . ASP B 1 205 ? -12.656 15.422 -10.016 1 88.25 205 ASP B C 1
ATOM 5500 O O . ASP B 1 205 ? -13.289 14.391 -10.266 1 88.25 205 ASP B O 1
ATOM 5504 N N . GLY B 1 206 ? -13.188 16.641 -10.102 1 91.88 206 GLY B N 1
ATOM 5505 C CA . GLY B 1 206 ? -14.531 16.828 -10.617 1 91.88 206 GLY B CA 1
ATOM 5506 C C . GLY B 1 206 ? -15.617 16.391 -9.648 1 91.88 206 GLY B C 1
ATOM 5507 O O . GLY B 1 206 ? -16.781 16.297 -10.016 1 91.88 206 GLY B O 1
ATOM 5508 N N . ALA B 1 207 ? -15.242 16.094 -8.461 1 93.62 207 ALA B N 1
ATOM 5509 C CA . ALA B 1 207 ? -16.141 15.594 -7.426 1 93.62 207 ALA B CA 1
ATOM 5510 C C . ALA B 1 207 ? -16.109 16.484 -6.191 1 93.62 207 ALA B C 1
ATOM 5512 O O . ALA B 1 207 ? -15.641 17.625 -6.258 1 93.62 207 ALA B O 1
ATOM 5513 N N . ASP B 1 208 ? -16.734 16.062 -5.129 1 95.25 208 ASP B N 1
ATOM 5514 C CA . ASP B 1 208 ? -16.828 16.875 -3.92 1 95.25 208 ASP B CA 1
ATOM 5515 C C . ASP B 1 208 ? -15.445 17.156 -3.336 1 95.25 208 ASP B C 1
ATOM 5517 O O . ASP B 1 208 ? -15.164 18.266 -2.883 1 95.25 208 ASP B O 1
ATOM 5521 N N . GLN B 1 209 ? -14.547 16.188 -3.326 1 93.94 209 GLN B N 1
ATOM 5522 C CA . GLN B 1 209 ? -13.219 16.312 -2.744 1 93.94 209 GLN B CA 1
ATOM 5523 C C . GLN B 1 209 ? -12.438 17.469 -3.389 1 93.94 209 GLN B C 1
ATOM 5525 O O . GLN B 1 209 ? -11.867 18.297 -2.689 1 93.94 209 GLN B O 1
ATOM 5530 N N . GLY B 1 210 ? -12.383 17.406 -4.719 1 93.88 210 GLY B N 1
ATOM 5531 C CA . GLY B 1 210 ? -11.68 18.453 -5.43 1 93.88 210 GLY B CA 1
ATOM 5532 C C . GLY B 1 210 ? -12.32 19.828 -5.266 1 93.88 210 GLY B C 1
ATOM 5533 O O . GLY B 1 210 ? -11.625 20.828 -5.113 1 93.88 210 GLY B O 1
ATOM 5534 N N . PHE B 1 211 ? -13.656 19.938 -5.309 1 96.5 211 PHE B N 1
ATOM 5535 C CA . PHE B 1 211 ? -14.367 21.219 -5.219 1 96.5 211 PHE B CA 1
ATOM 5536 C C . PHE B 1 211 ? -14.188 21.844 -3.84 1 96.5 211 PHE B C 1
ATOM 5538 O O . PHE B 1 211 ? -13.781 23 -3.725 1 96.5 211 PHE B O 1
ATOM 5545 N N . ILE B 1 212 ? -14.469 21.062 -2.811 1 97.56 212 ILE B N 1
ATOM 5546 C CA . ILE B 1 212 ? -14.391 21.578 -1.452 1 97.56 212 ILE B CA 1
ATOM 5547 C C . ILE B 1 212 ? -12.945 21.922 -1.111 1 97.56 212 ILE B C 1
ATOM 5549 O O . ILE B 1 212 ? -12.672 22.906 -0.427 1 97.56 212 ILE B O 1
ATOM 5553 N N . GLY B 1 213 ? -12.031 21.094 -1.599 1 95.81 213 GLY B N 1
ATOM 5554 C CA . GLY B 1 213 ? -10.617 21.406 -1.436 1 95.81 213 GLY B CA 1
ATOM 5555 C C . GLY B 1 213 ? -10.227 22.734 -2.031 1 95.81 213 GLY B C 1
ATOM 5556 O O . GLY B 1 213 ? -9.461 23.5 -1.423 1 95.81 213 GLY B O 1
ATOM 5557 N N . SER B 1 214 ? -10.734 23.016 -3.178 1 95.56 214 SER B N 1
ATOM 5558 C CA . SER B 1 214 ? -10.445 24.281 -3.854 1 95.56 214 SER B CA 1
ATOM 5559 C C . SER B 1 214 ? -11.172 25.453 -3.188 1 95.56 214 SER B C 1
ATOM 5561 O O . SER B 1 214 ? -10.711 26.594 -3.232 1 95.56 214 SER B O 1
ATOM 5563 N N . TYR B 1 215 ? -12.328 25.172 -2.609 1 96.94 215 TYR B N 1
ATOM 5564 C CA . TYR B 1 215 ? -13.125 26.203 -1.958 1 96.94 215 TYR B CA 1
ATOM 5565 C C . TYR B 1 215 ? -12.492 26.625 -0.634 1 96.94 215 TYR B C 1
ATOM 5567 O O . TYR B 1 215 ? -12.594 27.797 -0.233 1 96.94 215 TYR B O 1
ATOM 5575 N N . PHE B 1 216 ? -11.836 25.719 0.059 1 96.81 216 PHE B N 1
ATOM 5576 C CA . PHE B 1 216 ? -11.102 25.984 1.291 1 96.81 216 PHE B CA 1
ATOM 5577 C C . PHE B 1 216 ? -9.617 25.719 1.105 1 96.81 216 PHE B C 1
ATOM 5579 O O . PHE B 1 216 ? -9.047 24.859 1.774 1 96.81 216 PHE B O 1
ATOM 5586 N N . PRO B 1 217 ? -8.945 26.469 0.349 1 93 217 PRO B N 1
ATOM 5587 C CA . PRO B 1 217 ? -7.574 26.188 -0.074 1 93 217 PRO B CA 1
ATOM 5588 C C . PRO B 1 217 ? -6.555 26.375 1.049 1 93 217 PRO B C 1
ATOM 5590 O O . PRO B 1 217 ? -5.449 25.828 0.987 1 93 217 PRO B O 1
ATOM 5593 N N . ASP B 1 218 ? -6.836 27.047 2.141 1 95.06 218 ASP B N 1
ATOM 5594 C CA . ASP B 1 218 ? -5.84 27.453 3.131 1 95.06 218 ASP B CA 1
ATOM 5595 C C . ASP B 1 218 ? -5.953 26.594 4.395 1 95.06 218 ASP B C 1
ATOM 5597 O O . ASP B 1 218 ? -5.441 26.969 5.449 1 95.06 218 ASP B O 1
ATOM 5601 N N . LEU B 1 219 ? -6.695 25.5 4.289 1 96.69 219 LEU B N 1
ATOM 5602 C CA . LEU B 1 219 ? -6.934 24.719 5.5 1 96.69 219 LEU B CA 1
ATOM 5603 C C . LEU B 1 219 ? -5.621 24.188 6.074 1 96.69 219 LEU B C 1
ATOM 5605 O O . LEU B 1 219 ? -5.469 24.094 7.293 1 96.69 219 LEU B O 1
ATOM 5609 N N . LEU B 1 220 ? -4.66 23.891 5.223 1 95.19 220 LEU B N 1
ATOM 5610 C CA . LEU B 1 220 ? -3.377 23.328 5.641 1 95.19 220 LEU B CA 1
ATOM 5611 C C . LEU B 1 220 ? -2.65 24.297 6.582 1 95.19 220 LEU B C 1
ATOM 5613 O O . LEU B 1 220 ? -1.884 23.859 7.445 1 95.19 220 LEU B O 1
ATOM 5617 N N . ASN B 1 221 ? -2.896 25.594 6.523 1 95.75 221 ASN B N 1
ATOM 5618 C CA . ASN B 1 221 ? -2.221 26.609 7.309 1 95.75 221 ASN B CA 1
ATOM 5619 C C . ASN B 1 221 ? -3.014 26.969 8.562 1 95.75 221 ASN B C 1
ATOM 5621 O O . ASN B 1 221 ? -2.611 27.859 9.328 1 95.75 221 ASN B O 1
ATOM 5625 N N . ARG B 1 222 ? -4.121 26.312 8.758 1 96.75 222 ARG B N 1
ATOM 5626 C CA . ARG B 1 222 ? -4.977 26.625 9.898 1 96.75 222 ARG B CA 1
ATOM 5627 C C . ARG B 1 222 ? -4.578 25.797 11.117 1 96.75 222 ARG B C 1
ATOM 5629 O O . ARG B 1 222 ? -3.861 24.797 10.992 1 96.75 222 ARG B O 1
ATOM 5636 N N . PRO B 1 223 ? -4.965 26.219 12.312 1 95.75 223 PRO B N 1
ATOM 5637 C CA . PRO B 1 223 ? -4.605 25.484 13.531 1 95.75 223 PRO B CA 1
ATOM 5638 C C . PRO B 1 223 ? -5.328 24.156 13.656 1 95.75 223 PRO B C 1
ATOM 5640 O O . PRO B 1 223 ? -6.328 23.922 12.977 1 95.75 223 PRO B O 1
ATOM 5643 N N . MET B 1 224 ? -4.754 23.297 14.492 1 96.5 224 MET B N 1
ATOM 5644 C CA . ME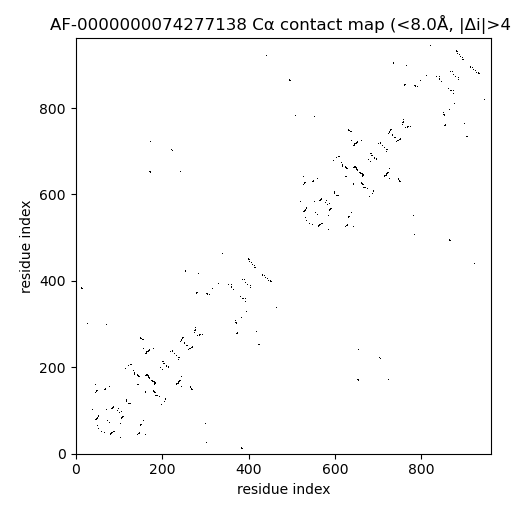T B 1 224 ? -5.383 22.031 14.844 1 96.5 224 MET B CA 1
ATOM 5645 C C . MET B 1 224 ? -6.52 22.25 15.836 1 96.5 224 MET B C 1
ATOM 5647 O O . MET B 1 224 ? -6.395 23.047 16.766 1 96.5 224 MET B O 1
ATOM 5651 N N . PHE B 1 225 ? -7.566 21.5 15.664 1 97.31 225 PHE B N 1
ATOM 5652 C CA . PHE B 1 225 ? -8.719 21.609 16.562 1 97.31 225 PHE B CA 1
ATOM 5653 C C . PHE B 1 225 ? -8.508 20.781 17.812 1 97.31 225 PHE B C 1
ATOM 5655 O O . PHE B 1 225 ? -8.219 19.578 17.719 1 97.31 225 PHE B O 1
ATOM 5662 N N . TYR B 1 226 ? -8.648 21.422 18.891 1 96.06 226 TYR B N 1
ATOM 5663 C CA . TYR B 1 226 ? -8.797 20.797 20.203 1 96.06 226 TYR B CA 1
ATOM 5664 C C . TYR B 1 226 ? -10.039 21.328 20.922 1 96.06 226 TYR B C 1
ATOM 5666 O O . TYR B 1 226 ? -10.234 22.531 21.031 1 96.06 226 TYR B O 1
ATOM 5674 N N . PRO B 1 227 ? -10.844 20.422 21.375 1 96.31 227 PRO B N 1
ATOM 5675 C CA . PRO B 1 227 ? -12.078 20.875 22.016 1 96.31 227 PRO B CA 1
ATOM 5676 C C . PRO B 1 227 ? -11.82 21.719 23.25 1 96.31 227 PRO B C 1
ATOM 5678 O O . PRO B 1 227 ? -11.102 21.281 24.156 1 96.31 227 PRO B O 1
ATOM 5681 N N . PRO B 1 228 ? -12.5 22.859 23.281 1 95.69 228 PRO B N 1
ATOM 5682 C CA . PRO B 1 228 ? -12.367 23.656 24.516 1 95.69 228 PRO B CA 1
ATOM 5683 C C . PRO B 1 228 ? -12.984 22.984 25.719 1 95.69 228 PRO B C 1
ATOM 5685 O O . PRO B 1 228 ? -14.062 22.375 25.625 1 95.69 228 PRO B O 1
ATOM 5688 N N . SER B 1 229 ? -12.367 23.125 26.812 1 93.56 229 SER B N 1
ATOM 5689 C CA . SER B 1 229 ? -12.836 22.484 28.031 1 93.56 229 SER B CA 1
ATOM 5690 C C . SER B 1 229 ? -14.07 23.188 28.594 1 93.56 229 SER B C 1
ATOM 5692 O O . SER B 1 229 ? -14.875 22.562 29.297 1 93.56 229 SER B O 1
ATOM 5694 N N . ASN B 1 230 ? -14.25 24.438 28.234 1 93.81 230 ASN B N 1
ATOM 5695 C CA . ASN B 1 230 ? -15.352 25.219 28.797 1 93.81 230 ASN B CA 1
ATOM 5696 C C . ASN B 1 230 ? -16.609 25.094 27.938 1 93.81 230 ASN B C 1
ATOM 5698 O O . ASN B 1 230 ? -17.594 25.797 28.172 1 93.81 230 ASN B O 1
ATOM 5702 N N . GLY B 1 231 ? -16.578 24.344 26.891 1 91.38 231 GLY B N 1
ATOM 5703 C CA . GLY B 1 231 ? -17.766 24.078 26.094 1 91.38 231 GLY B CA 1
ATOM 5704 C C . GLY B 1 231 ? -18.016 25.125 25.031 1 91.38 231 GLY B C 1
ATOM 5705 O O . GLY B 1 231 ? -18.984 25.047 24.266 1 91.38 231 GLY B O 1
ATOM 5706 N N . SER B 1 232 ? -17.125 26.047 24.891 1 94.81 232 SER B N 1
ATOM 5707 C CA . SER B 1 232 ? -17.312 27.125 23.938 1 94.81 232 SER B CA 1
ATOM 5708 C C . SER B 1 232 ? -17.125 26.625 22.5 1 94.81 232 SER B C 1
ATOM 5710 O O . SER B 1 232 ? -16.5 25.578 22.281 1 94.81 232 SER B O 1
ATOM 5712 N N . VAL B 1 233 ? -17.703 27.344 21.578 1 96.31 233 VAL B N 1
ATOM 5713 C CA . VAL B 1 233 ? -17.578 27.047 20.156 1 96.31 233 VAL B CA 1
ATOM 5714 C C . VAL B 1 233 ? -16.531 27.953 19.531 1 96.31 233 VAL B C 1
ATOM 5716 O O . VAL B 1 233 ? -16.547 29.172 19.75 1 96.31 233 VAL B O 1
ATOM 5719 N N . LEU B 1 234 ? -15.688 27.359 18.781 1 96.94 234 LEU B N 1
ATOM 5720 C CA . LEU B 1 234 ? -14.594 28.109 18.172 1 96.94 234 LEU B CA 1
ATOM 5721 C C . LEU B 1 234 ? -15.047 28.766 16.875 1 96.94 234 LEU B C 1
ATOM 5723 O O . LEU B 1 234 ? -16.031 28.359 16.281 1 96.94 234 LEU B O 1
ATOM 5727 N N . GLY B 1 235 ? -14.344 29.844 16.5 1 96.56 235 GLY B N 1
ATOM 5728 C CA . GLY B 1 235 ? -14.539 30.5 15.211 1 96.56 235 GLY B CA 1
ATOM 5729 C C . GLY B 1 235 ? -13.367 30.328 14.266 1 96.56 235 GLY B C 1
ATOM 5730 O O . GLY B 1 235 ? -12.211 30.297 14.703 1 96.56 235 GLY B O 1
ATOM 5731 N N . GLY B 1 236 ? -13.734 30.188 12.945 1 97.06 236 GLY B N 1
ATOM 5732 C CA . GLY B 1 236 ? -12.688 30.031 11.945 1 97.06 236 GLY B CA 1
ATOM 5733 C C . GLY B 1 236 ? -12.609 28.625 11.391 1 97.06 236 GLY B C 1
ATOM 5734 O O . GLY B 1 236 ? -13.57 27.859 11.484 1 97.06 236 GLY B O 1
ATOM 5735 N N . ASN B 1 237 ? -11.555 28.391 10.625 1 98.06 237 ASN B N 1
ATOM 5736 C CA . ASN B 1 237 ? -11.305 27.078 10.039 1 98.06 237 ASN B CA 1
ATOM 5737 C C . ASN B 1 237 ? -10.219 26.328 10.797 1 98.06 237 ASN B C 1
ATOM 5739 O O . ASN B 1 237 ? -9.258 26.922 11.281 1 98.06 237 ASN B O 1
ATOM 5743 N N . TYR B 1 238 ? -10.375 25.031 10.953 1 98.19 238 TYR B N 1
ATOM 5744 C CA . TYR B 1 238 ? -9.43 24.234 11.719 1 98.19 238 TYR B CA 1
ATOM 5745 C C . TYR B 1 238 ? -9.133 22.906 11.016 1 98.19 238 TYR B C 1
ATOM 5747 O O . TYR B 1 238 ? -9.992 22.359 10.32 1 98.19 238 TYR B O 1
ATOM 5755 N N . ARG B 1 239 ? -7.922 22.391 11.18 1 97.88 239 ARG B N 1
ATOM 5756 C CA . ARG B 1 239 ? -7.594 21.016 10.844 1 97.88 239 ARG B CA 1
ATOM 5757 C C . ARG B 1 239 ? -8.047 20.047 11.945 1 97.88 239 ARG B C 1
ATOM 5759 O O . ARG B 1 239 ? -7.941 20.375 13.133 1 97.88 239 ARG B O 1
ATOM 5766 N N . LEU B 1 240 ? -8.57 18.953 11.539 1 98.12 240 LEU B N 1
ATOM 5767 C CA . LEU B 1 240 ? -8.922 17.922 12.5 1 98.12 240 LEU B CA 1
ATOM 5768 C C . LEU B 1 240 ? -7.828 16.859 12.578 1 98.12 240 LEU B C 1
ATOM 5770 O O . LEU B 1 240 ? -7.238 16.484 11.562 1 98.12 240 LEU B O 1
ATOM 5774 N N . PRO B 1 241 ? -7.566 16.375 13.797 1 96.56 241 PRO B N 1
ATOM 5775 C CA . PRO B 1 241 ? -6.625 15.258 13.898 1 96.56 241 PRO B CA 1
ATOM 5776 C C . PRO B 1 241 ? -7.09 14.023 13.125 1 96.56 241 PRO B C 1
ATOM 5778 O O . PRO B 1 241 ? -8.297 13.797 12.992 1 96.56 241 PRO B O 1
ATOM 5781 N N . LEU B 1 242 ? -6.145 13.242 12.766 1 96.69 242 LEU B N 1
ATOM 5782 C CA . LEU B 1 242 ? -6.398 12.055 11.953 1 96.69 242 LEU B CA 1
ATOM 5783 C C . LEU B 1 242 ? -7.289 11.07 12.695 1 96.69 242 LEU B C 1
ATOM 5785 O O . LEU B 1 242 ? -8.039 10.312 12.078 1 96.69 242 LEU B O 1
ATOM 5789 N N . GLY B 1 243 ? -7.277 11.148 13.984 1 96.75 243 GLY B N 1
ATOM 5790 C CA . GLY B 1 243 ? -8.055 10.234 14.812 1 96.75 243 GLY B CA 1
ATOM 5791 C C . GLY B 1 243 ? -9.547 10.352 14.586 1 96.75 243 GLY B C 1
ATOM 5792 O O . GLY B 1 243 ? -10.312 9.445 14.938 1 96.75 243 GLY B O 1
ATOM 5793 N N . TYR B 1 244 ? -10.016 11.453 14 1 97.5 244 TYR B N 1
ATOM 5794 C CA . TYR B 1 244 ? -11.43 11.648 13.711 1 97.5 244 TYR B CA 1
ATOM 5795 C C . TYR B 1 244 ? -11.812 10.977 12.398 1 97.5 244 TYR B C 1
ATOM 5797 O O . TYR B 1 244 ? -13 10.883 12.062 1 97.5 244 TYR B O 1
ATOM 5805 N N . GLN B 1 245 ? -10.898 10.562 11.672 1 96.12 245 GLN B N 1
ATOM 5806 C CA . GLN B 1 245 ? -11.109 9.859 10.414 1 96.12 245 GLN B CA 1
ATOM 5807 C C . GLN B 1 245 ? -9.961 8.891 10.133 1 96.12 245 GLN B C 1
ATOM 5809 O O . GLN B 1 245 ? -9.164 9.109 9.219 1 96.12 245 GLN B O 1
ATOM 5814 N N . MET B 1 246 ? -9.977 7.832 10.836 1 95.25 246 MET B N 1
ATOM 5815 C CA . MET B 1 246 ? -8.914 6.84 10.719 1 95.25 246 MET B CA 1
ATOM 5816 C C . MET B 1 246 ? -9.031 6.066 9.406 1 95.25 246 MET B C 1
ATOM 5818 O O . MET B 1 246 ? -9.75 5.066 9.336 1 95.25 246 MET B O 1
ATOM 5822 N N . ASP B 1 247 ? -8.312 6.492 8.484 1 93.44 247 ASP B N 1
ATOM 5823 C CA . ASP B 1 247 ? -8.281 5.812 7.195 1 93.44 247 ASP B CA 1
ATOM 5824 C C . ASP B 1 247 ? -7.766 4.383 7.34 1 93.44 247 ASP B C 1
ATOM 5826 O O . ASP B 1 247 ? -6.656 4.164 7.836 1 93.44 247 ASP B O 1
ATOM 5830 N N . ALA B 1 248 ? -8.5 3.43 6.844 1 93.75 248 ALA B N 1
ATOM 5831 C CA . ALA B 1 248 ? -8.211 2.012 7.035 1 93.75 248 ALA B CA 1
ATOM 5832 C C . ALA B 1 248 ? -6.883 1.635 6.387 1 93.75 248 ALA B C 1
ATOM 5834 O O . ALA B 1 248 ? -6.281 0.613 6.73 1 93.75 248 ALA B O 1
ATOM 5835 N N . SER B 1 249 ? -6.441 2.387 5.418 1 89.12 249 SER B N 1
ATOM 5836 C CA . SER B 1 249 ? -5.164 2.107 4.762 1 89.12 249 SER B CA 1
ATOM 5837 C C . SER B 1 249 ? -4.012 2.145 5.758 1 89.12 249 SER B C 1
ATOM 5839 O O . SER B 1 249 ? -3.02 1.43 5.598 1 89.12 249 SER B O 1
ATOM 5841 N N . TYR B 1 250 ? -4.152 2.949 6.844 1 90.81 250 TYR B N 1
ATOM 5842 C CA . TYR B 1 250 ? -3.113 3.047 7.863 1 90.81 250 TYR B CA 1
ATOM 5843 C C . TYR B 1 250 ? -3.055 1.779 8.703 1 90.81 250 TYR B C 1
ATOM 5845 O O . TYR B 1 250 ? -2.066 1.533 9.398 1 90.81 250 TYR B O 1
ATOM 5853 N N . TYR B 1 251 ? -4.051 0.989 8.641 1 93.81 251 TYR B N 1
ATOM 5854 C CA . TYR B 1 251 ? -4.109 -0.262 9.383 1 93.81 251 TYR B CA 1
ATOM 5855 C C . TYR B 1 251 ? -3.445 -1.393 8.609 1 93.81 251 TYR B C 1
ATOM 5857 O O . TYR B 1 251 ? -2.697 -2.191 9.18 1 93.81 251 TYR B O 1
ATOM 5865 N N . TYR B 1 252 ? -3.684 -1.483 7.324 1 91.44 252 TYR B N 1
ATOM 5866 C CA . TYR B 1 252 ? -3.43 -2.684 6.535 1 91.44 252 TYR B CA 1
ATOM 5867 C C . TYR B 1 252 ? -1.935 -2.895 6.328 1 91.44 252 TYR B C 1
ATOM 5869 O O . TYR B 1 252 ? -1.476 -4.027 6.18 1 91.44 252 TYR B O 1
ATOM 5877 N N . LEU B 1 253 ? -1.168 -1.872 6.336 1 84.06 253 LEU B N 1
ATOM 5878 C CA . LEU B 1 253 ? 0.269 -2.035 6.141 1 84.06 253 LEU B CA 1
ATOM 5879 C C . LEU B 1 253 ? 0.9 -2.744 7.336 1 84.06 253 LEU B C 1
ATOM 5881 O O . LEU B 1 253 ? 1.777 -3.594 7.164 1 84.06 253 LEU B O 1
ATOM 5885 N N . LYS B 1 254 ? 0.466 -2.467 8.539 1 88.38 254 LYS B N 1
ATOM 5886 C CA . LYS B 1 254 ? 1.034 -3.041 9.75 1 88.38 254 LYS B CA 1
ATOM 5887 C C . LYS B 1 254 ? 0.074 -4.043 10.391 1 88.38 254 LYS B C 1
ATOM 5889 O O . LYS B 1 254 ? 0.459 -4.793 11.289 1 88.38 254 LYS B O 1
ATOM 5894 N N . LEU B 1 255 ? -1.175 -4.07 9.93 1 93.31 255 LEU B N 1
ATOM 5895 C CA . LEU B 1 255 ? -2.238 -4.906 10.477 1 93.31 255 LEU B CA 1
ATOM 5896 C C . LEU B 1 255 ? -2.51 -4.555 11.938 1 93.31 255 LEU B C 1
ATOM 5898 O O . LEU B 1 255 ? -2.795 -5.434 12.75 1 93.31 255 LEU B O 1
ATOM 5902 N N . ARG B 1 256 ? -2.211 -3.283 12.289 1 92.38 256 ARG B N 1
ATOM 5903 C CA . ARG B 1 256 ? -2.535 -2.654 13.562 1 92.38 256 ARG B CA 1
ATOM 5904 C C . ARG B 1 256 ? -2.637 -1.14 13.422 1 92.38 256 ARG B C 1
ATOM 5906 O O . ARG B 1 256 ? -2.023 -0.554 12.523 1 92.38 256 ARG B O 1
ATOM 5913 N N . TRP B 1 257 ? -3.416 -0.561 14.258 1 92.19 257 TRP B N 1
ATOM 5914 C CA . TRP B 1 257 ? -3.549 0.892 14.219 1 92.19 257 TRP B CA 1
ATOM 5915 C C . TRP B 1 257 ? -2.318 1.566 14.82 1 92.19 257 TRP B C 1
ATOM 5917 O O . TRP B 1 257 ? -1.777 1.104 15.828 1 92.19 257 TRP B O 1
ATOM 5927 N N . SER B 1 258 ? -1.772 2.58 14.102 1 87.62 258 SER B N 1
ATOM 5928 C CA . SER B 1 258 ? -0.693 3.43 14.594 1 87.62 258 SER B CA 1
ATOM 5929 C C . SER B 1 258 ? -0.974 4.902 14.305 1 87.62 258 SER B C 1
ATOM 5931 O O . SER B 1 258 ? -0.237 5.547 13.555 1 87.62 258 SER B O 1
ATOM 5933 N N . ILE B 1 259 ? -2.053 5.387 14.906 1 91.94 259 ILE B N 1
ATOM 5934 C CA . ILE B 1 259 ? -2.48 6.773 14.758 1 91.94 259 ILE B CA 1
ATOM 5935 C C . ILE B 1 259 ? -2.4 7.488 16.109 1 91.94 259 ILE B C 1
ATOM 5937 O O . ILE B 1 259 ? -3.342 7.43 16.906 1 91.94 259 ILE B O 1
ATOM 5941 N N . PRO B 1 260 ? -1.325 8.18 16.344 1 91.19 260 PRO B N 1
ATOM 5942 C CA . PRO B 1 260 ? -1.109 8.75 17.672 1 91.19 260 PRO B CA 1
ATOM 5943 C C . PRO B 1 260 ? -1.795 10.102 17.859 1 91.19 260 PRO B C 1
ATOM 5945 O O . PRO B 1 260 ? -1.765 10.672 18.953 1 91.19 260 PRO B O 1
ATOM 5948 N N . CYS B 1 261 ? -2.398 10.672 16.859 1 94.12 261 CYS B N 1
ATOM 5949 C CA . CYS B 1 261 ? -3.006 11.984 17.016 1 94.12 261 CYS B CA 1
ATOM 5950 C C . CYS B 1 261 ? -4.527 11.898 16.953 1 94.12 261 CYS B C 1
ATOM 5952 O O . CYS B 1 261 ? -5.082 11.258 16.062 1 94.12 261 CYS B O 1
ATOM 5954 N N . GLY B 1 262 ? -5.164 12.516 17.938 1 92.81 262 GLY B N 1
ATOM 5955 C CA . GLY B 1 262 ? -6.613 12.531 18 1 92.81 262 GLY B CA 1
ATOM 5956 C C . GLY B 1 262 ? -7.184 11.383 18.812 1 92.81 262 GLY B C 1
ATOM 5957 O O . GLY B 1 262 ? -6.434 10.555 19.344 1 92.81 2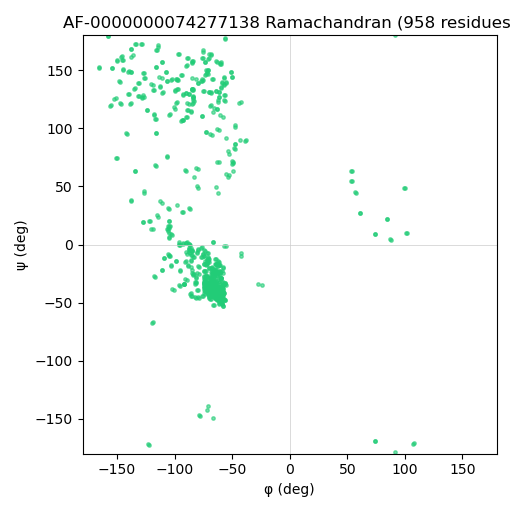62 GLY B O 1
ATOM 5958 N N . PRO B 1 263 ? -8.492 11.297 18.938 1 94.25 263 PRO B N 1
ATOM 5959 C CA . PRO B 1 263 ? -9.141 10.344 19.844 1 94.25 263 PRO B CA 1
ATOM 5960 C C . PRO B 1 263 ? -9.352 8.977 19.203 1 94.25 263 PRO B C 1
ATOM 5962 O O . PRO B 1 263 ? -9.789 8.039 19.875 1 94.25 263 PRO B O 1
ATOM 5965 N N . ASN B 1 264 ? -9.039 8.727 17.953 1 94.31 264 ASN B N 1
ATOM 5966 C CA . ASN B 1 264 ? -9.266 7.473 17.25 1 94.31 264 ASN B CA 1
ATOM 5967 C C . ASN B 1 264 ? -10.719 7.027 17.344 1 94.31 264 ASN B C 1
ATOM 5969 O O . ASN B 1 264 ? -11.008 5.926 17.812 1 94.31 264 ASN B O 1
ATOM 5973 N N . SER B 1 265 ? -11.633 7.812 16.781 1 95.94 265 SER B N 1
ATOM 5974 C CA . SER B 1 265 ? -13.062 7.668 17.047 1 95.94 265 SER B CA 1
ATOM 5975 C C . SER B 1 265 ? -13.812 7.145 15.828 1 95.94 265 SER B C 1
ATOM 5977 O O . SER B 1 265 ? -14.898 6.586 15.953 1 95.94 265 SER B O 1
ATOM 5979 N N . VAL B 1 266 ? -13.25 7.305 14.672 1 97 266 VAL B N 1
ATOM 5980 C CA . VAL B 1 266 ? -14.016 7.004 13.469 1 97 266 VAL B CA 1
ATOM 5981 C C . VAL B 1 266 ? -13.125 6.273 12.461 1 97 266 VAL B C 1
ATOM 5983 O O . VAL B 1 266 ? -12.07 6.785 12.07 1 97 266 VAL B O 1
ATOM 5986 N N . ILE B 1 267 ? -13.5 5.078 12.07 1 96.38 267 ILE B N 1
ATOM 5987 C CA . ILE B 1 267 ? -12.812 4.348 11.008 1 96.38 267 ILE B CA 1
ATOM 5988 C C . ILE B 1 267 ? -13.445 4.691 9.656 1 96.38 267 ILE B C 1
ATOM 5990 O O . ILE B 1 267 ? -14.672 4.723 9.531 1 96.38 267 ILE B O 1
ATOM 5994 N N . THR B 1 268 ? -12.68 5.027 8.695 1 96.12 268 THR B N 1
ATOM 5995 C CA . THR B 1 268 ? -13.148 5.27 7.336 1 96.12 268 THR B CA 1
ATOM 5996 C C . THR B 1 268 ? -12.617 4.203 6.383 1 96.12 268 THR B C 1
ATOM 5998 O O . THR B 1 268 ? -11.43 3.867 6.418 1 96.12 268 THR B O 1
ATOM 6001 N N . TYR B 1 269 ? -13.438 3.721 5.547 1 94.75 269 TYR B N 1
ATOM 6002 C CA . TYR B 1 269 ? -13.094 2.676 4.59 1 94.75 269 TYR B CA 1
ATOM 6003 C C . TYR B 1 269 ? -12.984 3.24 3.178 1 94.75 269 TYR B C 1
ATOM 6005 O O . TYR B 1 269 ? -13.852 3.006 2.338 1 94.75 269 TYR B O 1
ATOM 6013 N N . PRO B 1 270 ? -11.898 4.008 2.734 1 80.81 270 PRO B N 1
ATOM 6014 C CA . PRO B 1 270 ? -11.789 4.68 1.438 1 80.81 270 PRO B CA 1
ATOM 6015 C C . PRO B 1 270 ? -11.539 3.707 0.289 1 80.81 270 PRO B C 1
ATOM 6017 O O . PRO B 1 270 ? -11.664 4.082 -0.88 1 80.81 270 PRO B O 1
ATOM 6020 N N . GLY B 1 271 ? -11.344 2.482 0.443 1 73.94 271 GLY B N 1
ATOM 6021 C CA . GLY B 1 271 ? -10.867 1.49 -0.506 1 73.94 271 GLY B CA 1
ATOM 6022 C C . GLY B 1 271 ? -11.711 1.411 -1.764 1 73.94 271 GLY B C 1
ATOM 6023 O O . GLY B 1 271 ? -12.57 2.268 -1.997 1 73.94 271 GLY B O 1
ATOM 6024 N N . ALA B 1 272 ? -11.375 0.623 -2.674 1 81.12 272 ALA B N 1
ATOM 6025 C CA . ALA B 1 272 ? -12.078 0.328 -3.92 1 81.12 272 ALA B CA 1
ATOM 6026 C C . ALA B 1 272 ? -13.547 0.006 -3.66 1 81.12 272 ALA B C 1
ATOM 6028 O O . ALA B 1 272 ? -13.883 -0.638 -2.662 1 81.12 272 ALA B O 1
ATOM 6029 N N . SER B 1 273 ? -14.336 0.458 -4.605 1 85.5 273 SER B N 1
ATOM 6030 C CA . SER B 1 273 ? -15.781 0.333 -4.441 1 85.5 273 SER B CA 1
ATOM 6031 C C . SER B 1 273 ? -16.188 -1.125 -4.266 1 85.5 273 SER B C 1
ATOM 6033 O O . SER B 1 273 ? -17.125 -1.429 -3.51 1 85.5 273 SER B O 1
ATOM 6035 N N . TRP B 1 274 ? -15.492 -1.96 -4.871 1 89.5 274 TRP B N 1
ATOM 6036 C CA . TRP B 1 274 ? -15.891 -3.361 -4.84 1 89.5 274 TRP B CA 1
ATOM 6037 C C . TRP B 1 274 ? -15.312 -4.07 -3.621 1 89.5 274 TRP B C 1
ATOM 6039 O O . TRP B 1 274 ? -15.594 -5.246 -3.385 1 89.5 274 TRP B O 1
ATOM 6049 N N . LEU B 1 275 ? -14.555 -3.305 -2.781 1 93.94 275 LEU B N 1
ATOM 6050 C CA . LEU B 1 275 ? -13.984 -3.922 -1.587 1 93.94 275 LEU B CA 1
ATOM 6051 C C . LEU B 1 275 ? -14.445 -3.193 -0.329 1 93.94 275 LEU B C 1
ATOM 6053 O O . LEU B 1 275 ? -13.805 -3.295 0.721 1 93.94 275 LEU B O 1
ATOM 6057 N N . LYS B 1 276 ? -15.492 -2.506 -0.467 1 95.81 276 LYS B N 1
ATOM 6058 C CA . LYS B 1 276 ? -16.109 -1.907 0.714 1 95.81 276 LYS B CA 1
ATOM 6059 C C . LYS B 1 276 ? -16.531 -2.979 1.718 1 95.81 276 LYS B C 1
ATOM 6061 O O . LYS B 1 276 ? -16.766 -4.129 1.344 1 95.81 276 LYS B O 1
ATOM 6066 N N . PRO B 1 277 ? -16.656 -2.656 2.951 1 96.06 277 PRO B N 1
ATOM 6067 C CA . PRO B 1 277 ? -16.828 -3.682 3.984 1 96.06 277 PRO B CA 1
ATOM 6068 C C . PRO B 1 277 ? -18.188 -4.371 3.904 1 96.06 277 PRO B C 1
ATOM 6070 O O . PRO B 1 277 ? -18.359 -5.48 4.426 1 96.06 277 PRO B O 1
ATOM 6073 N N . TRP B 1 278 ? -19.172 -3.797 3.279 1 96.75 278 TRP B N 1
ATOM 6074 C CA . TRP B 1 278 ? -20.5 -4.395 3.27 1 96.75 278 TRP B CA 1
ATOM 6075 C C . TRP B 1 278 ? -20.594 -5.5 2.225 1 96.75 278 TRP B C 1
ATOM 6077 O O . TRP B 1 278 ? -21.609 -6.199 2.137 1 96.75 278 TRP B O 1
ATOM 6087 N N . TYR B 1 279 ? -19.625 -5.688 1.431 1 96.81 279 TYR B N 1
ATOM 6088 C CA . TYR B 1 279 ? -19.594 -6.84 0.539 1 96.81 279 TYR B CA 1
ATOM 6089 C C . TYR B 1 279 ? -19.016 -8.062 1.25 1 96.81 279 TYR B C 1
ATOM 6091 O O . TYR B 1 279 ? -17.938 -7.992 1.841 1 96.81 279 TYR B O 1
ATOM 6099 N N . TRP B 1 280 ? -19.688 -9.156 1.085 1 96.44 280 TRP B N 1
ATOM 6100 C CA . TRP B 1 280 ? -19.297 -10.344 1.852 1 96.44 280 TRP B CA 1
ATOM 6101 C C . TRP B 1 280 ? -17.938 -10.867 1.407 1 96.44 280 TRP B C 1
ATOM 6103 O O . TRP B 1 280 ? -17.219 -11.469 2.197 1 96.44 280 TRP B O 1
ATOM 6113 N N . TRP B 1 281 ? -17.531 -10.555 0.215 1 97.12 281 TRP B N 1
ATOM 6114 C CA . TRP B 1 281 ? -16.266 -11.094 -0.292 1 97.12 281 TRP B CA 1
ATOM 6115 C C . TRP B 1 281 ? -15.094 -10.227 0.135 1 97.12 281 TRP B C 1
ATOM 6117 O O . TRP B 1 281 ? -13.938 -10.586 -0.083 1 97.12 281 TRP B O 1
ATOM 6127 N N . SER B 1 282 ? -15.336 -9.016 0.732 1 96.75 282 SER B N 1
ATOM 6128 C CA . SER B 1 282 ? -14.258 -8.102 1.112 1 96.75 282 SER B CA 1
ATOM 6129 C C . SER B 1 282 ? -13.438 -8.672 2.262 1 96.75 282 SER B C 1
ATOM 6131 O O . SER B 1 282 ? -12.219 -8.469 2.318 1 96.75 282 SER B O 1
ATOM 6133 N N . TRP B 1 283 ? -14.094 -9.344 3.139 1 94.75 283 TRP B N 1
ATOM 6134 C CA . TRP B 1 283 ? -13.367 -10.094 4.16 1 94.75 283 TRP B CA 1
ATOM 6135 C C . TRP B 1 283 ? -13.133 -11.531 3.711 1 94.75 283 TRP B C 1
ATOM 6137 O O . TRP B 1 283 ? -14.031 -12.172 3.158 1 94.75 283 TRP B O 1
ATOM 6147 N N . PRO B 1 284 ? -11.992 -12.062 3.736 1 96.06 284 PRO B N 1
ATOM 6148 C CA . PRO B 1 284 ? -10.867 -11.617 4.555 1 96.06 284 PRO B CA 1
ATOM 6149 C C . PRO B 1 284 ? -9.805 -10.875 3.75 1 96.06 284 PRO B C 1
ATOM 6151 O O . PRO B 1 284 ? -8.695 -10.656 4.234 1 96.06 284 PRO B O 1
ATOM 6154 N N . VAL B 1 285 ? -10.148 -10.438 2.559 1 94.31 285 VAL B N 1
ATOM 6155 C CA . VAL B 1 285 ? -9.195 -9.641 1.788 1 94.31 285 VAL B CA 1
ATOM 6156 C C . VAL B 1 285 ? -8.766 -8.422 2.602 1 94.31 285 VAL B C 1
ATOM 6158 O O . VAL B 1 285 ? -7.566 -8.148 2.729 1 94.31 285 VAL B O 1
ATOM 6161 N N . LEU B 1 286 ? -9.734 -7.746 3.152 1 95.12 286 LEU B N 1
ATOM 6162 C CA . LEU B 1 286 ? -9.508 -6.637 4.07 1 95.12 286 LEU B CA 1
ATOM 6163 C C . LEU B 1 286 ? -10.055 -6.957 5.457 1 95.12 286 LEU B C 1
ATOM 6165 O O . LEU B 1 286 ? -11.266 -6.891 5.688 1 95.12 286 LEU B O 1
ATOM 6169 N N . PRO B 1 287 ? -9.219 -7.176 6.336 1 93.44 287 PRO B N 1
ATOM 6170 C CA . PRO B 1 287 ? -9.617 -7.746 7.625 1 93.44 287 PRO B CA 1
ATOM 6171 C C . PRO B 1 287 ? -10.477 -6.793 8.453 1 93.44 287 PRO B C 1
ATOM 6173 O O . PRO B 1 287 ? -11.289 -7.234 9.266 1 93.44 287 PRO B O 1
ATOM 6176 N N . LEU B 1 288 ? -10.406 -5.543 8.289 1 93.69 288 LEU B N 1
ATOM 6177 C CA . LEU B 1 288 ? -11.102 -4.574 9.125 1 93.69 288 LEU B CA 1
ATOM 6178 C C . LEU B 1 288 ? -12.602 -4.594 8.844 1 93.69 288 LEU B C 1
ATOM 6180 O O . LEU B 1 288 ? -13.391 -4.027 9.609 1 93.69 288 LEU B O 1
ATOM 6184 N N . GLY B 1 289 ? -12.945 -5.246 7.742 1 93.94 289 GLY B N 1
ATOM 6185 C CA . GLY B 1 289 ? -14.352 -5.324 7.383 1 93.94 289 GLY B CA 1
ATOM 6186 C C . GLY B 1 289 ? -15.195 -6.023 8.43 1 93.94 289 GLY B C 1
ATOM 6187 O O . GLY B 1 289 ? -16.391 -5.758 8.539 1 93.94 289 GLY B O 1
ATOM 6188 N N . LEU B 1 290 ? -14.609 -6.844 9.227 1 93.81 290 LEU B N 1
ATOM 6189 C CA . LEU B 1 290 ? -15.344 -7.59 10.242 1 93.81 290 LEU B CA 1
ATOM 6190 C C . LEU B 1 290 ? -15.875 -6.656 11.32 1 93.81 290 LEU B C 1
ATOM 6192 O O . LEU B 1 290 ? -16.938 -6.902 11.891 1 93.81 290 LEU B O 1
ATOM 6196 N N . GLN B 1 291 ? -15.18 -5.625 11.586 1 94.44 291 GLN B N 1
ATOM 6197 C CA . GLN B 1 291 ? -15.648 -4.652 12.57 1 94.44 291 GLN B CA 1
ATOM 6198 C C . GLN B 1 291 ? -16.938 -3.977 12.109 1 94.44 291 GLN B C 1
ATOM 6200 O O . GLN B 1 291 ? -17.828 -3.703 12.914 1 94.44 291 GLN B O 1
ATOM 6205 N N . TRP B 1 292 ? -16.969 -3.752 10.828 1 96.25 292 TRP B N 1
ATOM 6206 C CA . TRP B 1 292 ? -18.203 -3.188 10.266 1 96.25 292 TRP B CA 1
ATOM 6207 C C . TRP B 1 292 ? -19.359 -4.156 10.43 1 96.25 292 TRP B C 1
ATOM 6209 O O . TRP B 1 292 ? -20.453 -3.76 10.836 1 96.25 292 TRP B O 1
ATOM 6219 N N . HIS B 1 293 ? -19.141 -5.398 10.156 1 95.94 293 HIS B N 1
ATOM 6220 C CA . HIS B 1 293 ? -20.203 -6.406 10.258 1 95.94 293 HIS B CA 1
ATOM 6221 C C . HIS B 1 293 ? -20.609 -6.633 11.711 1 95.94 293 HIS B C 1
ATOM 6223 O O . HIS B 1 293 ? -21.766 -6.953 11.992 1 95.94 293 HIS B O 1
ATOM 6229 N N . GLU B 1 294 ? -19.688 -6.449 12.578 1 94.06 294 GLU B N 1
ATOM 6230 C CA . GLU B 1 294 ? -20.047 -6.523 13.992 1 94.06 294 GLU B CA 1
ATOM 6231 C C . GLU B 1 294 ? -21.031 -5.422 14.375 1 94.06 294 GLU B C 1
ATOM 6233 O O . GLU B 1 294 ? -22 -5.672 15.078 1 94.06 294 GLU B O 1
ATOM 6238 N N . GLN B 1 295 ? -20.75 -4.293 13.891 1 93.06 295 GLN B N 1
ATOM 6239 C CA . GLN B 1 295 ? -21.656 -3.178 14.148 1 93.06 295 GLN B CA 1
ATOM 6240 C C . GLN B 1 295 ? -23 -3.402 13.484 1 93.06 295 GLN B C 1
ATOM 6242 O O . GLN B 1 295 ? -24.047 -3.107 14.07 1 93.06 295 GLN B O 1
ATOM 6247 N N . ARG B 1 296 ? -22.984 -3.848 12.281 1 94.62 296 ARG B N 1
ATOM 6248 C CA . ARG B 1 296 ? -24.234 -4.133 11.594 1 94.62 296 ARG B CA 1
ATOM 6249 C C . ARG B 1 296 ? -25.062 -5.164 12.359 1 94.62 296 ARG B C 1
ATOM 6251 O O . ARG B 1 296 ? -26.281 -5.008 12.508 1 94.62 296 ARG B O 1
ATOM 6258 N N . ARG B 1 297 ? -24.391 -6.168 12.789 1 92.62 297 ARG B N 1
ATOM 6259 C CA . ARG B 1 297 ? -25.078 -7.219 13.531 1 92.62 297 ARG B CA 1
ATOM 6260 C C . ARG B 1 297 ? -25.766 -6.652 14.766 1 92.62 297 ARG B C 1
ATOM 6262 O O . ARG B 1 297 ? -26.891 -7.059 15.109 1 92.62 297 ARG B O 1
ATOM 6269 N N . ARG B 1 298 ? -25.219 -5.691 15.391 1 91 298 ARG B N 1
ATOM 6270 C CA . ARG B 1 298 ? -25.719 -5.129 16.641 1 91 298 ARG B CA 1
ATOM 6271 C C . ARG B 1 298 ? -26.781 -4.062 16.359 1 91 298 ARG B C 1
ATOM 6273 O O . ARG B 1 298 ? -27.516 -3.658 17.281 1 91 298 ARG B O 1
ATOM 6280 N N . THR B 1 299 ? -26.906 -3.631 15.188 1 91.06 299 THR B N 1
ATOM 6281 C CA . THR B 1 299 ? -27.797 -2.502 14.922 1 91.06 299 THR B CA 1
ATOM 6282 C C . THR B 1 299 ? -28.891 -2.898 13.945 1 91.06 299 THR B C 1
ATOM 6284 O O . THR B 1 299 ? -30.016 -3.188 14.359 1 91.06 299 THR B O 1
ATOM 6287 N N . LEU B 1 300 ? -28.547 -3.178 12.711 1 92 300 LEU B N 1
ATOM 6288 C CA . LEU B 1 300 ? -29.5 -3.426 11.625 1 92 300 LEU B CA 1
ATOM 6289 C C . LEU B 1 300 ? -29.812 -4.914 11.516 1 92 300 LEU B C 1
ATOM 6291 O O . LEU B 1 300 ? -30.953 -5.285 11.188 1 92 300 LEU B O 1
ATOM 6295 N N . GLY B 1 301 ? -28.781 -5.719 11.805 1 92.31 301 GLY B N 1
ATOM 6296 C CA . GLY B 1 301 ? -28.938 -7.152 11.625 1 92.31 301 GLY B CA 1
ATOM 6297 C C . GLY B 1 301 ? -28.922 -7.574 10.164 1 92.31 301 GLY B C 1
ATOM 6298 O O . GLY B 1 301 ? -28.547 -6.789 9.297 1 92.31 301 GLY B O 1
ATOM 6299 N N . TYR B 1 302 ? -29.312 -8.898 9.938 1 93.5 302 TYR B N 1
ATOM 6300 C CA . TYR B 1 302 ? -29.266 -9.453 8.586 1 93.5 302 TYR B CA 1
ATOM 6301 C C . TYR B 1 302 ? -30.609 -10.07 8.219 1 93.5 302 TYR B C 1
ATOM 6303 O O . TYR B 1 302 ? -30.688 -10.891 7.293 1 93.5 302 TYR B O 1
ATOM 6311 N N . GLY B 1 303 ? -31.562 -9.719 8.867 1 88.75 303 GLY B N 1
ATOM 6312 C CA . GLY B 1 303 ? -32.875 -10.312 8.703 1 88.75 303 GLY B CA 1
ATOM 6313 C C . GLY B 1 303 ? -33.438 -10.156 7.301 1 88.75 303 GLY B C 1
ATOM 6314 O O . GLY B 1 303 ? -34.094 -11.055 6.785 1 88.75 303 GLY B O 1
ATOM 6315 N N . ALA B 1 304 ? -33.188 -9.086 6.656 1 88 304 ALA B N 1
ATOM 6316 C CA . ALA B 1 304 ? -33.719 -8.789 5.336 1 88 304 ALA B CA 1
ATOM 6317 C C . ALA B 1 304 ? -33.188 -9.75 4.285 1 88 304 ALA B C 1
ATOM 6319 O O . ALA B 1 304 ? -33.844 -10.07 3.311 1 88 304 ALA B O 1
ATOM 6320 N N . GLU B 1 305 ? -31.969 -10.312 4.477 1 92.88 305 GLU B N 1
ATOM 6321 C CA . GLU B 1 305 ? -31.297 -11.141 3.479 1 92.88 305 GLU B CA 1
ATOM 6322 C C . GLU B 1 305 ? -31.5 -12.625 3.783 1 92.88 305 GLU B C 1
ATOM 6324 O O . GLU B 1 305 ? -31.297 -13.477 2.916 1 92.88 305 GLU B O 1
ATOM 6329 N N . MET B 1 306 ? -31.953 -13.055 4.938 1 91.81 306 MET B N 1
ATOM 6330 C CA . MET B 1 306 ? -31.922 -14.438 5.406 1 91.81 306 MET B CA 1
ATOM 6331 C C . MET B 1 306 ? -32.906 -15.297 4.609 1 91.81 306 MET B C 1
ATOM 6333 O O . MET B 1 306 ? -32.594 -16.469 4.332 1 91.81 306 MET B O 1
ATOM 6337 N N . PRO B 1 307 ? -34.062 -14.773 4.246 1 91.12 307 PRO B N 1
ATOM 6338 C CA . PRO B 1 307 ? -34.938 -15.609 3.41 1 91.12 307 PRO B CA 1
ATOM 6339 C C . PRO B 1 307 ? -34.25 -16.047 2.113 1 91.12 307 PRO B C 1
ATOM 6341 O O . PRO B 1 307 ? -34.406 -17.203 1.702 1 91.12 307 PRO B O 1
ATOM 6344 N N . LEU B 1 308 ? -33.562 -15.164 1.527 1 93.5 308 LEU B N 1
ATOM 6345 C CA . LEU B 1 308 ? -32.875 -15.508 0.3 1 93.5 308 LEU B CA 1
ATOM 6346 C C . LEU B 1 308 ? -31.766 -16.531 0.578 1 93.5 308 LEU B C 1
ATOM 6348 O O . LEU B 1 308 ? -31.5 -17.406 -0.241 1 93.5 308 LEU B O 1
ATOM 6352 N N . VAL B 1 309 ? -31.109 -16.375 1.674 1 94.88 309 VAL B N 1
ATOM 6353 C CA . VAL B 1 309 ? -30.062 -17.312 2.09 1 94.88 309 VAL B CA 1
ATOM 6354 C C . VAL B 1 309 ? -30.672 -18.719 2.262 1 94.88 309 VAL B C 1
ATOM 6356 O O . VAL B 1 309 ? -30.125 -19.703 1.759 1 94.88 309 VAL B O 1
ATOM 6359 N N . LEU B 1 310 ? -31.797 -18.797 2.877 1 93.81 310 LEU B N 1
ATOM 6360 C CA . LEU B 1 310 ? -32.469 -20.062 3.115 1 93.81 310 LEU B CA 1
ATOM 6361 C C . LEU B 1 310 ? -32.906 -20.703 1.801 1 93.81 310 LEU B C 1
ATOM 6363 O O . LEU B 1 310 ? -32.75 -21.922 1.624 1 93.81 310 LEU B O 1
ATOM 6367 N N . ILE B 1 311 ? -33.375 -19.906 0.945 1 94.44 311 ILE B N 1
ATOM 6368 C CA . ILE B 1 311 ? -33.781 -20.406 -0.358 1 94.44 311 ILE B CA 1
ATOM 6369 C C . ILE B 1 311 ? -32.594 -21.016 -1.082 1 94.44 311 ILE B C 1
ATOM 6371 O O . ILE B 1 311 ? -32.688 -22.078 -1.687 1 94.44 311 ILE B O 1
ATOM 6375 N N . GLU B 1 312 ? -31.484 -20.344 -1.059 1 95.19 312 GLU B N 1
ATOM 6376 C CA . GLU B 1 312 ? -30.281 -20.828 -1.727 1 95.19 312 GLU B CA 1
ATOM 6377 C C . GLU B 1 312 ? -29.812 -22.156 -1.122 1 95.19 312 GLU B C 1
ATOM 6379 O O . GLU B 1 312 ? -29.391 -23.062 -1.845 1 95.19 312 GLU B O 1
ATOM 6384 N N . ILE B 1 313 ? -29.891 -22.312 0.176 1 95 313 ILE B N 1
ATOM 6385 C CA . ILE B 1 313 ? -29.5 -23.562 0.844 1 95 313 ILE B CA 1
ATOM 6386 C C . ILE B 1 313 ? -30.438 -24.688 0.439 1 95 313 ILE B C 1
ATOM 6388 O O . ILE B 1 313 ? -30 -25.797 0.124 1 95 313 ILE B O 1
ATOM 6392 N N . LEU B 1 314 ? -31.703 -24.391 0.372 1 94.44 314 LEU B N 1
ATOM 6393 C CA . LEU B 1 314 ? -32.688 -25.391 -0.006 1 94.44 314 LEU B CA 1
ATOM 6394 C C . LEU B 1 314 ? -32.5 -25.812 -1.459 1 94.44 314 LEU B C 1
ATOM 6396 O O . LEU B 1 314 ? -32.688 -26.984 -1.794 1 94.44 314 LEU B O 1
ATOM 6400 N N . LEU B 1 315 ? -32.188 -24.875 -2.242 1 95 315 LEU B N 1
ATOM 6401 C CA . LEU B 1 315 ? -31.906 -25.203 -3.637 1 95 315 LEU B CA 1
ATOM 6402 C C . LEU B 1 315 ? -30.719 -26.141 -3.74 1 95 315 LEU B C 1
ATOM 6404 O O . LEU B 1 315 ? -30.75 -27.094 -4.523 1 95 315 LEU B O 1
ATOM 6408 N N . CYS B 1 316 ? -29.672 -25.906 -3.025 1 95.12 316 CYS B N 1
ATOM 6409 C CA . CYS B 1 316 ? -28.5 -26.797 -3.01 1 95.12 316 CYS B CA 1
ATOM 6410 C C . CYS B 1 316 ? -28.891 -28.188 -2.527 1 95.12 316 CYS B C 1
ATOM 6412 O O . CYS B 1 316 ? -28.484 -29.188 -3.125 1 95.12 316 CYS B O 1
ATOM 6414 N N . LEU B 1 317 ? -29.719 -28.234 -1.515 1 93.5 317 LEU B N 1
ATOM 6415 C CA . LEU B 1 317 ? -30.188 -29.516 -0.991 1 93.5 317 LEU B CA 1
ATOM 6416 C C . LEU B 1 317 ? -31.016 -30.25 -2.031 1 93.5 317 LEU B C 1
ATOM 6418 O O . LEU B 1 317 ? -30.906 -31.469 -2.176 1 93.5 317 LEU B O 1
ATOM 6422 N N . GLY B 1 318 ? -31.812 -29.484 -2.67 1 94.06 318 GLY B N 1
ATOM 6423 C CA . GLY B 1 318 ? -32.594 -30.078 -3.736 1 94.06 318 GLY B CA 1
ATOM 6424 C C . GLY B 1 318 ? -31.75 -30.688 -4.844 1 94.06 318 GLY B C 1
ATOM 6425 O O . GLY B 1 318 ? -32 -31.797 -5.297 1 94.06 318 GLY B O 1
ATOM 6426 N N . ILE B 1 319 ? -30.797 -29.938 -5.25 1 94.31 319 ILE B N 1
ATOM 6427 C CA . ILE B 1 319 ? -29.906 -30.422 -6.301 1 94.31 319 ILE B CA 1
ATOM 6428 C C . ILE B 1 319 ? -29.172 -31.672 -5.824 1 94.31 319 ILE B C 1
ATOM 6430 O O . ILE B 1 319 ? -29.062 -32.656 -6.562 1 94.31 319 ILE B O 1
ATOM 6434 N N . LEU B 1 320 ? -28.703 -31.734 -4.645 1 92.75 320 LEU B N 1
ATOM 6435 C CA . LEU B 1 320 ? -27.969 -32.875 -4.09 1 92.75 320 LEU B CA 1
ATOM 6436 C C . LEU B 1 320 ? -28.875 -34.094 -3.99 1 92.75 320 LEU B C 1
ATOM 6438 O O . LEU B 1 320 ? -28.438 -35.219 -4.266 1 92.75 320 LEU B O 1
ATOM 6442 N N . THR B 1 321 ? -30.094 -33.906 -3.676 1 91.19 321 THR B N 1
ATOM 6443 C CA . THR B 1 321 ? -31.047 -35 -3.602 1 91.19 321 THR B CA 1
ATOM 6444 C C . THR B 1 321 ? -31.344 -35.531 -4.996 1 91.19 321 THR B C 1
ATOM 6446 O O . THR B 1 321 ? -31.453 -36.75 -5.184 1 91.19 321 THR B O 1
ATOM 6449 N N . MET B 1 322 ? -31.453 -34.625 -5.797 1 90.62 322 MET B N 1
ATOM 6450 C CA . MET B 1 322 ? -31.719 -35.031 -7.176 1 90.62 322 MET B CA 1
ATOM 6451 C C . MET B 1 322 ? -30.562 -35.844 -7.719 1 90.62 322 MET B C 1
ATOM 6453 O O . MET B 1 322 ? -30.781 -36.844 -8.414 1 90.62 322 MET B O 1
ATOM 6457 N N . ILE B 1 323 ? -29.375 -35.406 -7.48 1 88.94 323 ILE B N 1
ATOM 6458 C CA . ILE B 1 323 ? -28.203 -36.156 -7.926 1 88.94 323 ILE B CA 1
ATOM 6459 C C . ILE B 1 323 ? -28.203 -37.562 -7.32 1 88.94 323 ILE B C 1
ATOM 6461 O O . ILE B 1 323 ? -27.922 -38.531 -8.008 1 88.94 323 ILE B O 1
ATOM 6465 N N . ARG B 1 324 ? -28.547 -37.719 -6.094 1 85.5 324 ARG B N 1
ATOM 6466 C CA . ARG B 1 324 ? -28.594 -39 -5.41 1 85.5 324 ARG B CA 1
ATOM 6467 C C . ARG B 1 324 ? -29.641 -39.906 -6.035 1 85.5 324 ARG B C 1
ATOM 6469 O O . ARG B 1 324 ? -29.406 -41.094 -6.211 1 85.5 324 ARG B O 1
ATOM 6476 N N . LEU B 1 325 ? -30.688 -39.344 -6.477 1 84.75 325 LEU B N 1
ATOM 6477 C CA . LEU B 1 325 ? -31.781 -40.125 -7.035 1 84.75 325 LEU B CA 1
ATOM 6478 C C . LEU B 1 325 ? -31.516 -40.5 -8.492 1 84.75 325 LEU B C 1
ATOM 6480 O O . LEU B 1 325 ? -31.922 -41.562 -8.953 1 84.75 325 LEU B O 1
ATOM 6484 N N . ALA B 1 326 ? -30.875 -39.594 -9.086 1 80.5 326 ALA B N 1
ATOM 6485 C CA . ALA B 1 326 ? -30.656 -39.781 -10.523 1 80.5 326 ALA B CA 1
ATOM 6486 C C . ALA B 1 326 ? -29.422 -40.625 -10.781 1 80.5 326 ALA B C 1
ATOM 6488 O O . ALA B 1 326 ? -29.281 -41.188 -11.875 1 80.5 326 ALA B O 1
ATOM 6489 N N . ARG B 1 327 ? -28.547 -40.781 -9.953 1 76 327 ARG B N 1
ATOM 6490 C CA . ARG B 1 327 ? -27.25 -41.406 -10.148 1 76 327 ARG B CA 1
ATOM 6491 C C . ARG B 1 327 ? -27.391 -42.812 -10.648 1 76 327 ARG B C 1
ATOM 6493 O O . ARG B 1 327 ? -26.734 -43.219 -11.617 1 76 327 ARG B O 1
ATOM 6500 N N . PRO B 1 328 ? -28.281 -43.656 -10.031 1 67.88 328 PRO B N 1
ATOM 6501 C CA . PRO B 1 328 ? -28.391 -45.031 -10.547 1 67.88 328 PRO B CA 1
ATOM 6502 C C . PRO B 1 328 ? -28.906 -45.094 -11.984 1 67.88 328 PRO B C 1
ATOM 6504 O O . PRO B 1 328 ? -28.453 -45.938 -12.773 1 67.88 328 PRO B O 1
ATOM 6507 N N . ASN B 1 329 ? -29.656 -44.125 -12.344 1 67.69 329 ASN B N 1
ATOM 6508 C CA . ASN B 1 329 ? -30.203 -44.125 -13.695 1 67.69 329 ASN B CA 1
ATOM 6509 C C . ASN B 1 329 ? -29.203 -43.594 -14.703 1 67.69 329 ASN B C 1
ATOM 6511 O O . ASN B 1 329 ? -29.172 -44.031 -15.859 1 67.69 329 ASN B O 1
ATOM 6515 N N . LEU B 1 330 ? -28.359 -42.656 -14.297 1 64.06 330 LEU B N 1
ATOM 6516 C CA . LEU B 1 330 ? -27.375 -42.062 -15.195 1 64.06 330 LEU B CA 1
ATOM 6517 C C . LEU B 1 330 ? -26.281 -43.062 -15.555 1 64.06 330 LEU B C 1
ATOM 6519 O O . LEU B 1 330 ? -25.828 -43.094 -16.703 1 64.06 330 LEU B O 1
ATOM 6523 N N . ILE B 1 331 ? -25.938 -43.812 -14.609 1 59.78 331 ILE B N 1
ATOM 6524 C CA . ILE B 1 331 ? -24.938 -44.844 -14.867 1 59.78 331 ILE B CA 1
ATOM 6525 C C . ILE B 1 331 ? -25.516 -45.875 -15.828 1 59.78 331 ILE B C 1
ATOM 6527 O O . ILE B 1 331 ? -24.828 -46.344 -16.734 1 59.78 331 ILE B O 1
ATOM 6531 N N . LYS B 1 332 ? -26.859 -46.156 -15.719 1 59.5 332 LYS B N 1
ATOM 6532 C CA . LYS B 1 332 ? -27.516 -47.094 -16.609 1 59.5 332 LYS B CA 1
ATOM 6533 C C . LYS B 1 332 ? -27.641 -46.531 -18.016 1 59.5 332 LYS B C 1
ATOM 6535 O O . LYS B 1 332 ? -27.438 -47.25 -19 1 59.5 332 LYS B O 1
ATOM 6540 N N . LEU B 1 333 ? -27.953 -45.25 -17.984 1 56.06 333 LEU B N 1
ATOM 6541 C CA . LEU B 1 333 ? -28.094 -44.625 -19.281 1 56.06 333 LEU B CA 1
ATOM 6542 C C . LEU B 1 333 ? -26.766 -44.531 -20 1 56.06 333 LEU B C 1
ATOM 6544 O O . LEU B 1 333 ? -26.688 -44.656 -21.234 1 56.06 333 LEU B O 1
ATOM 6548 N N . SER B 1 334 ? -25.781 -44.125 -19.234 1 57.03 334 SER B N 1
ATOM 6549 C CA . SER B 1 334 ? -24.453 -44.062 -19.828 1 57.03 334 SER B CA 1
ATOM 6550 C C . SER B 1 334 ? -24.031 -45.406 -20.422 1 57.03 334 SER B C 1
ATOM 6552 O O . SER B 1 334 ? -23.375 -45.438 -21.453 1 57.03 334 SER B O 1
ATOM 6554 N N . HIS B 1 335 ? -24.5 -46.438 -19.75 1 53.25 335 HIS B N 1
ATOM 6555 C CA . HIS B 1 335 ? -24.234 -47.75 -20.312 1 53.25 335 HIS B CA 1
ATOM 6556 C C . HIS B 1 335 ? -25.109 -48 -21.531 1 53.25 335 HIS B C 1
ATOM 6558 O O . HIS B 1 335 ? -24.703 -48.719 -22.453 1 53.25 335 HIS B O 1
ATOM 6564 N N . ARG B 1 336 ? -26.297 -47.406 -21.516 1 51.59 336 ARG B N 1
ATOM 6565 C CA . ARG B 1 336 ? -27.219 -47.594 -22.609 1 51.59 336 ARG B CA 1
ATOM 6566 C C . ARG B 1 336 ? -26.938 -46.625 -23.75 1 51.59 336 ARG B C 1
ATOM 6568 O O . ARG B 1 336 ? -27.188 -46.938 -24.922 1 51.59 336 ARG B O 1
ATOM 6575 N N . ARG B 1 337 ? -26.719 -45.438 -23.391 1 49.31 337 ARG B N 1
ATOM 6576 C CA . ARG B 1 337 ? -26.484 -44.375 -24.391 1 49.31 337 ARG B CA 1
ATOM 6577 C C . ARG B 1 337 ? -25.203 -44.656 -25.188 1 49.31 337 ARG B C 1
ATOM 6579 O O . ARG B 1 337 ? -24.844 -43.875 -26.062 1 49.31 337 ARG B O 1
ATOM 6586 N N . LEU B 1 338 ? -24.391 -45.625 -24.688 1 44.62 338 LEU B N 1
ATOM 6587 C CA . LEU B 1 338 ? -23.281 -46.125 -25.516 1 44.62 338 LEU B CA 1
ATOM 6588 C C . LEU B 1 338 ? -23.75 -46.312 -26.969 1 44.62 338 LEU B C 1
ATOM 6590 O O . LEU B 1 338 ? -22.953 -46.719 -27.812 1 44.62 338 LEU B O 1
ATOM 6594 N N . GLU B 1 339 ? -25.016 -46.188 -27.094 1 46.97 339 GLU B N 1
ATOM 6595 C CA . GLU B 1 339 ? -25.328 -46.312 -28.516 1 46.97 339 GLU B CA 1
ATOM 6596 C C . GLU B 1 339 ? -24.859 -45.094 -29.297 1 46.97 339 GLU B C 1
ATOM 6598 O O . GLU B 1 339 ? -24.297 -44.156 -28.719 1 46.97 339 GLU B O 1
ATOM 6603 N N . LYS B 1 340 ? -25.734 -44.406 -30.484 1 49.19 340 LYS B N 1
ATOM 6604 C CA . LYS B 1 340 ? -25.406 -43.656 -31.688 1 49.19 340 LYS B CA 1
ATOM 6605 C C . LYS B 1 340 ? -25.109 -42.188 -31.344 1 49.19 340 LYS B C 1
ATOM 6607 O O . LYS B 1 340 ? -26 -41.344 -31.438 1 49.19 340 LYS B O 1
ATOM 6612 N N . PRO B 1 341 ? -24.281 -41.688 -30.406 1 49.69 341 PRO B N 1
ATOM 6613 C CA . PRO B 1 341 ? -24.281 -40.25 -30.562 1 49.69 341 PRO B CA 1
ATOM 6614 C C . PRO B 1 341 ? -23.641 -39.781 -31.875 1 49.69 341 PRO B C 1
ATOM 6616 O O . PRO B 1 341 ? -22.625 -40.375 -32.312 1 49.69 341 PRO B O 1
ATOM 6619 N N . ALA B 1 342 ? -24.312 -39.188 -32.812 1 49.62 342 ALA B N 1
ATOM 6620 C CA . ALA B 1 342 ? -23.781 -38.625 -34.062 1 49.62 342 ALA B CA 1
ATOM 6621 C C . ALA B 1 342 ? -22.484 -37.875 -33.781 1 49.62 342 ALA B C 1
ATOM 6623 O O . ALA B 1 342 ? -22.344 -37.219 -32.75 1 49.62 342 ALA B O 1
ATOM 6624 N N . ALA B 1 343 ? -21.359 -38.25 -34.438 1 54.91 343 ALA B N 1
ATOM 6625 C CA . ALA B 1 343 ? -20.047 -37.656 -34.531 1 54.91 343 ALA B CA 1
ATOM 6626 C C . ALA B 1 343 ? -20.125 -36.125 -34.344 1 54.91 343 ALA B C 1
ATOM 6628 O O . ALA B 1 343 ? -19.219 -35.531 -33.781 1 54.91 343 ALA B O 1
ATOM 6629 N N . SER B 1 344 ? -21.234 -35.469 -34.812 1 56.94 344 SER B N 1
ATOM 6630 C CA . SER B 1 344 ? -21.328 -34 -34.969 1 56.94 344 SER B CA 1
ATOM 6631 C C . SER B 1 344 ? -21.531 -33.344 -33.594 1 56.94 344 SER B C 1
ATOM 6633 O O . SER B 1 344 ? -21.281 -32.125 -33.469 1 56.94 344 SER B O 1
ATOM 6635 N N . PHE B 1 345 ? -21.812 -34.094 -32.531 1 62.69 345 PHE B N 1
ATOM 6636 C CA . PHE B 1 345 ? -22.219 -33.375 -31.328 1 62.69 345 PHE B CA 1
ATOM 6637 C C . PHE B 1 345 ? -21.094 -33.375 -30.312 1 62.69 345 PHE B C 1
ATOM 6639 O O . PHE B 1 345 ? -21.25 -32.844 -29.203 1 62.69 345 PHE B O 1
ATOM 6646 N N . GLN B 1 346 ? -19.859 -33.719 -30.812 1 73.94 346 GLN B N 1
ATOM 6647 C CA . GLN B 1 346 ? -18.766 -33.938 -29.875 1 73.94 346 GLN B CA 1
ATOM 6648 C C . GLN B 1 346 ? -18.172 -32.625 -29.406 1 73.94 346 GLN B C 1
ATOM 6650 O O . GLN B 1 346 ? -18.016 -32.406 -28.203 1 73.94 346 GLN B O 1
ATOM 6655 N N . PRO B 1 347 ? -17.938 -31.703 -30.344 1 77.19 347 PRO B N 1
ATOM 6656 C CA . PRO B 1 347 ? -17.391 -30.438 -29.875 1 77.19 347 PRO B CA 1
ATOM 6657 C C . PRO B 1 347 ? -18.375 -29.656 -29 1 77.19 347 PRO B C 1
ATOM 6659 O O . PRO B 1 347 ? -17.969 -28.969 -28.062 1 77.19 347 PRO B O 1
ATOM 6662 N N . ALA B 1 348 ? -19.578 -29.906 -29.203 1 82.56 348 ALA B N 1
ATOM 6663 C CA . ALA B 1 348 ? -20.594 -29.203 -28.422 1 82.56 348 ALA B CA 1
ATOM 6664 C C . ALA B 1 348 ? -20.656 -29.75 -26.984 1 82.56 348 ALA B C 1
ATOM 6666 O O . ALA B 1 348 ? -20.859 -28.984 -26.031 1 82.56 348 ALA B O 1
ATOM 6667 N N . LEU B 1 349 ? -20.453 -30.984 -26.875 1 81.19 349 LEU B N 1
ATOM 6668 C CA . LEU B 1 349 ? -20.484 -31.594 -25.562 1 81.19 349 LEU B CA 1
ATOM 6669 C C . LEU B 1 349 ? -19.281 -31.156 -24.719 1 81.19 349 LEU B C 1
ATOM 6671 O O . LEU B 1 349 ? -19.406 -30.922 -23.516 1 81.19 349 LEU B O 1
ATOM 6675 N N . LYS B 1 350 ? -18.188 -31.031 -25.453 1 84.88 350 LYS B N 1
ATOM 6676 C CA . LYS B 1 350 ? -17 -30.547 -24.766 1 84.88 350 LYS B CA 1
ATOM 6677 C C . LYS B 1 350 ? -17.188 -29.109 -24.266 1 84.88 350 LYS B C 1
ATOM 6679 O O . LYS B 1 350 ? -16.859 -28.812 -23.109 1 84.88 350 LYS B O 1
ATOM 6684 N N . LEU B 1 351 ? -17.719 -28.391 -25.062 1 89.44 351 LEU B N 1
ATOM 6685 C CA . LEU B 1 351 ? -17.953 -27 -24.719 1 89.44 351 LEU B CA 1
ATOM 6686 C C . LEU B 1 351 ? -18.969 -26.875 -23.578 1 89.44 351 LEU B C 1
ATOM 6688 O O . LEU B 1 351 ? -18.812 -26.047 -22.688 1 89.44 351 LEU B O 1
ATOM 6692 N N . ALA B 1 352 ? -19.859 -27.719 -23.609 1 91.56 352 ALA B N 1
ATOM 6693 C CA . ALA B 1 352 ? -20.891 -27.703 -22.578 1 91.56 352 ALA B CA 1
ATOM 6694 C C . ALA B 1 352 ? -20.312 -28.109 -21.219 1 91.56 352 ALA B C 1
ATOM 6696 O O . ALA B 1 352 ? -20.672 -27.547 -20.188 1 91.56 352 ALA B O 1
ATOM 6697 N N . ALA B 1 353 ? -19.453 -29.062 -21.25 1 90.69 353 ALA B N 1
ATOM 6698 C CA . ALA B 1 353 ? -18.828 -29.5 -20.016 1 90.69 353 ALA B CA 1
ATOM 6699 C C . ALA B 1 353 ? -17.953 -28.391 -19.406 1 90.69 353 ALA B C 1
ATOM 6701 O O . ALA B 1 353 ? -18.047 -28.109 -18.219 1 90.69 353 ALA B O 1
ATOM 6702 N N . PHE B 1 354 ? -17.266 -27.75 -20.297 1 90.19 354 PHE B N 1
ATOM 6703 C CA . PHE B 1 354 ? -16.406 -26.672 -19.844 1 90.19 354 PHE B CA 1
ATOM 6704 C C . PHE B 1 354 ? -17.234 -25.516 -19.297 1 90.19 354 PHE B C 1
ATOM 6706 O O . PHE B 1 354 ? -16.922 -24.969 -18.234 1 90.19 354 PHE B O 1
ATOM 6713 N N . TRP B 1 355 ? -18.219 -25.234 -19.922 1 93.31 355 TRP B N 1
ATOM 6714 C CA . TRP B 1 355 ? -19.094 -24.125 -19.516 1 93.31 355 TRP B CA 1
ATOM 6715 C C . TRP B 1 355 ? -19.797 -24.453 -18.203 1 93.31 355 TRP B C 1
ATOM 6717 O O . TRP B 1 355 ? -20.062 -23.562 -17.391 1 93.31 355 TRP B O 1
ATOM 6727 N N . SER B 1 356 ? -20.078 -25.688 -18.047 1 94.81 356 SER B N 1
ATOM 6728 C CA . SER B 1 356 ? -20.766 -26.078 -16.812 1 94.81 356 SER B CA 1
ATOM 6729 C C . SER B 1 356 ? -19.875 -25.859 -15.602 1 94.81 356 SER B C 1
ATOM 6731 O O . SER B 1 356 ? -20.359 -25.5 -14.523 1 94.81 356 SER B O 1
ATOM 6733 N N . ILE B 1 357 ? -18.609 -26.016 -15.82 1 94.31 357 ILE B N 1
ATOM 6734 C CA . ILE B 1 357 ? -17.688 -25.797 -14.719 1 94.31 357 ILE B CA 1
ATOM 6735 C C . ILE B 1 357 ? -17.562 -24.297 -14.438 1 94.31 357 ILE B C 1
ATOM 6737 O O . ILE B 1 357 ? -17.578 -23.875 -13.273 1 94.31 357 ILE B O 1
ATOM 6741 N N . ILE B 1 358 ? -17.516 -23.5 -15.438 1 95.06 358 ILE B N 1
ATOM 6742 C CA . ILE B 1 358 ? -17.438 -22.047 -15.281 1 95.06 358 ILE B CA 1
ATOM 6743 C C . ILE B 1 358 ? -18.688 -21.531 -14.578 1 95.06 358 ILE B C 1
ATOM 6745 O O . ILE B 1 358 ? -18.594 -20.719 -13.664 1 95.06 358 ILE B O 1
ATOM 6749 N N . VAL B 1 359 ? -19.75 -22.062 -14.938 1 96.31 359 VAL B N 1
ATOM 6750 C CA . VAL B 1 359 ? -21.031 -21.672 -14.359 1 96.31 359 VAL B CA 1
ATOM 6751 C C . VAL B 1 359 ? -21.078 -22.078 -12.891 1 96.31 359 VAL B C 1
ATOM 6753 O O . VAL B 1 359 ? -21.594 -21.344 -12.047 1 96.31 359 VAL B O 1
ATOM 6756 N N . ALA B 1 360 ? -20.547 -23.219 -12.609 1 97.06 360 ALA B N 1
ATOM 6757 C CA . ALA B 1 360 ? -20.562 -23.75 -11.25 1 97.06 360 ALA B CA 1
ATOM 6758 C C . ALA B 1 360 ? -19.844 -22.797 -10.297 1 97.06 360 ALA B C 1
ATOM 6760 O O . ALA B 1 360 ? -20.219 -22.656 -9.133 1 97.06 360 ALA B O 1
ATOM 6761 N N . TYR B 1 361 ? -18.891 -22.062 -10.797 1 96.75 361 TYR B N 1
ATOM 6762 C CA . TYR B 1 361 ? -18.094 -21.219 -9.906 1 96.75 361 TYR B CA 1
ATOM 6763 C C . TYR B 1 361 ? -18.5 -19.75 -10.055 1 96.75 361 TYR B C 1
ATOM 6765 O O . TYR B 1 361 ? -18.141 -18.922 -9.219 1 96.75 361 TYR B O 1
ATOM 6773 N N . SER B 1 362 ? -19.312 -19.391 -11.047 1 97.38 362 SER B N 1
ATOM 6774 C CA . SER B 1 362 ? -19.703 -17.984 -11.258 1 97.38 362 SER B CA 1
ATOM 6775 C C . SER B 1 362 ? -21.094 -17.719 -10.711 1 97.38 362 SER B C 1
ATOM 6777 O O . SER B 1 362 ? -21.312 -16.703 -10.039 1 97.38 362 SER B O 1
ATOM 6779 N N . VAL B 1 363 ? -22 -18.578 -10.836 1 96.88 363 VAL B N 1
ATOM 6780 C CA . VAL B 1 363 ? -23.406 -18.359 -10.555 1 96.88 363 VAL B CA 1
ATOM 6781 C C . VAL B 1 363 ? -23.609 -18.172 -9.055 1 96.88 363 VAL B C 1
ATOM 6783 O O . VAL B 1 363 ? -24.297 -17.234 -8.625 1 96.88 363 VAL B O 1
ATOM 6786 N N . PRO B 1 364 ? -23.016 -19.047 -8.234 1 96.88 364 PRO B N 1
ATOM 6787 C CA . PRO B 1 364 ? -23.219 -18.828 -6.801 1 96.88 364 PRO B CA 1
ATOM 6788 C C . PRO B 1 364 ? -22.766 -17.453 -6.332 1 96.88 364 PRO B C 1
ATOM 6790 O O . PRO B 1 364 ? -23.391 -16.859 -5.449 1 96.88 364 PRO B O 1
ATOM 6793 N N . PHE B 1 365 ? -21.75 -16.938 -6.898 1 96.75 365 PHE B N 1
ATOM 6794 C CA . PHE B 1 365 ? -21.219 -15.625 -6.523 1 96.75 365 PHE B CA 1
ATOM 6795 C C . PHE B 1 365 ? -22.234 -14.531 -6.859 1 96.75 365 PHE B C 1
ATOM 6797 O O . PHE B 1 365 ? -22.359 -13.555 -6.117 1 96.75 365 PHE B O 1
ATOM 6804 N N . LEU B 1 366 ? -22.953 -14.734 -7.895 1 95.75 366 LEU B N 1
ATOM 6805 C CA . LEU B 1 366 ? -23.859 -13.711 -8.414 1 95.75 366 LEU B CA 1
ATOM 6806 C C . LEU B 1 366 ? -25.188 -13.719 -7.668 1 95.75 366 LEU B C 1
ATOM 6808 O O . LEU B 1 366 ? -25.859 -12.695 -7.578 1 95.75 366 LEU B O 1
ATOM 6812 N N . ILE B 1 367 ? -25.531 -14.82 -7.121 1 96 367 ILE B N 1
ATOM 6813 C CA . ILE B 1 367 ? -26.875 -14.945 -6.57 1 96 367 ILE B CA 1
ATOM 6814 C C . ILE B 1 367 ? -26.859 -14.633 -5.074 1 96 367 ILE B C 1
ATOM 6816 O O . ILE B 1 367 ? -27.891 -14.289 -4.496 1 96 367 ILE B O 1
ATOM 6820 N N . ILE B 1 368 ? -25.766 -14.742 -4.414 1 97 368 ILE B N 1
ATOM 6821 C CA . ILE B 1 368 ? -25.656 -14.469 -2.984 1 97 368 ILE B CA 1
ATOM 6822 C C . ILE B 1 368 ? -25.844 -12.977 -2.729 1 97 368 ILE B C 1
ATOM 6824 O O . ILE B 1 368 ? -25.234 -12.148 -3.4 1 97 368 ILE B O 1
ATOM 6828 N N . PRO B 1 369 ? -26.688 -12.648 -1.784 1 96.19 369 PRO B N 1
ATOM 6829 C CA . PRO B 1 369 ? -26.828 -11.227 -1.466 1 96.19 369 PRO B CA 1
ATOM 6830 C C . PRO B 1 369 ? -25.516 -10.57 -1.068 1 96.19 369 PRO B C 1
ATOM 6832 O O . PRO B 1 369 ? -24.766 -11.125 -0.26 1 96.19 369 PRO B O 1
ATOM 6835 N N . THR B 1 370 ? -25.266 -9.438 -1.521 1 96.25 370 THR B N 1
ATOM 6836 C CA . THR B 1 370 ? -23.953 -8.797 -1.419 1 96.25 370 THR B CA 1
ATOM 6837 C C . THR B 1 370 ? -23.656 -8.391 0.023 1 96.25 370 THR B C 1
ATOM 6839 O O . THR B 1 370 ? -22.5 -8.375 0.446 1 96.25 370 THR B O 1
ATOM 6842 N N . THR B 1 371 ? -24.672 -8.102 0.802 1 95.94 371 THR B N 1
ATOM 6843 C CA . THR B 1 371 ? -24.453 -7.438 2.08 1 95.94 371 THR B CA 1
ATOM 6844 C C . THR B 1 371 ? -24.547 -8.43 3.234 1 95.94 371 THR B C 1
ATOM 6846 O O . THR B 1 371 ? -24.656 -8.031 4.395 1 95.94 371 THR B O 1
ATOM 6849 N N . ILE B 1 372 ? -24.641 -9.734 2.918 1 95.81 372 ILE B N 1
ATOM 6850 C CA . ILE B 1 372 ? -24.703 -10.711 4 1 95.81 372 ILE B CA 1
ATOM 6851 C C . ILE B 1 372 ? -23.359 -10.766 4.727 1 95.81 372 ILE B C 1
ATOM 6853 O O . ILE B 1 372 ? -22.375 -10.18 4.273 1 95.81 372 ILE B O 1
ATOM 6857 N N . HIS B 1 373 ? -23.375 -11.375 5.941 1 95.62 373 HIS B N 1
ATOM 6858 C CA . HIS B 1 373 ? -22.141 -11.547 6.699 1 95.62 373 HIS B CA 1
ATOM 6859 C C . HIS B 1 373 ? -21.109 -12.352 5.91 1 95.62 373 HIS B C 1
ATOM 6861 O O . HIS B 1 373 ? -21.469 -13.336 5.25 1 95.62 373 HIS B O 1
ATOM 6867 N N . PRO B 1 374 ? -19.844 -11.977 5.949 1 96 374 PRO B N 1
ATOM 6868 C CA . PRO B 1 374 ? -18.828 -12.633 5.133 1 96 374 PRO B CA 1
ATOM 6869 C C . PRO B 1 374 ? -18.734 -14.133 5.41 1 96 374 PRO B C 1
ATOM 6871 O O . PRO B 1 374 ? -18.531 -14.93 4.484 1 96 374 PRO B O 1
ATOM 6874 N N . PHE B 1 375 ? -18.891 -14.586 6.668 1 94.5 375 PHE B N 1
ATOM 6875 C CA . PHE B 1 375 ? -18.828 -16.016 6.992 1 94.5 375 PHE B CA 1
ATOM 6876 C C . PHE B 1 375 ? -19.906 -16.781 6.254 1 94.5 375 PHE B C 1
ATOM 6878 O O . PHE B 1 375 ? -19.625 -17.812 5.641 1 94.5 375 PHE B O 1
ATOM 6885 N N . LEU B 1 376 ? -21.031 -16.219 6.316 1 94.62 376 LEU B N 1
ATOM 6886 C CA . LEU B 1 376 ? -22.156 -16.875 5.648 1 94.62 376 LEU B CA 1
ATOM 6887 C C . LEU B 1 376 ? -22 -16.797 4.133 1 94.62 376 LEU B C 1
ATOM 6889 O O . LEU B 1 376 ? -22.312 -17.75 3.42 1 94.62 376 LEU B O 1
ATOM 6893 N N . GLY B 1 377 ? -21.547 -15.625 3.645 1 96.19 377 GLY B N 1
ATOM 6894 C CA . GLY B 1 377 ? -21.328 -15.461 2.215 1 96.19 377 GLY B CA 1
ATOM 6895 C C . GLY B 1 377 ? -20.359 -16.469 1.639 1 96.19 377 GLY B C 1
ATOM 6896 O O . GLY B 1 377 ? -20.656 -17.141 0.651 1 96.19 377 GLY B O 1
ATOM 6897 N N . TRP B 1 378 ? -19.25 -16.672 2.24 1 96.31 378 TRP B N 1
ATOM 6898 C CA . TRP B 1 378 ? -18.234 -17.594 1.748 1 96.31 378 TRP B CA 1
ATOM 6899 C C . TRP B 1 378 ? -18.688 -19.047 1.902 1 96.31 378 TRP B C 1
ATOM 6901 O O . TRP B 1 378 ? -18.438 -19.875 1.031 1 96.31 378 TRP B O 1
ATOM 6911 N N . LEU B 1 379 ? -19.375 -19.391 3.045 1 95.12 379 LEU B N 1
ATOM 6912 C CA . LEU B 1 379 ? -19.891 -20.75 3.236 1 95.12 379 LEU B CA 1
ATOM 6913 C C . LEU B 1 379 ? -20.922 -21.094 2.164 1 95.12 379 LEU B C 1
ATOM 6915 O O . LEU B 1 379 ? -20.891 -22.188 1.61 1 95.12 379 LEU B O 1
ATOM 6919 N N . LEU B 1 380 ? -21.781 -20.141 1.921 1 96.25 380 LEU B N 1
ATOM 6920 C CA . LEU B 1 380 ? -22.797 -20.344 0.886 1 96.25 380 LEU B CA 1
ATOM 6921 C C . LEU B 1 380 ? -22.141 -20.484 -0.486 1 96.25 380 LEU B C 1
ATOM 6923 O O . LEU B 1 380 ? -22.578 -21.297 -1.306 1 96.25 380 LEU B O 1
ATOM 6927 N N . TYR B 1 381 ? -21.156 -19.672 -0.761 1 97.56 381 TYR B N 1
ATOM 6928 C CA . TYR B 1 381 ? -20.453 -19.734 -2.039 1 97.56 381 TYR B CA 1
ATOM 6929 C C . TYR B 1 381 ? -19.781 -21.094 -2.238 1 97.56 381 TYR B C 1
ATOM 6931 O O . TYR B 1 381 ? -19.906 -21.703 -3.303 1 97.56 381 TYR B O 1
ATOM 6939 N N . LEU B 1 382 ? -19.078 -21.562 -1.21 1 96.75 382 LEU B N 1
ATOM 6940 C CA . LEU B 1 382 ? -18.391 -22.844 -1.308 1 96.75 382 LEU B CA 1
ATOM 6941 C C . LEU B 1 382 ? -19.391 -23.984 -1.44 1 96.75 382 LEU B C 1
ATOM 6943 O O . LEU B 1 382 ? -19.156 -24.922 -2.205 1 96.75 382 LEU B O 1
ATOM 6947 N N . LEU B 1 383 ? -20.484 -23.906 -0.704 1 95.81 383 LEU B N 1
ATOM 6948 C CA . LEU B 1 383 ? -21.531 -24.922 -0.822 1 95.81 383 LEU B CA 1
ATOM 6949 C C . LEU B 1 383 ? -22.141 -24.922 -2.221 1 95.81 383 LEU B C 1
ATOM 6951 O O . LEU B 1 383 ? -22.266 -25.969 -2.85 1 95.81 383 LEU B O 1
ATOM 6955 N N . GLY B 1 384 ? -22.469 -23.703 -2.656 1 97 384 GLY B N 1
ATOM 6956 C CA . GLY B 1 384 ? -23.062 -23.578 -3.977 1 97 384 GLY B CA 1
ATOM 6957 C C . GLY B 1 384 ? -22.141 -24.031 -5.094 1 97 384 GLY B C 1
ATOM 6958 O O . GLY B 1 384 ? -22.547 -24.812 -5.965 1 97 384 GLY B O 1
ATOM 6959 N N . SER B 1 385 ? -20.922 -23.609 -5.09 1 97.19 385 SER B N 1
ATOM 6960 C CA . SER B 1 385 ? -19.953 -23.969 -6.129 1 97.19 385 SER B CA 1
ATOM 6961 C C . SER B 1 385 ? -19.656 -25.453 -6.109 1 97.19 385 SER B C 1
ATOM 6963 O O . SER B 1 385 ? -19.547 -26.094 -7.164 1 97.19 385 SER B O 1
ATOM 6965 N N . SER B 1 386 ? -19.531 -26.062 -4.945 1 96.06 386 SER B N 1
ATOM 6966 C CA . SER B 1 386 ? -19.25 -27.5 -4.832 1 96.06 386 SER B CA 1
ATOM 6967 C C . SER B 1 386 ? -20.453 -28.328 -5.293 1 96.06 386 SER B C 1
ATOM 6969 O O . SER B 1 386 ? -20.281 -29.359 -5.953 1 96.06 386 SER B O 1
ATOM 6971 N N . THR B 1 387 ? -21.656 -27.844 -4.949 1 96 387 THR B N 1
ATOM 6972 C CA . THR B 1 387 ? -22.859 -28.547 -5.355 1 96 387 THR B CA 1
ATOM 6973 C C . THR B 1 387 ? -23.016 -28.531 -6.875 1 96 387 THR B C 1
ATOM 6975 O O . THR B 1 387 ? -23.25 -29.578 -7.492 1 96 387 THR B O 1
ATOM 6978 N N . LEU B 1 388 ? -22.812 -27.406 -7.434 1 96.31 388 LEU B N 1
ATOM 6979 C CA . LEU B 1 388 ? -22.938 -27.297 -8.883 1 96.31 388 LEU B CA 1
ATOM 6980 C C . LEU B 1 388 ? -21.797 -28.031 -9.586 1 96.31 388 LEU B C 1
ATOM 6982 O O . LEU B 1 388 ? -21.984 -28.578 -10.664 1 96.31 388 LEU B O 1
ATOM 6986 N N . SER B 1 389 ? -20.641 -28.031 -9.039 1 95.31 389 SER B N 1
ATOM 6987 C CA . SER B 1 389 ? -19.531 -28.797 -9.57 1 95.31 389 SER B CA 1
ATOM 6988 C C . SER B 1 389 ? -19.828 -30.297 -9.516 1 95.31 389 SER B C 1
ATOM 6990 O O . SER B 1 389 ? -19.516 -31.031 -10.453 1 95.31 389 SER B O 1
ATOM 6992 N N . PHE B 1 390 ? -20.422 -30.703 -8.414 1 93.44 390 PHE B N 1
ATOM 6993 C CA . PHE B 1 390 ? -20.828 -32.094 -8.266 1 93.44 390 PHE B CA 1
ATOM 6994 C C . PHE B 1 390 ? -21.859 -32.469 -9.328 1 93.44 390 PHE B C 1
ATOM 6996 O O . PHE B 1 390 ? -21.766 -33.562 -9.922 1 93.44 390 PHE B O 1
ATOM 7003 N N . LEU B 1 391 ? -22.766 -31.609 -9.547 1 93.25 391 LEU B N 1
ATOM 7004 C CA . LEU B 1 391 ? -23.75 -31.828 -10.594 1 93.25 391 LEU B CA 1
ATOM 7005 C C . LEU B 1 391 ? -23.094 -31.938 -11.961 1 93.25 391 LEU B C 1
ATOM 7007 O O . LEU B 1 391 ? -23.375 -32.875 -12.719 1 93.25 391 LEU B O 1
ATOM 7011 N N . ALA B 1 392 ? -22.219 -31.016 -12.258 1 92.81 392 ALA B N 1
ATOM 7012 C CA . ALA B 1 392 ? -21.516 -31.031 -13.531 1 92.81 392 ALA B CA 1
ATOM 7013 C C . ALA B 1 392 ? -20.688 -32.312 -13.695 1 92.81 392 ALA B C 1
ATOM 7015 O O . ALA B 1 392 ? -20.688 -32.906 -14.766 1 92.81 392 ALA B O 1
ATOM 7016 N N . ALA B 1 393 ? -19.984 -32.688 -12.648 1 92.12 393 ALA B N 1
ATOM 7017 C CA . ALA B 1 393 ? -19.156 -33.875 -12.688 1 92.12 393 ALA B CA 1
ATOM 7018 C C . ALA B 1 393 ? -20 -35.125 -12.938 1 92.12 393 ALA B C 1
ATOM 7020 O O . ALA B 1 393 ? -19.594 -36.031 -13.664 1 92.12 393 ALA B O 1
ATOM 7021 N N . THR B 1 394 ? -21.234 -35.156 -12.344 1 88.88 394 THR B N 1
ATOM 7022 C CA . THR B 1 394 ? -22.125 -36.312 -12.477 1 88.88 394 THR B CA 1
ATOM 7023 C C . THR B 1 394 ? -22.734 -36.344 -13.875 1 88.88 394 THR B C 1
ATOM 7025 O O . THR B 1 394 ? -22.797 -37.406 -14.5 1 88.88 394 THR B O 1
ATOM 7028 N N . VAL B 1 395 ? -23.125 -35.219 -14.367 1 87.06 395 VAL B N 1
ATOM 7029 C CA . VAL B 1 395 ? -23.797 -35.156 -15.656 1 87.06 395 VAL B CA 1
ATOM 7030 C C . VAL B 1 395 ? -22.812 -35.469 -16.781 1 87.06 395 VAL B C 1
ATOM 7032 O O . VAL B 1 395 ? -23.125 -36.188 -17.719 1 87.06 395 VAL B O 1
ATOM 7035 N N . PHE B 1 396 ? -21.594 -35 -16.688 1 88.44 396 PHE B N 1
ATOM 7036 C CA . PHE B 1 396 ? -20.625 -35.156 -17.766 1 88.44 396 PHE B CA 1
ATOM 7037 C C . PHE B 1 396 ? -19.594 -36.219 -17.438 1 88.44 396 PHE B C 1
ATOM 7039 O O . PHE B 1 396 ? -18.578 -36.344 -18.125 1 88.44 396 PHE B O 1
ATOM 7046 N N . LEU B 1 397 ? -19.781 -36.906 -16.359 1 85.88 397 LEU B N 1
ATOM 7047 C CA . LEU B 1 397 ? -18.922 -38 -15.938 1 85.88 397 LEU B CA 1
ATOM 7048 C C . LEU B 1 397 ? -17.469 -37.562 -15.805 1 85.88 397 LEU B C 1
ATOM 7050 O O . LEU B 1 397 ? -16.562 -38.188 -16.359 1 85.88 397 LEU B O 1
ATOM 7054 N N . LEU B 1 398 ? -17.266 -36.469 -15.219 1 90.94 398 LEU B N 1
ATOM 7055 C CA . LEU B 1 398 ? -15.945 -35.906 -14.969 1 90.94 398 LEU B CA 1
ATOM 7056 C C . LEU B 1 398 ? -15.398 -36.375 -13.625 1 90.94 398 LEU B C 1
ATOM 7058 O O . LEU B 1 398 ? -16.172 -36.781 -12.75 1 90.94 398 LEU B O 1
ATOM 7062 N N . PRO B 1 399 ? -14.039 -36.406 -13.5 1 92.19 399 PRO B N 1
ATOM 7063 C CA . PRO B 1 399 ? -13.477 -36.719 -12.188 1 92.19 399 PRO B CA 1
ATOM 7064 C C . PRO B 1 399 ? -13.836 -35.688 -11.133 1 92.19 399 PRO B C 1
ATOM 7066 O O . PRO B 1 399 ? -13.336 -34.562 -11.172 1 92.19 399 PRO B O 1
ATOM 7069 N N . ILE B 1 400 ? -14.539 -36.094 -10.156 1 91.25 400 ILE B N 1
ATOM 7070 C CA . ILE B 1 400 ? -15.141 -35.188 -9.18 1 91.25 400 ILE B CA 1
ATOM 7071 C C . ILE B 1 400 ? -14.039 -34.469 -8.383 1 91.25 400 ILE B C 1
ATOM 7073 O O . ILE B 1 400 ? -14.148 -33.281 -8.078 1 91.25 400 ILE B O 1
ATOM 7077 N N . LEU B 1 401 ? -12.984 -35.156 -8.047 1 93.19 401 LEU B N 1
ATOM 7078 C CA . LEU B 1 401 ? -11.922 -34.594 -7.238 1 93.19 401 LEU B CA 1
ATOM 7079 C C . LEU B 1 401 ? -11.234 -33.438 -7.984 1 93.19 401 LEU B C 1
ATOM 7081 O O . LEU B 1 401 ? -10.883 -32.438 -7.387 1 93.19 401 LEU B O 1
ATOM 7085 N N . SER B 1 402 ? -11.086 -33.625 -9.297 1 95.38 402 SER B N 1
ATOM 7086 C CA . SER B 1 402 ? -10.453 -32.594 -10.102 1 95.38 402 SER B CA 1
ATOM 7087 C C . SER B 1 402 ? -11.359 -31.375 -10.25 1 95.38 402 SER B C 1
ATOM 7089 O O . SER B 1 402 ? -10.891 -30.234 -10.227 1 95.38 402 SER B O 1
ATOM 7091 N N . VAL B 1 403 ? -12.633 -31.625 -10.328 1 95.31 403 VAL B N 1
ATOM 7092 C CA . VAL B 1 403 ? -13.594 -30.547 -10.531 1 95.31 403 VAL B CA 1
ATOM 7093 C C . VAL B 1 403 ? -13.734 -29.719 -9.25 1 95.31 403 VAL B C 1
ATOM 7095 O O . VAL B 1 403 ? -14.039 -28.531 -9.297 1 95.31 403 VAL B O 1
ATOM 7098 N N . LEU B 1 404 ? -13.383 -30.328 -8.109 1 95.88 404 LEU B N 1
ATOM 7099 C CA . LEU B 1 404 ? -13.562 -29.672 -6.82 1 95.88 404 LEU B CA 1
ATOM 7100 C C . LEU B 1 404 ? -12.266 -29 -6.371 1 95.88 404 LEU B C 1
ATOM 7102 O O . LEU B 1 404 ? -12.234 -28.312 -5.348 1 95.88 404 LEU B O 1
ATOM 7106 N N . VAL B 1 405 ? -11.195 -29.078 -7.133 1 96.06 405 VAL B N 1
ATOM 7107 C CA . VAL B 1 405 ? -9.898 -28.531 -6.762 1 96.06 405 VAL B CA 1
ATOM 7108 C C . VAL B 1 405 ? -10 -27.016 -6.613 1 96.06 405 VAL B C 1
ATOM 7110 O O . VAL B 1 405 ? -9.461 -26.453 -5.656 1 96.06 405 VAL B O 1
ATOM 7113 N N . PRO B 1 406 ? -10.711 -26.281 -7.504 1 96 406 PRO B N 1
ATOM 7114 C CA . PRO B 1 406 ? -10.828 -24.828 -7.32 1 96 406 PRO B CA 1
ATOM 7115 C C . PRO B 1 406 ? -11.508 -24.453 -6.004 1 96 406 PRO B C 1
ATOM 7117 O O . PRO B 1 406 ? -11.078 -23.516 -5.332 1 96 406 PRO B O 1
ATOM 7120 N N . SER B 1 407 ? -12.508 -25.219 -5.621 1 96.31 407 SER B N 1
ATOM 7121 C CA . SER B 1 407 ? -13.188 -24.938 -4.359 1 96.31 407 SER B CA 1
ATOM 7122 C C . SER B 1 407 ? -12.258 -25.172 -3.168 1 96.31 407 SER B C 1
ATOM 7124 O O . SER B 1 407 ? -12.258 -24.391 -2.219 1 96.31 407 SER B O 1
ATOM 7126 N N . ALA B 1 408 ? -11.531 -26.25 -3.25 1 96.12 408 ALA B N 1
ATOM 7127 C CA . ALA B 1 408 ? -10.562 -26.531 -2.197 1 96.12 408 ALA B CA 1
ATOM 7128 C C . ALA B 1 408 ? -9.477 -25.453 -2.148 1 96.12 408 ALA B C 1
ATOM 7130 O O . ALA B 1 408 ? -9.047 -25.047 -1.068 1 96.12 408 ALA B O 1
ATOM 7131 N N . GLY B 1 409 ? -9.031 -25.047 -3.311 1 97.19 409 GLY B N 1
ATOM 7132 C CA . GLY B 1 409 ? -8.062 -23.969 -3.389 1 97.19 409 GLY B CA 1
ATOM 7133 C C . GLY B 1 409 ? -8.57 -22.656 -2.807 1 97.19 409 GLY B C 1
ATOM 7134 O O . GLY B 1 409 ? -7.84 -21.969 -2.096 1 97.19 409 GLY B O 1
ATOM 7135 N N . ILE B 1 410 ? -9.812 -22.328 -3.074 1 97.56 410 ILE B N 1
ATOM 7136 C CA . ILE B 1 410 ? -10.43 -21.109 -2.557 1 97.56 410 ILE B CA 1
ATOM 7137 C C . ILE B 1 410 ? -10.539 -21.188 -1.036 1 97.56 410 ILE B C 1
ATOM 7139 O O . ILE B 1 410 ? -10.242 -20.219 -0.33 1 97.56 410 ILE B O 1
ATOM 7143 N N . PHE B 1 411 ? -10.945 -22.359 -0.604 1 97.19 411 PHE B N 1
ATOM 7144 C CA . PHE B 1 411 ? -11.008 -22.562 0.839 1 97.19 411 PHE B CA 1
ATOM 7145 C C . PHE B 1 411 ? -9.633 -22.359 1.471 1 97.19 411 PHE B C 1
ATOM 7147 O O . PHE B 1 411 ? -9.516 -21.703 2.506 1 97.19 411 PHE B O 1
ATOM 7154 N N . GLY B 1 412 ? -8.617 -22.859 0.881 1 97.62 412 GLY B N 1
ATOM 7155 C CA . GLY B 1 412 ? -7.258 -22.703 1.379 1 97.62 412 GLY B CA 1
ATOM 7156 C C . GLY B 1 412 ? -6.805 -21.266 1.45 1 97.62 412 GLY B C 1
ATOM 7157 O O . GLY B 1 412 ? -6.211 -20.844 2.445 1 97.62 412 GLY B O 1
ATOM 7158 N N . VAL B 1 413 ? -7.047 -20.5 0.392 1 97.56 413 VAL B N 1
ATOM 7159 C CA . VAL B 1 413 ? -6.574 -19.125 0.378 1 97.56 413 VAL B CA 1
ATOM 7160 C C . VAL B 1 413 ? -7.336 -18.312 1.42 1 97.56 413 VAL B C 1
ATOM 7162 O O . VAL B 1 413 ? -6.785 -17.375 2.012 1 97.56 413 VAL B O 1
ATOM 7165 N N . LEU B 1 414 ? -8.617 -18.625 1.654 1 97.75 414 LEU B N 1
ATOM 7166 C CA . LEU B 1 414 ? -9.375 -17.969 2.703 1 97.75 414 LEU B CA 1
ATOM 7167 C C . LEU B 1 414 ? -8.734 -18.188 4.066 1 97.75 414 LEU B C 1
ATOM 7169 O O . LEU B 1 414 ? -8.648 -17.25 4.875 1 97.75 414 LEU B O 1
ATOM 7173 N N . LEU B 1 415 ? -8.266 -19.391 4.297 1 97.5 415 LEU B N 1
ATOM 7174 C CA . LEU B 1 415 ? -7.578 -19.703 5.547 1 97.5 415 LEU B CA 1
ATOM 7175 C C . LEU B 1 415 ? -6.277 -18.922 5.664 1 97.5 415 LEU B C 1
ATOM 7177 O O . LEU B 1 415 ? -5.961 -18.391 6.734 1 97.5 415 LEU B O 1
ATOM 7181 N N . VAL B 1 416 ? -5.586 -18.781 4.539 1 97.88 416 VAL B N 1
ATOM 7182 C CA . VAL B 1 416 ? -4.328 -18.031 4.523 1 97.88 416 VAL B CA 1
ATOM 7183 C C . VAL B 1 416 ? -4.602 -16.562 4.797 1 97.88 416 VAL B C 1
ATOM 7185 O O . VAL B 1 416 ? -3.887 -15.922 5.574 1 97.88 416 VAL B O 1
ATOM 7188 N N . MET B 1 417 ? -5.594 -16.016 4.223 1 97.5 417 MET B N 1
ATOM 7189 C CA . MET B 1 417 ? -5.91 -14.602 4.375 1 97.5 417 MET B CA 1
ATOM 7190 C C . MET B 1 417 ? -6.422 -14.305 5.777 1 97.5 417 MET B C 1
ATOM 7192 O O . MET B 1 417 ? -6.133 -13.242 6.34 1 97.5 417 MET B O 1
ATOM 7196 N N . ALA B 1 418 ? -7.121 -15.227 6.352 1 96.06 418 ALA B N 1
ATOM 7197 C CA . ALA B 1 418 ? -7.777 -15 7.637 1 96.06 418 ALA B CA 1
ATOM 7198 C C . ALA B 1 418 ? -6.832 -15.312 8.797 1 96.06 418 ALA B C 1
ATOM 7200 O O . ALA B 1 418 ? -7.164 -15.062 9.961 1 96.06 418 ALA B O 1
ATOM 7201 N N . TYR B 1 419 ? -5.652 -15.859 8.469 1 94.44 419 TYR B N 1
ATOM 7202 C CA . TYR B 1 419 ? -4.688 -16.188 9.516 1 94.44 419 TYR B CA 1
ATOM 7203 C C . TYR B 1 419 ? -4.352 -14.961 10.344 1 94.44 419 TYR B C 1
ATOM 7205 O O . TYR B 1 419 ? -3.975 -13.914 9.805 1 94.44 419 TYR B O 1
ATOM 7213 N N . PRO B 1 420 ? -4.418 -14.969 11.742 1 90.25 420 PRO B N 1
ATOM 7214 C CA . PRO B 1 420 ? -4.363 -13.766 12.57 1 90.25 420 PRO B CA 1
ATOM 7215 C C . PRO B 1 420 ? -2.938 -13.391 12.977 1 90.25 420 PRO B C 1
ATOM 7217 O O . PRO B 1 420 ? -2.705 -12.297 13.492 1 90.25 420 PRO B O 1
ATOM 7220 N N . TRP B 1 421 ? -1.943 -14.188 12.695 1 92.56 421 TRP B N 1
ATOM 7221 C CA . TRP B 1 421 ? -0.653 -13.938 13.336 1 92.56 421 TRP B CA 1
ATOM 7222 C C . TRP B 1 421 ? 0.38 -13.484 12.305 1 92.56 421 TRP B C 1
ATOM 7224 O O . TRP B 1 421 ? 1.557 -13.844 12.398 1 92.56 421 TRP B O 1
ATOM 7234 N N . TYR B 1 422 ? -0.068 -12.703 11.352 1 94.94 422 TYR B N 1
ATOM 7235 C CA . TYR B 1 422 ? 0.899 -12.086 10.445 1 94.94 422 TYR B CA 1
ATOM 7236 C C . TYR B 1 422 ? 1.591 -10.906 11.117 1 94.94 422 TYR B C 1
ATOM 7238 O O . TYR B 1 422 ? 0.963 -10.148 11.859 1 94.94 422 TYR B O 1
ATOM 7246 N N . SER B 1 423 ? 2.846 -10.703 10.93 1 91.44 423 SER B N 1
ATOM 7247 C CA . SER B 1 423 ? 3.6 -9.594 11.492 1 91.44 423 SER B CA 1
ATOM 7248 C C . SER B 1 423 ? 3.176 -8.266 10.875 1 91.44 423 SER B C 1
ATOM 7250 O O . SER B 1 423 ? 3.068 -7.254 11.578 1 91.44 423 SER B O 1
ATOM 7252 N N . ASP B 1 424 ? 2.955 -8.234 9.594 1 92 424 ASP B N 1
ATOM 7253 C CA . ASP B 1 424 ? 2.504 -7.031 8.898 1 92 424 ASP B CA 1
ATOM 7254 C C . ASP B 1 424 ? 1.82 -7.387 7.578 1 92 424 ASP B C 1
ATOM 7256 O O . ASP B 1 424 ? 1.644 -8.562 7.262 1 92 424 ASP B O 1
ATOM 7260 N N . GLY B 1 425 ? 1.398 -6.375 6.922 1 92.69 425 GLY B N 1
ATOM 7261 C CA . GLY B 1 425 ? 0.651 -6.574 5.691 1 92.69 425 GLY B CA 1
ATOM 7262 C C . GLY B 1 425 ? 1.504 -7.102 4.555 1 92.69 425 GLY B C 1
ATOM 7263 O O . GLY B 1 425 ? 1.004 -7.793 3.664 1 92.69 425 GLY B O 1
ATOM 7264 N N . VAL B 1 426 ? 2.795 -6.82 4.551 1 89.19 426 VAL B N 1
ATOM 7265 C CA . VAL B 1 426 ? 3.689 -7.273 3.488 1 89.19 426 VAL B CA 1
ATOM 7266 C C . VAL B 1 426 ? 3.877 -8.781 3.58 1 89.19 426 VAL B C 1
ATOM 7268 O O . VAL B 1 426 ? 3.748 -9.492 2.578 1 89.19 426 VAL B O 1
ATOM 7271 N N . VAL B 1 427 ? 4.105 -9.219 4.789 1 93.81 427 VAL B N 1
ATOM 7272 C CA . VAL B 1 427 ? 4.27 -10.656 5.008 1 93.81 427 VAL B CA 1
ATOM 7273 C C . VAL B 1 427 ? 2.98 -11.383 4.641 1 93.81 427 VAL B C 1
ATOM 7275 O O . VAL B 1 427 ? 3.018 -12.438 4 1 93.81 427 VAL B O 1
ATOM 7278 N N . ARG B 1 428 ? 1.885 -10.836 4.996 1 96.19 428 ARG B N 1
ATOM 7279 C CA . ARG B 1 428 ? 0.59 -11.406 4.648 1 96.19 428 ARG B CA 1
ATOM 7280 C C . ARG B 1 428 ? 0.431 -11.523 3.137 1 96.19 428 ARG B C 1
ATOM 7282 O O . ARG B 1 428 ? 0.054 -12.578 2.623 1 96.19 428 ARG B O 1
ATOM 7289 N N . GLY B 1 429 ? 0.711 -10.43 2.459 1 94.62 429 GLY B N 1
ATOM 7290 C CA . GLY B 1 429 ? 0.631 -10.445 1.007 1 94.62 429 GLY B CA 1
ATOM 7291 C C . GLY B 1 429 ? 1.537 -11.484 0.371 1 94.62 429 GLY B C 1
ATOM 7292 O O . GLY B 1 429 ? 1.124 -12.195 -0.544 1 94.62 429 GLY B O 1
ATOM 7293 N N . LEU B 1 430 ? 2.721 -11.625 0.875 1 93.88 430 LEU B N 1
ATOM 7294 C CA . LEU B 1 430 ? 3.682 -12.594 0.347 1 93.88 430 LEU B CA 1
ATOM 7295 C C . LEU B 1 430 ? 3.195 -14.023 0.567 1 93.88 430 LEU B C 1
ATOM 7297 O O . LEU B 1 430 ? 3.391 -14.883 -0.289 1 93.88 430 LEU B O 1
ATOM 7301 N N . CYS B 1 431 ? 2.59 -14.234 1.678 1 97.12 431 CYS B N 1
ATOM 7302 C CA . CYS B 1 431 ? 2.059 -15.562 1.965 1 97.12 431 CYS B CA 1
ATOM 7303 C C . CYS B 1 431 ? 0.911 -15.906 1.023 1 97.12 431 CYS B C 1
ATOM 7305 O O . CYS B 1 431 ? 0.794 -17.047 0.57 1 97.12 431 CYS B O 1
ATOM 7307 N N . ILE B 1 432 ? 0.066 -14.961 0.78 1 96.94 432 ILE B N 1
ATOM 7308 C CA . ILE B 1 432 ? -1.036 -15.172 -0.151 1 96.94 432 ILE B CA 1
ATOM 7309 C C . ILE B 1 432 ? -0.485 -15.5 -1.538 1 96.94 432 ILE B C 1
ATOM 7311 O O . ILE B 1 432 ? -0.95 -16.438 -2.195 1 96.94 432 ILE B O 1
ATOM 7315 N N . PHE B 1 433 ? 0.519 -14.805 -1.916 1 95.62 433 PHE B N 1
ATOM 7316 C CA . PHE B 1 433 ? 1.149 -15.023 -3.211 1 95.62 433 PHE B CA 1
ATOM 7317 C C . PHE B 1 433 ? 1.815 -16.391 -3.264 1 95.62 433 PHE B C 1
ATOM 7319 O O . PHE B 1 433 ? 1.715 -17.094 -4.27 1 95.62 433 PHE B O 1
ATOM 7326 N N . LEU B 1 434 ? 2.473 -16.703 -2.195 1 96.56 434 LEU B N 1
ATOM 7327 C CA . LEU B 1 434 ? 3.125 -18 -2.119 1 96.56 434 LEU B CA 1
ATOM 7328 C C . LEU B 1 434 ? 2.104 -19.125 -2.221 1 96.56 434 LEU B C 1
ATOM 7330 O O . LEU B 1 434 ? 2.332 -20.125 -2.918 1 96.56 434 LEU B O 1
ATOM 7334 N N . TYR B 1 435 ? 1.023 -18.953 -1.569 1 97.62 435 TYR B N 1
ATOM 7335 C CA . TYR B 1 435 ? -0.038 -19.953 -1.655 1 97.62 435 TYR B CA 1
ATOM 7336 C C . TYR B 1 435 ? -0.52 -20.109 -3.092 1 97.62 435 TYR B C 1
ATOM 7338 O O . TYR B 1 435 ? -0.656 -21.234 -3.586 1 97.62 435 TYR B O 1
ATOM 7346 N N . ALA B 1 436 ? -0.811 -18.984 -3.699 1 96.88 436 ALA B N 1
ATOM 7347 C CA . ALA B 1 436 ? -1.287 -19.016 -5.078 1 96.88 436 ALA B CA 1
ATOM 7348 C C . ALA B 1 436 ? -0.263 -19.688 -5.996 1 96.88 436 ALA B C 1
ATOM 7350 O O . ALA B 1 436 ? -0.625 -20.453 -6.891 1 96.88 436 ALA B O 1
ATOM 7351 N N . PHE B 1 437 ? 0.992 -19.406 -5.777 1 96.38 437 PHE B N 1
ATOM 7352 C CA . PHE B 1 437 ? 2.074 -19.984 -6.559 1 96.38 437 PHE B CA 1
ATOM 7353 C C . PHE B 1 437 ? 2.104 -21.5 -6.391 1 96.38 437 PHE B C 1
ATOM 7355 O O . PHE B 1 437 ? 2.283 -22.234 -7.363 1 96.38 437 PHE B O 1
ATOM 7362 N N . CYS B 1 438 ? 1.829 -21.953 -5.211 1 96.69 438 CYS B N 1
ATOM 7363 C CA . CYS B 1 438 ? 1.947 -23.375 -4.891 1 96.69 438 CYS B CA 1
ATOM 7364 C C . CYS B 1 438 ? 0.715 -24.141 -5.352 1 96.69 438 CYS B C 1
ATOM 7366 O O . CYS B 1 438 ? 0.808 -25.328 -5.699 1 96.69 438 CYS B O 1
ATOM 7368 N N . ILE B 1 439 ? -0.369 -23.469 -5.387 1 97.12 439 ILE B N 1
ATOM 7369 C CA . ILE B 1 439 ? -1.595 -24.188 -5.73 1 97.12 439 ILE B CA 1
ATOM 7370 C C . ILE B 1 439 ? -1.779 -24.188 -7.246 1 97.12 439 ILE B C 1
ATOM 7372 O O . ILE B 1 439 ? -2.545 -25 -7.777 1 97.12 439 ILE B O 1
ATOM 7376 N N . ALA B 1 440 ? -1.137 -23.344 -7.961 1 97.25 440 ALA B N 1
ATOM 7377 C CA . ALA B 1 440 ? -1.313 -23.188 -9.398 1 97.25 440 ALA B CA 1
ATOM 7378 C C . ALA B 1 440 ? -1.026 -24.5 -10.133 1 97.25 440 ALA B C 1
ATOM 7380 O O . ALA B 1 440 ? -1.819 -24.922 -10.977 1 97.25 440 ALA B O 1
ATOM 7381 N N . PRO B 1 441 ? 0.076 -25.219 -9.836 1 96.88 441 PRO B N 1
ATOM 7382 C CA . PRO B 1 441 ? 0.316 -26.5 -10.508 1 96.88 441 PRO B CA 1
ATOM 7383 C C . PRO B 1 441 ? -0.763 -27.531 -10.211 1 96.88 441 PRO B C 1
ATOM 7385 O O . PRO B 1 441 ? -1.091 -28.359 -11.078 1 96.88 441 PRO B O 1
ATOM 7388 N N . VAL B 1 442 ? -1.275 -27.484 -9.031 1 97.12 442 VAL B N 1
ATOM 7389 C CA . VAL B 1 442 ? -2.344 -28.406 -8.656 1 97.12 442 VAL B CA 1
ATOM 7390 C C . VAL B 1 442 ? -3.592 -28.125 -9.484 1 97.12 442 VAL B C 1
ATOM 7392 O O . VAL B 1 442 ? -4.223 -29.031 -10.016 1 97.12 442 VAL B O 1
ATOM 7395 N N . LEU B 1 443 ? -3.893 -26.875 -9.617 1 96.62 443 LEU B N 1
ATOM 7396 C CA . LEU B 1 443 ? -5.039 -26.469 -10.422 1 96.62 443 LEU B CA 1
ATOM 7397 C C . LEU B 1 443 ? -4.836 -26.828 -11.883 1 96.62 443 LEU B C 1
ATOM 7399 O O . LEU B 1 443 ? -5.766 -27.297 -12.547 1 96.62 443 LEU B O 1
ATOM 7403 N N . TRP B 1 444 ? -3.656 -26.672 -12.375 1 95.62 444 TRP B N 1
ATOM 7404 C CA . TRP B 1 444 ? -3.342 -27.016 -13.758 1 95.62 444 TRP B CA 1
ATOM 7405 C C . TRP B 1 444 ? -3.504 -28.5 -14.008 1 95.62 444 TRP B C 1
ATOM 7407 O O . TRP B 1 444 ? -4.062 -28.922 -15.023 1 95.62 444 TRP B O 1
ATOM 7417 N N . THR B 1 445 ? -3.012 -29.281 -13.094 1 95.62 445 THR B N 1
ATOM 7418 C CA . THR B 1 445 ? -3.139 -30.734 -13.227 1 95.62 445 THR B CA 1
ATOM 7419 C C . THR B 1 445 ? -4.609 -31.141 -13.242 1 95.62 445 THR B C 1
ATOM 7421 O O . THR B 1 445 ? -5 -32.031 -13.992 1 95.62 445 THR B O 1
ATOM 7424 N N . ALA B 1 446 ? -5.395 -30.453 -12.43 1 95.75 446 ALA B N 1
ATOM 7425 C CA . ALA B 1 446 ? -6.828 -30.734 -12.406 1 95.75 446 ALA B CA 1
ATOM 7426 C C . ALA B 1 446 ? -7.48 -30.391 -13.742 1 95.75 446 ALA B C 1
ATOM 7428 O O . ALA B 1 446 ? -8.297 -31.156 -14.25 1 95.75 446 ALA B O 1
ATOM 7429 N N . VAL B 1 447 ? -7.133 -29.328 -14.312 1 94.25 447 VAL B N 1
ATOM 7430 C CA . VAL B 1 447 ? -7.691 -28.891 -15.594 1 94.25 447 VAL B CA 1
ATOM 7431 C C . VAL B 1 447 ? -7.312 -29.891 -16.688 1 94.25 447 VAL B C 1
ATOM 7433 O O . VAL B 1 447 ? -8.141 -30.25 -17.516 1 94.25 447 VAL B O 1
ATOM 7436 N N . VAL B 1 448 ? -6.086 -30.375 -16.656 1 93.88 448 VAL B N 1
ATOM 7437 C CA . VAL B 1 448 ? -5.609 -31.328 -17.656 1 93.88 448 VAL B CA 1
ATOM 7438 C C . VAL B 1 448 ? -6.371 -32.656 -17.516 1 93.88 448 VAL B C 1
ATOM 7440 O O . VAL B 1 448 ? -6.777 -33.25 -18.516 1 93.88 448 VAL B O 1
ATOM 7443 N N . ARG B 1 449 ? -6.574 -33.062 -16.312 1 94.56 449 ARG B N 1
ATOM 7444 C CA . ARG B 1 449 ? -7.316 -34.281 -16.047 1 94.56 449 ARG B CA 1
ATOM 7445 C C . ARG B 1 449 ? -8.758 -34.156 -16.547 1 94.56 449 ARG B C 1
ATOM 7447 O O . ARG B 1 449 ? -9.305 -35.125 -17.094 1 94.56 449 ARG B O 1
ATOM 7454 N N . ILE B 1 450 ? -9.344 -33.062 -16.297 1 93.94 450 ILE B N 1
ATOM 7455 C CA . ILE B 1 450 ? -10.711 -32.812 -16.734 1 93.94 450 ILE B CA 1
ATOM 7456 C C . ILE B 1 450 ? -10.766 -32.844 -18.266 1 93.94 450 ILE B C 1
ATOM 7458 O O . ILE B 1 450 ? -11.641 -33.469 -18.859 1 93.94 450 ILE B O 1
ATOM 7462 N N . ALA B 1 451 ? -9.805 -32.156 -18.891 1 91.94 451 ALA B N 1
ATOM 7463 C CA . ALA B 1 451 ? -9.742 -32.125 -20.359 1 91.94 451 ALA B CA 1
ATOM 7464 C C . ALA B 1 451 ? -9.547 -33.531 -20.922 1 91.94 451 ALA B C 1
ATOM 7466 O O . ALA B 1 451 ? -10.164 -33.875 -21.938 1 91.94 451 ALA B O 1
ATOM 7467 N N . ALA B 1 452 ? -8.727 -34.281 -20.297 1 92 452 ALA B N 1
ATOM 7468 C CA . ALA B 1 452 ? -8.477 -35.656 -20.719 1 92 452 ALA B CA 1
ATOM 7469 C C . ALA B 1 452 ? -9.734 -36.531 -20.578 1 92 452 ALA B C 1
ATOM 7471 O O . ALA B 1 452 ? -10.031 -37.344 -21.438 1 92 452 ALA B O 1
ATOM 7472 N N . ALA B 1 453 ? -10.438 -36.281 -19.484 1 89.94 453 ALA B N 1
ATOM 7473 C CA . ALA B 1 453 ? -11.664 -37.031 -19.25 1 89.94 453 ALA B CA 1
ATOM 7474 C C . ALA B 1 453 ? -12.734 -36.688 -20.281 1 89.94 453 ALA B C 1
ATOM 7476 O O . ALA B 1 453 ? -13.461 -37.562 -20.75 1 89.94 453 ALA B O 1
ATOM 7477 N N . ILE B 1 454 ? -12.805 -35.469 -20.594 1 86.75 454 ILE B N 1
ATOM 7478 C CA . ILE B 1 454 ? -13.758 -35 -21.609 1 86.75 454 ILE B CA 1
ATOM 7479 C C . ILE B 1 454 ? -13.406 -35.625 -22.969 1 86.75 454 ILE B C 1
ATOM 7481 O O . ILE B 1 454 ? -14.289 -36.062 -23.688 1 86.75 454 ILE B O 1
ATOM 7485 N N . GLN B 1 455 ? -12.094 -35.75 -23.281 1 85.38 455 GLN B N 1
ATOM 7486 C CA . GLN B 1 455 ? -11.625 -36.312 -24.547 1 85.38 455 GLN B CA 1
ATOM 7487 C C . GLN B 1 455 ? -11.859 -37.812 -24.594 1 85.38 455 GLN B C 1
ATOM 7489 O O . GLN B 1 455 ? -12.258 -38.375 -25.625 1 85.38 455 GLN B O 1
ATOM 7494 N N . SER B 1 456 ? -11.617 -38.469 -23.531 1 83.88 456 SER B N 1
ATOM 7495 C CA . SER B 1 456 ? -11.797 -39.938 -23.469 1 83.88 456 SER B CA 1
ATOM 7496 C C . SER B 1 456 ? -13.266 -40.312 -23.625 1 83.88 456 SER B C 1
ATOM 7498 O O . SER B 1 456 ? -13.594 -41.344 -24.219 1 83.88 456 SER B O 1
ATOM 7500 N N . SER B 1 457 ? -14.117 -39.562 -23.016 1 75.75 457 SER B N 1
ATOM 7501 C CA . SER B 1 457 ? -15.547 -39.812 -23.109 1 75.75 457 SER B CA 1
ATOM 7502 C C . SER B 1 457 ? -16.031 -39.688 -24.547 1 75.75 457 SER B C 1
ATOM 7504 O O . SER B 1 457 ? -16.891 -40.438 -25 1 75.75 457 SER B O 1
ATOM 7506 N N . ILE B 1 458 ? -15.383 -38.844 -25.312 1 73 458 ILE B N 1
ATOM 7507 C CA . ILE B 1 458 ? -15.742 -38.625 -26.703 1 73 458 ILE B CA 1
ATOM 7508 C C . ILE B 1 458 ? -15.188 -39.75 -27.562 1 73 458 ILE B C 1
ATOM 7510 O O . ILE B 1 458 ? -15.875 -40.25 -28.469 1 73 458 ILE B O 1
ATOM 7514 N N . ASP B 1 459 ? -13.984 -40.188 -27.25 1 73.44 459 ASP B N 1
ATOM 7515 C CA . ASP B 1 459 ? -13.352 -41.25 -28.031 1 73.44 459 ASP B CA 1
ATOM 7516 C C . ASP B 1 459 ? -14.062 -42.562 -27.828 1 73.44 459 ASP B C 1
ATOM 7518 O O . ASP B 1 459 ? -14.188 -43.375 -28.766 1 73.44 459 ASP B O 1
ATOM 7522 N N . ARG B 1 460 ? -14.461 -42.844 -26.719 1 67.56 460 ARG B N 1
ATOM 7523 C CA . ARG B 1 460 ? -15.203 -44.062 -26.438 1 67.56 460 ARG B CA 1
ATOM 7524 C C . ARG B 1 460 ? -16.531 -44.094 -27.188 1 67.56 460 ARG B C 1
ATOM 7526 O O . ARG B 1 460 ? -16.922 -45.125 -27.734 1 67.56 460 ARG B O 1
ATOM 7533 N N . ASP B 1 461 ? -17.078 -43 -27.281 1 62.97 461 ASP B N 1
ATOM 7534 C CA . ASP B 1 461 ? -18.344 -42.906 -28 1 62.97 461 ASP B CA 1
ATOM 7535 C C . ASP B 1 461 ? -18.125 -43.062 -29.5 1 62.97 461 ASP B C 1
ATOM 7537 O O . ASP B 1 461 ? -18.922 -43.719 -30.188 1 62.97 461 ASP B O 1
ATOM 7541 N N . ALA B 1 462 ? -17.047 -42.562 -29.984 1 59.47 462 ALA B N 1
ATOM 7542 C CA . ALA B 1 462 ? -16.719 -42.688 -31.391 1 59.47 462 ALA B CA 1
ATOM 7543 C C . ALA B 1 462 ? -16.375 -44.125 -31.766 1 59.47 462 ALA B C 1
ATOM 7545 O O . ALA B 1 462 ? -16.75 -44.625 -32.812 1 59.47 462 ALA B O 1
ATOM 7546 N N . PHE B 1 463 ? -15.609 -44.812 -30.969 1 56.19 463 PHE B N 1
ATOM 7547 C CA . PHE B 1 463 ? -15.203 -46.188 -31.219 1 56.19 463 PHE B CA 1
ATOM 7548 C C . PHE B 1 463 ? -16.422 -47.125 -31.234 1 56.19 463 PHE B C 1
ATOM 7550 O O . PHE B 1 463 ? -16.5 -48.031 -32.062 1 56.19 463 PHE B O 1
ATOM 7557 N N . PHE B 1 464 ? -17.344 -46.969 -30.438 1 53.41 464 PHE B N 1
ATOM 7558 C CA . PHE B 1 464 ? -18.531 -47.812 -30.359 1 53.41 464 PHE B CA 1
ATOM 7559 C C . PHE B 1 464 ? -19.453 -47.531 -31.531 1 53.41 464 PHE B C 1
ATOM 7561 O O . PHE B 1 464 ? -20.094 -48.438 -32.062 1 53.41 464 PHE B O 1
ATOM 7568 N N . ALA B 1 465 ? -19.5 -46.344 -31.984 1 53.41 465 ALA B N 1
ATOM 7569 C CA . ALA B 1 465 ? -20.281 -46 -33.188 1 53.41 465 ALA B CA 1
ATOM 7570 C C . ALA B 1 465 ? -19.719 -46.688 -34.406 1 53.41 465 ALA B C 1
ATOM 7572 O O . ALA B 1 465 ? -20.484 -47.125 -35.281 1 53.41 465 ALA B O 1
ATOM 7573 N N . VAL B 1 466 ? -18.453 -46.781 -34.531 1 54.56 466 VAL B N 1
ATOM 7574 C CA . VAL B 1 466 ? -17.812 -47.438 -35.656 1 54.56 466 VAL B CA 1
ATOM 7575 C C . VAL B 1 466 ? -18.078 -48.969 -35.594 1 54.56 466 VAL B C 1
ATOM 7577 O O . VAL B 1 466 ? -18.344 -49.594 -36.625 1 54.56 466 VAL B O 1
ATOM 7580 N N . LYS B 1 467 ? -18.094 -49.594 -34.5 1 57.25 467 LYS B N 1
ATOM 7581 C CA . LYS B 1 467 ? -18.297 -51.031 -34.344 1 57.25 467 LYS B CA 1
ATOM 7582 C C . LYS B 1 467 ? -19.75 -51.406 -34.594 1 57.25 467 LYS B C 1
ATOM 7584 O O . LYS B 1 467 ? -20.047 -52.469 -35.156 1 57.25 467 LYS B O 1
ATOM 7589 N N . SER B 1 468 ? -20.578 -50.625 -34.188 1 52.66 468 SER B N 1
ATOM 7590 C CA . SER B 1 468 ? -22 -50.938 -34.406 1 52.66 468 SER B CA 1
ATOM 7591 C C . SER B 1 468 ? -22.375 -50.781 -35.875 1 52.66 468 SER B C 1
ATOM 7593 O O . SER B 1 468 ? -23.359 -51.375 -36.344 1 52.66 468 SER B O 1
ATOM 7595 N N . GLY B 1 469 ? -21.656 -49.906 -36.562 1 51.75 469 GLY B N 1
ATOM 7596 C CA . GLY B 1 469 ? -21.875 -49.781 -38 1 51.75 469 GLY B CA 1
ATOM 7597 C C . GLY B 1 469 ? -21.469 -51 -38.75 1 51.75 469 GLY B C 1
ATOM 7598 O O . GLY B 1 469 ? -21.938 -51.219 -39.875 1 51.75 469 GLY B O 1
ATOM 7599 N N . GLU B 1 470 ? -20.5 -51.75 -38.281 1 49.81 470 GLU B N 1
ATOM 7600 C CA . GLU B 1 470 ? -20.047 -52.906 -39.031 1 49.81 470 GLU B CA 1
ATOM 7601 C C . GLU B 1 470 ? -20.984 -54.094 -38.844 1 49.81 470 GLU B C 1
ATOM 7603 O O . GLU B 1 470 ? -20.891 -55.094 -39.562 1 49.81 470 GLU B O 1
ATOM 7608 N N . THR B 1 471 ? -21.812 -54.094 -37.812 1 44.72 471 THR B N 1
ATOM 7609 C CA . THR B 1 471 ? -22.609 -55.312 -37.656 1 44.72 471 THR B CA 1
ATOM 7610 C C . THR B 1 471 ? -23.891 -55.25 -38.469 1 44.72 471 THR B C 1
ATOM 7612 O O . THR B 1 471 ? -24.969 -55 -37.906 1 44.72 471 THR B O 1
ATOM 7615 N N . SER B 1 472 ? -23.859 -54.531 -39.625 1 44.03 472 SER B N 1
ATOM 7616 C CA . SER B 1 472 ? -25.047 -54.75 -40.438 1 44.03 472 SER B CA 1
ATOM 7617 C C . SER B 1 472 ? -25.172 -56.188 -40.844 1 44.03 472 SER B C 1
ATOM 7619 O O . SER B 1 472 ? -24.234 -56.781 -41.438 1 44.03 472 SER B O 1
ATOM 7621 N N . PRO B 1 473 ? -25.953 -56.969 -40.188 1 41.84 473 PRO B N 1
ATOM 7622 C CA . PRO B 1 473 ? -26.203 -58.344 -40.594 1 41.84 473 PRO B CA 1
ATOM 7623 C C . PRO B 1 473 ? -26.531 -58.469 -42.094 1 41.84 473 PRO B C 1
ATOM 7625 O O . PRO B 1 473 ? -27.234 -57.594 -42.625 1 41.84 473 PRO B O 1
ATOM 7628 N N . SER B 1 474 ? -25.562 -58.875 -42.938 1 41.62 474 SER B N 1
ATOM 7629 C CA . SER B 1 474 ? -25.875 -59.344 -44.281 1 41.62 474 SER B CA 1
ATOM 7630 C C . SER B 1 474 ? -27.016 -60.375 -44.25 1 41.62 474 SER B C 1
ATOM 7632 O O . SER B 1 474 ? -26.922 -61.406 -43.594 1 41.62 474 SER B O 1
ATOM 7634 N N . SER B 1 475 ? -28.25 -59.969 -44.219 1 39.06 475 SER B N 1
ATOM 7635 C CA . SER B 1 475 ? -29.422 -60.812 -44.469 1 39.06 475 SER B CA 1
ATOM 7636 C C . SER B 1 475 ? -29.266 -61.625 -45.75 1 39.06 475 SER B C 1
ATOM 7638 O O . SER B 1 475 ? -29.234 -61.062 -46.844 1 39.06 475 SER B O 1
ATOM 7640 N N . ARG B 1 476 ? -28.375 -62.688 -45.844 1 36.06 476 ARG B N 1
ATOM 7641 C CA . ARG B 1 476 ? -28.422 -63.688 -46.906 1 36.06 476 ARG B CA 1
ATOM 7642 C C . ARG B 1 476 ? -29.812 -64.312 -47 1 36.06 476 ARG B C 1
ATOM 7644 O O . ARG B 1 476 ? -30.25 -65 -46.094 1 36.06 476 ARG B O 1
ATOM 7651 N N . PHE B 1 477 ? -30.781 -63.688 -47.625 1 38.22 477 PHE B N 1
ATOM 7652 C CA . PHE B 1 477 ? -32 -64.25 -48.188 1 38.22 477 PHE B CA 1
ATOM 7653 C C . PHE B 1 477 ? -31.672 -65.438 -49.062 1 38.22 477 PHE B C 1
ATOM 7655 O O . PHE B 1 477 ? -31.062 -65.312 -50.125 1 38.22 477 PHE B O 1
ATOM 7662 N N . ASN B 1 478 ? -31.188 -66.625 -48.438 1 34.62 478 ASN B N 1
ATOM 7663 C CA . ASN B 1 478 ? -31.203 -67.938 -49.156 1 34.62 478 ASN B CA 1
ATOM 7664 C C . ASN B 1 478 ? -32.562 -68.188 -49.812 1 34.62 478 ASN B C 1
ATOM 7666 O O . ASN B 1 478 ? -33.594 -68.188 -49.125 1 34.62 478 ASN B O 1
ATOM 7670 N N . LYS B 1 479 ? -32.781 -67.688 -51.062 1 34.56 479 LYS B N 1
ATOM 7671 C CA . LYS B 1 479 ? -33.812 -68 -52.031 1 34.56 479 LYS B CA 1
ATOM 7672 C C . LYS B 1 479 ? -33.875 -69.5 -52.281 1 34.56 479 LYS B C 1
ATOM 7674 O O . LYS B 1 479 ? -33 -70.062 -52.938 1 34.56 479 LYS B O 1
ATOM 7679 N N . TRP B 1 480 ? -34.156 -70.438 -51.219 1 29.22 480 TRP B N 1
ATOM 7680 C CA . TRP B 1 480 ? -34.625 -71.75 -51.531 1 29.22 480 TRP B CA 1
ATOM 7681 C C . TRP B 1 480 ? -35.875 -71.75 -52.438 1 29.22 480 TRP B C 1
ATOM 7683 O O . TRP B 1 480 ? -36.906 -71.188 -52.031 1 29.22 480 TRP B O 1
ATOM 7693 N N . CYS B 1 481 ? -35.719 -71.125 -53.594 1 25.22 481 CYS B N 1
ATOM 7694 C CA . CYS B 1 481 ? -36.562 -71.688 -54.656 1 25.22 481 CYS B CA 1
ATOM 7695 C C . CYS B 1 481 ? -36 -73 -55.125 1 25.22 481 CYS B C 1
ATOM 7697 O O . CYS B 1 481 ? -34.781 -73.188 -55.25 1 25.22 481 CYS B O 1
#

Secondary structure (DSSP, 8-state):
-HHHHHHHHHHHHHHHHHHHHHHHHHHHHHHTS--------PPPSEEEEEEE---STTHHHHHHHHHHHHHHHHHTT-SSEEEEEEETTS-HHHHHIIIIIS-PEEEEEPPPP-GGGGSTT--GGGTTGGGGGGGGG-TTSSEEEEE-TTEEESS--GGGGGS-SEEEEESSSS-EEEEEEEE---HHHHHHHHHHHHHT---TTSSHHHHHHHHSTTGGGSPBP---TT-PPP-SEEEEPGGGSEETHHHHTTTS----SS---EEE--S-GGG-TTSTTHHHHSTTHHHHHHHHHHTT-STTTHHHHHHHHHHHHHHHHHHHHHHHHHHHHHHHTTS---GGGHHHHHHHHHHHHHHHHHHHHHHS-TTS-HHHHHHHHHHHHHHHHHHHHHHTT--HHHHTHHHHHHHHHHHHHH-S--SSHHHHHHHHHHHHHHHHHHHHHHHHHHHHHHHHHHHHHHHHHHHHHH-----------/-HHHHHHHHHHHHHHHHHHHHHHHHHHHHHHSS--------PPPSEEEEEEE---STTHHHHHHHHHHHHHHHHHTT-SSEEEEEEETTS-HHHHHIIIIIS-PEEEEEPPPP-GGGGSTT--GGGTTGGGGGGGGG-TTSSEEEEE-TTEEESS--GGGGGS-SEEEEESSSS-EEEEEEEE---HHHHHHHHHHHHHT---TTSSHHHHHHHHSTTGGGSPBP---TT-PPP-SEEEEPGGGSEETHHHHTTTS----SS---EEE--S-GGG-TTSTTHHHHSTTHHHHHHHHHHTT-STTTHHHHHHHHHHHHHHHHHHHHHHHHHHHHHHHTTS---GGGHHHHHHHHHHHHHHHHHHHHHHS-TTS-HHHHHHHHHHHHHHHHHHHHHHTT--HHHHTHHHHHHHHHHHHHH-S--SSHHHHHHHHHHHHHHHHHHHHHHHHHHHHHHHHHHHHHHHHHHHHHH-----------

Sequence (962 aa):
MRDLETMRIGGVLRILAVVLVVLAAEVVEESVAEYTKAKTTTKHRNAYASMMYMGTPRDYEFYVATRVLIRSLAKLNVDADLVVIASRDVPVRWVRALEQEDGARVVSVDNVNNPYRNQSNFDKRFKLTLNKLYAWSLVDYDRVVMLDSDNLFLQKTDELFQCGQFCAVFINPCIFHTGLFVLEPSKRVFDDMINEVRVGRKNPDGADQGFIGSYFPDLLNRPMFYPPSNGSVLGGNYRLPLGYQMDASYYYLKLRWSIPCGPNSVITYPGASWLKPWYWWSWPVLPLGLQWHEQRRRTLGYGAEMPLVLIEILLCLGILTMIRLARPNLIKLSHRRLEKPAASFQPALKLAAFWSIIVAYSVPFLIIPTTIHPFLGWLLYLLGSSTLSFLAATVFLLPILSVLVPSAGIFGVLLVMAYPWYSDGVVRGLCIFLYAFCIAPVLWTAVVRIAAAIQSSIDRDAFFAVKSGETSPSSRFNKWCMRDLETMRIGGVLRILAVVLVVLAAEVVEESVAEYTKAKTTTKHRNAYASMMYMGTPRDYEFYVATRVLIRSLAKLNVDADLVVIASRDVPVRWVRALEQEDGARVVSVDNVNNPYRNQSNFDKRFKLTLNKLYAWSLVDYDRVVMLDSDNLFLQKTDELFQCGQFCAVFINPCIFHTGLFVLEPSKRVFDDMINEVRVGRKNPDGADQGFIGSYFPDLLNRPMFYPPSNGSVLGGNYRLPLGYQMDASYYYLKLRWSIPCGPNSVITYPGASWLKPWYWWSWPVLPLGLQWHEQRRRTLGYGAEMPLVLIEILLCLGILTMIRLARPNLIKLSHRRLEKPAASFQPALKLAAFWSIIVAYSVPFLIIPTTIHPFLGWLLYLLGSSTLSFLAATVFLLPILSVLVPSAGIFGVLLVMAYPWYSDGVVRGLCIFLYAFCIAPVLWTAVVRIAAAIQSSIDRDAFFAVKSGETSPSSRFNKWC

Radius of gyration: 35.97 Å; Cα contacts (8 Å, |Δi|>4): 1464; chains: 2; bounding box: 85×124×86 Å

Organism: Cucurbita moschata (NCBI:txid3662)

InterPro domains:
  IPR029044 Nucleotide-diphospho-sugar transferases [G3DSA:3.90.550.10] (45-295)
  IPR029044 Nucleotide-diphospho-sugar transferases [SSF53448] (59-284)
  IPR050587 GNT1/Glycosyltransferase 8 [PTHR11183] (36-290)
  IPR059839 PGSIP7/8, C-terminal domain [PF28460] (304-463)